Protein AF-0000000081022202 (afdb_homodimer)

InterPro domains:
  IPR009080 Aminoacyl-tRNA synthetase, class Ia, anticodon-binding [SSF47323] (482-627)
  IPR014729 Rossmann-like alpha/beta/alpha sandwich fold [G3DSA:3.40.50.620] (8-440)
  IPR015803 Cysteine-tRNA ligase [MF_00041] (24-698)
  IPR015803 Cysteine-tRNA ligase [TIGR00435] (24-628)
  IPR024909 Cysteinyl-tRNA synthetase/mycothiol ligase [PR00983] (47-58)
  IPR024909 Cysteinyl-tRNA synthetase/mycothiol ligase [PR00983] (84-93)
  IPR024909 Cysteinyl-tRNA synthetase/mycothiol ligase [PR00983] (325-343)
  IPR024909 Cysteinyl-tRNA synthetase/mycothiol ligase [PR00983] (356-377)
  IPR024909 Cysteinyl-tRNA synthetase/mycothiol ligase [PTHR10890] (10-645)
  IPR032678 tRNA synthetases class I, catalytic domain [PF01406] (37-448)
  IPR032678 tRNA synthetases class I, catalytic domain [cd00672] (25-440)

Sequence (1478 aa):
MDAGKGKRMQPAWSAPQGSNRPKLHLYNSLTRNKEEFVPQNGNNVLWYSCGPTVYDASHMGHARSYISFDILRRIISDYFKYDVFYCMNITDIDDKIIKRARHNYLLEKYSADMQGPQSLLNDVATALVGFRTKLSETTDSDKKQMLDRILAGVEGGLGRLEAALAKSAPEEELQSLAQALLTEARDPLAEWLDAQHGSEVTENSIFSELPRYWEAEFHRDMEALKVLPPDVLTRVSEYIPEIISFVQKVVDNGFGYESGGSVYFDTAKFDSSERHSYAKLVPEAVGDHKALHEGEGDLSISAERLNDKRSPNDFALWKASKPGEPSWDSPWGKGRPGWHIECSAMAGSILGESMDIHGGGFDLRFPHHDNELAQSEAYFDNDHWVRYFLHTGHLTISGCKMSKSLKNFITIKEALMNNTARQLRLAFLMHSWKDTLDYSSNTMESATQYERFLNEFFLNVKDILRAPTDITGQYEKWEEAEMDLNKLFCEKKASVHAALCDNIDTRVALEEMRALIGHCNTYIASVKGRKASPNKCLLKNVALYLTQMFKIFGAIEGDDAIGFPIAACQGTNLETAVMPFLSTLAEFRESVRQIAREKKVMDLLTLSDILRDDILPELGVRLEDHEGLPPVVKLVDKQSLLKEREEKKKIEEEKQLKKEEAAKKKQEQEAAKLEKMKIRPQEMFLSETDKYSKFDGNGFPTHDSEGKEIGKGLAKKLRKLYETQEKLHNQFERMNISQMDAGKGKRMQPAWSAPQGSNRPKLHLYNSLTRNKEEFVPQNGNNVLWYSCGPTVYDASHMGHARSYISFDILRRIISDYFKYDVFYCMNITDIDDKIIKRARHNYLLEKYSADMQGPQSLLNDVATALVGFRTKLSETTDSDKKQMLDRILAGVEGGLGRLEAALAKSAPEEELQSLAQALLTEARDPLAEWLDAQHGSEVTENSIFSELPRYWEAEFHRDMEALKVLPPDVLTRVSEYIPEIISFVQKVVDNGFGYESGGSVYFDTAKFDSSERHSYAKLVPEAVGDHKALHEGEGDLSISAERLNDKRSPNDFALWKASKPGEPSWDSPWGKGRPGWHIECSAMAGSILGESMDIHGGGFDLRFPHHDNELAQSEAYFDNDHWVRYFLHTGHLTISGCKMSKSLKNFITIKEALMNNTARQLRLAFLMHSWKDTLDYSSNTMESATQYERFLNEFFLNVKDILRAPTDITGQYEKWEEAEMDLNKLFCEKKASVHAALCDNIDTRVALEEMRALIGHCNTYIASVKGRKASPNKCLLKNVALYLTQMFKIFGAIEGDDAIGFPIAACQGTNLETAVMPFLSTLAEFRESVRQIAREKKVMDLLTLSDILRDDILPELGVRLEDHEGLPPVVKLVDKQSLLKEREEKKKIEEEKQLKKEEAAKKKQEQEAAKLEKMKIRPQEMFLSETDKYSKFDGNGFPTHDSEGKEIGKGLAKKLRKLYETQEKLHNQFERMNISQ

Foldseek 3Di:
DPPPPPDDDDDDDDDDPDDDAFAAWAQFLLVNDTDGADFPDPLEFEEEEEDDAQQDFAFVQNVLFQLLVLLVVLCSCPVVNRHYAYEYEYELAAQSLLLSLLLVVLLVVCVVVPPFLVSLLVLLVVLVVVLVVVLVPDPDPLLNVVSVVLSVQLVVLSVVLVVCVVVVHDPVVNVVSSVSNCVSSSVSNSVVSCVPCLLVAEDCVSSRVSSVVRVVNVVVLCVQLLRDDGPYYYYLVVCQVLLLVLLVLLVVLPQWDDFPLFIKGNQVVLCPDPFHHFLSSHPVCQVVLVLQQVQQHDVQPDPVNCVRDPDSSIHTQWAADGRNHYWDQHPSGTTGGGDQSSSLSVSCVPVNLAGEEYEEAPSCSPPRVSVSQSSSCSNSVHNHNYPGYYHFYGEAEPPHHDDVSSVPTGGSVNVCVPPHSLLVLQLSLLDQRRYYYYDYPVSSVVSLVLVVLLQVLLLVLVQLLPPDDDPVRLDDDDDPLLVVLVVLLVVLVSQLSNCCSRNHNSSSNSVSLSVNSVSVVVSCVVQVVVVHRDRNVSSVVSNVVVVVVCCSSSSDPDDPDPDDDDVPPPPPDPCNVCVVVVLVVQVVLVVQVVVCVVVVPVVSVVVSVCCQPPPQLCVQWHWADDVPDRIRIGRHDSVSSVVVVVVVVVVVVVVVVVVVVVVVVVVVVVVVLLVLLQDQLLCPCVVVLCFAPDADPSNQGQGTNVRHGDDPVVSVVSVVVSVVSNVSNVVSVVVVVVD/DPPPPPDDDDDDDDDDPDDDAFAAWAQFLLVNDTDGADFPDPLEFEEEEEDDAQQDFAFVQNVLFQLLVLLVVLCSCPVVNRHYAYEYEYELAAQSLLLSLLLVVLLVVCVVVPPFLVSLLVLLVVLVVVLVVVLVPDDPPLLNVVSVVLSVQLVVLSVVLVVCVVVVHDPVVNVVSSVSNSVSSSVSNSVVSCVPCLLVAEDCVSSRPSSVVRVVSVVVLCVQLLRDDGPYYYYLVVCQVLLLVLLVLLVVLPQWDDFPLFIKGNQVVQCPDPFHHFLSSCPVCQVVLVLQQVQQHDVQPDPVNCVRDPDSSIHTQWAADGRNHYWDQHPSGTTGGGDQSSSLSVSCVPVNLAGEEYEEAPSCSPPRVSVSQSSSCSNSVHNHNYPGYYHFYGEAEPPHHDDVSSVPTGGSVNVCVPPHSLLVLQLSLLDQRRYYYYDYPVSSVVSVVLVVLLVVLLVVLVVLLPPDDDPVRLDDDDDPLLVVLVVLLVVLVSQLSNCCSRNHNSSSNSVSLSVNSVSVVVSCVVQVVVVHRDRNVSSVVSNVVVVVVCCSSSSDPDDPDDDDDDPDPDPDDPCVVCVVVVLVVQVVLVVQCVVCVVVVPVVSVVVSVCCQLPVVLCVQWHWDDDVPDGIDIDRHDSVVSVVVSVVVVVVVVVVVVVVVVVVVVVVVVVVVLLVLLQDQLLCPCVVVLCFAPDADPSNQGQGTNVRHGDDPVVSVVSVVVSVVSNVSNVVSVVVVVVD

Organism: Petromyzon marinus (NCBI:txid7757)

Solvent-accessible surface area (backbone atoms only — not comparable to full-atom values): 78030 Å² total; per-residue (Å²): 133,84,75,71,79,73,82,54,66,56,62,91,82,77,75,54,86,40,47,91,57,80,59,50,23,37,58,20,48,55,73,74,40,74,37,73,69,51,36,60,51,44,55,41,34,42,32,43,33,68,49,55,68,23,66,51,83,56,28,48,60,52,47,51,38,50,50,44,50,40,34,50,50,29,38,44,32,67,60,71,48,33,49,68,48,40,36,31,39,37,42,55,73,49,57,67,38,44,54,49,27,49,31,52,50,51,42,52,52,45,66,73,64,56,86,44,61,66,56,49,50,53,50,48,55,55,21,43,54,58,44,51,51,52,46,69,68,45,76,51,65,59,48,33,54,50,49,48,52,47,48,52,48,29,51,52,32,51,50,53,43,51,52,36,59,74,65,63,53,55,67,70,58,47,50,52,40,41,53,50,31,50,64,51,32,41,64,43,40,23,54,44,48,37,76,74,47,35,56,71,45,60,63,52,69,58,46,46,54,52,23,52,53,27,42,36,52,43,52,52,51,36,53,65,55,59,39,75,78,62,64,42,52,44,47,45,81,80,38,51,69,55,35,53,54,45,52,51,46,21,33,72,67,64,37,34,48,77,42,92,46,18,30,32,37,37,51,67,63,43,41,69,36,94,68,41,66,64,33,42,57,44,29,76,52,69,82,44,52,69,55,50,50,62,56,62,31,80,83,52,73,40,75,70,55,58,66,53,46,94,44,89,78,36,47,54,45,30,35,46,48,52,76,38,41,58,64,41,86,51,99,58,43,54,15,40,75,20,72,42,42,48,58,35,33,53,47,36,73,74,61,42,75,45,34,38,35,37,36,40,50,53,73,40,43,63,50,46,49,24,48,24,49,44,52,41,19,51,53,67,69,48,81,52,41,59,68,32,37,42,48,28,30,56,51,22,49,73,82,34,77,61,34,76,79,56,71,62,59,53,35,45,70,61,49,52,72,78,39,53,46,46,41,54,48,44,38,52,38,63,34,62,58,60,43,71,42,58,55,38,72,64,47,49,48,52,20,47,50,51,50,49,54,52,48,50,51,40,42,52,48,51,41,59,60,63,54,87,64,56,80,60,62,54,57,60,78,75,50,70,67,53,51,51,51,51,52,49,49,53,51,36,52,51,50,28,50,46,24,44,16,53,49,54,27,43,31,57,24,51,52,37,51,51,50,49,50,51,53,50,52,51,51,43,52,54,34,44,72,71,75,44,78,64,62,46,52,58,50,48,52,52,43,44,52,53,31,50,51,33,35,42,56,56,59,33,86,74,86,82,71,64,50,76,83,64,80,82,69,60,71,71,53,58,62,74,65,33,44,67,55,51,50,50,41,52,53,51,48,48,52,50,42,52,50,23,60,76,68,65,38,62,67,54,46,51,50,54,46,43,42,44,71,56,51,31,32,74,72,12,32,46,62,43,85,41,91,96,45,77,65,41,69,33,84,48,54,37,66,57,48,48,46,49,50,46,48,49,47,44,48,49,45,46,48,48,45,47,50,47,48,49,49,47,50,50,49,49,50,52,50,50,51,51,56,56,22,65,43,49,46,45,53,65,47,63,77,43,57,80,56,30,62,39,59,47,100,62,26,43,71,47,15,28,52,84,64,45,69,54,51,74,67,58,45,52,56,52,48,52,52,39,51,52,36,41,56,41,23,52,52,43,52,52,55,55,66,76,93,129,84,75,73,78,72,82,53,65,55,61,92,82,76,75,52,86,40,47,90,59,80,60,50,23,38,57,20,50,55,75,73,40,73,37,72,68,50,38,61,50,43,58,42,34,43,31,42,33,70,50,55,69,24,66,50,83,58,29,49,61,53,48,52,37,50,49,44,50,38,32,51,49,30,38,44,30,67,61,70,49,34,48,68,48,38,35,32,40,36,42,55,72,49,57,68,37,43,53,49,27,49,29,52,51,52,44,51,51,45,65,73,64,55,87,45,59,66,55,48,52,54,50,47,56,55,21,43,55,58,46,52,51,52,46,69,66,45,76,52,67,60,48,34,55,51,47,48,53,47,49,52,48,28,51,51,34,50,50,54,43,51,51,38,58,74,65,65,53,55,67,69,57,48,49,51,40,40,52,51,31,52,64,49,32,40,64,43,42,23,53,43,48,38,75,71,48,35,57,72,46,61,63,53,70,58,46,46,53,53,24,51,53,27,42,35,51,42,52,51,50,35,52,65,56,59,38,75,77,60,65,41,53,46,47,45,82,81,38,51,70,54,35,53,53,44,52,52,45,22,33,71,66,64,37,34,47,78,42,90,46,16,30,31,37,37,51,66,60,42,42,69,35,93,71,42,66,64,33,42,57,45,30,73,52,70,81,44,52,68,57,52,48,62,57,64,29,80,85,52,72,39,75,70,54,60,66,53,47,93,44,90,77,37,45,56,46,31,36,46,47,54,75,38,39,58,66,41,87,50,100,56,42,53,15,39,75,20,71,41,43,47,59,34,35,53,47,36,73,73,61,43,76,44,34,38,34,37,37,40,49,54,74,42,44,62,51,45,49,23,46,24,48,45,52,42,21,51,53,65,69,47,80,49,42,59,67,32,37,41,47,26,30,54,50,23,48,75,80,36,78,62,34,75,79,56,70,63,59,52,36,46,70,58,49,53,72,76,38,53,46,45,41,54,47,42,38,52,40,63,35,62,59,58,44,71,42,59,55,37,73,66,47,49,48,52,18,46,50,50,51,51,54,53,48,52,53,38,51,52,48,52,54,60,61,63,55,87,63,57,79,60,63,53,57,59,78,76,50,70,68,52,50,51,50,51,52,50,49,54,51,34,53,50,50,28,50,44,24,43,17,51,50,55,27,43,31,57,24,51,52,36,51,50,49,50,50,50,52,49,52,51,49,45,51,54,33,44,72,70,75,44,78,64,62,49,52,57,50,49,51,54,44,44,50,53,31,50,52,32,36,40,56,56,58,33,84,74,86,82,71,64,50,76,81,63,90,59,68,81,83,60,50,66,61,71,68,33,43,61,54,51,49,48,41,49,51,50,50,50,52,49,43,52,50,22,62,74,67,65,37,62,69,53,46,50,50,54,44,43,44,42,71,56,52,33,26,74,69,14,31,47,60,45,84,42,92,98,47,78,65,45,79,40,84,45,61,34,67,60,45,48,50,52,48,51,50,46,48,48,48,49,47,48,48,49,50,49,50,50,50,51,52,51,52,52,51,53,51,53,50,52,51,51,56,59,22,67,47,50,46,45,54,65,48,65,76,44,57,80,56,28,62,41,59,48,98,62,24,46,70,45,14,29,52,84,64,45,69,54,52,74,69,58,47,53,55,53,49,51,52,40,53,53,35,40,54,42,24,51,50,42,53,50,54,55,65,76,92

Radius of gyration: 46.3 Å; Cα contacts (8 Å, |Δi|>4): 2103; chains: 2; bounding box: 120×165×87 Å

Secondary structure (DSSP, 8-state):
--------PPPP------------EEEETTTTEEEE---SBTTEEEEEE---B-SS--BHHHHHHHHHHHHHHHIIIIIS--EEEEEEEEB---HHHHHHHHHHHHHHHHHHH---HHHHHHHHHHHHHHHHHHHHH---HHHHHHHHHHHHHHHHHHHHHHHHHHTT--HHHHHHHHHHHHHHTHHHHHHHHHHHHGGG---TTHHHHHHHHHHHHHHHHHHHTTPPPPSEEEEGGGGHHHHHHHHHHHHHTTSEEEETTEEEE-HHHHHHSTT--S-SS-GGGTT-HHHHHHHH-GGG--HHHHHT-SSTT-EEEEEEPPTTS--B--TTSSEEE-HHHHHHHHHHHHH-S-EEEEEEEGGGIIIIIHHHHHHHHHHHT-S-SEEEEEEE--EEETTEE--GGGT---BHHHHHHHS-HHHHHHHHHTS-TTS-EEESHHHHHHHHHHHHHHHHHHHHHHHHHHS---TTTTS----HHHHHHHHHHHHHHHHHHHHHHBT--HHHHHHHHHHHHHHHHHHHHHHHHTT-PPPHHHHHHHHHHHHHHHHHTTSS------SS--GGG----HHHHHHHHHHHHHHHHHHHHHHHHHHT-HHHHHHHHHIIIIIHHHTTEEEEEETTEEEEEEE--HHHHHHHHHHHHHHHHHHHHHHHHHHHHHHHHHHHHHHHHHS-GGGTTTT-TTTEEEE-TTS-EEEETTSPBPPHHHHHHHHHHHHHHHHHHHHHHHHHH--/-------PPPPP------------EEEETTTTEEEE---SBTTEEEEEE---B-SS--BHHHHHHHHHHHHHHHIIIIIS--EEEEEEEEB---HHHHHHHHHHHHHHHHHHH---HHHHHHHHHHHHHHHHHHHHH---HHHHHHHHHHHHHHHHHHHHHHHHHHTT--HHHHHHHHHHHHHHTHHHHHHHHHHHHGGG---TTHHHHHHHHHHHHHHHHHHHTTPPPPSEEEEGGGGHHHHHHHHHHHHHTTSEEEETTEEEE-HHHHHHSTT--S-SS-GGGTT-HHHHHHHH-GGG--HHHHHT-SSTT-EEEEEEPPTTS--B--TTSSEEE-HHHHHHHHHHHHH-S-EEEEEEEGGGIIIIIHHHHHHHHHHHT-S-SEEEEEEE--EEETTEE--GGGT---BHHHHHHHS-HHHHHHHHHTS-TTS-EEESHHHHHHHHHHHHHHHHHHHHHHHHHHS---TTTTS----HHHHHHHHHHHHHHHHHHHHHHBTT-HHHHHHHHHHHHHHHHHHHHHHHHTT-PPPHHHHHHHHHHHHHHHHHTTSS------SS-----TT--HHHHHHHHHHHHHHHHHHHHHHHHHHT-HHHHHHHHHIIIIIGGGGTEEEEEETTEEEEEEE--HHHHHHHHHHHHHHHHHHHHHHHHHHHHHHHHHHHHHHHHHS-GGGTTTT-TTTEEEE-TTS-EEEETTSPBPPHHHHHHHHHHHHHHHHHHHHHHHHHHH-

Nearest PDB structures (foldseek):
  8qhp-assembly1_B  TM=9.266E-01  e=7.013E-35  Pyrococcus furiosus DSM 3638
  3c8z-assembly1_A  TM=8.322E-01  e=1.499E-25  unclassified
  8hfm-assembly1_A  TM=8.169E-01  e=6.050E-25  Mycolicibacterium smegmatis
  8hfo-assembly1_A  TM=7.871E-01  e=4.904E-24  Mycolicibacterium smegmatis MC2 155
  8wnj-assembly1_A  TM=4.573E-01  e=2.897E-06  Helicobacter pylori

Structure (mmCIF, N/CA/C/O backbone):
data_AF-0000000081022202-model_v1
#
loop_
_entity.id
_entity.type
_entity.pdbx_description
1 polymer 'Cysteine--tRNA ligase, cytoplasmic'
#
loop_
_atom_site.group_PDB
_atom_site.id
_atom_site.type_symbol
_atom_site.label_atom_id
_atom_site.label_alt_id
_atom_site.label_comp_id
_atom_site.label_asym_id
_atom_site.label_entity_id
_atom_site.label_seq_id
_atom_site.pdbx_PDB_ins_code
_atom_site.Cartn_x
_atom_site.Cartn_y
_atom_site.Cartn_z
_atom_site.occupancy
_atom_site.B_iso_or_equiv
_atom_site.auth_seq_id
_atom_site.auth_comp_id
_atom_site.auth_asym_id
_atom_site.auth_atom_id
_atom_site.pdbx_PDB_model_num
ATOM 1 N N . MET A 1 1 ? 43.312 42.5 25.953 1 24.91 1 MET A N 1
ATOM 2 C CA . MET A 1 1 ? 43.562 41.125 25.531 1 24.91 1 MET A CA 1
ATOM 3 C C . MET A 1 1 ? 42.25 40.438 25.156 1 24.91 1 MET A C 1
ATOM 5 O O . MET A 1 1 ? 41.375 40.25 25.984 1 24.91 1 MET A O 1
ATOM 9 N N . ASP A 1 2 ? 41.625 40.719 24.078 1 28.33 2 ASP A N 1
ATOM 10 C CA . ASP A 1 2 ? 40.281 40.594 23.516 1 28.33 2 ASP A CA 1
ATOM 11 C C . ASP A 1 2 ? 39.906 39.094 23.359 1 28.33 2 ASP A C 1
ATOM 13 O O . ASP A 1 2 ? 40.531 38.375 22.578 1 28.33 2 ASP A O 1
ATOM 17 N N . ALA A 1 3 ? 39.75 38.406 24.5 1 35.09 3 ALA A N 1
ATOM 18 C CA . ALA A 1 3 ? 39.531 37 24.766 1 35.09 3 ALA A CA 1
ATOM 19 C C . ALA A 1 3 ? 38.656 36.344 23.703 1 35.09 3 ALA A C 1
ATOM 21 O O . ALA A 1 3 ? 37.531 36.781 23.5 1 35.09 3 ALA A O 1
ATOM 22 N N . GLY A 1 4 ? 39.125 35.938 22.609 1 36.62 4 GLY A N 1
ATOM 23 C CA . GLY A 1 4 ? 38.625 35.312 21.406 1 36.62 4 GLY A CA 1
ATOM 24 C C . GLY A 1 4 ? 37.562 34.25 21.672 1 36.62 4 GLY A C 1
ATOM 25 O O . GLY A 1 4 ? 37.875 33.25 22.344 1 36.62 4 GLY A O 1
ATOM 26 N N . LYS A 1 5 ? 36.344 34.562 22 1 43.19 5 LYS A N 1
ATOM 27 C CA . LYS A 1 5 ? 35.188 33.719 22.266 1 43.19 5 LYS A CA 1
ATOM 28 C C . LYS A 1 5 ? 35.188 32.469 21.391 1 43.19 5 LYS A C 1
ATOM 30 O O . LYS A 1 5 ? 35.125 32.562 20.172 1 43.19 5 LYS A O 1
ATOM 35 N N . GLY A 1 6 ? 36 31.438 21.609 1 47.78 6 GLY A N 1
ATOM 36 C CA . GLY A 1 6 ? 36.125 30.156 20.938 1 47.78 6 GLY A CA 1
ATOM 37 C C . GLY A 1 6 ? 34.781 29.641 20.391 1 47.78 6 GLY A C 1
ATOM 38 O O . GLY A 1 6 ? 33.75 29.766 21.047 1 47.78 6 GLY A O 1
ATOM 39 N N . LYS A 1 7 ? 34.75 29.359 19.016 1 64.25 7 LYS A N 1
ATOM 40 C CA . LYS A 1 7 ? 33.562 29.031 18.219 1 64.25 7 LYS A CA 1
ATOM 41 C C . LYS A 1 7 ? 32.844 27.812 18.781 1 64.25 7 LYS A C 1
ATOM 43 O O . LYS A 1 7 ? 33.438 26.75 18.938 1 64.25 7 LYS A O 1
ATOM 48 N N . ARG A 1 8 ? 31.766 27.906 19.578 1 84.75 8 ARG A N 1
ATOM 49 C CA . ARG A 1 8 ? 30.938 26.828 20.062 1 84.75 8 ARG A CA 1
ATOM 50 C C . ARG A 1 8 ? 30.609 25.844 18.953 1 84.75 8 ARG A C 1
ATOM 52 O O . ARG A 1 8 ? 30.312 26.234 17.828 1 84.75 8 ARG A O 1
ATOM 59 N N . MET A 1 9 ? 31.047 24.578 19.141 1 86.75 9 MET A N 1
ATOM 60 C CA . MET A 1 9 ? 30.781 23.531 18.172 1 86.75 9 MET A CA 1
ATOM 61 C C . MET A 1 9 ? 29.641 22.625 18.625 1 86.75 9 MET A C 1
ATOM 63 O O . MET A 1 9 ? 29.312 22.594 19.812 1 86.75 9 MET A O 1
ATOM 67 N N . GLN A 1 10 ? 29.078 21.953 17.641 1 90.5 10 GLN A N 1
ATOM 68 C CA . GLN A 1 10 ? 28.047 20.984 17.969 1 90.5 10 GLN A CA 1
ATOM 69 C C . GLN A 1 10 ? 28.609 19.859 18.812 1 90.5 10 GLN A C 1
ATOM 71 O O . GLN A 1 10 ? 29.75 19.406 18.594 1 90.5 10 GLN A O 1
ATOM 76 N N . PRO A 1 11 ? 27.844 19.438 19.797 1 89.06 11 PRO A N 1
ATOM 77 C CA . PRO A 1 11 ? 28.312 18.312 20.625 1 89.06 11 PRO A CA 1
ATOM 78 C C . PRO A 1 11 ? 28.359 17 19.844 1 89.06 11 PRO A C 1
ATOM 80 O O . PRO A 1 11 ? 27.812 16.906 18.734 1 89.06 11 PRO A O 1
ATOM 83 N N . ALA A 1 12 ? 29.031 15.992 20.484 1 89.38 12 ALA A N 1
ATOM 84 C CA . ALA A 1 12 ? 29.141 14.68 19.859 1 89.38 12 ALA A CA 1
ATOM 85 C C . ALA A 1 12 ? 27.766 14.023 19.719 1 89.38 12 ALA A C 1
ATOM 87 O O . ALA A 1 12 ? 26.891 14.203 20.578 1 89.38 12 ALA A O 1
ATOM 88 N N . TRP A 1 13 ? 27.594 13.367 18.625 1 92 13 TRP A N 1
ATOM 89 C CA . TRP A 1 13 ? 26.359 12.672 18.312 1 92 13 TRP A CA 1
ATOM 90 C C . TRP A 1 13 ? 26.641 11.234 17.891 1 92 13 TRP A C 1
ATOM 92 O O . TRP A 1 13 ? 27.641 10.961 17.219 1 92 13 TRP A O 1
ATOM 102 N N . SER A 1 14 ? 25.828 10.258 18.375 1 91 14 SER A N 1
ATOM 103 C CA . SER A 1 14 ? 25.891 8.875 17.906 1 91 14 SER A CA 1
ATOM 104 C C . SER A 1 14 ? 24.516 8.359 17.531 1 91 14 SER A C 1
ATOM 106 O O . SER A 1 14 ? 23.516 8.688 18.172 1 91 14 SER A O 1
ATOM 108 N N . ALA A 1 15 ? 24.547 7.547 16.469 1 90.81 15 ALA A N 1
ATOM 109 C CA . ALA A 1 15 ? 23.297 6.938 16.047 1 90.81 15 ALA A CA 1
ATOM 110 C C . ALA A 1 15 ? 22.734 6.012 17.125 1 90.81 15 ALA A C 1
ATOM 112 O O . ALA A 1 15 ? 23.484 5.43 17.891 1 90.81 15 ALA A O 1
ATOM 113 N N . PRO A 1 16 ? 21.391 5.926 17.109 1 92.56 16 PRO A N 1
ATOM 114 C CA . PRO A 1 16 ? 20.812 4.961 18.047 1 92.56 16 PRO A CA 1
ATOM 115 C C . PRO A 1 16 ? 21.312 3.539 17.828 1 92.56 16 PRO A C 1
ATOM 117 O O . PRO A 1 16 ? 21.656 3.172 16.703 1 92.56 16 PRO A O 1
ATOM 120 N N . GLN A 1 17 ? 21.438 2.799 18.875 1 87.56 17 GLN A N 1
ATOM 121 C CA . GLN A 1 17 ? 21.859 1.408 18.766 1 87.56 17 GLN A CA 1
ATOM 122 C C . GLN A 1 17 ? 20.812 0.566 18.047 1 87.56 17 GLN A C 1
ATOM 124 O O . GLN A 1 17 ? 21.141 -0.394 17.344 1 87.56 17 GLN A O 1
ATOM 129 N N . GLY A 1 18 ? 19.672 1.022 18.141 1 85.56 18 GLY A N 1
ATOM 130 C CA . GLY A 1 18 ? 18.594 0.246 17.562 1 85.56 18 GLY A CA 1
ATOM 131 C C . GLY A 1 18 ? 18.297 -1.036 18.312 1 85.56 18 GLY A C 1
ATOM 132 O O . GLY A 1 18 ? 18.922 -1.31 19.344 1 85.56 18 GLY A O 1
ATOM 133 N N . SER A 1 19 ? 17.203 -1.707 17.953 1 84.88 19 SER A N 1
ATOM 134 C CA . SER A 1 19 ? 16.859 -3.008 18.516 1 84.88 19 SER A CA 1
ATOM 135 C C . SER A 1 19 ? 16.984 -4.113 17.469 1 84.88 19 SER A C 1
ATOM 137 O O . SER A 1 19 ? 17.141 -3.832 16.281 1 84.88 19 SER A O 1
ATOM 139 N N . ASN A 1 20 ? 17.062 -5.277 17.953 1 80.88 20 ASN A N 1
ATOM 140 C CA . ASN A 1 20 ? 17.156 -6.414 17.047 1 80.88 20 ASN A CA 1
ATOM 141 C C . ASN A 1 20 ? 15.891 -6.551 16.203 1 80.88 20 ASN A C 1
ATOM 143 O O . ASN A 1 20 ? 14.805 -6.793 16.734 1 80.88 20 ASN A O 1
ATOM 147 N N . ARG A 1 21 ? 16.047 -6.324 14.93 1 84.75 21 ARG A N 1
ATOM 148 C CA . ARG A 1 21 ? 14.93 -6.449 13.992 1 84.75 21 ARG A CA 1
ATOM 149 C C . ARG A 1 21 ? 14.906 -7.836 13.359 1 84.75 21 ARG A C 1
ATOM 151 O O . ARG A 1 21 ? 15.945 -8.367 12.961 1 84.75 21 ARG A O 1
ATOM 158 N N . PRO A 1 22 ? 13.648 -8.312 13.383 1 89.31 22 PRO A N 1
ATOM 159 C CA . PRO A 1 22 ? 13.562 -9.578 12.656 1 89.31 22 PRO A CA 1
ATOM 160 C C . PRO A 1 22 ? 13.961 -9.445 11.188 1 89.31 22 PRO A C 1
ATOM 162 O O . PRO A 1 22 ? 13.711 -8.414 10.562 1 89.31 22 PRO A O 1
ATOM 165 N N . LYS A 1 23 ? 14.672 -10.422 10.75 1 92.94 23 LYS A N 1
ATOM 166 C CA . LYS A 1 23 ? 15.055 -10.508 9.344 1 92.94 23 LYS A CA 1
ATOM 167 C C . LYS A 1 23 ? 14.227 -11.555 8.609 1 92.94 23 LYS A C 1
ATOM 169 O O . LYS A 1 23 ? 13.734 -12.508 9.219 1 92.94 23 LYS A O 1
ATOM 174 N N . LEU A 1 24 ? 14.078 -11.367 7.332 1 97 24 LEU A N 1
ATOM 175 C CA . LEU A 1 24 ? 13.289 -12.305 6.547 1 97 24 LEU A CA 1
ATOM 176 C C . LEU A 1 24 ? 13.992 -13.648 6.438 1 97 24 LEU A C 1
ATOM 178 O O . LEU A 1 24 ? 15.141 -13.727 5.996 1 97 24 LEU A O 1
ATOM 182 N N . HIS A 1 25 ? 13.359 -14.688 6.934 1 98.31 25 HIS A N 1
ATOM 183 C CA . HIS A 1 25 ? 13.773 -16.078 6.77 1 98.31 25 HIS A CA 1
ATOM 184 C C . HIS A 1 25 ? 12.797 -16.844 5.887 1 98.31 25 HIS A C 1
ATOM 186 O O . HIS A 1 25 ? 11.586 -16.641 5.973 1 98.31 25 HIS A O 1
ATOM 192 N N . LEU A 1 26 ? 13.297 -17.656 5.031 1 98.25 26 LEU A N 1
ATOM 193 C CA . LEU A 1 26 ? 12.484 -18.516 4.184 1 98.25 26 LEU A CA 1
ATOM 194 C C . LEU A 1 26 ? 12.898 -19.984 4.352 1 98.25 26 LEU A C 1
ATOM 196 O O . LEU A 1 26 ? 14.086 -20.281 4.441 1 98.25 26 LEU A O 1
ATOM 200 N N . TYR A 1 27 ? 11.953 -20.812 4.426 1 98.25 27 TYR A N 1
ATOM 201 C CA . TYR A 1 27 ? 12.266 -22.25 4.395 1 98.25 27 TYR A CA 1
ATOM 202 C C . TYR A 1 27 ? 12.867 -22.641 3.053 1 98.25 27 TYR A C 1
ATOM 204 O O . TYR A 1 27 ? 12.219 -22.516 2.01 1 98.25 27 TYR A O 1
ATOM 212 N N . ASN A 1 28 ? 14.086 -23.109 3.096 1 98 28 ASN A N 1
ATOM 213 C CA . ASN A 1 28 ? 14.859 -23.5 1.921 1 98 28 ASN A CA 1
ATOM 214 C C . ASN A 1 28 ? 14.914 -25.016 1.763 1 98 28 ASN A C 1
ATOM 216 O O . ASN A 1 28 ? 15.516 -25.703 2.59 1 98 28 ASN A O 1
ATOM 220 N N . SER A 1 29 ? 14.336 -25.484 0.671 1 97.69 29 SER A N 1
ATOM 221 C CA . SER A 1 29 ? 14.281 -26.922 0.457 1 97.69 29 SER A CA 1
ATOM 222 C C . SER A 1 29 ? 15.688 -27.516 0.309 1 97.69 29 SER A C 1
ATOM 224 O O . SER A 1 29 ? 15.891 -28.703 0.533 1 97.69 29 SER A O 1
ATOM 226 N N . LEU A 1 30 ? 16.672 -26.703 -0.005 1 97.5 30 LEU A N 1
ATOM 227 C CA . LEU A 1 30 ? 18.047 -27.172 -0.183 1 97.5 30 LEU A CA 1
ATOM 228 C C . LEU A 1 30 ? 18.672 -27.547 1.156 1 97.5 30 LEU A C 1
ATOM 230 O O . LEU A 1 30 ? 19.656 -28.281 1.2 1 97.5 30 LEU A O 1
ATOM 234 N N . THR A 1 31 ? 18.172 -26.938 2.283 1 97.06 31 THR A N 1
ATOM 235 C CA . THR A 1 31 ? 18.719 -27.203 3.609 1 97.06 31 THR A CA 1
ATOM 236 C C . THR A 1 31 ? 17.656 -27.797 4.527 1 97.06 31 THR A C 1
ATOM 238 O O . THR A 1 31 ? 17.969 -28.297 5.609 1 97.06 31 THR A O 1
ATOM 241 N N . ARG A 1 32 ? 16.422 -27.688 4.078 1 96.38 32 ARG A N 1
ATOM 242 C CA . ARG A 1 32 ? 15.266 -28.094 4.859 1 96.38 32 ARG A CA 1
ATOM 243 C C . ARG A 1 32 ? 15.195 -27.344 6.184 1 96.38 32 ARG A C 1
ATOM 245 O O . ARG A 1 32 ? 14.828 -27.922 7.211 1 96.38 32 ARG A O 1
ATOM 252 N N . ASN A 1 33 ? 15.719 -26.094 6.152 1 97 33 ASN A N 1
ATOM 253 C CA . ASN A 1 33 ? 15.68 -25.156 7.27 1 97 33 ASN A CA 1
ATOM 254 C C . ASN A 1 33 ? 15.273 -23.75 6.82 1 97 33 ASN A C 1
ATOM 256 O O . ASN A 1 33 ? 15.328 -23.438 5.629 1 97 33 ASN A O 1
ATOM 260 N N . LYS A 1 34 ? 14.797 -23 7.859 1 97.31 34 LYS A N 1
ATOM 261 C CA . LYS A 1 34 ? 14.594 -21.594 7.582 1 97.31 34 LYS A CA 1
ATOM 262 C C . LYS A 1 34 ? 15.922 -20.844 7.508 1 97.31 34 LYS A C 1
ATOM 264 O O . LYS A 1 34 ? 16.688 -20.828 8.477 1 97.31 34 LYS A O 1
ATOM 269 N N . GLU A 1 35 ? 16.234 -20.266 6.359 1 97.69 35 GLU A N 1
ATOM 270 C CA . GLU A 1 35 ? 17.484 -19.531 6.141 1 97.69 35 GLU A CA 1
ATOM 271 C C . GLU A 1 35 ? 17.219 -18.047 5.965 1 97.69 35 GLU A C 1
ATOM 273 O O . GLU A 1 35 ? 16.219 -17.641 5.383 1 97.69 35 GLU A O 1
ATOM 278 N N . GLU A 1 36 ? 18.156 -17.234 6.492 1 96.5 36 GLU A N 1
ATOM 279 C CA . GLU A 1 36 ? 18.062 -15.812 6.207 1 96.5 36 GLU A CA 1
ATOM 280 C C . GLU A 1 36 ? 18.078 -15.547 4.707 1 96.5 36 GLU A C 1
ATOM 282 O O . GLU A 1 36 ? 18.875 -16.125 3.973 1 96.5 36 GLU A O 1
ATOM 287 N N . PHE A 1 37 ? 17.188 -14.789 4.219 1 97.62 37 PHE A N 1
ATOM 288 C CA . PHE A 1 37 ? 17.094 -14.492 2.795 1 97.62 37 PHE A CA 1
ATOM 289 C C . PHE A 1 37 ? 18.047 -13.359 2.416 1 97.62 37 PHE A C 1
ATOM 291 O O . PHE A 1 37 ? 17.891 -12.234 2.893 1 97.62 37 PHE A O 1
ATOM 298 N N . VAL A 1 38 ? 18.984 -13.625 1.588 1 96.06 38 VAL A N 1
ATOM 299 C CA . VAL A 1 38 ? 19.969 -12.672 1.09 1 96.06 38 VAL A CA 1
ATOM 300 C C . VAL A 1 38 ? 20.031 -12.734 -0.434 1 96.06 38 VAL A C 1
ATOM 302 O O . VAL A 1 38 ? 20.562 -13.695 -0.996 1 96.06 38 VAL A O 1
ATOM 305 N N . PRO A 1 39 ? 19.5 -11.719 -1.105 1 95.75 39 PRO A N 1
ATOM 306 C CA . PRO A 1 39 ? 19.609 -11.711 -2.566 1 95.75 39 PRO A CA 1
ATOM 307 C C . PRO A 1 39 ? 21.062 -11.656 -3.043 1 95.75 39 PRO A C 1
ATOM 309 O O . PRO A 1 39 ? 21.922 -11.125 -2.344 1 95.75 39 PRO A O 1
ATOM 312 N N . GLN A 1 40 ? 21.281 -12.125 -4.238 1 95.62 40 GLN A N 1
ATOM 313 C CA . GLN A 1 40 ? 22.625 -12.164 -4.809 1 95.62 40 GLN A CA 1
ATOM 314 C C . GLN A 1 40 ? 23.109 -10.766 -5.16 1 95.62 40 GLN A C 1
ATOM 316 O O . GLN A 1 40 ? 24.297 -10.469 -5.02 1 95.62 40 GLN A O 1
ATOM 321 N N . ASN A 1 41 ? 22.172 -9.898 -5.602 1 93.69 41 ASN A N 1
ATOM 322 C CA . ASN A 1 41 ? 22.547 -8.586 -6.109 1 93.69 41 ASN A CA 1
ATOM 323 C C . ASN A 1 41 ? 21.609 -7.496 -5.578 1 93.69 41 ASN A C 1
ATOM 325 O O . ASN A 1 41 ? 20.609 -7.164 -6.211 1 93.69 41 ASN A O 1
ATOM 329 N N . GLY A 1 42 ? 22.109 -6.906 -4.508 1 91.19 42 GLY A N 1
ATOM 330 C CA . GLY A 1 42 ? 21.312 -5.812 -3.959 1 91.19 42 GLY A CA 1
ATOM 331 C C . GLY A 1 42 ? 19.906 -6.223 -3.604 1 91.19 42 GLY A C 1
ATOM 332 O O . GLY A 1 42 ? 19.688 -7.207 -2.893 1 91.19 42 GLY A O 1
ATOM 333 N N . ASN A 1 43 ? 18.938 -5.41 -4.156 1 92.19 43 ASN A N 1
ATOM 334 C CA . ASN A 1 43 ? 17.531 -5.676 -3.885 1 92.19 43 ASN A CA 1
ATOM 335 C C . ASN A 1 43 ? 16.875 -6.48 -5.008 1 92.19 43 ASN A C 1
ATOM 337 O O . ASN A 1 43 ? 15.688 -6.805 -4.941 1 92.19 43 ASN A O 1
ATOM 341 N N . ASN A 1 44 ? 17.656 -6.82 -6.004 1 94.81 44 ASN A N 1
ATOM 342 C CA . ASN A 1 44 ? 17.125 -7.562 -7.145 1 94.81 44 ASN A CA 1
ATOM 343 C C . ASN A 1 44 ? 16.938 -9.039 -6.805 1 94.81 44 ASN A C 1
ATOM 345 O O . ASN A 1 44 ? 17.844 -9.68 -6.273 1 94.81 44 ASN A O 1
ATOM 349 N N . VAL A 1 45 ? 15.789 -9.57 -7.078 1 97.62 45 VAL A N 1
ATOM 350 C CA . VAL A 1 45 ? 15.477 -10.977 -6.816 1 97.62 45 VAL A CA 1
ATOM 351 C C . VAL A 1 45 ? 15.023 -11.656 -8.102 1 97.62 45 VAL A C 1
ATOM 353 O O . VAL A 1 45 ? 13.914 -11.406 -8.586 1 97.62 45 VAL A O 1
ATOM 356 N N . LEU A 1 46 ? 15.867 -12.508 -8.68 1 98.5 46 LEU A N 1
ATOM 357 C CA . LEU A 1 46 ? 15.5 -13.336 -9.82 1 98.5 46 LEU A CA 1
ATOM 358 C C . LEU A 1 46 ? 14.711 -14.562 -9.375 1 98.5 46 LEU A C 1
ATOM 360 O O . LEU A 1 46 ? 15.195 -15.352 -8.562 1 98.5 46 LEU A O 1
ATOM 364 N N . TRP A 1 47 ? 13.484 -14.688 -9.836 1 98.81 47 TRP A N 1
ATOM 365 C CA . TRP A 1 47 ? 12.594 -15.75 -9.375 1 98.81 47 TRP A CA 1
ATOM 366 C C . TRP A 1 47 ? 12.016 -16.516 -10.555 1 98.81 47 TRP A C 1
ATOM 368 O O . TRP A 1 47 ? 11.359 -15.945 -11.43 1 98.81 47 TRP A O 1
ATOM 378 N N . TYR A 1 48 ? 12.312 -17.828 -10.656 1 98.75 48 TYR A N 1
ATOM 379 C CA . TYR A 1 48 ? 11.703 -18.734 -11.625 1 98.75 48 TYR A CA 1
ATOM 380 C C . TYR A 1 48 ? 10.68 -19.625 -10.953 1 98.75 48 TYR A C 1
ATOM 382 O O . TYR A 1 48 ? 10.906 -20.141 -9.852 1 98.75 48 TYR A O 1
ATOM 390 N N . SER A 1 49 ? 9.555 -19.766 -11.547 1 98.06 49 SER A N 1
ATOM 391 C CA . SER A 1 49 ? 8.523 -20.672 -11.055 1 98.06 49 SER A CA 1
ATOM 392 C C . SER A 1 49 ? 8.039 -21.609 -12.164 1 98.06 49 SER A C 1
ATOM 394 O O . SER A 1 49 ? 7.777 -21.172 -13.281 1 98.06 49 SER A O 1
ATOM 396 N N . CYS A 1 50 ? 7.988 -22.906 -11.859 1 97.56 50 CYS A N 1
ATOM 397 C CA . CYS A 1 50 ? 7.457 -23.859 -12.828 1 97.56 50 CYS A CA 1
ATOM 398 C C . CYS A 1 50 ? 5.973 -23.609 -13.086 1 97.56 50 CYS A C 1
ATOM 400 O O . CYS A 1 50 ? 5.188 -23.516 -12.141 1 97.56 50 CYS A O 1
ATOM 402 N N . GLY A 1 51 ? 5.637 -23.453 -14.32 1 97 51 GLY A N 1
ATOM 403 C CA . GLY A 1 51 ? 4.25 -23.297 -14.719 1 97 51 GLY A CA 1
ATOM 404 C C . GLY A 1 51 ? 3.553 -24.625 -15 1 97 51 GLY A C 1
ATOM 405 O O . GLY A 1 51 ? 4.066 -25.688 -14.656 1 97 51 GLY A O 1
ATOM 406 N N . PRO A 1 52 ? 2.412 -24.547 -15.617 1 96.69 52 PRO A N 1
ATOM 407 C CA . PRO A 1 52 ? 1.59 -25.734 -15.812 1 96.69 52 PRO A CA 1
ATOM 408 C C . PRO A 1 52 ? 1.93 -26.469 -17.109 1 96.69 52 PRO A C 1
ATOM 410 O O . PRO A 1 52 ? 2.455 -25.875 -18.047 1 96.69 52 PRO A O 1
ATOM 413 N N . THR A 1 53 ? 1.729 -27.797 -17.062 1 95.56 53 THR A N 1
ATOM 414 C CA . THR A 1 53 ? 1.554 -28.547 -18.312 1 95.56 53 THR A CA 1
ATOM 415 C C . THR A 1 53 ? 0.126 -28.391 -18.828 1 95.56 53 THR A C 1
ATOM 417 O O . THR A 1 53 ? -0.826 -28.812 -18.172 1 95.56 53 THR A O 1
ATOM 420 N N . VAL A 1 54 ? -0.072 -27.828 -19.953 1 96.56 54 VAL A N 1
ATOM 421 C CA . VAL A 1 54 ? -1.382 -27.344 -20.375 1 96.56 54 VAL A CA 1
ATOM 422 C C . VAL A 1 54 ? -2.059 -28.375 -21.266 1 96.56 54 VAL A C 1
ATOM 424 O O . VAL A 1 54 ? -2.277 -28.125 -22.453 1 96.56 54 VAL A O 1
ATOM 427 N N . TYR A 1 55 ? -2.535 -29.484 -20.688 1 93.25 55 TYR A N 1
ATOM 428 C CA . TYR A 1 55 ? -3.213 -30.547 -21.422 1 93.25 55 TYR A CA 1
ATOM 429 C C . TYR A 1 55 ? -4.66 -30.688 -20.953 1 93.25 55 TYR A C 1
ATOM 431 O O . TYR A 1 55 ? -5.449 -31.406 -21.578 1 93.25 55 TYR A O 1
ATOM 439 N N . ASP A 1 56 ? -5 -30.016 -19.859 1 91.62 56 ASP A N 1
ATOM 440 C CA . ASP A 1 56 ? -6.34 -30.109 -19.281 1 91.62 56 ASP A CA 1
ATOM 441 C C . ASP A 1 56 ? -6.648 -28.906 -18.406 1 91.62 56 ASP A C 1
ATOM 443 O O . ASP A 1 56 ? -5.801 -28.031 -18.219 1 91.62 56 ASP A O 1
ATOM 447 N N . ALA A 1 57 ? -7.848 -28.922 -17.859 1 92.56 57 ALA A N 1
ATOM 448 C CA . ALA A 1 57 ? -8.305 -27.828 -17.016 1 92.56 57 ALA A CA 1
ATOM 449 C C . ALA A 1 57 ? -7.484 -27.734 -15.734 1 92.56 57 ALA A C 1
ATOM 451 O O . ALA A 1 57 ? -7.094 -28.766 -15.172 1 92.56 57 ALA A O 1
ATOM 452 N N . SER A 1 58 ? -7.289 -26.469 -15.32 1 94.56 58 SER A N 1
ATOM 453 C CA . SER A 1 58 ? -6.621 -26.266 -14.039 1 94.56 58 SER A CA 1
ATOM 454 C C . SER A 1 58 ? -7.527 -26.656 -12.875 1 94.56 58 SER A C 1
ATOM 456 O O . SER A 1 58 ? -8.742 -26.438 -12.93 1 94.56 58 SER A O 1
ATOM 458 N N . HIS A 1 59 ? -6.973 -27.25 -11.898 1 92.19 59 HIS A N 1
ATOM 459 C CA . HIS A 1 59 ? -7.715 -27.688 -10.727 1 92.19 59 HIS A CA 1
ATOM 460 C C . HIS A 1 59 ? -7.199 -27.031 -9.453 1 92.19 59 HIS A C 1
ATOM 462 O O . HIS A 1 59 ? -6.27 -26.219 -9.508 1 92.19 59 HIS A O 1
ATOM 468 N N . MET A 1 60 ? -7.699 -27.438 -8.312 1 92.5 60 MET A N 1
ATOM 469 C CA . MET A 1 60 ? -7.43 -26.766 -7.043 1 92.5 60 MET A CA 1
ATOM 470 C C . MET A 1 60 ? -5.984 -27 -6.602 1 92.5 60 MET A C 1
ATOM 472 O O . MET A 1 60 ? -5.434 -26.203 -5.836 1 92.5 60 MET A O 1
ATOM 476 N N . GLY A 1 61 ? -5.402 -28.109 -7.031 1 91.38 61 GLY A N 1
ATOM 477 C CA . GLY A 1 61 ? -3.98 -28.266 -6.793 1 91.38 61 GLY A CA 1
ATOM 478 C C . GLY A 1 61 ? -3.135 -27.172 -7.414 1 91.38 61 GLY A C 1
ATOM 479 O O . GLY A 1 61 ? -2.166 -26.719 -6.809 1 91.38 61 GLY A O 1
ATOM 480 N N . HIS A 1 62 ? -3.479 -26.766 -8.625 1 94.12 62 HIS A N 1
ATOM 481 C CA . HIS A 1 62 ? -2.83 -25.625 -9.273 1 94.12 62 HIS A CA 1
ATOM 482 C C . HIS A 1 62 ? -3.076 -24.328 -8.492 1 94.12 62 HIS A C 1
ATOM 484 O O . HIS A 1 62 ? -2.152 -23.547 -8.289 1 94.12 62 HIS A O 1
ATOM 490 N N . ALA A 1 63 ? -4.32 -24.188 -8.094 1 95.5 63 ALA A N 1
ATOM 491 C CA . ALA A 1 63 ? -4.664 -23 -7.328 1 95.5 63 ALA A CA 1
ATOM 492 C C . ALA A 1 63 ? -3.809 -22.875 -6.066 1 95.5 63 ALA A C 1
ATOM 494 O O . ALA A 1 63 ? -3.326 -21.797 -5.73 1 95.5 63 ALA A O 1
ATOM 495 N N . ARG A 1 64 ? -3.652 -24.016 -5.402 1 94.94 64 ARG A N 1
ATOM 496 C CA . ARG A 1 64 ? -2.846 -24.047 -4.188 1 94.94 64 ARG A CA 1
ATOM 497 C C . ARG A 1 64 ? -1.437 -23.531 -4.457 1 94.94 64 ARG A C 1
ATOM 499 O O . ARG A 1 64 ? -0.916 -22.703 -3.699 1 94.94 64 ARG A O 1
ATOM 506 N N . SER A 1 65 ? -0.869 -23.922 -5.516 1 96.31 65 SER A N 1
ATOM 507 C CA . SER A 1 65 ? 0.503 -23.547 -5.844 1 96.31 65 SER A CA 1
ATOM 508 C C . SER A 1 65 ? 0.585 -22.094 -6.285 1 96.31 65 SER A C 1
ATOM 510 O O . SER A 1 65 ? 1.375 -21.312 -5.742 1 96.31 65 SER A O 1
ATOM 512 N N . TYR A 1 66 ? -0.243 -21.688 -7.172 1 97.94 66 TYR A N 1
ATOM 513 C CA . TYR A 1 66 ? -0.077 -20.391 -7.82 1 97.94 66 TYR A CA 1
ATOM 514 C C . TYR A 1 66 ? -0.576 -19.266 -6.922 1 97.94 66 TYR A C 1
ATOM 516 O O . TYR A 1 66 ? -0.015 -18.156 -6.922 1 97.94 66 TYR A O 1
ATOM 524 N N . ILE A 1 67 ? -1.633 -19.469 -6.133 1 98.06 67 ILE A N 1
ATOM 525 C CA . ILE A 1 67 ? -2.047 -18.469 -5.16 1 98.06 67 ILE A CA 1
ATOM 526 C C . ILE A 1 67 ? -0.965 -18.297 -4.098 1 98.06 67 ILE A C 1
ATOM 528 O O . ILE A 1 67 ? -0.641 -17.172 -3.701 1 98.06 67 ILE A O 1
ATOM 532 N N . SER A 1 68 ? -0.433 -19.406 -3.633 1 98.25 68 SER A N 1
ATOM 533 C CA . SER A 1 68 ? 0.617 -19.344 -2.621 1 98.25 68 SER A CA 1
ATOM 534 C C . SER A 1 68 ? 1.815 -18.547 -3.119 1 98.25 68 SER A C 1
ATOM 536 O O . SER A 1 68 ? 2.322 -17.672 -2.412 1 98.25 68 SER A O 1
ATOM 538 N N . PHE A 1 69 ? 2.27 -18.797 -4.293 1 98.44 69 PHE A N 1
ATOM 539 C CA . PHE A 1 69 ? 3.412 -18.062 -4.84 1 98.44 69 PHE A CA 1
ATOM 540 C C . PHE A 1 69 ? 3.059 -16.609 -5.086 1 98.44 69 PHE A C 1
ATOM 542 O O . PHE A 1 69 ? 3.91 -15.719 -4.941 1 98.44 69 PHE A O 1
ATOM 549 N N . ASP A 1 70 ? 1.834 -16.391 -5.473 1 98.38 70 ASP A N 1
ATOM 550 C CA . ASP A 1 70 ? 1.397 -15.016 -5.637 1 98.38 70 ASP A CA 1
ATOM 551 C C . ASP A 1 70 ? 1.472 -14.258 -4.312 1 98.38 70 ASP A C 1
ATOM 553 O O . ASP A 1 70 ? 1.931 -13.109 -4.266 1 98.38 70 ASP A O 1
ATOM 557 N N . ILE A 1 71 ? 1.012 -14.867 -3.234 1 98.56 71 ILE A N 1
ATOM 558 C CA . ILE A 1 71 ? 1.071 -14.273 -1.901 1 98.56 71 ILE A CA 1
ATOM 559 C C . ILE A 1 71 ? 2.525 -14 -1.524 1 98.56 71 ILE A C 1
ATOM 561 O O . ILE A 1 71 ? 2.861 -12.891 -1.099 1 98.56 71 ILE A O 1
ATOM 565 N N . LEU A 1 72 ? 3.371 -14.969 -1.731 1 98.75 72 LEU A N 1
ATOM 566 C CA . LEU A 1 72 ? 4.789 -14.805 -1.42 1 98.75 72 LEU A CA 1
ATOM 567 C C . LEU A 1 72 ? 5.402 -13.68 -2.246 1 98.75 72 LEU A C 1
ATOM 569 O O . LEU A 1 72 ? 6.117 -12.828 -1.711 1 98.75 72 LEU A O 1
ATOM 573 N N . ARG A 1 73 ? 5.129 -13.719 -3.52 1 98.56 73 ARG A N 1
ATOM 574 C CA . ARG A 1 73 ? 5.68 -12.727 -4.441 1 98.56 73 ARG A CA 1
ATOM 575 C C . ARG A 1 73 ? 5.258 -11.312 -4.043 1 98.56 73 ARG A C 1
ATOM 577 O O . ARG A 1 73 ? 6.09 -10.406 -3.984 1 98.56 73 ARG A O 1
ATOM 584 N N . ARG A 1 74 ? 4.016 -11.148 -3.742 1 98.12 74 ARG A N 1
ATOM 585 C CA . ARG A 1 74 ? 3.488 -9.844 -3.34 1 98.12 74 ARG A CA 1
ATOM 586 C C . ARG A 1 74 ? 4.141 -9.367 -2.049 1 98.12 74 ARG A C 1
ATOM 588 O O . ARG A 1 74 ? 4.52 -8.195 -1.938 1 98.12 74 ARG A O 1
ATOM 595 N N . ILE A 1 75 ? 4.227 -10.211 -1.094 1 98.56 75 ILE A N 1
ATOM 596 C CA . ILE A 1 75 ? 4.789 -9.82 0.196 1 98.56 75 ILE A CA 1
ATOM 597 C C . ILE A 1 75 ? 6.266 -9.477 0.031 1 98.56 75 ILE A C 1
ATOM 599 O O . ILE A 1 75 ? 6.738 -8.477 0.572 1 98.56 75 ILE A O 1
ATOM 603 N N . ILE A 1 76 ? 6.988 -10.227 -0.736 1 98.44 76 ILE A N 1
ATOM 604 C CA . ILE A 1 76 ? 8.414 -9.992 -0.953 1 98.44 76 ILE A CA 1
ATOM 605 C C . ILE A 1 76 ? 8.609 -8.688 -1.731 1 98.44 76 ILE A C 1
ATOM 607 O O . ILE A 1 76 ? 9.516 -7.91 -1.432 1 98.44 76 ILE A O 1
ATOM 611 N N . SER A 1 77 ? 7.723 -8.398 -2.623 1 97.19 77 SER A N 1
ATOM 612 C CA . SER A 1 77 ? 7.863 -7.227 -3.482 1 97.19 77 SER A CA 1
ATOM 613 C C . SER A 1 77 ? 7.27 -5.984 -2.826 1 97.19 77 SER A C 1
ATOM 615 O O . SER A 1 77 ? 7.891 -4.918 -2.828 1 97.19 77 SER A O 1
ATOM 617 N N . ASP A 1 78 ? 6.086 -6.152 -2.295 1 96 78 ASP A N 1
ATOM 618 C CA . ASP A 1 78 ? 5.316 -4.969 -1.917 1 96 78 ASP A CA 1
ATOM 619 C C . ASP A 1 78 ? 5.473 -4.664 -0.429 1 96 78 ASP A C 1
ATOM 621 O O . ASP A 1 78 ? 5.266 -3.527 0.002 1 96 78 ASP A O 1
ATOM 625 N N . TYR A 1 79 ? 5.723 -5.617 0.399 1 97.19 79 TYR A N 1
ATOM 626 C CA . TYR A 1 79 ? 5.934 -5.375 1.821 1 97.19 79 TYR A CA 1
ATOM 627 C C . TYR A 1 79 ? 7.414 -5.188 2.131 1 97.19 79 TYR A C 1
ATOM 629 O O . TYR A 1 79 ? 7.805 -4.195 2.746 1 97.19 79 TYR A O 1
ATOM 637 N N . PHE A 1 80 ? 8.258 -6.094 1.64 1 96.56 80 PHE A N 1
ATOM 638 C CA . PHE A 1 80 ? 9.688 -6.023 1.936 1 96.56 80 PHE A CA 1
ATOM 639 C C . PHE A 1 80 ? 10.406 -5.168 0.901 1 96.56 80 PHE A C 1
ATOM 641 O O . PHE A 1 80 ? 11.555 -4.773 1.112 1 96.56 80 PHE A O 1
ATOM 648 N N . LYS A 1 81 ? 9.75 -4.934 -0.283 1 94.19 81 LYS A N 1
ATOM 649 C CA . LYS A 1 81 ? 10.18 -3.996 -1.318 1 94.19 81 LYS A CA 1
ATOM 650 C C . LYS A 1 81 ? 11.43 -4.504 -2.035 1 94.19 81 LYS A C 1
ATOM 652 O O . LYS A 1 81 ? 12.305 -3.715 -2.398 1 94.19 81 LYS A O 1
ATOM 657 N N . TYR A 1 82 ? 11.57 -5.805 -2.133 1 95.81 82 TYR A N 1
ATOM 658 C CA . TYR A 1 82 ? 12.539 -6.359 -3.074 1 95.81 82 TYR A CA 1
ATOM 659 C C . TYR A 1 82 ? 12.07 -6.172 -4.512 1 95.81 82 TYR A C 1
ATOM 661 O O . TYR A 1 82 ? 10.867 -6.137 -4.777 1 95.81 82 TYR A O 1
ATOM 669 N N . ASP A 1 83 ? 13.008 -6.012 -5.391 1 96.06 83 ASP A N 1
ATOM 670 C CA . ASP A 1 83 ? 12.695 -5.898 -6.809 1 96.06 83 ASP A CA 1
ATOM 671 C C . ASP A 1 83 ? 12.656 -7.27 -7.477 1 96.06 83 ASP A C 1
ATOM 673 O O . ASP A 1 83 ? 13.664 -7.73 -8.023 1 96.06 83 ASP A O 1
ATOM 677 N N . VAL A 1 84 ? 11.523 -7.832 -7.586 1 97.94 84 VAL A N 1
ATOM 678 C CA . VAL A 1 84 ? 11.367 -9.203 -8.047 1 97.94 84 VAL A CA 1
ATOM 679 C C . VAL A 1 84 ? 11.188 -9.227 -9.562 1 97.94 84 VAL A C 1
ATOM 681 O O . VAL A 1 84 ? 10.359 -8.484 -10.109 1 97.94 84 VAL A O 1
ATOM 684 N N . PHE A 1 85 ? 11.977 -9.945 -10.242 1 98.38 85 PHE A N 1
ATOM 685 C CA . PHE A 1 85 ? 11.766 -10.336 -11.633 1 98.38 85 PHE A CA 1
ATOM 686 C C . PHE A 1 85 ? 11.281 -11.773 -11.727 1 98.38 85 PHE A C 1
ATOM 688 O O . PHE A 1 85 ? 12.055 -12.711 -11.484 1 98.38 85 PHE A O 1
ATOM 695 N N . TYR A 1 86 ? 10.023 -11.938 -12.07 1 98.44 86 TYR A N 1
ATOM 696 C CA . TYR A 1 86 ? 9.336 -13.219 -11.969 1 98.44 86 TYR A CA 1
ATOM 697 C C . TYR A 1 86 ? 9.133 -13.844 -13.344 1 98.44 86 TYR A C 1
ATOM 699 O O . TYR A 1 86 ? 8.438 -13.281 -14.195 1 98.44 86 TYR A O 1
ATOM 707 N N . CYS A 1 87 ? 9.742 -15.008 -13.562 1 98.5 87 CYS A N 1
ATOM 708 C CA . CYS A 1 87 ? 9.641 -15.766 -14.805 1 98.5 87 CYS A CA 1
ATOM 709 C C . CYS A 1 87 ? 8.883 -17.078 -14.578 1 98.5 87 CYS A C 1
ATOM 711 O O . CYS A 1 87 ? 9.109 -17.766 -13.578 1 98.5 87 CYS A O 1
ATOM 713 N N . MET A 1 88 ? 7.969 -17.391 -15.453 1 98.38 88 MET A N 1
ATOM 714 C CA . MET A 1 88 ? 7.227 -18.641 -15.406 1 98.38 88 MET A CA 1
ATOM 715 C C . MET A 1 88 ? 7.191 -19.312 -16.781 1 98.38 88 MET A C 1
ATOM 717 O O . MET A 1 88 ? 7.273 -18.641 -17.797 1 98.38 88 MET A O 1
ATOM 721 N N . ASN A 1 89 ? 7.094 -20.625 -16.828 1 97.94 89 ASN A N 1
ATOM 722 C CA . ASN A 1 89 ? 7.031 -21.312 -18.125 1 97.94 89 ASN A CA 1
ATOM 723 C C . ASN A 1 89 ? 5.656 -21.906 -18.359 1 97.94 89 ASN A C 1
ATOM 725 O O . ASN A 1 89 ? 4.832 -21.984 -17.453 1 97.94 89 ASN A O 1
ATOM 729 N N . ILE A 1 90 ? 5.422 -22.219 -19.562 1 97.94 90 ILE A N 1
ATOM 730 C CA . ILE A 1 90 ? 4.332 -23.078 -20 1 97.94 90 ILE A CA 1
ATOM 731 C C . ILE A 1 90 ? 4.898 -24.328 -20.672 1 97.94 90 ILE A C 1
ATOM 733 O O . ILE A 1 90 ? 5.707 -24.234 -21.594 1 97.94 90 ILE A O 1
ATOM 737 N N . THR A 1 91 ? 4.562 -25.5 -20.125 1 97.5 91 THR A N 1
ATOM 738 C CA . THR A 1 91 ? 4.902 -26.75 -20.797 1 97.5 91 THR A CA 1
ATOM 739 C C . THR A 1 91 ? 3.844 -27.109 -21.828 1 97.5 91 THR A C 1
ATOM 741 O O . THR A 1 91 ? 2.791 -27.656 -21.484 1 97.5 91 THR A O 1
ATOM 744 N N . ASP A 1 92 ? 4.145 -26.844 -23.062 1 96.62 92 ASP A N 1
ATOM 745 C CA . ASP A 1 92 ? 3.184 -27.094 -24.125 1 96.62 92 ASP A CA 1
ATOM 746 C C . ASP A 1 92 ? 3.648 -28.234 -25.031 1 96.62 92 ASP A C 1
ATOM 748 O O . ASP A 1 92 ? 3.105 -28.438 -26.109 1 96.62 92 ASP A O 1
ATOM 752 N N . ILE A 1 93 ? 4.715 -28.953 -24.625 1 94.44 93 ILE A N 1
ATOM 753 C CA . ILE A 1 93 ? 5.16 -30.203 -25.219 1 94.44 93 ILE A CA 1
ATOM 754 C C . ILE A 1 93 ? 5.34 -31.25 -24.125 1 94.44 93 ILE A C 1
ATOM 756 O O . ILE A 1 93 ? 6.195 -31.109 -23.25 1 94.44 93 ILE A O 1
ATOM 760 N N . ASP A 1 94 ? 4.578 -32.25 -24.172 1 93 94 ASP A N 1
ATOM 761 C CA . ASP A 1 94 ? 4.586 -33.344 -23.188 1 93 94 ASP A CA 1
ATOM 762 C C . ASP A 1 94 ? 3.828 -34.562 -23.703 1 93 94 ASP A C 1
ATOM 764 O O . ASP A 1 94 ? 2.973 -34.438 -24.578 1 93 94 ASP A O 1
ATOM 768 N N . ASP A 1 95 ? 4.102 -35.656 -23.156 1 91.62 95 ASP A N 1
ATOM 769 C CA . ASP A 1 95 ? 3.471 -36.906 -23.594 1 91.62 95 ASP A CA 1
ATOM 770 C C . ASP A 1 95 ? 1.952 -36.844 -23.453 1 91.62 95 ASP A C 1
ATOM 772 O O . ASP A 1 95 ? 1.214 -37.312 -24.312 1 91.62 95 ASP A O 1
ATOM 776 N N . LYS A 1 96 ? 1.556 -36.281 -22.391 1 89.69 96 LYS A N 1
ATOM 777 C CA . LYS A 1 96 ? 0.12 -36.156 -22.141 1 89.69 96 LYS A CA 1
ATOM 778 C C . LYS A 1 96 ? -0.553 -35.281 -23.188 1 89.69 96 LYS A C 1
ATOM 780 O O . LYS A 1 96 ? -1.679 -35.562 -23.609 1 89.69 96 LYS A O 1
ATOM 785 N N . ILE A 1 97 ? 0.077 -34.281 -23.547 1 93.75 97 ILE A N 1
ATOM 786 C CA . ILE A 1 97 ? -0.432 -33.375 -24.562 1 93.75 97 ILE A CA 1
ATOM 787 C C . ILE A 1 97 ? -0.487 -34.094 -25.922 1 93.75 97 ILE A C 1
ATOM 789 O O . ILE A 1 97 ? -1.497 -34 -26.625 1 93.75 97 ILE A O 1
ATOM 793 N N . ILE A 1 98 ? 0.549 -34.75 -26.281 1 93.19 98 ILE A N 1
ATOM 794 C CA . ILE A 1 98 ? 0.662 -35.438 -27.562 1 93.19 98 ILE A CA 1
ATOM 795 C C . ILE A 1 98 ? -0.435 -36.469 -27.688 1 93.19 98 ILE A C 1
ATOM 797 O O . ILE A 1 98 ? -1.146 -36.531 -28.703 1 93.19 98 ILE A O 1
ATOM 801 N N . LYS A 1 99 ? -0.54 -37.312 -26.656 1 91.31 99 LYS A N 1
ATOM 802 C CA . LYS A 1 99 ? -1.551 -38.344 -26.656 1 91.31 99 LYS A CA 1
ATOM 803 C C . LYS A 1 99 ? -2.955 -37.781 -26.781 1 91.31 99 LYS A C 1
ATOM 805 O O . LYS A 1 99 ? -3.752 -38.219 -27.609 1 91.31 99 LYS A O 1
ATOM 810 N N . ARG A 1 100 ? -3.232 -36.781 -26.078 1 92.38 100 ARG A N 1
ATOM 811 C CA . ARG A 1 100 ? -4.562 -36.188 -26.078 1 92.38 100 ARG A CA 1
ATOM 812 C C . ARG A 1 100 ? -4.832 -35.469 -27.391 1 92.38 100 ARG A C 1
ATOM 814 O O . ARG A 1 100 ? -5.949 -35.5 -27.906 1 92.38 100 ARG A O 1
ATOM 821 N N . ALA A 1 101 ? -3.883 -34.75 -27.859 1 93.38 101 ALA A N 1
ATOM 822 C CA . ALA A 1 101 ? -4.031 -34.094 -29.141 1 93.38 101 ALA A CA 1
ATOM 823 C C . ALA A 1 101 ? -4.305 -35.062 -30.266 1 93.38 101 ALA A C 1
ATOM 825 O O . ALA A 1 101 ? -5.16 -34.844 -31.125 1 93.38 101 ALA A O 1
ATOM 826 N N . ARG A 1 102 ? -3.598 -36.156 -30.25 1 93.12 102 ARG A N 1
ATOM 827 C CA . ARG A 1 102 ? -3.801 -37.188 -31.234 1 93.12 102 ARG A CA 1
ATOM 828 C C . ARG A 1 102 ? -5.195 -37.812 -31.125 1 93.12 102 ARG A C 1
ATOM 830 O O . ARG A 1 102 ? -5.887 -38 -32.125 1 93.12 102 ARG A O 1
ATOM 837 N N . HIS A 1 103 ? -5.547 -38.094 -29.875 1 93 103 HIS A N 1
ATOM 838 C CA . HIS A 1 103 ? -6.875 -38.625 -29.625 1 93 103 HIS A CA 1
ATOM 839 C C . HIS A 1 103 ? -7.961 -37.719 -30.156 1 93 103 HIS A C 1
ATOM 841 O O . HIS A 1 103 ? -8.891 -38.156 -30.828 1 93 103 HIS A O 1
ATOM 847 N N . ASN A 1 104 ? -7.836 -36.469 -29.906 1 92.62 104 ASN A N 1
ATOM 848 C CA . ASN A 1 104 ? -8.812 -35.5 -30.359 1 92.62 104 ASN A CA 1
ATOM 849 C C . ASN A 1 104 ? -8.867 -35.406 -31.891 1 92.62 104 ASN A C 1
ATOM 851 O O . ASN A 1 104 ? -9.953 -35.375 -32.469 1 92.62 104 ASN A O 1
ATOM 855 N N . TYR A 1 105 ? -7.734 -35.375 -32.438 1 93.44 105 TYR A N 1
ATOM 856 C CA . TYR A 1 105 ? -7.656 -35.312 -33.906 1 93.44 105 TYR A CA 1
ATOM 857 C C . TYR A 1 105 ? -8.305 -36.531 -34.531 1 93.44 105 TYR A C 1
ATOM 859 O O . TYR A 1 105 ? -9.094 -36.406 -35.469 1 93.44 105 TYR A O 1
ATOM 867 N N . LEU A 1 106 ? -7.992 -37.719 -34.062 1 94.56 106 LEU A N 1
ATOM 868 C CA . LEU A 1 106 ? -8.492 -38.969 -34.625 1 94.56 106 LEU A CA 1
ATOM 869 C C . LEU A 1 106 ? -9.992 -39.094 -34.406 1 94.56 106 LEU A C 1
ATOM 871 O O . LEU A 1 106 ? -10.703 -39.594 -35.281 1 94.56 106 LEU A O 1
ATOM 875 N N . LEU A 1 107 ? -10.461 -38.656 -33.312 1 93.75 107 LEU A N 1
ATOM 876 C CA . LEU A 1 107 ? -11.898 -38.719 -33.031 1 93.75 107 LEU A CA 1
ATOM 877 C C . LEU A 1 107 ? -12.656 -37.75 -33.938 1 93.75 107 LEU A C 1
ATOM 879 O O . LEU A 1 107 ? -13.75 -38.094 -34.406 1 93.75 107 LEU A O 1
ATOM 883 N N . GLU A 1 108 ? -12.117 -36.625 -34.125 1 92.06 108 GLU A N 1
ATOM 884 C CA . GLU A 1 108 ? -12.734 -35.688 -35.031 1 92.06 108 GLU A CA 1
ATOM 885 C C . GLU A 1 108 ? -12.789 -36.219 -36.469 1 92.06 108 GLU A C 1
ATOM 887 O O . GLU A 1 108 ? -13.797 -36.062 -37.156 1 92.06 108 GLU A O 1
ATOM 892 N N . LYS A 1 109 ? -11.68 -36.719 -36.844 1 92.12 109 LYS A N 1
ATOM 893 C CA . LYS A 1 109 ? -11.625 -37.344 -38.156 1 92.12 109 LYS A CA 1
ATOM 894 C C . LYS A 1 109 ? -12.617 -38.5 -38.281 1 92.12 109 LYS A C 1
ATOM 896 O O . LYS A 1 109 ? -13.297 -38.625 -39.312 1 92.12 109 LYS A O 1
ATOM 901 N N . TYR A 1 110 ? -12.719 -39.312 -37.281 1 93.94 110 TYR A N 1
ATOM 902 C CA . TYR A 1 110 ? -13.656 -40.438 -37.25 1 93.94 110 TYR A CA 1
ATOM 903 C C . TYR A 1 110 ? -15.094 -39.938 -37.344 1 93.94 110 TYR A C 1
ATOM 905 O O . TYR A 1 110 ? -15.898 -40.5 -38.094 1 93.94 110 TYR A O 1
ATOM 913 N N . SER A 1 111 ? -15.391 -39 -36.531 1 91.56 111 SER A N 1
ATOM 914 C CA . SER A 1 111 ? -16.734 -38.438 -36.531 1 91.56 111 SER A CA 1
ATOM 915 C C . SER A 1 111 ? -17.125 -37.875 -37.906 1 91.56 111 SER A C 1
ATOM 917 O O . SER A 1 111 ? -18.281 -37.969 -38.312 1 91.56 111 SER A O 1
ATOM 919 N N . ALA A 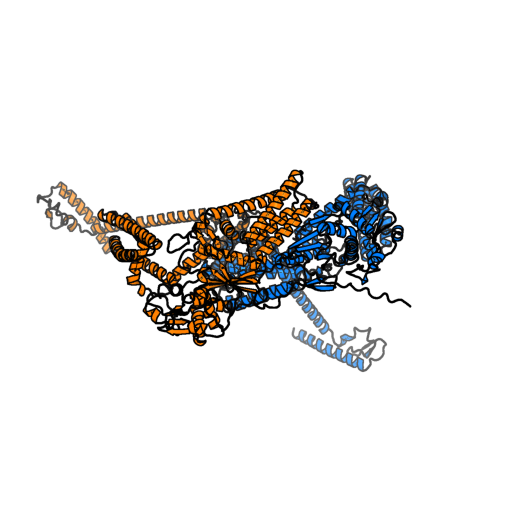1 112 ? -16.172 -37.312 -38.625 1 90.19 112 ALA A N 1
ATOM 920 C CA . ALA A 1 112 ? -16.422 -36.75 -39.938 1 90.19 112 ALA A CA 1
ATOM 921 C C . ALA A 1 112 ? -16.609 -37.844 -41 1 90.19 112 ALA A C 1
ATOM 923 O O . ALA A 1 112 ? -17.375 -37.656 -41.938 1 90.19 112 ALA A O 1
ATOM 924 N N . ASP A 1 113 ? -15.938 -38.969 -40.75 1 89.38 113 ASP A N 1
ATOM 925 C CA . ASP A 1 113 ? -15.938 -40.031 -41.75 1 89.38 113 ASP A CA 1
ATOM 926 C C . ASP A 1 113 ? -16.953 -41.125 -41.406 1 89.38 113 ASP A C 1
ATOM 928 O O . ASP A 1 113 ? -17.094 -42.125 -42.125 1 89.38 113 ASP A O 1
ATOM 932 N N . MET A 1 114 ? -17.656 -40.875 -40.344 1 84.75 114 MET A N 1
ATOM 933 C CA . MET A 1 114 ? -18.562 -41.875 -39.812 1 84.75 114 MET A CA 1
ATOM 934 C C . MET A 1 114 ? -19.641 -42.219 -40.844 1 84.75 114 MET A C 1
ATOM 936 O O . MET A 1 114 ? -20.266 -41.312 -41.406 1 84.75 114 MET A O 1
ATOM 940 N N . GLN A 1 115 ? -19.844 -43.469 -41.156 1 82 115 GLN A N 1
ATOM 941 C CA . GLN A 1 115 ? -20.734 -43.938 -42.219 1 82 115 GLN A CA 1
ATOM 942 C C . GLN A 1 115 ? -22.172 -44.062 -41.719 1 82 115 GLN A C 1
ATOM 944 O O . GLN A 1 115 ? -23.109 -44.125 -42.531 1 82 115 GLN A O 1
ATOM 949 N N . GLY A 1 116 ? -22.453 -44.094 -40.375 1 86.25 116 GLY A N 1
ATOM 950 C CA . GLY A 1 116 ? -23.797 -44.219 -39.844 1 86.25 116 GLY A CA 1
ATOM 951 C C . GLY A 1 116 ? -23.812 -44.812 -38.438 1 86.25 116 GLY A C 1
ATOM 952 O O . GLY A 1 116 ? -22.781 -45.188 -37.906 1 86.25 116 GLY A O 1
ATOM 953 N N . PRO A 1 117 ? -25.016 -44.906 -37.875 1 91.31 117 PRO A N 1
ATOM 954 C CA . PRO A 1 117 ? -25.172 -45.375 -36.5 1 91.31 117 PRO A CA 1
ATOM 955 C C . PRO A 1 117 ? -24.75 -46.844 -36.344 1 91.31 117 PRO A C 1
ATOM 957 O O . PRO A 1 117 ? -24.203 -47.219 -35.312 1 91.31 117 PRO A O 1
ATOM 960 N N . GLN A 1 118 ? -25.031 -47.562 -37.438 1 90.5 118 GLN A N 1
ATOM 961 C CA . GLN A 1 118 ? -24.672 -49 -37.344 1 90.5 118 GLN A CA 1
ATOM 962 C C . GLN A 1 118 ? -23.156 -49.188 -37.312 1 90.5 118 GLN A C 1
ATOM 964 O O . GLN A 1 118 ? -22.641 -50 -36.562 1 90.5 118 GLN A O 1
ATOM 969 N N . SER A 1 119 ? -22.531 -48.469 -38.156 1 93.06 119 SER A N 1
ATOM 970 C CA . SER A 1 119 ? -21.078 -48.562 -38.188 1 93.06 119 SER A CA 1
ATOM 971 C C . SER A 1 119 ? -20.469 -48.125 -36.844 1 93.06 119 SER A C 1
ATOM 973 O O . SER A 1 119 ? -19.5 -48.719 -36.406 1 93.06 119 SER A O 1
ATOM 975 N N . LEU A 1 120 ? -20.969 -47.094 -36.281 1 94.94 120 LEU A N 1
ATOM 976 C CA . LEU A 1 120 ? -20.516 -46.625 -34.969 1 94.94 120 LEU A CA 1
ATOM 977 C C . LEU A 1 120 ? -20.688 -47.719 -33.906 1 94.94 120 LEU A C 1
ATOM 979 O O . LEU A 1 120 ? -19.797 -47.906 -33.094 1 94.94 120 LEU A O 1
ATOM 983 N N . LEU A 1 121 ? -21.797 -48.344 -33.969 1 93.94 121 LEU A N 1
ATOM 984 C CA . LEU A 1 121 ? -22.094 -49.406 -33.031 1 93.94 121 LEU A CA 1
ATOM 985 C C . LEU A 1 121 ? -21.031 -50.5 -33.094 1 93.94 121 LEU A C 1
ATOM 987 O O . LEU A 1 121 ? -20.547 -50.969 -32.062 1 93.94 121 LEU A O 1
ATOM 991 N N . ASN A 1 122 ? -20.766 -50.875 -34.312 1 93.75 122 ASN A N 1
ATOM 992 C CA . ASN A 1 122 ? -19.781 -51.938 -34.531 1 93.75 122 ASN A CA 1
ATOM 993 C C . ASN A 1 122 ? -18.391 -51.531 -34.062 1 93.75 122 ASN A C 1
ATOM 995 O O . ASN A 1 122 ? -17.688 -52.312 -33.406 1 93.75 122 ASN A O 1
ATOM 999 N N . ASP A 1 123 ? -18.031 -50.344 -34.375 1 95.06 123 ASP A N 1
ATOM 1000 C CA . ASP A 1 123 ? -16.703 -49.875 -34.031 1 95.06 123 ASP A CA 1
ATOM 1001 C C . ASP A 1 123 ? -16.562 -49.719 -32.5 1 95.06 123 ASP A C 1
ATOM 1003 O O . ASP A 1 123 ? -15.516 -50.062 -31.938 1 95.06 123 ASP A O 1
ATOM 1007 N N . VAL A 1 124 ? -17.547 -49.188 -31.875 1 95.88 124 VAL A N 1
ATOM 1008 C CA . VAL A 1 124 ? -17.516 -49 -30.422 1 95.88 124 VAL A CA 1
ATOM 1009 C C . VAL A 1 124 ? -17.453 -50.375 -29.75 1 95.88 124 VAL A C 1
ATOM 1011 O O . VAL A 1 124 ? -16.75 -50.562 -28.75 1 95.88 124 VAL A O 1
ATOM 1014 N N . ALA A 1 125 ? -18.203 -51.281 -30.281 1 93.81 125 ALA A N 1
ATOM 1015 C CA . ALA A 1 125 ? -18.172 -52.625 -29.719 1 93.81 125 ALA A CA 1
ATOM 1016 C C . ALA A 1 125 ? -16.781 -53.25 -29.828 1 93.81 125 ALA A C 1
ATOM 1018 O O . ALA A 1 125 ? -16.328 -53.906 -28.906 1 93.81 125 ALA A O 1
ATOM 1019 N N . THR A 1 126 ? -16.188 -53 -30.906 1 95.06 126 THR A N 1
ATOM 1020 C CA . THR A 1 126 ? -14.828 -53.5 -31.109 1 95.06 126 THR A CA 1
ATOM 1021 C C . THR A 1 126 ? -13.859 -52.812 -30.141 1 95.06 126 THR A C 1
ATOM 1023 O O . THR A 1 126 ? -12.992 -53.469 -29.562 1 95.06 126 THR A O 1
ATOM 1026 N N . ALA A 1 127 ? -13.961 -51.531 -30.016 1 95.56 127 ALA A N 1
ATOM 1027 C CA . ALA A 1 127 ? -13.102 -50.75 -29.141 1 95.56 127 ALA A CA 1
ATOM 1028 C C . ALA A 1 127 ? -13.227 -51.219 -27.688 1 95.56 127 ALA A C 1
ATOM 1030 O O . ALA A 1 127 ? -12.258 -51.156 -26.922 1 95.56 127 ALA A O 1
ATOM 1031 N N . LEU A 1 128 ? -14.375 -51.688 -27.312 1 94.44 128 LEU A N 1
ATOM 1032 C CA . LEU A 1 128 ? -14.656 -52.094 -25.938 1 94.44 128 LEU A CA 1
ATOM 1033 C C . LEU A 1 128 ? -13.914 -53.375 -25.578 1 94.44 128 LEU A C 1
ATOM 1035 O O . LEU A 1 128 ? -13.656 -53.656 -24.391 1 94.44 128 LEU A O 1
ATOM 1039 N N . VAL A 1 129 ? -13.602 -54.156 -26.578 1 92.69 129 VAL A N 1
ATOM 1040 C CA . VAL A 1 129 ? -12.867 -55.406 -26.312 1 92.69 129 VAL A CA 1
ATOM 1041 C C . VAL A 1 129 ? -11.523 -55.094 -25.688 1 92.69 129 VAL A C 1
ATOM 1043 O O . VAL A 1 129 ? -11.156 -55.656 -24.656 1 92.69 129 VAL A O 1
ATOM 1046 N N . GLY A 1 130 ? -10.891 -54.188 -26.328 1 90.62 130 GLY A N 1
ATOM 1047 C CA . GLY A 1 130 ? -9.625 -53.75 -25.766 1 90.62 130 GLY A CA 1
ATOM 1048 C C . GLY A 1 130 ? -9.781 -53.062 -24.422 1 90.62 130 GLY A C 1
ATOM 1049 O O . GLY A 1 130 ? -8.953 -53.219 -23.531 1 90.62 130 GLY A O 1
ATOM 1050 N N . PHE A 1 131 ? -10.75 -52.25 -24.312 1 91.75 131 PHE A N 1
ATOM 1051 C CA . PHE A 1 131 ? -11.008 -51.5 -23.078 1 91.75 131 PHE A CA 1
ATOM 1052 C C . PHE A 1 131 ? -11.281 -52.438 -21.922 1 91.75 131 PHE A C 1
ATOM 1054 O O . PHE A 1 131 ? -10.82 -52.188 -20.797 1 91.75 131 PHE A O 1
ATOM 1061 N N . ARG A 1 132 ? -11.969 -53.5 -22.141 1 91.69 132 ARG A N 1
ATOM 1062 C CA . ARG A 1 132 ? -12.273 -54.5 -21.109 1 91.69 132 ARG A CA 1
ATOM 1063 C C . ARG A 1 132 ? -11.008 -55.219 -20.656 1 91.69 132 ARG A C 1
ATOM 1065 O O . ARG A 1 132 ? -10.875 -55.562 -19.484 1 91.69 132 ARG A O 1
ATOM 1072 N N . THR A 1 133 ? -10.188 -55.406 -21.578 1 91.69 133 THR A N 1
ATOM 1073 C CA . THR A 1 133 ? -8.914 -56.031 -21.234 1 91.69 133 THR A CA 1
ATOM 1074 C C . THR A 1 133 ? -8.094 -55.125 -20.328 1 91.69 133 THR A C 1
ATOM 1076 O O . THR A 1 133 ? -7.512 -55.562 -19.344 1 91.69 133 THR A O 1
ATOM 1079 N N . LYS A 1 134 ? -8.031 -53.906 -20.719 1 87.81 134 LYS A N 1
ATOM 1080 C CA . LYS A 1 134 ? -7.336 -52.906 -19.891 1 87.81 134 LYS A CA 1
ATOM 1081 C C . LYS A 1 134 ? -7.93 -52.844 -18.484 1 87.81 134 LYS A C 1
ATOM 1083 O O . LYS A 1 134 ? -7.195 -52.719 -17.5 1 87.81 134 LYS A O 1
ATOM 1088 N N . LEU A 1 135 ? -9.219 -52.812 -18.422 1 89.25 135 LEU A N 1
ATOM 1089 C CA . LEU A 1 135 ? -9.922 -52.781 -17.156 1 89.25 135 LEU A CA 1
ATOM 1090 C C . LEU A 1 135 ? -9.547 -54 -16.297 1 89.25 135 LEU A C 1
ATOM 1092 O O . LEU A 1 135 ? -9.328 -53.875 -15.094 1 89.25 135 LEU A O 1
ATOM 1096 N N . SER A 1 136 ? -9.414 -55.062 -16.891 1 89.12 136 SER A N 1
ATOM 1097 C CA . SER A 1 136 ? -9.109 -56.312 -16.172 1 89.12 136 SER A CA 1
ATOM 1098 C C . SER A 1 136 ? -7.668 -56.312 -15.656 1 89.12 136 SER A C 1
ATOM 1100 O O . SER A 1 136 ? -7.375 -56.906 -14.617 1 89.12 136 SER A O 1
ATOM 1102 N N . GLU A 1 137 ? -6.848 -55.625 -16.312 1 87.31 137 GLU A N 1
ATOM 1103 C CA . GLU A 1 137 ? -5.426 -55.594 -15.977 1 87.31 137 GLU A CA 1
ATOM 1104 C C . GLU A 1 137 ? -5.117 -54.469 -14.984 1 87.31 137 GLU A C 1
ATOM 1106 O O . GLU A 1 137 ? -4.039 -54.438 -14.383 1 87.31 137 GLU A O 1
ATOM 1111 N N . THR A 1 138 ? -6.035 -53.594 -14.906 1 82.69 138 THR A N 1
ATOM 1112 C CA . THR A 1 138 ? -5.82 -52.469 -14.008 1 82.69 138 THR A CA 1
ATOM 1113 C C . THR A 1 138 ? -5.961 -52.906 -12.547 1 82.69 138 THR A C 1
ATOM 1115 O O . THR A 1 138 ? -6.977 -53.5 -12.172 1 82.69 138 THR A O 1
ATOM 1118 N N . THR A 1 139 ? -4.863 -52.656 -11.734 1 80.25 139 THR A N 1
ATOM 1119 C CA . THR A 1 139 ? -4.832 -53.125 -10.352 1 80.25 139 THR A CA 1
ATOM 1120 C C . THR A 1 139 ? -5.172 -52 -9.391 1 80.25 139 THR A C 1
ATOM 1122 O O . THR A 1 139 ? -5.539 -52.25 -8.242 1 80.25 139 THR A O 1
ATOM 1125 N N . ASP A 1 140 ? -4.953 -50.844 -9.812 1 73.88 140 ASP A N 1
ATOM 1126 C CA . ASP A 1 140 ? -5.281 -49.688 -8.969 1 73.88 140 ASP A CA 1
ATOM 1127 C C . ASP A 1 140 ? -6.793 -49.562 -8.773 1 73.88 140 ASP A C 1
ATOM 1129 O O . ASP A 1 140 ? -7.543 -49.469 -9.742 1 73.88 140 ASP A O 1
ATOM 1133 N N . SER A 1 141 ? -7.207 -49.656 -7.496 1 77.25 141 SER A N 1
ATOM 1134 C CA . SER A 1 141 ? -8.633 -49.719 -7.191 1 77.25 141 SER A CA 1
ATOM 1135 C C . SER A 1 141 ? -9.359 -48.469 -7.699 1 77.25 141 SER A C 1
ATOM 1137 O O . SER A 1 141 ? -10.461 -48.562 -8.25 1 77.25 141 SER A O 1
ATOM 1139 N N . ASP A 1 142 ? -8.766 -47.312 -7.531 1 71 142 ASP A N 1
ATOM 1140 C CA . ASP A 1 142 ? -9.414 -46.094 -7.957 1 71 142 ASP A CA 1
ATOM 1141 C C . ASP A 1 142 ? -9.508 -46 -9.477 1 71 142 ASP A C 1
ATOM 1143 O O . ASP A 1 142 ? -10.523 -45.594 -10.023 1 71 142 ASP A O 1
ATOM 1147 N N . LYS A 1 143 ? -8.523 -46.375 -10.156 1 74.31 143 LYS A N 1
ATOM 1148 C CA . LYS A 1 143 ? -8.516 -46.406 -11.617 1 74.31 143 LYS A CA 1
ATOM 1149 C C . LYS A 1 143 ? -9.516 -47.406 -12.148 1 74.31 143 LYS A C 1
ATOM 1151 O O . LYS A 1 143 ? -10.18 -47.188 -13.156 1 74.31 143 LYS A O 1
ATOM 1156 N N . LYS A 1 144 ? -9.602 -48.5 -11.484 1 82.44 144 LYS A N 1
ATOM 1157 C CA . LYS A 1 144 ? -10.539 -49.562 -11.883 1 82.44 144 LYS A CA 1
ATOM 1158 C C . LYS A 1 144 ? -11.977 -49.062 -11.797 1 82.44 144 LYS A C 1
ATOM 1160 O O . LYS A 1 144 ? -12.789 -49.344 -12.68 1 82.44 144 LYS A O 1
ATOM 1165 N N . GLN A 1 145 ? -12.281 -48.375 -10.703 1 81.19 145 GLN A N 1
ATOM 1166 C CA . GLN A 1 145 ? -13.625 -47.844 -10.531 1 81.19 145 GLN A CA 1
ATOM 1167 C C . GLN A 1 145 ? -13.961 -46.844 -11.625 1 81.19 145 GLN A C 1
ATOM 1169 O O . GLN A 1 145 ? -15.086 -46.812 -12.125 1 81.19 145 GLN A O 1
ATOM 1174 N N . MET A 1 146 ? -12.977 -46.062 -12.016 1 78 146 MET A N 1
ATOM 1175 C CA . MET A 1 146 ? -13.18 -45.062 -13.078 1 78 146 MET A CA 1
ATOM 1176 C C . MET A 1 146 ? -13.445 -45.75 -14.414 1 78 146 MET A C 1
ATOM 1178 O O . MET A 1 146 ? -14.367 -45.375 -15.133 1 78 146 MET A O 1
ATOM 1182 N N . LEU A 1 147 ? -12.656 -46.75 -14.727 1 86.75 147 LEU A N 1
ATOM 1183 C CA . LEU A 1 147 ? -12.805 -47.469 -15.977 1 86.75 147 LEU A CA 1
ATOM 1184 C C . LEU A 1 147 ? -14.141 -48.188 -16.031 1 86.75 147 LEU A C 1
ATOM 1186 O O . LEU A 1 147 ? -14.781 -48.25 -17.078 1 86.75 147 LEU A O 1
ATOM 1190 N N . ASP A 1 148 ? -14.562 -48.656 -14.828 1 88.38 148 ASP A N 1
ATOM 1191 C CA . ASP A 1 148 ? -15.852 -49.312 -14.734 1 88.38 148 ASP A CA 1
ATOM 1192 C C . ASP A 1 148 ? -17 -48.375 -15.031 1 88.38 148 ASP A C 1
ATOM 1194 O O . ASP A 1 148 ? -17.984 -48.75 -15.68 1 88.38 148 ASP A O 1
ATOM 1198 N N . ARG A 1 149 ? -16.906 -47.219 -14.523 1 86.44 149 ARG A N 1
ATOM 1199 C CA . ARG A 1 149 ? -17.938 -46.219 -14.766 1 86.44 149 ARG A CA 1
ATOM 1200 C C . ARG A 1 149 ? -18.031 -45.844 -16.25 1 86.44 149 ARG A C 1
ATOM 1202 O O . ARG A 1 149 ? -19.125 -45.656 -16.781 1 86.44 149 ARG A O 1
ATOM 1209 N N . ILE A 1 150 ? -16.875 -45.656 -16.891 1 87.94 150 ILE A N 1
ATOM 1210 C CA . ILE A 1 150 ? -16.844 -45.344 -18.312 1 87.94 150 ILE A CA 1
ATOM 1211 C C . ILE A 1 150 ? -17.484 -46.5 -19.109 1 87.94 150 ILE A C 1
ATOM 1213 O O . ILE A 1 150 ? -18.297 -46.281 -20 1 87.94 150 ILE A O 1
ATOM 1217 N N . LEU A 1 151 ? -17.109 -47.75 -18.719 1 92.62 151 LEU A N 1
ATOM 1218 C CA . LEU A 1 151 ? -17.625 -48.938 -19.406 1 92.62 151 LEU A CA 1
ATOM 1219 C C . LEU A 1 151 ? -19.156 -49 -19.297 1 92.62 151 LEU A C 1
ATOM 1221 O O . LEU A 1 151 ? -19.844 -49.25 -20.281 1 92.62 151 LEU A O 1
ATOM 1225 N N . ALA A 1 152 ? -19.609 -48.75 -18.047 1 92.38 152 ALA A N 1
ATOM 1226 C CA . ALA A 1 152 ? -21.062 -48.812 -17.812 1 92.38 152 ALA A CA 1
ATOM 1227 C C . ALA A 1 152 ? -21.781 -47.75 -18.656 1 92.38 152 ALA A C 1
ATOM 1229 O O . ALA A 1 152 ? -22.859 -48.031 -19.188 1 92.38 152 ALA A O 1
ATOM 1230 N N . GLY A 1 153 ? -21.266 -46.625 -18.781 1 92.06 153 GLY A N 1
ATOM 1231 C CA . GLY A 1 153 ? -21.844 -45.562 -19.578 1 92.06 153 GLY A CA 1
ATOM 1232 C C . GLY A 1 153 ? -21.891 -45.906 -21.062 1 92.06 153 GLY A C 1
ATOM 1233 O O . GLY A 1 153 ? -22.891 -45.625 -21.734 1 92.06 153 GLY A O 1
ATOM 1234 N N . VAL A 1 154 ? -20.812 -46.406 -21.594 1 94.88 154 VAL A N 1
ATOM 1235 C CA . VAL A 1 154 ? -20.703 -46.781 -23 1 94.88 154 VAL A CA 1
ATOM 1236 C C . VAL A 1 154 ? -21.672 -47.906 -23.312 1 94.88 154 VAL A C 1
ATOM 1238 O O . VAL A 1 154 ? -22.344 -47.906 -24.344 1 94.88 154 VAL A O 1
ATOM 1241 N N . GLU A 1 155 ? -21.75 -48.875 -22.391 1 94.69 155 GLU A N 1
ATOM 1242 C CA . GLU A 1 155 ? -22.656 -50 -22.578 1 94.69 155 GLU A CA 1
ATOM 1243 C C . GLU A 1 155 ? -24.109 -49.531 -22.594 1 94.69 155 GLU A C 1
ATOM 1245 O O . GLU A 1 155 ? -24.922 -50.031 -23.359 1 94.69 155 GLU A O 1
ATOM 1250 N N . GLY A 1 156 ? -24.406 -48.656 -21.703 1 93.75 156 GLY A N 1
ATOM 1251 C CA . GLY A 1 156 ? -25.734 -48.062 -21.719 1 93.75 156 GLY A CA 1
ATOM 1252 C C . GLY A 1 156 ? -26.062 -47.375 -23.016 1 93.75 156 GLY A C 1
ATOM 1253 O O . GLY A 1 156 ? -27.172 -47.5 -23.547 1 93.75 156 GLY A O 1
ATOM 1254 N N . GLY A 1 157 ? -25.109 -46.594 -23.531 1 94.62 157 GLY A N 1
ATOM 1255 C CA . GLY A 1 157 ? -25.281 -45.938 -24.812 1 94.62 157 GLY A CA 1
ATOM 1256 C C . GLY A 1 157 ? -25.438 -46.875 -25.969 1 94.62 157 GLY A C 1
ATOM 1257 O O . GLY A 1 157 ? -26.266 -46.656 -26.875 1 94.62 157 GLY A O 1
ATOM 1258 N N . LEU A 1 158 ? -24.641 -47.938 -26 1 94.88 158 LEU A N 1
ATOM 1259 C CA . LEU A 1 158 ? -24.734 -48.969 -27.016 1 94.88 158 LEU A CA 1
ATOM 1260 C C . LEU A 1 158 ? -26.125 -49.594 -27.016 1 94.88 158 LEU A C 1
ATOM 1262 O O . LEU A 1 158 ? -26.719 -49.812 -28.078 1 94.88 158 LEU A O 1
ATOM 1266 N N . GLY A 1 159 ? -26.625 -49.875 -25.828 1 94.38 159 GLY A N 1
ATOM 1267 C CA . GLY A 1 159 ? -27.953 -50.469 -25.688 1 94.38 159 GLY A CA 1
ATOM 1268 C C . GLY A 1 159 ? -29.047 -49.562 -26.234 1 94.38 159 GLY A C 1
ATOM 1269 O O . GLY A 1 159 ? -29.969 -50.031 -26.906 1 94.38 159 GLY A O 1
ATOM 1270 N N . ARG A 1 160 ? -28.922 -48.312 -25.922 1 95.19 160 ARG A N 1
ATOM 1271 C CA . ARG A 1 160 ? -29.922 -47.344 -26.375 1 95.19 160 ARG A CA 1
ATOM 1272 C C . ARG A 1 160 ? -29.922 -47.219 -27.906 1 95.19 160 ARG A C 1
ATOM 1274 O O . ARG A 1 160 ? -30.984 -47.188 -28.531 1 95.19 160 ARG A O 1
ATOM 1281 N N . LEU A 1 161 ? -28.797 -47.156 -28.516 1 95.31 161 LEU A N 1
ATOM 1282 C CA . LEU A 1 161 ? -28.688 -47.031 -29.969 1 95.31 161 LEU A CA 1
ATOM 1283 C C . LEU A 1 161 ? -29.125 -48.344 -30.656 1 95.31 161 LEU A C 1
ATOM 1285 O O . LEU A 1 161 ? -29.797 -48.281 -31.688 1 95.31 161 LEU A O 1
ATOM 1289 N N . GLU A 1 162 ? -28.766 -49.5 -30.094 1 94.75 162 GLU A N 1
ATOM 1290 C CA . GLU A 1 162 ? -29.172 -50.812 -30.641 1 94.75 162 GLU A CA 1
ATOM 1291 C C . GLU A 1 162 ? -30.688 -50.969 -30.625 1 94.75 162 GLU A C 1
ATOM 1293 O O . GLU A 1 162 ? -31.266 -51.469 -31.578 1 94.75 162 GLU A O 1
ATOM 1298 N N . ALA A 1 163 ? -31.219 -50.531 -29.547 1 94.62 163 ALA A N 1
ATOM 1299 C CA . ALA A 1 163 ? -32.656 -50.625 -29.406 1 94.62 163 ALA A CA 1
ATOM 1300 C C . ALA A 1 163 ? -33.375 -49.719 -30.422 1 94.62 163 ALA A C 1
ATOM 1302 O O . ALA A 1 163 ? -34.406 -50.094 -30.984 1 94.62 163 ALA A O 1
ATOM 1303 N N . ALA A 1 164 ? -32.844 -48.625 -30.594 1 95.19 164 ALA A N 1
ATOM 1304 C CA . ALA A 1 164 ? -33.438 -47.656 -31.547 1 95.19 164 ALA A CA 1
ATOM 1305 C C . ALA A 1 164 ? -33.312 -48.188 -32.969 1 95.19 164 ALA A C 1
ATOM 1307 O O . ALA A 1 164 ? -34.219 -48 -33.781 1 95.19 164 ALA A O 1
ATOM 1308 N N . LEU A 1 165 ? -32.219 -48.781 -33.25 1 93.69 165 LEU A N 1
ATOM 1309 C CA . LEU A 1 165 ? -32 -49.344 -34.594 1 93.69 165 LEU A CA 1
ATOM 1310 C C . LEU A 1 165 ? -32.938 -50.531 -34.812 1 93.69 165 LEU A C 1
ATOM 1312 O O . LEU A 1 165 ? -33.469 -50.688 -35.938 1 93.69 165 LEU A O 1
ATOM 1316 N N . ALA A 1 166 ? -33.156 -51.344 -33.781 1 92.62 166 ALA A N 1
ATOM 1317 C CA . ALA A 1 166 ? -34.031 -52.5 -33.906 1 92.62 166 ALA A CA 1
ATOM 1318 C C . ALA A 1 166 ? -35.469 -52.062 -34.125 1 92.62 166 ALA A C 1
ATOM 1320 O O . ALA A 1 166 ? -36.219 -52.781 -34.812 1 92.62 166 ALA A O 1
ATOM 1321 N N . LYS A 1 167 ? -35.812 -50.906 -33.562 1 92.5 167 LYS A N 1
ATOM 1322 C CA . LYS A 1 167 ? -37.156 -50.438 -33.688 1 92.5 167 LYS A CA 1
ATOM 1323 C C . LYS A 1 167 ? -37.312 -49.531 -34.938 1 92.5 167 LYS A C 1
ATOM 1325 O O . LYS A 1 167 ? -38.375 -48.938 -35.125 1 92.5 167 LYS A O 1
ATOM 1330 N N . SER A 1 168 ? -36.344 -49.469 -35.719 1 90.31 168 SER A N 1
ATOM 1331 C CA . SER A 1 168 ? -36.344 -48.625 -36.875 1 90.31 168 SER A CA 1
ATOM 1332 C C . SER A 1 168 ? -36.781 -47.219 -36.562 1 90.31 168 SER A C 1
ATOM 1334 O O . SER A 1 168 ? -37.688 -46.688 -37.188 1 90.31 168 SER A O 1
ATOM 1336 N N . ALA A 1 169 ? -36.156 -46.719 -35.531 1 90.69 169 ALA A N 1
ATOM 1337 C CA . ALA A 1 169 ? -36.5 -45.344 -35.094 1 90.69 169 ALA A CA 1
ATOM 1338 C C . ALA A 1 169 ? -36.188 -44.312 -36.156 1 90.69 169 ALA A C 1
ATOM 1340 O O . ALA A 1 169 ? -35.438 -44.594 -37.094 1 90.69 169 ALA A O 1
ATOM 1341 N N . PRO A 1 170 ? -36.812 -43.125 -36.062 1 93 170 PRO A N 1
ATOM 1342 C CA . PRO A 1 170 ? -36.531 -42.062 -37.031 1 93 170 PRO A CA 1
ATOM 1343 C C . PRO A 1 170 ? -35.094 -41.625 -37.062 1 93 170 PRO A C 1
ATOM 1345 O O . PRO A 1 170 ? -34.375 -41.719 -36.062 1 93 170 PRO A O 1
ATOM 1348 N N . GLU A 1 171 ? -34.688 -41.156 -38.188 1 88.5 171 GLU A N 1
ATOM 1349 C CA . GLU A 1 171 ? -33.281 -40.812 -38.438 1 88.5 171 GLU A CA 1
ATOM 1350 C C . GLU A 1 171 ? -32.812 -39.75 -37.469 1 88.5 171 GLU A C 1
ATOM 1352 O O . GLU A 1 171 ? -31.641 -39.781 -37.031 1 88.5 171 GLU A O 1
ATOM 1357 N N . GLU A 1 172 ? -33.656 -38.875 -37.156 1 90.12 172 GLU A N 1
ATOM 1358 C CA . GLU A 1 172 ? -33.281 -37.781 -36.25 1 90.12 172 GLU A CA 1
ATOM 1359 C C . GLU A 1 172 ? -32.938 -38.344 -34.844 1 90.12 172 GLU A C 1
ATOM 1361 O O . GLU A 1 172 ? -32 -37.906 -34.188 1 90.12 172 GLU A O 1
ATOM 1366 N N . GLU A 1 173 ? -33.719 -39.25 -34.5 1 91.81 173 GLU A N 1
ATOM 1367 C CA . GLU A 1 173 ? -33.5 -39.906 -33.219 1 91.81 173 GLU A CA 1
ATOM 1368 C C . GLU A 1 173 ? -32.219 -40.75 -33.219 1 91.81 173 GLU A C 1
ATOM 1370 O O . GLU A 1 173 ? -31.469 -40.75 -32.25 1 91.81 173 GLU A O 1
ATOM 1375 N N . LEU A 1 174 ? -32.031 -41.406 -34.281 1 91.88 174 LEU A N 1
ATOM 1376 C CA . LEU A 1 174 ? -30.828 -42.219 -34.438 1 91.88 174 LEU A CA 1
ATOM 1377 C C . LEU A 1 174 ? -29.562 -41.375 -34.406 1 91.88 174 LEU A C 1
ATOM 1379 O O . LEU A 1 174 ? -28.578 -41.75 -33.781 1 91.88 174 LEU A O 1
ATOM 1383 N N . GLN A 1 175 ? -29.656 -40.25 -35 1 89.94 175 GLN A N 1
ATOM 1384 C CA . GLN A 1 175 ? -28.516 -39.344 -35.031 1 89.94 175 GLN A CA 1
ATOM 1385 C C . GLN A 1 175 ? -28.219 -38.781 -33.656 1 89.94 175 GLN A C 1
ATOM 1387 O O . GLN A 1 175 ? -27.062 -38.656 -33.25 1 89.94 175 GLN A O 1
ATOM 1392 N N . SER A 1 176 ? -29.219 -38.5 -32.969 1 93 176 SER A N 1
ATOM 1393 C CA . SER A 1 176 ? -29.047 -37.969 -31.625 1 93 176 SER A CA 1
ATOM 1394 C C . SER A 1 176 ? -28.422 -39.031 -30.688 1 93 176 SER A C 1
ATOM 1396 O O . SER A 1 176 ? -27.547 -38.688 -29.891 1 93 176 SER A O 1
ATOM 1398 N N . LEU A 1 177 ? -28.875 -40.125 -30.844 1 93.12 177 LEU A N 1
ATOM 1399 C CA . LEU A 1 177 ? -28.359 -41.219 -30.016 1 93.12 177 LEU A CA 1
ATOM 1400 C C . LEU A 1 177 ? -26.922 -41.562 -30.406 1 93.12 177 LEU A C 1
ATOM 1402 O O . LEU A 1 177 ? -26.125 -41.938 -29.547 1 93.12 177 LEU A O 1
ATOM 1406 N N . ALA A 1 178 ? -26.656 -41.469 -31.641 1 92.75 178 ALA A N 1
ATOM 1407 C CA . ALA A 1 178 ? -25.297 -41.719 -32.125 1 92.75 178 ALA A CA 1
ATOM 1408 C C . ALA A 1 178 ? -24.328 -40.688 -31.562 1 92.75 178 ALA A C 1
ATOM 1410 O O . ALA A 1 178 ? -23.219 -41.031 -31.156 1 92.75 178 ALA A O 1
ATOM 1411 N N . GLN A 1 179 ? -24.797 -39.5 -31.562 1 91.75 179 GLN A N 1
ATOM 1412 C CA . GLN A 1 179 ? -23.953 -38.438 -31.031 1 91.75 179 GLN A CA 1
ATOM 1413 C C . GLN A 1 179 ? -23.734 -38.625 -29.531 1 91.75 179 GLN A C 1
ATOM 1415 O O . GLN A 1 179 ? -22.641 -38.344 -29.031 1 91.75 179 GLN A O 1
ATOM 1420 N N . ALA A 1 180 ? -24.703 -39 -28.906 1 92.94 180 ALA A N 1
ATOM 1421 C CA . ALA A 1 180 ? -24.578 -39.281 -27.484 1 92.94 180 ALA A CA 1
ATOM 1422 C C . ALA A 1 180 ? -23.609 -40.438 -27.219 1 92.94 180 ALA A C 1
ATOM 1424 O O . ALA A 1 180 ? -22.812 -40.375 -26.281 1 92.94 180 ALA A O 1
ATOM 1425 N N . LEU A 1 181 ? -23.703 -41.406 -28.031 1 93.69 181 LEU A N 1
ATOM 1426 C CA . LEU A 1 181 ? -22.797 -42.531 -27.875 1 93.69 181 LEU A CA 1
ATOM 1427 C C . LEU A 1 181 ? -21.359 -42.125 -28.156 1 93.69 181 LEU A C 1
ATOM 1429 O O . LEU A 1 181 ? -20.422 -42.594 -27.484 1 93.69 181 LEU A O 1
ATOM 1433 N N . LEU A 1 182 ? -21.219 -41.312 -29.109 1 92.75 182 LEU A N 1
ATOM 1434 C CA . LEU A 1 182 ? -19.875 -40.812 -29.438 1 92.75 182 LEU A CA 1
ATOM 1435 C C . LEU A 1 182 ? -19.266 -40.062 -28.25 1 92.75 182 LEU A C 1
ATOM 1437 O O . LEU A 1 182 ? -18.078 -40.188 -27.984 1 92.75 182 LEU A O 1
ATOM 1441 N N . THR A 1 183 ? -20.062 -39.375 -27.562 1 91.12 183 THR A N 1
ATOM 1442 C CA . THR A 1 183 ? -19.609 -38.625 -26.406 1 91.12 183 THR A CA 1
ATOM 1443 C C . THR A 1 183 ? -19.266 -39.562 -25.25 1 91.12 183 THR A C 1
ATOM 1445 O O . THR A 1 183 ? -18.234 -39.406 -24.594 1 91.12 183 THR A O 1
ATOM 1448 N N . GLU A 1 184 ? -20.047 -40.531 -25.094 1 91 184 GLU A N 1
ATOM 1449 C CA . GLU A 1 184 ? -19.859 -41.469 -23.984 1 91 184 GLU A CA 1
ATOM 1450 C C . GLU A 1 184 ? -18.672 -42.406 -24.25 1 91 184 GLU A C 1
ATOM 1452 O O . GLU A 1 184 ? -17.984 -42.812 -23.312 1 91 184 GLU A O 1
ATOM 1457 N N . ALA A 1 185 ? -18.5 -42.75 -25.484 1 93.19 185 ALA A N 1
ATOM 1458 C CA . ALA A 1 185 ? -17.484 -43.75 -25.859 1 93.19 185 ALA A CA 1
ATOM 1459 C C . ALA A 1 185 ? -16.188 -43.031 -26.281 1 93.19 185 ALA A C 1
ATOM 1461 O O . ALA A 1 185 ? -15.328 -43.656 -26.906 1 93.19 185 ALA A O 1
ATOM 1462 N N . ARG A 1 186 ? -16.078 -41.844 -25.984 1 91.81 186 ARG A N 1
ATOM 1463 C CA . ARG A 1 186 ? -14.953 -41.031 -26.453 1 91.81 186 ARG A CA 1
ATOM 1464 C C . ARG A 1 186 ? -13.617 -41.688 -26.109 1 91.81 186 ARG A C 1
ATOM 1466 O O . ARG A 1 186 ? -12.766 -41.875 -26.969 1 91.81 186 ARG A O 1
ATOM 1473 N N . ASP A 1 187 ? -13.367 -42.156 -24.859 1 89.94 187 ASP A N 1
ATOM 1474 C CA . ASP A 1 187 ? -12.086 -42.688 -24.391 1 89.94 187 ASP A CA 1
ATOM 1475 C C . ASP A 1 187 ? -11.766 -44.031 -25.031 1 89.94 187 ASP A C 1
ATOM 1477 O O . ASP A 1 187 ? -10.711 -44.188 -25.641 1 89.94 187 ASP A O 1
ATOM 1481 N N . PRO A 1 188 ? -12.695 -45 -24.938 1 93.38 188 PRO A N 1
ATOM 1482 C CA . PRO A 1 188 ? -12.398 -46.281 -25.578 1 93.38 188 PRO A CA 1
ATOM 1483 C C . PRO A 1 188 ? -12.195 -46.125 -27.094 1 93.38 188 PRO A C 1
ATOM 1485 O O . PRO A 1 188 ? -11.328 -46.781 -27.656 1 93.38 188 PRO A O 1
ATOM 1488 N N . LEU A 1 189 ? -13.031 -45.312 -27.672 1 94.31 189 LEU A N 1
ATOM 1489 C CA . LEU A 1 189 ? -12.922 -45.125 -29.109 1 94.31 189 LEU A CA 1
ATOM 1490 C C . LEU A 1 189 ? -11.609 -44.438 -29.484 1 94.31 189 LEU A C 1
ATOM 1492 O O . LEU A 1 189 ? -10.969 -44.812 -30.453 1 94.31 189 LEU A O 1
ATOM 1496 N N . ALA A 1 190 ? -11.281 -43.469 -28.797 1 94.19 190 ALA A N 1
ATOM 1497 C CA . ALA A 1 190 ? -10.031 -42.75 -29.047 1 94.19 190 ALA A CA 1
ATOM 1498 C C . ALA A 1 190 ? -8.828 -43.656 -28.922 1 94.19 190 ALA A C 1
ATOM 1500 O O . ALA A 1 190 ? -7.906 -43.625 -29.734 1 94.19 190 ALA A O 1
ATOM 1501 N N . GLU A 1 191 ? -8.805 -44.438 -27.875 1 92.06 191 GLU A N 1
ATOM 1502 C CA . GLU A 1 191 ? -7.715 -45.375 -27.656 1 92.06 191 GLU A CA 1
ATOM 1503 C C . GLU A 1 191 ? -7.625 -46.375 -28.797 1 92.06 191 GLU A C 1
ATOM 1505 O O . GLU A 1 191 ? -6.527 -46.75 -29.219 1 92.06 191 GLU A O 1
ATOM 1510 N N . TRP A 1 192 ? -8.703 -46.844 -29.156 1 94.25 192 TRP A N 1
ATOM 1511 C CA . TRP A 1 192 ? -8.766 -47.812 -30.266 1 94.25 192 TRP A CA 1
ATOM 1512 C C . TRP A 1 192 ? -8.266 -47.156 -31.562 1 94.25 192 TRP A C 1
ATOM 1514 O O . TRP A 1 192 ? -7.484 -47.781 -32.281 1 94.25 192 TRP A O 1
ATOM 1524 N N . LEU A 1 193 ? -8.766 -46.031 -31.859 1 94.88 193 LEU A N 1
ATOM 1525 C CA . LEU A 1 193 ? -8.336 -45.312 -33.031 1 94.88 193 LEU A CA 1
ATOM 1526 C C . LEU A 1 193 ? -6.836 -45 -33 1 94.88 193 LEU A C 1
ATOM 1528 O O . LEU A 1 193 ? -6.148 -45.062 -34 1 94.88 193 LEU A O 1
ATOM 1532 N N . ASP A 1 194 ? -6.371 -44.688 -31.875 1 93.81 194 ASP A N 1
ATOM 1533 C CA . ASP A 1 194 ? -4.961 -44.344 -31.688 1 93.81 194 ASP A CA 1
ATOM 1534 C C . ASP A 1 194 ? -4.078 -45.562 -31.969 1 93.81 194 ASP A C 1
ATOM 1536 O O . ASP A 1 194 ? -3.006 -45.438 -32.562 1 93.81 194 ASP A O 1
ATOM 1540 N N . ALA A 1 195 ? -4.492 -46.688 -31.484 1 90.75 195 ALA A N 1
ATOM 1541 C CA . ALA A 1 195 ? -3.748 -47.906 -31.719 1 90.75 195 ALA A CA 1
ATOM 1542 C C . ALA A 1 195 ? -3.65 -48.219 -33.219 1 90.75 195 ALA A C 1
ATOM 1544 O O . ALA A 1 195 ? -2.645 -48.781 -33.688 1 90.75 195 ALA A O 1
ATOM 1545 N N . GLN A 1 196 ? -4.586 -47.75 -33.906 1 92.62 196 GLN A N 1
ATOM 1546 C CA . GLN A 1 196 ? -4.656 -48.094 -35.344 1 92.62 196 GLN A CA 1
ATOM 1547 C C . GLN A 1 196 ? -3.998 -47 -36.188 1 92.62 196 GLN A C 1
ATOM 1549 O O . GLN A 1 196 ? -3.316 -47.312 -37.188 1 92.62 196 GLN A O 1
ATOM 1554 N N . HIS A 1 197 ? -4.242 -45.781 -35.812 1 93.19 197 HIS A N 1
ATOM 1555 C CA . HIS A 1 197 ? -3.902 -44.719 -36.75 1 93.19 197 HIS A CA 1
ATOM 1556 C C . HIS A 1 197 ? -2.996 -43.688 -36.094 1 93.19 197 HIS A C 1
ATOM 1558 O O . HIS A 1 197 ? -2.68 -42.656 -36.688 1 93.19 197 HIS A O 1
ATOM 1564 N N . GLY A 1 198 ? -2.576 -43.844 -34.906 1 92.5 198 GLY A N 1
ATOM 1565 C CA . GLY A 1 198 ? -1.775 -42.875 -34.156 1 92.5 198 GLY A CA 1
ATOM 1566 C C . GLY A 1 198 ? -0.483 -42.5 -34.875 1 92.5 198 GLY A C 1
ATOM 1567 O O . GLY A 1 198 ? -0.067 -41.344 -34.844 1 92.5 198 GLY A O 1
ATOM 1568 N N . SER A 1 199 ? 0.095 -43.438 -35.5 1 91.06 199 SER A N 1
ATOM 1569 C CA . SER A 1 199 ? 1.377 -43.25 -36.156 1 91.06 199 SER A CA 1
ATOM 1570 C C . SER A 1 199 ? 1.226 -42.375 -37.406 1 91.06 199 SER A C 1
ATOM 1572 O O . SER A 1 199 ? 2.207 -41.812 -37.906 1 91.06 199 SER A O 1
ATOM 1574 N N . GLU A 1 200 ? 0.042 -42.188 -37.844 1 91.31 200 GLU A N 1
ATOM 1575 C CA . GLU A 1 200 ? -0.216 -41.438 -39.062 1 91.31 200 GLU A CA 1
ATOM 1576 C C . GLU A 1 200 ? -0.309 -39.938 -38.781 1 91.31 200 GLU A C 1
ATOM 1578 O O . GLU A 1 200 ? -0.279 -39.125 -39.719 1 91.31 200 GLU A O 1
ATOM 1583 N N . VAL A 1 201 ? -0.423 -39.656 -37.594 1 91.12 201 VAL A N 1
ATOM 1584 C CA . VAL A 1 201 ? -0.545 -38.25 -37.219 1 91.12 201 VAL A CA 1
ATOM 1585 C C . VAL A 1 201 ? 0.84 -37.625 -37.125 1 91.12 201 VAL A C 1
ATOM 1587 O O . VAL A 1 201 ? 1.573 -37.812 -36.156 1 91.12 201 VAL A O 1
ATOM 1590 N N . THR A 1 202 ? 1.233 -36.719 -38.125 1 83.31 202 THR A N 1
ATOM 1591 C CA . THR A 1 202 ? 2.625 -36.281 -38.219 1 83.31 202 THR A CA 1
ATOM 1592 C C . THR A 1 202 ? 2.727 -34.75 -38.188 1 83.31 202 THR A C 1
ATOM 1594 O O . THR A 1 202 ? 3.814 -34.219 -38 1 83.31 202 THR A O 1
ATOM 1597 N N . GLU A 1 203 ? 1.696 -34.125 -38.375 1 86 203 GLU A N 1
ATOM 1598 C CA . GLU A 1 203 ? 1.756 -32.688 -38.469 1 86 203 GLU A CA 1
ATOM 1599 C C . GLU A 1 203 ? 1.855 -32.062 -37.062 1 86 203 GLU A C 1
ATOM 1601 O O . GLU A 1 203 ? 0.962 -32.219 -36.25 1 86 203 GLU A O 1
ATOM 1606 N N . ASN A 1 204 ? 2.908 -31.203 -36.844 1 84.88 204 ASN A N 1
ATOM 1607 C CA . ASN A 1 204 ? 3.15 -30.562 -35.562 1 84.88 204 ASN A CA 1
ATOM 1608 C C . ASN A 1 204 ? 1.996 -29.641 -35.156 1 84.88 204 ASN A C 1
ATOM 1610 O O . ASN A 1 204 ? 1.724 -29.469 -33.969 1 84.88 204 ASN A O 1
ATOM 1614 N N . SER A 1 205 ? 1.378 -29.078 -36.156 1 86.56 205 SER A N 1
ATOM 1615 C CA . SER A 1 205 ? 0.31 -28.125 -35.875 1 86.56 205 SER A CA 1
ATOM 1616 C C . SER A 1 205 ? -0.833 -28.766 -35.094 1 86.56 205 SER A C 1
ATOM 1618 O O . SER A 1 205 ? -1.533 -28.094 -34.344 1 86.56 205 SER A O 1
ATOM 1620 N N . ILE A 1 206 ? -0.989 -30.047 -35.25 1 87.75 206 ILE A N 1
ATOM 1621 C CA . ILE A 1 206 ? -2.045 -30.781 -34.594 1 87.75 206 ILE A CA 1
ATOM 1622 C C . ILE A 1 206 ? -1.787 -30.781 -33.062 1 87.75 206 ILE A C 1
ATOM 1624 O O . ILE A 1 206 ? -2.727 -30.734 -32.281 1 87.75 206 ILE A O 1
ATOM 1628 N N . PHE A 1 207 ? -0.528 -30.656 -32.781 1 91.56 207 PHE A N 1
ATOM 1629 C CA . PHE A 1 207 ? -0.135 -30.781 -31.391 1 91.56 207 PHE A CA 1
ATOM 1630 C C . PHE A 1 207 ? -0.073 -29.422 -30.719 1 91.56 207 PHE A C 1
ATOM 1632 O O . PHE A 1 207 ? 0.18 -29.328 -29.5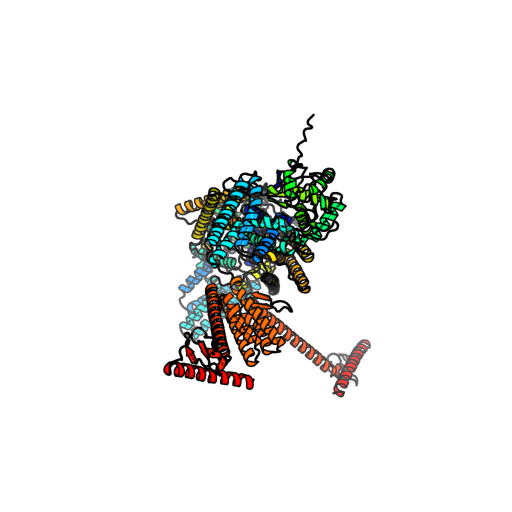16 1 91.56 207 PHE A O 1
ATOM 1639 N N . SER A 1 208 ? -0.312 -28.375 -31.453 1 92 208 SER A N 1
ATOM 1640 C CA . SER A 1 208 ? -0.176 -27.047 -30.875 1 92 208 SER A CA 1
ATOM 1641 C C . SER A 1 208 ? -1.533 -26.469 -30.484 1 92 208 SER A C 1
ATOM 1643 O O . SER A 1 208 ? -1.613 -25.562 -29.656 1 92 208 SER A O 1
ATOM 1645 N N . GLU A 1 209 ? -2.596 -26.938 -30.984 1 90.88 209 GLU A N 1
ATOM 1646 C CA . GLU A 1 209 ? -3.924 -26.391 -30.75 1 90.88 209 GLU A CA 1
ATOM 1647 C C . GLU A 1 209 ? -4.395 -26.672 -29.328 1 90.88 209 GLU A C 1
ATOM 1649 O O . GLU A 1 209 ? -4.922 -25.781 -28.656 1 90.88 209 GLU A O 1
ATOM 1654 N N . LEU A 1 210 ? -4.176 -27.891 -28.922 1 93.5 210 LEU A N 1
ATOM 1655 C CA . LEU A 1 210 ? -4.648 -28.312 -27.609 1 93.5 210 LEU A CA 1
ATOM 1656 C C . LEU A 1 210 ? -3.969 -27.516 -26.5 1 93.5 210 LEU A C 1
ATOM 1658 O O . LEU A 1 210 ? -4.645 -26.922 -25.656 1 93.5 210 LEU A O 1
ATOM 1662 N N . PRO A 1 211 ? -2.668 -27.422 -26.531 1 96.19 211 PRO A N 1
ATOM 1663 C CA . PRO A 1 211 ? -2.02 -26.672 -25.469 1 96.19 211 PRO A CA 1
ATOM 1664 C C . PRO A 1 211 ? -2.326 -25.172 -25.516 1 96.19 211 PRO A C 1
ATOM 1666 O O . PRO A 1 211 ? -2.387 -24.516 -24.484 1 96.19 211 PRO A O 1
ATOM 1669 N N . ARG A 1 212 ? -2.551 -24.656 -26.656 1 94.75 212 ARG A N 1
ATOM 1670 C CA . ARG A 1 212 ? -2.936 -23.25 -26.766 1 94.75 212 ARG A CA 1
ATOM 1671 C C . ARG A 1 212 ? -4.273 -22.984 -26.078 1 94.75 212 ARG A C 1
ATOM 1673 O O . ARG A 1 212 ? -4.434 -21.984 -25.375 1 94.75 212 ARG A O 1
ATOM 1680 N N . TYR A 1 213 ? -5.199 -23.875 -26.312 1 95 213 TYR A N 1
ATOM 1681 C CA . TYR A 1 213 ? -6.516 -23.75 -25.703 1 95 213 TYR A CA 1
ATOM 1682 C C . TYR A 1 213 ? -6.418 -23.812 -24.188 1 95 213 TYR A C 1
ATOM 1684 O O . TYR A 1 213 ? -6.969 -22.969 -23.484 1 95 213 TYR A O 1
ATOM 1692 N N . TRP A 1 214 ? -5.723 -24.766 -23.703 1 96.06 214 TRP A N 1
ATOM 1693 C CA . TRP A 1 214 ? -5.684 -24.984 -22.266 1 96.06 214 TRP A CA 1
ATOM 1694 C C . TRP A 1 214 ? -4.797 -23.938 -21.594 1 96.06 214 TRP A C 1
ATOM 1696 O O . TRP A 1 214 ? -5.012 -23.609 -20.422 1 96.06 214 TRP A O 1
ATOM 1706 N N . GLU A 1 215 ? -3.801 -23.453 -22.281 1 97.56 215 GLU A N 1
ATOM 1707 C CA . GLU A 1 215 ? -3.059 -22.312 -21.75 1 97.56 215 GLU A CA 1
ATOM 1708 C C . GLU A 1 215 ? -3.971 -21.109 -21.547 1 97.56 215 GLU A C 1
ATOM 1710 O O . GLU A 1 215 ? -3.889 -20.406 -20.531 1 97.56 215 GLU A O 1
ATOM 1715 N N . ALA A 1 216 ? -4.777 -20.844 -22.547 1 96.5 216 ALA A N 1
ATOM 1716 C CA . ALA A 1 216 ? -5.727 -19.734 -22.438 1 96.5 216 ALA A CA 1
ATOM 1717 C C . ALA A 1 216 ? -6.633 -19.906 -21.219 1 96.5 216 ALA A C 1
ATOM 1719 O O . ALA A 1 216 ? -6.867 -18.953 -20.469 1 96.5 216 ALA A O 1
ATOM 1720 N N . GLU A 1 217 ? -7.113 -21.172 -21.047 1 96.38 217 GLU A N 1
ATOM 1721 C CA . GLU A 1 217 ? -7.977 -21.453 -19.906 1 96.38 217 GLU A CA 1
ATOM 1722 C C . GLU A 1 217 ? -7.227 -21.266 -18.594 1 96.38 217 GLU A C 1
ATOM 1724 O O . GLU A 1 217 ? -7.801 -20.781 -17.609 1 96.38 217 GLU A O 1
ATOM 1729 N N . PHE A 1 218 ? -6.035 -21.609 -18.594 1 97.75 218 PHE A N 1
ATOM 1730 C CA . PHE A 1 218 ? -5.199 -21.422 -17.406 1 97.75 218 PHE A CA 1
ATOM 1731 C C . PHE A 1 218 ? -5.102 -19.953 -17.047 1 97.75 218 PHE A C 1
ATOM 1733 O O . PHE A 1 218 ? -5.289 -19.578 -15.891 1 97.75 218 PHE A O 1
ATOM 1740 N N . HIS A 1 219 ? -4.84 -19.125 -18.031 1 97.44 219 HIS A N 1
ATOM 1741 C CA . HIS A 1 219 ? -4.695 -17.703 -17.781 1 97.44 219 HIS A CA 1
ATOM 1742 C C . HIS A 1 219 ? -6.012 -17.094 -17.297 1 97.44 219 HIS A C 1
ATOM 1744 O O . HIS A 1 219 ? -6.012 -16.203 -16.453 1 97.44 219 HIS A O 1
ATOM 1750 N N . ARG A 1 220 ? -7.117 -17.516 -17.828 1 96.19 220 ARG A N 1
ATOM 1751 C CA . ARG A 1 220 ? -8.422 -17.062 -17.359 1 96.19 220 ARG A CA 1
ATOM 1752 C C . ARG A 1 220 ? -8.641 -17.422 -15.898 1 96.19 220 ARG A C 1
ATOM 1754 O O . ARG A 1 220 ? -9.164 -16.609 -15.125 1 96.19 220 ARG A O 1
ATOM 1761 N N . ASP A 1 221 ? -8.273 -18.641 -15.578 1 97.31 221 ASP A N 1
ATOM 1762 C CA . ASP A 1 221 ? -8.391 -19.094 -14.195 1 97.31 221 ASP A CA 1
ATOM 1763 C C . ASP A 1 221 ? -7.523 -18.234 -13.266 1 97.31 221 ASP A C 1
ATOM 1765 O O . ASP A 1 221 ? -7.961 -17.859 -12.18 1 97.31 221 ASP A O 1
ATOM 1769 N N . MET A 1 222 ? -6.293 -17.984 -13.672 1 97.94 222 MET A N 1
ATOM 1770 C CA . MET A 1 222 ? -5.387 -17.188 -12.859 1 97.94 222 MET A CA 1
ATOM 1771 C C . MET A 1 222 ? -5.93 -15.773 -12.68 1 97.94 222 MET A C 1
ATOM 1773 O O . MET A 1 222 ? -5.836 -15.195 -11.594 1 97.94 222 MET A O 1
ATOM 1777 N N . GLU A 1 223 ? -6.477 -15.227 -13.742 1 94.94 223 GLU A N 1
ATOM 1778 C CA . GLU A 1 223 ? -7.086 -13.906 -13.664 1 94.94 223 GLU A CA 1
ATOM 1779 C C . GLU A 1 223 ? -8.266 -13.898 -12.695 1 94.94 223 GLU A C 1
ATOM 1781 O O . GLU A 1 223 ? -8.422 -12.961 -11.906 1 94.94 223 GLU A O 1
ATOM 1786 N N . ALA A 1 224 ? -9.062 -14.914 -12.805 1 95.44 224 ALA A N 1
ATOM 1787 C CA . ALA A 1 224 ? -10.219 -15.031 -11.922 1 95.44 224 ALA A CA 1
ATOM 1788 C C . ALA A 1 224 ? -9.789 -15.117 -10.461 1 95.44 224 ALA A C 1
ATOM 1790 O O . ALA A 1 224 ? -10.469 -14.602 -9.57 1 95.44 224 ALA A O 1
ATOM 1791 N N . LEU A 1 225 ? -8.68 -15.766 -10.219 1 97.25 225 LEU A N 1
ATOM 1792 C CA . LEU A 1 225 ? -8.141 -15.938 -8.875 1 97.25 225 LEU A CA 1
ATOM 1793 C C . LEU A 1 225 ? -7.344 -14.711 -8.445 1 97.25 225 LEU A C 1
ATOM 1795 O O . LEU A 1 225 ? -6.848 -14.648 -7.316 1 97.25 225 LEU A O 1
ATOM 1799 N N . LYS A 1 226 ? -7.16 -13.797 -9.328 1 95.88 226 LYS A N 1
ATOM 1800 C CA . LYS A 1 226 ? -6.441 -12.547 -9.102 1 95.88 226 LYS A CA 1
ATOM 1801 C C . LYS A 1 226 ? -4.953 -12.805 -8.875 1 95.88 226 LYS A C 1
ATOM 1803 O O . LYS A 1 226 ? -4.316 -12.125 -8.07 1 95.88 226 LYS A O 1
ATOM 1808 N N . VAL A 1 227 ? -4.473 -13.789 -9.5 1 97.75 227 VAL A N 1
ATOM 1809 C CA . VAL A 1 227 ? -3.041 -14.062 -9.492 1 97.75 227 VAL A CA 1
ATOM 1810 C C . VAL A 1 227 ? -2.332 -13.133 -10.477 1 97.75 227 VAL A C 1
ATOM 1812 O O . VAL A 1 227 ? -2.76 -13 -11.625 1 97.75 227 VAL A O 1
ATOM 1815 N N . LEU A 1 228 ? -1.237 -12.523 -10.047 1 96.25 228 LEU A N 1
ATOM 1816 C CA . LEU A 1 228 ? -0.484 -11.633 -10.914 1 96.25 228 LEU A CA 1
ATOM 1817 C C . LEU A 1 228 ? 0.19 -12.406 -12.047 1 96.25 228 LEU A C 1
ATOM 1819 O O . LEU A 1 228 ? 0.724 -13.5 -11.82 1 96.25 228 LEU A O 1
ATOM 1823 N N . PRO A 1 229 ? 0.091 -11.859 -13.203 1 96 229 PRO A N 1
ATOM 1824 C CA . PRO A 1 229 ? 0.834 -12.5 -14.289 1 96 229 PRO A CA 1
ATOM 1825 C C . PRO A 1 229 ? 2.346 -12.43 -14.086 1 96 229 PRO A C 1
ATOM 1827 O O . PRO A 1 229 ? 2.84 -11.562 -13.367 1 96 229 PRO A O 1
ATOM 1830 N N . PRO A 1 230 ? 3.1 -13.344 -14.672 1 97.81 230 PRO A N 1
ATOM 1831 C CA . PRO A 1 230 ? 4.559 -13.242 -14.617 1 97.81 230 PRO A CA 1
ATOM 1832 C C . PRO A 1 230 ? 5.098 -12.047 -15.398 1 97.81 230 PRO A C 1
ATOM 1834 O O . PRO A 1 230 ? 4.406 -11.516 -16.266 1 97.81 230 PRO A O 1
ATOM 1837 N N . ASP A 1 231 ? 6.277 -11.664 -15.055 1 97.5 231 ASP A N 1
ATOM 1838 C CA . ASP A 1 231 ? 6.938 -10.602 -15.805 1 97.5 231 ASP A CA 1
ATOM 1839 C C . ASP A 1 231 ? 7.332 -11.078 -17.203 1 97.5 231 ASP A C 1
ATOM 1841 O O . ASP A 1 231 ? 7.293 -10.305 -18.156 1 97.5 231 ASP A O 1
ATOM 1845 N N . VAL A 1 232 ? 7.691 -12.281 -17.25 1 97.75 232 VAL A N 1
ATOM 1846 C CA . VAL A 1 232 ? 8.023 -12.922 -18.531 1 97.75 232 VAL A CA 1
ATOM 1847 C C . VAL A 1 232 ? 7.535 -14.367 -18.516 1 97.75 232 VAL A C 1
ATOM 1849 O O . VAL A 1 232 ? 7.664 -15.07 -17.516 1 97.75 232 VAL A O 1
ATOM 1852 N N . LEU A 1 233 ? 6.871 -14.727 -19.594 1 97.94 233 LEU A N 1
ATOM 1853 C CA . LEU A 1 233 ? 6.371 -16.078 -19.797 1 97.94 233 LEU A CA 1
ATOM 1854 C C . LEU A 1 233 ? 7.113 -16.781 -20.922 1 97.94 233 LEU A C 1
ATOM 1856 O O . LEU A 1 233 ? 7.285 -16.203 -22 1 97.94 233 LEU A O 1
ATOM 1860 N N . THR A 1 234 ? 7.578 -18.016 -20.672 1 98.25 234 THR A N 1
ATOM 1861 C CA . THR A 1 234 ? 8.289 -18.797 -21.688 1 98.25 234 THR A CA 1
ATOM 1862 C C . THR A 1 234 ? 7.516 -20.062 -22.031 1 98.25 234 THR A C 1
ATOM 1864 O O . THR A 1 234 ? 6.98 -20.734 -21.156 1 98.25 234 THR A O 1
ATOM 1867 N N . ARG A 1 235 ? 7.398 -20.328 -23.312 1 97.94 235 ARG A N 1
ATOM 1868 C CA . ARG A 1 235 ? 6.777 -21.562 -23.781 1 97.94 235 ARG A CA 1
ATOM 1869 C C . ARG A 1 235 ? 7.824 -22.516 -24.359 1 97.94 235 ARG A C 1
ATOM 1871 O O . ARG A 1 235 ? 8.727 -22.094 -25.078 1 97.94 235 ARG A O 1
ATOM 1878 N N . VAL A 1 236 ? 7.742 -23.766 -24.094 1 97.75 236 VAL A N 1
ATOM 1879 C CA . VAL A 1 236 ? 8.734 -24.734 -24.531 1 97.75 236 VAL A CA 1
ATOM 1880 C C . VAL A 1 236 ? 8.867 -24.703 -26.047 1 97.75 236 VAL A C 1
ATOM 1882 O O . VAL A 1 236 ? 9.984 -24.672 -26.578 1 97.75 236 VAL A O 1
ATOM 1885 N N . SER A 1 237 ? 7.777 -24.641 -26.75 1 96.06 237 SER A N 1
ATOM 1886 C CA . SER A 1 237 ? 7.754 -24.688 -28.219 1 96.06 237 SER A CA 1
ATOM 1887 C C . SER A 1 237 ? 8.523 -23.516 -28.812 1 96.06 237 SER A C 1
ATOM 1889 O O . SER A 1 237 ? 9.023 -23.609 -29.938 1 96.06 237 SER A O 1
ATOM 1891 N N . GLU A 1 238 ? 8.625 -22.453 -28.062 1 96.56 238 GLU A N 1
ATOM 1892 C CA . GLU A 1 238 ? 9.273 -21.25 -28.578 1 96.56 238 GLU A CA 1
ATOM 1893 C C . GLU A 1 238 ? 10.773 -21.266 -28.297 1 96.56 238 GLU A C 1
ATOM 1895 O O . GLU A 1 238 ? 11.516 -20.422 -28.812 1 96.56 238 GLU A O 1
ATOM 1900 N N . TYR A 1 239 ? 11.273 -22.266 -27.578 1 97.88 239 TYR A N 1
ATOM 1901 C CA . TYR A 1 239 ? 12.664 -22.266 -27.141 1 97.88 239 TYR A CA 1
ATOM 1902 C C . TYR A 1 239 ? 13.391 -23.531 -27.594 1 97.88 239 TYR A C 1
ATOM 1904 O O . TYR A 1 239 ? 14.375 -23.938 -26.969 1 97.88 239 TYR A O 1
ATOM 1912 N N . ILE A 1 240 ? 12.914 -24.172 -28.609 1 97.56 240 ILE A N 1
ATOM 1913 C CA . ILE A 1 240 ? 13.484 -25.422 -29.094 1 97.56 240 ILE A CA 1
ATOM 1914 C C . ILE A 1 240 ? 14.945 -25.219 -29.484 1 97.56 240 ILE A C 1
ATOM 1916 O O . ILE A 1 240 ? 15.82 -25.984 -29.062 1 97.56 240 ILE A O 1
ATOM 1920 N N . PRO A 1 241 ? 15.281 -24.109 -30.203 1 97.81 241 PRO A N 1
ATOM 1921 C CA . PRO A 1 241 ? 16.688 -23.906 -30.531 1 97.81 241 PRO A CA 1
ATOM 1922 C C . PRO A 1 241 ? 17.562 -23.75 -29.297 1 97.81 241 PRO A C 1
ATOM 1924 O O . PRO A 1 241 ? 18.688 -24.281 -29.25 1 97.81 241 PRO A O 1
ATOM 1927 N N . GLU A 1 242 ? 17.109 -23.016 -28.328 1 97.88 242 GLU A N 1
ATOM 1928 C CA . GLU A 1 242 ? 17.844 -22.812 -27.094 1 97.88 242 GLU A CA 1
ATOM 1929 C C . GLU A 1 242 ? 18.031 -24.141 -26.344 1 97.88 242 GLU A C 1
ATOM 1931 O O . GLU A 1 242 ? 19.078 -24.359 -25.734 1 97.88 242 GLU A O 1
ATOM 1936 N N . ILE A 1 243 ? 17.047 -24.969 -26.391 1 98.44 243 ILE A N 1
ATOM 1937 C CA . ILE A 1 243 ? 17.109 -26.266 -25.719 1 98.44 243 ILE A CA 1
ATOM 1938 C C . ILE A 1 243 ? 18.172 -27.141 -26.391 1 98.44 243 ILE A C 1
ATOM 1940 O O . ILE A 1 243 ? 18.984 -27.781 -25.719 1 98.44 243 ILE A O 1
ATOM 1944 N N . ILE A 1 244 ? 18.141 -27.156 -27.734 1 98.38 244 ILE A N 1
ATOM 1945 C CA . ILE A 1 244 ? 19.109 -27.938 -28.5 1 98.38 244 ILE A CA 1
ATOM 1946 C C . ILE A 1 244 ? 20.516 -27.453 -28.172 1 98.38 244 ILE A C 1
ATOM 1948 O O . ILE A 1 244 ? 21.406 -28.266 -27.906 1 98.38 244 ILE A O 1
ATOM 1952 N N . SER A 1 245 ? 20.672 -26.172 -28.141 1 98.38 245 SER A N 1
ATOM 1953 C CA . SER A 1 245 ? 21.969 -25.594 -27.797 1 98.38 245 SER A CA 1
ATOM 1954 C C . SER A 1 245 ? 22.375 -25.969 -26.375 1 98.38 245 SER A C 1
ATOM 1956 O O . SER A 1 245 ? 23.562 -26.188 -26.109 1 98.38 245 SER A O 1
ATOM 1958 N N . PHE A 1 246 ? 21.5 -25.969 -25.484 1 98.5 246 PHE A N 1
ATOM 1959 C CA . PHE A 1 246 ? 21.734 -26.312 -24.094 1 98.5 246 PHE A CA 1
ATOM 1960 C C . PHE A 1 246 ? 22.203 -27.766 -23.969 1 98.5 246 PHE A C 1
ATOM 1962 O O . PHE A 1 246 ? 23.188 -28.047 -23.281 1 98.5 246 PHE A O 1
ATOM 1969 N N . VAL A 1 247 ? 21.484 -28.641 -24.641 1 98.56 247 VAL A N 1
ATOM 1970 C CA . VAL A 1 247 ? 21.812 -30.062 -24.625 1 98.56 247 VAL A CA 1
ATOM 1971 C C . VAL A 1 247 ? 23.219 -30.281 -25.172 1 98.56 247 VAL A C 1
ATOM 1973 O O . VAL A 1 247 ? 24.016 -31.016 -24.594 1 98.56 247 VAL A O 1
ATOM 1976 N N . GLN A 1 248 ? 23.531 -29.625 -26.266 1 98.38 248 GLN A N 1
ATOM 1977 C CA . GLN A 1 248 ? 24.844 -29.75 -26.875 1 98.38 248 GLN A CA 1
ATOM 1978 C C . GLN A 1 248 ? 25.938 -29.328 -25.906 1 98.38 248 GLN A C 1
ATOM 1980 O O . GLN A 1 248 ? 26.984 -29.969 -25.812 1 98.38 248 GLN A O 1
ATOM 1985 N N . LYS A 1 249 ? 25.719 -28.25 -25.172 1 98.44 249 LYS A N 1
ATOM 1986 C CA . LYS A 1 249 ? 26.719 -27.75 -24.219 1 98.44 249 LYS A CA 1
ATOM 1987 C C . LYS A 1 249 ? 26.906 -28.734 -23.062 1 98.44 249 LYS A C 1
ATOM 1989 O O . LYS A 1 249 ? 28.031 -28.922 -22.578 1 98.44 249 LYS A O 1
ATOM 1994 N N . VAL A 1 250 ? 25.828 -29.312 -22.578 1 98.31 250 VAL A N 1
ATOM 1995 C CA . VAL A 1 250 ? 25.938 -30.328 -21.531 1 98.31 250 VAL A CA 1
ATOM 1996 C C . VAL A 1 250 ? 26.781 -31.5 -22.016 1 98.31 250 VAL A C 1
ATOM 1998 O O . VAL A 1 250 ? 27.609 -32.031 -21.281 1 98.31 250 VAL A O 1
ATOM 2001 N N . VAL A 1 251 ? 26.562 -31.891 -23.297 1 98.06 251 VAL A N 1
ATOM 2002 C CA . VAL A 1 251 ? 27.344 -32.969 -23.906 1 98.06 251 VAL A CA 1
ATOM 2003 C C . VAL A 1 251 ? 28.812 -32.562 -24.016 1 98.06 251 VAL A C 1
ATOM 2005 O O . VAL A 1 251 ? 29.703 -33.312 -23.672 1 98.06 251 VAL A O 1
ATOM 2008 N N . ASP A 1 252 ? 29.016 -31.359 -24.438 1 98 252 ASP A N 1
ATOM 2009 C CA . ASP A 1 252 ? 30.375 -30.844 -24.609 1 98 252 ASP A CA 1
ATOM 2010 C C . ASP A 1 252 ? 31.094 -30.766 -23.266 1 98 252 ASP A C 1
ATOM 2012 O O . ASP A 1 252 ? 32.312 -30.953 -23.203 1 98 252 ASP A O 1
ATOM 2016 N N . ASN A 1 253 ? 30.375 -30.5 -22.188 1 97.31 253 ASN A N 1
ATOM 2017 C CA . ASN A 1 253 ? 30.953 -30.406 -20.844 1 97.31 253 ASN A CA 1
ATOM 2018 C C . ASN A 1 253 ? 31.203 -31.781 -20.234 1 97.31 253 ASN A C 1
ATOM 2020 O O . ASN A 1 253 ? 31.734 -31.906 -19.141 1 97.31 253 ASN A O 1
ATOM 2024 N N . GLY A 1 254 ? 30.734 -32.812 -20.969 1 96.62 254 GLY A N 1
ATOM 2025 C CA . GLY A 1 254 ? 31.078 -34.156 -20.594 1 96.62 254 GLY A CA 1
ATOM 2026 C C . GLY A 1 254 ? 30 -34.844 -19.781 1 96.62 254 GLY A C 1
ATOM 2027 O O . GLY A 1 254 ? 30.203 -35.969 -19.281 1 96.62 254 GLY A O 1
ATOM 2028 N N . PHE A 1 255 ? 28.828 -34.281 -19.672 1 98.12 255 PHE A N 1
ATOM 2029 C CA . PHE A 1 255 ? 27.828 -34.812 -18.75 1 98.12 255 PHE A CA 1
ATOM 2030 C C . PHE A 1 255 ? 26.656 -35.406 -19.516 1 98.12 255 PHE A C 1
ATOM 2032 O O . PHE A 1 255 ? 25.641 -35.781 -18.922 1 98.12 255 PHE A O 1
ATOM 2039 N N . GLY A 1 256 ? 26.656 -35.469 -20.812 1 97.94 256 GLY A N 1
ATOM 2040 C CA . GLY A 1 256 ? 25.641 -36.062 -21.656 1 97.94 256 GLY A CA 1
ATOM 2041 C C . GLY A 1 256 ? 26.203 -37 -22.719 1 97.94 256 GLY A C 1
ATOM 2042 O O . GLY A 1 256 ? 27.359 -36.844 -23.125 1 97.94 256 GLY A O 1
ATOM 2043 N N . TYR A 1 257 ? 25.422 -37.938 -23.125 1 97.69 257 TYR A N 1
ATOM 2044 C CA . TYR A 1 257 ? 25.844 -38.844 -24.188 1 97.69 257 TYR A CA 1
ATOM 2045 C C . TYR A 1 257 ? 24.672 -39.188 -25.094 1 97.69 257 TYR A C 1
ATOM 2047 O O . TYR A 1 257 ? 23.531 -39.219 -24.656 1 97.69 257 TYR A O 1
ATOM 2055 N N . GLU A 1 258 ? 24.969 -39.406 -26.344 1 96.94 258 GLU A N 1
ATOM 2056 C CA . GLU A 1 258 ? 23.969 -39.812 -27.328 1 96.94 258 GLU A CA 1
ATOM 2057 C C . GLU A 1 258 ? 23.828 -41.312 -27.391 1 96.94 258 GLU A C 1
ATOM 2059 O O . GLU A 1 258 ? 24.812 -42.062 -27.312 1 96.94 258 GLU A O 1
ATOM 2064 N N . SER A 1 259 ? 22.609 -41.812 -27.469 1 94.56 259 SER A N 1
ATOM 2065 C CA . SER A 1 259 ? 22.281 -43.219 -27.656 1 94.56 259 SER A CA 1
ATOM 2066 C C . SER A 1 259 ? 20.969 -43.406 -28.391 1 94.56 259 SER A C 1
ATOM 2068 O O . SER A 1 259 ? 19.922 -42.938 -27.906 1 94.56 259 SER A O 1
ATOM 2070 N N . GLY A 1 260 ? 20.922 -44.062 -29.594 1 90.5 260 GLY A N 1
ATOM 2071 C CA . GLY A 1 260 ? 19.703 -44.344 -30.328 1 90.5 260 GLY A CA 1
ATOM 2072 C C . GLY A 1 260 ? 18.984 -43.094 -30.812 1 90.5 260 GLY A C 1
ATOM 2073 O O . GLY A 1 260 ? 17.75 -43.031 -30.828 1 90.5 260 GLY A O 1
ATOM 2074 N N . GLY A 1 261 ? 19.688 -42.031 -31.031 1 92.31 261 GLY A N 1
ATOM 2075 C CA . GLY A 1 261 ? 19.078 -40.812 -31.5 1 92.31 261 GLY A CA 1
ATOM 2076 C C . GLY A 1 261 ? 18.609 -39.906 -30.375 1 92.31 261 GLY A C 1
ATOM 2077 O O . GLY A 1 261 ? 18.172 -38.781 -30.625 1 92.31 261 GLY A O 1
ATOM 2078 N N . SER A 1 262 ? 18.656 -40.469 -29.219 1 95.06 262 SER A N 1
ATOM 2079 C CA . SER A 1 262 ? 18.328 -39.688 -28.031 1 95.06 262 SER A CA 1
ATOM 2080 C C . SER A 1 262 ? 19.594 -39.25 -27.297 1 95.06 262 SER A C 1
ATOM 2082 O O . SER A 1 262 ? 20.688 -39.719 -27.594 1 95.06 262 SER A O 1
ATOM 2084 N N . VAL A 1 263 ? 19.484 -38.25 -26.5 1 97.38 263 VAL A N 1
ATOM 2085 C CA . VAL A 1 263 ? 20.578 -37.812 -25.656 1 97.38 263 VAL A CA 1
ATOM 2086 C C . VAL A 1 263 ? 20.188 -37.938 -24.188 1 97.38 263 VAL A C 1
ATOM 2088 O O . VAL A 1 263 ? 19.094 -37.531 -23.781 1 97.38 263 VAL A O 1
ATOM 2091 N N . TYR A 1 264 ? 21.062 -38.594 -23.406 1 97 264 TYR A N 1
ATOM 2092 C CA . TYR A 1 264 ? 20.781 -38.844 -22 1 97 264 TYR A CA 1
ATOM 2093 C C . TYR A 1 264 ? 21.781 -38.094 -21.109 1 97 264 TYR A C 1
ATOM 2095 O O . TYR A 1 264 ? 22.922 -37.875 -21.5 1 97 264 TYR A O 1
ATOM 2103 N N . PHE A 1 265 ? 21.375 -37.688 -19.938 1 97.88 265 PHE A N 1
ATOM 2104 C CA . PHE A 1 265 ? 22.234 -37.094 -18.922 1 97.88 265 PHE A CA 1
ATOM 2105 C C . PHE A 1 265 ? 22.984 -38.188 -18.156 1 97.88 265 PHE A C 1
ATOM 2107 O O . PHE A 1 265 ? 22.375 -39.156 -17.703 1 97.88 265 PHE A O 1
ATOM 2114 N N . ASP A 1 266 ? 24.219 -38.031 -18.016 1 97.31 266 ASP A N 1
ATOM 2115 C CA . ASP A 1 266 ? 25.062 -39 -17.328 1 97.31 266 ASP A CA 1
ATOM 2116 C C . ASP A 1 266 ? 25.141 -38.688 -15.828 1 97.31 266 ASP A C 1
ATOM 2118 O O . ASP A 1 266 ? 26.078 -38.031 -15.367 1 97.31 266 ASP A O 1
ATOM 2122 N N . THR A 1 267 ? 24.25 -39.25 -15.031 1 96.5 267 THR A N 1
ATOM 2123 C CA . THR A 1 267 ? 24.109 -38.938 -13.609 1 96.5 267 THR A CA 1
ATOM 2124 C C . THR A 1 267 ? 25.344 -39.406 -12.828 1 96.5 267 THR A C 1
ATOM 2126 O O . THR A 1 267 ? 25.781 -38.75 -11.898 1 96.5 267 THR A O 1
ATOM 2129 N N . ALA A 1 268 ? 25.859 -40.562 -13.18 1 94.75 268 ALA A N 1
ATOM 2130 C CA . ALA A 1 268 ? 27.016 -41.094 -12.492 1 94.75 268 ALA A CA 1
ATOM 2131 C C . ALA A 1 268 ? 28.234 -40.219 -12.672 1 94.75 268 ALA A C 1
ATOM 2133 O O . ALA A 1 268 ? 28.969 -39.938 -11.711 1 94.75 268 ALA A O 1
ATOM 2134 N N . LYS A 1 269 ? 28.438 -39.875 -13.867 1 96.44 269 LYS A N 1
ATOM 2135 C CA . LYS A 1 269 ? 29.562 -38.969 -14.148 1 96.44 269 LYS A CA 1
ATOM 2136 C C . LYS A 1 269 ? 29.406 -37.656 -13.414 1 96.44 269 LYS A C 1
ATOM 2138 O O . LYS A 1 269 ? 30.391 -37.094 -12.891 1 96.44 269 LYS A O 1
ATOM 2143 N N . PHE A 1 270 ? 28.25 -37.062 -13.406 1 97 270 PHE A N 1
ATOM 2144 C CA . PHE A 1 270 ? 27.969 -35.812 -12.727 1 97 270 PHE A CA 1
ATOM 2145 C C . PHE A 1 270 ? 28.219 -35.906 -11.234 1 97 270 PHE A C 1
ATOM 2147 O O . PHE A 1 270 ? 28.891 -35.062 -10.641 1 97 270 PHE A O 1
ATOM 2154 N N . ASP A 1 271 ? 27.75 -36.938 -10.672 1 93.62 271 ASP A N 1
ATOM 2155 C CA . ASP A 1 271 ? 27.844 -37.125 -9.227 1 93.62 271 ASP A CA 1
ATOM 2156 C C . ASP A 1 271 ? 29.281 -37.406 -8.797 1 93.62 271 ASP A C 1
ATOM 2158 O O . ASP A 1 271 ? 29.641 -37.188 -7.645 1 93.62 271 ASP A O 1
ATOM 2162 N N . SER A 1 272 ? 30.094 -37.969 -9.656 1 93.38 272 SER A N 1
ATOM 2163 C CA . SER A 1 272 ? 31.484 -38.312 -9.352 1 93.38 272 SER A CA 1
ATOM 2164 C C . SER A 1 272 ? 32.375 -37.094 -9.453 1 93.38 272 SER A C 1
ATOM 2166 O O . SER A 1 272 ? 33.5 -37.094 -8.969 1 93.38 272 SER A O 1
ATOM 2168 N N . SER A 1 273 ? 31.828 -36.094 -10.047 1 93.38 273 SER A N 1
ATOM 2169 C CA . SER A 1 273 ? 32.594 -34.844 -10.148 1 93.38 273 SER A CA 1
ATOM 2170 C C . SER A 1 273 ? 32.75 -34.188 -8.781 1 93.38 273 SER A C 1
ATOM 2172 O O . SER A 1 273 ? 31.828 -34.219 -7.957 1 93.38 273 SER A O 1
ATOM 2174 N N . GLU A 1 274 ? 33.875 -33.531 -8.492 1 90.88 274 GLU A N 1
ATOM 2175 C CA . GLU A 1 274 ? 34.188 -32.906 -7.203 1 90.88 274 GLU A CA 1
ATOM 2176 C C . GLU A 1 274 ? 33.344 -31.656 -6.984 1 90.88 274 GLU A C 1
ATOM 2178 O O . GLU A 1 274 ? 33.094 -31.25 -5.844 1 90.88 274 GLU A O 1
ATOM 2183 N N . ARG A 1 275 ? 32.781 -31.141 -8.023 1 90.62 275 ARG A N 1
ATOM 2184 C CA . ARG A 1 275 ? 32.125 -29.844 -7.922 1 90.62 275 ARG A CA 1
ATOM 2185 C C . ARG A 1 275 ? 30.594 -30.016 -7.926 1 90.62 275 ARG A C 1
ATOM 2187 O O . ARG A 1 275 ? 29.859 -29.047 -7.73 1 90.62 275 ARG A O 1
ATOM 2194 N N . HIS A 1 276 ? 30.141 -31.188 -8.109 1 94.75 276 HIS A N 1
ATOM 2195 C CA . HIS A 1 276 ? 28.703 -31.375 -8.297 1 94.75 276 HIS A CA 1
ATOM 2196 C C . HIS A 1 276 ? 28.156 -32.469 -7.406 1 94.75 276 HIS A C 1
ATOM 2198 O O . HIS A 1 276 ? 28.922 -33.344 -6.949 1 94.75 276 HIS A O 1
ATOM 2204 N N . SER A 1 277 ? 26.953 -32.375 -7 1 94.38 277 SER A N 1
ATOM 2205 C CA . SER A 1 277 ? 26.203 -33.375 -6.262 1 94.38 277 SER A CA 1
ATOM 2206 C C . SER A 1 277 ? 24.844 -33.625 -6.898 1 94.38 277 SER A C 1
ATOM 2208 O O . SER A 1 277 ? 24.062 -32.688 -7.098 1 94.38 277 SER A O 1
ATOM 2210 N N . TYR A 1 278 ? 24.594 -34.844 -7.199 1 95.38 278 TYR A N 1
ATOM 2211 C CA . TYR A 1 278 ? 23.297 -35.156 -7.789 1 95.38 278 TYR A CA 1
ATOM 2212 C C . TYR A 1 278 ? 22.234 -35.344 -6.715 1 95.38 278 TYR A C 1
ATOM 2214 O O . TYR A 1 278 ? 22.484 -35.938 -5.672 1 95.38 278 TYR A O 1
ATOM 2222 N N . ALA A 1 279 ? 21.047 -34.844 -6.949 1 95.62 279 ALA A N 1
ATOM 2223 C CA . ALA A 1 279 ? 19.875 -34.938 -6.07 1 95.62 279 ALA A CA 1
ATOM 2224 C C . ALA A 1 279 ? 20.109 -34.125 -4.785 1 95.62 279 ALA A C 1
ATOM 2226 O O . ALA A 1 279 ? 20 -34.688 -3.686 1 95.62 279 ALA A O 1
ATOM 2227 N N . LYS A 1 280 ? 20.266 -32.875 -4.965 1 96.19 280 LYS A N 1
ATOM 2228 C CA . LYS A 1 280 ? 20.562 -31.984 -3.84 1 96.19 280 LYS A CA 1
ATOM 2229 C C . LYS A 1 280 ? 19.328 -31.797 -2.957 1 96.19 280 LYS A C 1
ATOM 2231 O O . LYS A 1 280 ? 19.453 -31.609 -1.744 1 96.19 280 LYS A O 1
ATOM 2236 N N . LEU A 1 281 ? 18.156 -31.812 -3.498 1 97.06 281 LEU A N 1
ATOM 2237 C CA . LEU A 1 281 ? 16.906 -31.547 -2.775 1 97.06 281 LEU A CA 1
ATOM 2238 C C . LEU A 1 281 ? 16.453 -32.781 -2.004 1 97.06 281 LEU A C 1
ATOM 2240 O O . LEU A 1 281 ? 16.078 -32.688 -0.833 1 97.06 281 LEU A O 1
ATOM 2244 N N . VAL A 1 282 ? 16.5 -33.938 -2.73 1 96.25 282 VAL A N 1
ATOM 2245 C CA . VAL A 1 282 ? 16.047 -35.188 -2.121 1 96.25 282 VAL A CA 1
ATOM 2246 C C . VAL A 1 282 ? 17.094 -36.281 -2.338 1 96.25 282 VAL A C 1
ATOM 2248 O O . VAL A 1 282 ? 16.859 -37.25 -3.059 1 96.25 282 VAL A O 1
ATOM 2251 N N . PRO A 1 283 ? 18.172 -36.25 -1.615 1 95.19 283 PRO A N 1
ATOM 2252 C CA . PRO A 1 283 ? 19.25 -37.219 -1.818 1 95.19 283 PRO A CA 1
ATOM 2253 C C . PRO A 1 283 ? 18.797 -38.656 -1.576 1 95.19 283 PRO A C 1
ATOM 2255 O O . PRO A 1 283 ? 19.312 -39.594 -2.203 1 95.19 283 PRO A O 1
ATOM 2258 N N . GLU A 1 284 ? 17.766 -38.812 -0.775 1 93.19 284 GLU A N 1
ATOM 2259 C CA . GLU A 1 284 ? 17.297 -40.156 -0.421 1 93.19 284 GLU A CA 1
ATOM 2260 C C . GLU A 1 284 ? 16.516 -40.781 -1.571 1 93.19 284 GLU A C 1
ATOM 2262 O O . GLU A 1 284 ? 16.25 -42 -1.559 1 93.19 284 GLU A O 1
ATOM 2267 N N . ALA A 1 285 ? 16.203 -40 -2.576 1 91.94 285 ALA A N 1
ATOM 2268 C CA . ALA A 1 285 ? 15.391 -40.5 -3.68 1 91.94 285 ALA A CA 1
ATOM 2269 C C . ALA A 1 285 ? 16.266 -41.062 -4.805 1 91.94 285 ALA A C 1
ATOM 2271 O O . ALA A 1 285 ? 15.766 -41.625 -5.773 1 91.94 285 ALA A O 1
ATOM 2272 N N . VAL A 1 286 ? 17.578 -40.938 -4.629 1 91.19 286 VAL A N 1
ATOM 2273 C CA . VAL A 1 286 ? 18.469 -41.5 -5.641 1 91.19 286 VAL A CA 1
ATOM 2274 C C . VAL A 1 286 ? 18.234 -43 -5.75 1 91.19 286 VAL A C 1
ATOM 2276 O O . VAL A 1 286 ? 18.281 -43.719 -4.742 1 91.19 286 VAL A O 1
ATOM 2279 N N . GLY A 1 287 ? 17.906 -43.5 -6.887 1 87.88 287 GLY A N 1
ATOM 2280 C CA . GLY A 1 287 ? 17.609 -44.906 -7.082 1 87.88 287 GLY A CA 1
ATOM 2281 C C . GLY A 1 287 ? 16.125 -45.219 -7.141 1 87.88 287 GLY A C 1
ATOM 2282 O O . GLY A 1 287 ? 15.727 -46.344 -7.363 1 87.88 287 GLY A O 1
ATOM 2283 N N . ASP A 1 288 ? 15.375 -44.188 -6.91 1 89.44 288 ASP A N 1
ATOM 2284 C CA . ASP A 1 288 ? 13.93 -44.344 -7.074 1 89.44 288 ASP A CA 1
ATOM 2285 C C . ASP A 1 288 ? 13.555 -44.469 -8.555 1 89.44 288 ASP A C 1
ATOM 2287 O O . ASP A 1 288 ? 13.117 -43.469 -9.156 1 89.44 288 ASP A O 1
ATOM 2291 N N . HIS A 1 289 ? 13.562 -45.562 -9 1 86 289 HIS A N 1
ATOM 2292 C CA . HIS A 1 289 ? 13.383 -45.781 -10.422 1 86 289 HIS A CA 1
ATOM 2293 C C . HIS A 1 289 ? 11.93 -45.531 -10.844 1 86 289 HIS A C 1
ATOM 2295 O O . HIS A 1 289 ? 11.672 -45.156 -11.984 1 86 289 HIS A O 1
ATOM 2301 N N . LYS A 1 290 ? 11.039 -45.781 -9.938 1 82.19 290 LYS A N 1
ATOM 2302 C CA . LYS A 1 290 ? 9.641 -45.5 -10.25 1 82.19 290 LYS A CA 1
ATOM 2303 C C . LYS A 1 290 ? 9.422 -44.031 -10.578 1 82.19 290 LYS A C 1
ATOM 2305 O O . LYS A 1 290 ? 8.805 -43.688 -11.586 1 82.19 290 LYS A O 1
ATOM 2310 N N . ALA A 1 291 ? 10 -43.25 -9.734 1 85.19 291 ALA A N 1
ATOM 2311 C CA . ALA A 1 291 ? 9.883 -41.781 -9.938 1 85.19 291 ALA A CA 1
ATOM 2312 C C . ALA A 1 291 ? 10.602 -41.375 -11.219 1 85.19 291 ALA A C 1
ATOM 2314 O O . ALA A 1 291 ? 10.094 -40.5 -11.961 1 85.19 291 ALA A O 1
ATOM 2315 N N . LEU A 1 292 ? 11.664 -41.938 -11.5 1 86.75 292 LEU A N 1
ATOM 2316 C CA . LEU A 1 292 ? 12.453 -41.594 -12.68 1 86.75 292 LEU A CA 1
ATOM 2317 C C . LEU A 1 292 ? 11.734 -42.031 -13.953 1 86.75 292 LEU A C 1
ATOM 2319 O O . LEU A 1 292 ? 11.742 -41.281 -14.953 1 86.75 292 LEU A O 1
ATOM 2323 N N . HIS A 1 293 ? 11.07 -43.125 -13.859 1 81.62 293 HIS A N 1
ATOM 2324 C CA . HIS A 1 293 ? 10.328 -43.625 -15.016 1 81.62 293 HIS A CA 1
ATOM 2325 C C . HIS A 1 293 ? 9.117 -42.75 -15.312 1 81.62 293 HIS A C 1
ATOM 2327 O O . HIS A 1 293 ? 8.797 -42.5 -16.469 1 81.62 293 HIS A O 1
ATOM 2333 N N . GLU A 1 294 ? 8.5 -42.406 -14.273 1 78.19 294 GLU A N 1
ATOM 2334 C CA . GLU A 1 294 ? 7.371 -41.469 -14.445 1 78.19 294 GLU A CA 1
ATOM 2335 C C . GLU A 1 294 ? 7.809 -40.188 -15.102 1 78.19 294 GLU A C 1
ATOM 2337 O O . GLU A 1 294 ? 7.082 -39.594 -15.914 1 78.19 294 GLU A O 1
ATOM 2342 N N . GLY A 1 295 ? 8.945 -39.781 -14.828 1 79.12 295 GLY A N 1
ATOM 2343 C CA . GLY A 1 295 ? 9.492 -38.562 -15.398 1 79.12 295 GLY A CA 1
ATOM 2344 C C . GLY A 1 295 ? 9.828 -38.688 -16.875 1 79.12 295 GLY A C 1
ATOM 2345 O O . GLY A 1 295 ? 9.789 -37.719 -17.609 1 79.12 295 GLY A O 1
ATOM 2346 N N . GLU A 1 296 ? 10.117 -39.812 -17.266 1 78.25 296 GLU A N 1
ATOM 2347 C CA . GLU A 1 296 ? 10.438 -40.062 -18.672 1 78.25 296 GLU A CA 1
ATOM 2348 C C . GLU A 1 296 ? 9.188 -39.969 -19.547 1 78.25 296 GLU A C 1
ATOM 2350 O O . GLU A 1 296 ? 9.266 -39.594 -20.719 1 78.25 296 GLU A O 1
ATOM 2355 N N . GLY A 1 297 ? 8.023 -40.281 -18.922 1 77 297 GLY A N 1
ATOM 2356 C CA . GLY A 1 297 ? 6.777 -40.156 -19.656 1 77 297 GLY A CA 1
ATOM 2357 C C . GLY A 1 297 ? 6.254 -41.5 -20.188 1 77 297 GLY A C 1
ATOM 2358 O O . GLY A 1 297 ? 7.031 -42.406 -20.438 1 77 297 GLY A O 1
ATOM 2359 N N . ASP A 1 298 ? 5.047 -41.5 -20.562 1 71.94 298 ASP A N 1
ATOM 2360 C CA . ASP A 1 298 ? 4.309 -42.688 -20.969 1 71.94 298 ASP A CA 1
ATOM 2361 C C . ASP A 1 298 ? 4.793 -43.219 -22.312 1 71.94 298 ASP A C 1
ATOM 2363 O O . ASP A 1 298 ? 4.754 -44.406 -22.578 1 71.94 298 ASP A O 1
ATOM 2367 N N . LEU A 1 299 ? 5.27 -42.312 -23.062 1 69.94 299 LEU A N 1
ATOM 2368 C CA . LEU A 1 299 ? 5.613 -42.719 -24.422 1 69.94 299 LEU A CA 1
ATOM 2369 C C . LEU A 1 299 ? 7.059 -43.188 -24.5 1 69.94 299 LEU A C 1
ATOM 2371 O O . LEU A 1 299 ? 7.504 -43.688 -25.547 1 69.94 299 LEU A O 1
ATOM 2375 N N . SER A 1 300 ? 7.762 -43.125 -23.391 1 70.62 300 SER A N 1
ATOM 2376 C CA . SER A 1 300 ? 9.195 -43.406 -23.438 1 70.62 300 SER A CA 1
ATOM 2377 C C . SER A 1 300 ? 9.539 -44.656 -22.641 1 70.62 300 SER A C 1
ATOM 2379 O O . SER A 1 300 ? 10.711 -45 -22.484 1 70.62 300 SER A O 1
ATOM 2381 N N . ILE A 1 301 ? 8.508 -45.25 -22.125 1 69.31 301 ILE A N 1
ATOM 2382 C CA . ILE A 1 301 ? 8.789 -46.406 -21.281 1 69.31 301 ILE A CA 1
ATOM 2383 C C . ILE A 1 301 ? 8.719 -47.688 -22.125 1 69.31 301 ILE A C 1
ATOM 2385 O O . ILE A 1 301 ? 7.633 -48.125 -22.484 1 69.31 301 ILE A O 1
ATOM 2389 N N . SER A 1 302 ? 9.695 -47.938 -22.969 1 67.31 302 SER A N 1
ATOM 2390 C CA . SER A 1 302 ? 9.836 -49.219 -23.688 1 67.31 302 SER A CA 1
ATOM 2391 C C . SER A 1 302 ? 11.133 -49.906 -23.312 1 67.31 302 SER A C 1
ATOM 2393 O O . SER A 1 302 ? 12.078 -49.281 -22.844 1 67.31 302 SER A O 1
ATOM 2395 N N . ALA A 1 303 ? 11.023 -51.156 -23.344 1 63.59 303 ALA A N 1
ATOM 2396 C CA . ALA A 1 303 ? 12.219 -51.938 -23.031 1 63.59 303 ALA A CA 1
ATOM 2397 C C . ALA A 1 303 ? 13.414 -51.469 -23.859 1 63.59 303 ALA A C 1
ATOM 2399 O O . ALA A 1 303 ? 14.539 -51.406 -23.359 1 63.59 303 ALA A O 1
ATOM 2400 N N . GLU A 1 304 ? 13.148 -51.125 -25 1 67.38 304 GLU A N 1
ATOM 2401 C CA . GLU A 1 304 ? 14.203 -50.719 -25.906 1 67.38 304 GLU A CA 1
ATOM 2402 C C . GLU A 1 304 ? 14.844 -49.406 -25.422 1 67.38 304 GLU A C 1
ATOM 2404 O O . GLU A 1 304 ? 16.062 -49.281 -25.422 1 67.38 304 GLU A O 1
ATOM 2409 N N . ARG A 1 305 ? 14.086 -48.562 -24.922 1 75.06 305 ARG A N 1
ATOM 2410 C CA . ARG A 1 305 ? 14.594 -47.281 -24.5 1 75.06 305 ARG A CA 1
ATOM 2411 C C . ARG A 1 305 ? 15.305 -47.375 -23.156 1 75.06 305 ARG A C 1
ATOM 2413 O O . ARG A 1 305 ? 16.281 -46.656 -22.906 1 75.06 305 ARG A O 1
ATOM 2420 N N . LEU A 1 306 ? 14.891 -48.281 -22.453 1 74.69 306 LEU A N 1
ATOM 2421 C CA . LEU A 1 306 ? 15.531 -48.5 -21.156 1 74.69 306 LEU A CA 1
ATOM 2422 C C . LEU A 1 306 ? 16.938 -49.031 -21.344 1 74.69 306 LEU A C 1
ATOM 2424 O O . LEU A 1 306 ? 17.844 -48.719 -20.562 1 74.69 306 LEU A O 1
ATOM 2428 N N . ASN A 1 307 ? 17.109 -49.75 -22.422 1 80.12 307 ASN A N 1
ATOM 2429 C CA . ASN A 1 307 ? 18.406 -50.375 -22.688 1 80.12 307 ASN A CA 1
ATOM 2430 C C . ASN A 1 307 ? 19.375 -49.375 -23.312 1 80.12 307 ASN A C 1
ATOM 2432 O O . ASN A 1 307 ? 20.578 -49.625 -23.344 1 80.12 307 ASN A O 1
ATOM 2436 N N . ASP A 1 308 ? 18.844 -48.312 -23.672 1 87.38 308 ASP A N 1
ATOM 2437 C CA . ASP A 1 308 ? 19.672 -47.281 -24.281 1 87.38 308 ASP A CA 1
ATOM 2438 C C . ASP A 1 308 ? 20.453 -46.5 -23.234 1 87.38 308 ASP A C 1
ATOM 2440 O O . ASP A 1 308 ? 21.469 -45.844 -23.547 1 87.38 308 ASP A O 1
ATOM 2444 N N . LYS A 1 309 ? 20.125 -46.594 -22 1 91 309 LYS A N 1
ATOM 2445 C CA . LYS A 1 309 ? 20.75 -45.812 -20.922 1 91 309 LYS A CA 1
ATOM 2446 C C . LYS A 1 309 ? 21.953 -46.562 -20.344 1 91 309 LYS A C 1
ATOM 2448 O O . LYS A 1 309 ? 21.953 -47.781 -20.25 1 91 309 LYS A O 1
ATOM 2453 N N . ARG A 1 310 ? 22.938 -45.844 -19.984 1 92.25 310 ARG A N 1
ATOM 2454 C CA . ARG A 1 310 ? 24.094 -46.438 -19.312 1 92.25 310 ARG A CA 1
ATOM 2455 C C . ARG A 1 310 ? 23.766 -46.781 -17.859 1 92.25 310 ARG A C 1
ATOM 2457 O O . ARG A 1 310 ? 24.312 -47.75 -17.312 1 92.25 310 ARG A O 1
ATOM 2464 N N . SER A 1 311 ? 23.031 -45.938 -17.25 1 91.56 311 SER A N 1
ATOM 2465 C CA . SER A 1 311 ? 22.547 -46.125 -15.883 1 91.56 311 SER A CA 1
ATOM 2466 C C . SER A 1 311 ? 21.047 -45.938 -15.789 1 91.56 311 SER A C 1
ATOM 2468 O O . SER A 1 311 ? 20.484 -45.094 -16.484 1 91.56 311 SER A O 1
ATOM 2470 N N . PRO A 1 312 ? 20.438 -46.719 -14.922 1 89.69 312 PRO A N 1
ATOM 2471 C CA . PRO A 1 312 ? 19 -46.562 -14.766 1 89.69 312 PRO A CA 1
ATOM 2472 C C . PRO A 1 312 ? 18.625 -45.188 -14.195 1 89.69 312 PRO A C 1
ATOM 2474 O O . PRO A 1 312 ? 17.469 -44.75 -14.297 1 89.69 312 PRO A O 1
ATOM 2477 N N . ASN A 1 313 ? 19.625 -44.562 -13.641 1 91.81 313 ASN A N 1
ATOM 2478 C CA . ASN A 1 313 ? 19.375 -43.25 -13.055 1 91.81 313 ASN A CA 1
ATOM 2479 C C . ASN A 1 313 ? 19.438 -42.125 -14.109 1 91.81 313 ASN A C 1
ATOM 2481 O O . ASN A 1 313 ? 19.016 -41 -13.852 1 91.81 313 ASN A O 1
ATOM 2485 N N . ASP A 1 314 ? 19.922 -42.5 -15.273 1 94.75 314 ASP A N 1
ATOM 2486 C CA . ASP A 1 314 ? 20.062 -41.5 -16.328 1 94.75 314 ASP A CA 1
ATOM 2487 C C . ASP A 1 314 ? 18.703 -41.094 -16.891 1 94.75 314 ASP A C 1
ATOM 2489 O O . ASP A 1 314 ? 17.734 -41.875 -16.812 1 94.75 314 ASP A O 1
ATOM 2493 N N . PHE A 1 315 ? 18.562 -39.906 -17.281 1 94.5 315 PHE A N 1
ATOM 2494 C CA . PHE A 1 315 ? 17.297 -39.406 -17.828 1 94.5 315 PHE A CA 1
ATOM 2495 C C . PHE A 1 315 ? 17.516 -38.688 -19.141 1 94.5 315 PHE A C 1
ATOM 2497 O O . PHE A 1 315 ? 18.625 -38.219 -19.422 1 94.5 315 PHE A O 1
ATOM 2504 N N . ALA A 1 316 ? 16.469 -38.594 -19.953 1 95.25 316 ALA A N 1
ATOM 2505 C CA . ALA A 1 316 ? 16.578 -38.062 -21.312 1 95.25 316 ALA A CA 1
ATOM 2506 C C . ALA A 1 316 ? 16.641 -36.531 -21.312 1 95.25 316 ALA A C 1
ATOM 2508 O O . ALA A 1 316 ? 15.844 -35.875 -20.656 1 95.25 316 ALA A O 1
ATOM 2509 N N . LEU A 1 317 ? 17.625 -35.969 -21.984 1 97.69 317 LEU A N 1
ATOM 2510 C CA . LEU A 1 317 ? 17.688 -34.562 -22.312 1 97.69 317 LEU A CA 1
ATOM 2511 C C . LEU A 1 317 ? 16.938 -34.281 -23.594 1 97.69 317 LEU A C 1
ATOM 2513 O O . LEU A 1 317 ? 16.219 -33.281 -23.703 1 97.69 317 LEU A O 1
ATOM 2517 N N . TRP A 1 318 ? 17.125 -35.094 -24.531 1 96.81 318 TRP A N 1
ATOM 2518 C CA . TRP A 1 318 ? 16.5 -35.062 -25.844 1 96.81 318 TRP A CA 1
ATOM 2519 C C . TRP A 1 318 ? 15.977 -36.469 -26.234 1 96.81 318 TRP A C 1
ATOM 2521 O O . TRP A 1 318 ? 16.688 -37.438 -26.078 1 96.81 318 TRP A O 1
ATOM 2531 N N . LYS A 1 319 ? 14.758 -36.531 -26.719 1 94.56 319 LYS A N 1
ATOM 2532 C CA . LYS A 1 319 ? 14.117 -37.812 -27.062 1 94.56 319 LYS A CA 1
ATOM 2533 C C . LYS A 1 319 ? 13.93 -37.938 -28.562 1 94.56 319 LYS A C 1
ATOM 2535 O O . LYS A 1 319 ? 13.289 -37.094 -29.188 1 94.56 319 LYS A O 1
ATOM 2540 N N . ALA A 1 320 ? 14.438 -39.062 -29.047 1 93.56 320 ALA A N 1
ATOM 2541 C CA . ALA A 1 320 ? 14.141 -39.344 -30.438 1 93.56 320 ALA A CA 1
ATOM 2542 C C . ALA A 1 320 ? 12.641 -39.562 -30.656 1 93.56 320 ALA A C 1
ATOM 2544 O O . ALA A 1 320 ? 12 -40.312 -29.922 1 93.56 320 ALA A O 1
ATOM 2545 N N . SER A 1 321 ? 12.062 -38.875 -31.609 1 89.94 321 SER A N 1
ATOM 2546 C CA . SER A 1 321 ? 10.609 -38.906 -31.797 1 89.94 321 SER A CA 1
ATOM 2547 C C . SER A 1 321 ? 10.188 -40.156 -32.562 1 89.94 321 SER A C 1
ATOM 2549 O O . SER A 1 321 ? 10.875 -40.594 -33.5 1 89.94 321 SER A O 1
ATOM 2551 N N . LYS A 1 322 ? 9.039 -40.688 -32.188 1 87.12 322 LYS A N 1
ATOM 2552 C CA . LYS A 1 322 ? 8.375 -41.781 -32.906 1 87.12 322 LYS A CA 1
ATOM 2553 C C . LYS A 1 322 ? 7.27 -41.25 -33.812 1 87.12 322 LYS A C 1
AT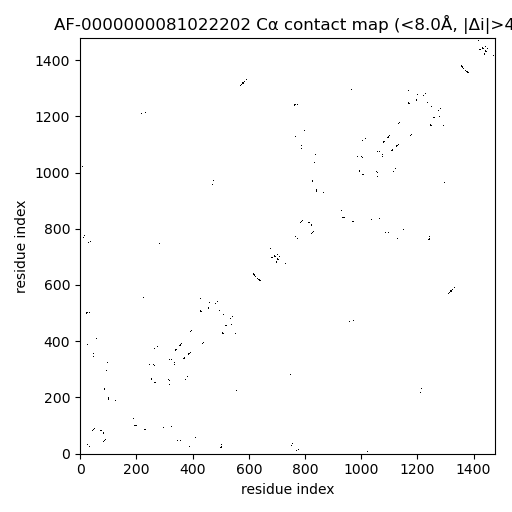OM 2555 O O . LYS A 1 322 ? 6.84 -40.094 -33.656 1 87.12 322 LYS A O 1
ATOM 2560 N N . PRO A 1 323 ? 6.922 -42.156 -34.75 1 88.44 323 PRO A N 1
ATOM 2561 C CA . PRO A 1 323 ? 5.773 -41.719 -35.562 1 88.44 323 PRO A CA 1
ATOM 2562 C C . PRO A 1 323 ? 4.559 -41.375 -34.688 1 88.44 323 PRO A C 1
ATOM 2564 O O . PRO A 1 323 ? 4.254 -42.094 -33.75 1 88.44 323 PRO A O 1
ATOM 2567 N N . GLY A 1 324 ? 3.967 -40.281 -35 1 89.88 324 GLY A N 1
ATOM 2568 C CA . GLY A 1 324 ? 2.807 -39.844 -34.25 1 89.88 324 GLY A CA 1
ATOM 2569 C C . GLY A 1 324 ? 3.145 -38.844 -33.156 1 89.88 324 GLY A C 1
ATOM 2570 O O . GLY A 1 324 ? 2.285 -38.469 -32.344 1 89.88 324 GLY A O 1
ATOM 2571 N N . GLU A 1 325 ? 4.387 -38.531 -33.094 1 91.31 325 GLU A N 1
ATOM 2572 C CA . GLU A 1 325 ? 4.855 -37.531 -32.156 1 91.31 325 GLU A CA 1
ATOM 2573 C C . GLU A 1 325 ? 5.406 -36.312 -32.875 1 91.31 325 GLU A C 1
ATOM 2575 O O . GLU A 1 325 ? 5.883 -36.406 -34.031 1 91.31 325 GLU A O 1
ATOM 2580 N N . PRO A 1 326 ? 5.223 -35.094 -32.281 1 92.94 326 PRO A N 1
ATOM 2581 C CA . PRO A 1 326 ? 5.91 -33.969 -32.906 1 92.94 326 PRO A CA 1
ATOM 2582 C C . PRO A 1 326 ? 7.43 -34.094 -32.875 1 92.94 326 PRO A C 1
ATOM 2584 O O . PRO A 1 326 ? 7.973 -34.812 -32 1 92.94 326 PRO A O 1
ATOM 2587 N N . SER A 1 327 ? 8.086 -33.469 -33.844 1 93.44 327 SER A N 1
ATOM 2588 C CA . SER A 1 327 ? 9.539 -33.625 -33.906 1 93.44 327 SER A CA 1
ATOM 2589 C C . SER A 1 327 ? 10.188 -32.375 -34.469 1 93.44 327 SER A C 1
ATOM 2591 O O . SER A 1 327 ? 9.586 -31.672 -35.312 1 93.44 327 SER A O 1
ATOM 2593 N N . TRP A 1 328 ? 11.398 -32.094 -34.031 1 95.38 328 TRP A N 1
ATOM 2594 C CA . TRP A 1 328 ? 12.234 -31.016 -34.531 1 95.38 328 TRP A CA 1
ATOM 2595 C C . TRP A 1 328 ? 13.602 -31.531 -34.969 1 95.38 328 TRP A C 1
ATOM 2597 O O . TRP A 1 328 ? 14.078 -32.562 -34.469 1 95.38 328 TRP A O 1
ATOM 2607 N N . ASP A 1 329 ? 14.188 -30.781 -35.906 1 95.81 329 ASP A N 1
ATOM 2608 C CA . ASP A 1 329 ? 15.531 -31.141 -36.344 1 95.81 329 ASP A CA 1
ATOM 2609 C C . ASP A 1 329 ? 16.562 -30.828 -35.25 1 95.81 329 ASP A C 1
ATOM 2611 O O . ASP A 1 329 ? 16.453 -29.797 -34.594 1 95.81 329 ASP A O 1
ATOM 2615 N N . SER A 1 330 ? 17.531 -31.766 -35.031 1 96.75 330 SER A N 1
ATOM 2616 C CA . SER A 1 330 ? 18.609 -31.578 -34.094 1 96.75 330 SER A CA 1
ATOM 2617 C C . SER A 1 330 ? 19.891 -32.25 -34.562 1 96.75 330 SER A C 1
ATOM 2619 O O . SER A 1 330 ? 19.859 -33.031 -35.531 1 96.75 330 SER A O 1
ATOM 2621 N N . PRO A 1 331 ? 21.031 -32 -33.938 1 96.75 331 PRO A N 1
ATOM 2622 C CA . PRO A 1 331 ? 22.281 -32.656 -34.312 1 96.75 331 PRO A CA 1
ATOM 2623 C C . PRO A 1 331 ? 22.219 -34.188 -34.125 1 96.75 331 PRO A C 1
ATOM 2625 O O . PRO A 1 331 ? 23.016 -34.906 -34.719 1 96.75 331 PRO A O 1
ATOM 2628 N N . TRP A 1 332 ? 21.312 -34.688 -33.406 1 96.75 332 TRP A N 1
ATOM 2629 C CA . TRP A 1 332 ? 21.219 -36.094 -33.094 1 96.75 332 TRP A CA 1
ATOM 2630 C C . TRP A 1 332 ? 20.078 -36.781 -33.844 1 96.75 332 TRP A C 1
ATOM 2632 O O . TRP A 1 332 ? 19.766 -37.938 -33.594 1 96.75 332 TRP A O 1
ATOM 2642 N N . GLY A 1 333 ? 19.453 -36 -34.75 1 94.81 333 GLY A N 1
ATOM 2643 C CA . GLY A 1 333 ? 18.281 -36.469 -35.469 1 94.81 333 GLY A CA 1
ATOM 2644 C C . GLY A 1 333 ? 17 -35.812 -35.031 1 94.81 333 GLY A C 1
ATOM 2645 O O . GLY A 1 333 ? 17.016 -34.906 -34.188 1 94.81 333 GLY A O 1
ATOM 2646 N N . LYS A 1 334 ? 15.867 -36.281 -35.625 1 94.81 334 LYS A N 1
ATOM 2647 C CA . LYS A 1 334 ? 14.562 -35.719 -35.281 1 94.81 334 LYS A CA 1
ATOM 2648 C C . LYS A 1 334 ? 14.109 -36.156 -33.875 1 94.81 334 LYS A C 1
ATOM 2650 O O . LYS A 1 334 ? 14.219 -37.344 -33.531 1 94.81 334 LYS A O 1
ATOM 2655 N N . GLY A 1 335 ? 13.742 -35.188 -33.125 1 95.56 335 GLY A N 1
ATOM 2656 C CA . GLY A 1 335 ? 13.305 -35.5 -31.766 1 95.56 335 GLY A CA 1
ATOM 2657 C C . GLY A 1 335 ? 12.617 -34.344 -31.062 1 95.56 335 GLY A C 1
ATOM 2658 O O . GLY A 1 335 ? 12.125 -33.438 -31.703 1 95.56 335 GLY A O 1
ATOM 2659 N N . ARG A 1 336 ? 12.453 -34.438 -29.797 1 95.44 336 ARG A N 1
ATOM 2660 C CA . ARG A 1 336 ? 11.812 -33.438 -28.938 1 95.44 336 ARG A CA 1
ATOM 2661 C C . ARG A 1 336 ? 12.469 -33.406 -27.562 1 95.44 336 ARG A C 1
ATOM 2663 O O . ARG A 1 336 ? 13.172 -34.344 -27.172 1 95.44 336 ARG A O 1
ATOM 2670 N N . PRO A 1 337 ? 12.273 -32.375 -26.844 1 96.44 337 PRO A N 1
ATOM 2671 C CA . PRO A 1 337 ? 12.953 -32.25 -25.547 1 96.44 337 PRO A CA 1
ATOM 2672 C C . PRO A 1 337 ? 12.438 -33.25 -24.5 1 96.44 337 PRO A C 1
ATOM 2674 O O . PRO A 1 337 ? 11.266 -33.625 -24.531 1 96.44 337 PRO A O 1
ATOM 2677 N N . GLY A 1 338 ? 13.391 -33.625 -23.594 1 94.88 338 GLY A N 1
ATOM 2678 C CA . GLY A 1 338 ? 12.945 -34.281 -22.359 1 94.88 338 GLY A CA 1
ATOM 2679 C C . GLY A 1 338 ? 12.234 -33.344 -21.406 1 94.88 338 GLY A C 1
ATOM 2680 O O . GLY A 1 338 ? 12.336 -32.125 -21.547 1 94.88 338 GLY A O 1
ATOM 2681 N N . TRP A 1 339 ? 11.625 -33.844 -20.453 1 92.25 339 TRP A N 1
ATOM 2682 C CA . TRP A 1 339 ? 10.758 -33.094 -19.562 1 92.25 339 TRP A CA 1
ATOM 2683 C C . TRP A 1 339 ? 11.555 -32.062 -18.781 1 92.25 339 TRP A C 1
ATOM 2685 O O . TRP A 1 339 ? 11.188 -30.875 -18.734 1 92.25 339 TRP A O 1
ATOM 2695 N N . HIS A 1 340 ? 12.703 -32.344 -18.172 1 96.25 340 HIS A N 1
ATOM 2696 C CA . HIS A 1 340 ? 13.422 -31.5 -17.219 1 96.25 340 HIS A CA 1
ATOM 2697 C C . HIS A 1 340 ? 14.211 -30.406 -17.922 1 96.25 340 HIS A C 1
ATOM 2699 O O . HIS A 1 340 ? 14.406 -29.328 -17.359 1 96.25 340 HIS A O 1
ATOM 2705 N N . ILE A 1 341 ? 14.688 -30.625 -19.141 1 97.88 341 ILE A N 1
ATOM 2706 C CA . ILE A 1 341 ? 15.633 -29.75 -19.828 1 97.88 341 ILE A CA 1
ATOM 2707 C C . ILE A 1 341 ? 14.93 -28.438 -20.203 1 97.88 341 ILE A C 1
ATOM 2709 O O . ILE A 1 341 ? 15.578 -27.406 -20.375 1 97.88 341 ILE A O 1
ATOM 2713 N N . GLU A 1 342 ? 13.625 -28.516 -20.391 1 97.62 342 GLU A N 1
ATOM 2714 C CA . GLU A 1 342 ? 12.828 -27.359 -20.812 1 97.62 342 GLU A CA 1
ATOM 2715 C C . GLU A 1 342 ? 13.008 -26.188 -19.859 1 97.62 342 GLU A C 1
ATOM 2717 O O . GLU A 1 342 ? 13.438 -25.109 -20.266 1 97.62 342 GLU A O 1
ATOM 2722 N N . CYS A 1 343 ? 12.727 -26.406 -18.562 1 97.94 343 CYS A N 1
ATOM 2723 C CA . CYS A 1 343 ? 12.828 -25.359 -17.547 1 97.94 343 CYS A CA 1
ATOM 2724 C C . CYS A 1 343 ? 14.258 -24.875 -17.422 1 97.94 343 CYS A C 1
ATOM 2726 O O . CYS A 1 343 ? 14.5 -23.672 -17.25 1 97.94 343 CYS A O 1
ATOM 2728 N N . SER A 1 344 ? 15.227 -25.781 -17.484 1 98.44 344 SER A N 1
ATOM 2729 C CA . SER A 1 344 ? 16.625 -25.406 -17.375 1 98.44 344 SER A CA 1
ATOM 2730 C C . SER A 1 344 ? 17.031 -24.406 -18.469 1 98.44 344 SER A C 1
ATOM 2732 O O . SER A 1 344 ? 17.625 -23.375 -18.188 1 98.44 344 SER A O 1
ATOM 2734 N N . ALA A 1 345 ? 16.688 -24.766 -19.719 1 98.44 345 ALA A N 1
ATOM 2735 C CA . ALA A 1 345 ? 17.062 -23.938 -20.859 1 98.44 345 ALA A CA 1
ATOM 2736 C C . ALA A 1 345 ? 16.344 -22.609 -20.844 1 98.44 345 ALA A C 1
ATOM 2738 O O . ALA A 1 345 ? 16.938 -21.562 -21.094 1 98.44 345 ALA A O 1
ATOM 2739 N N . MET A 1 346 ? 15.047 -22.625 -20.562 1 98.25 346 MET A N 1
ATOM 2740 C CA . MET A 1 346 ? 14.25 -21.406 -20.562 1 98.25 346 MET A CA 1
ATOM 2741 C C . MET A 1 346 ? 14.664 -20.484 -19.422 1 98.25 346 MET A C 1
ATOM 2743 O O . MET A 1 346 ? 14.906 -19.297 -19.625 1 98.25 346 MET A O 1
ATOM 2747 N N . ALA A 1 347 ? 14.766 -21.016 -18.188 1 98.31 347 ALA A N 1
ATOM 2748 C CA . ALA A 1 347 ? 15.203 -20.219 -17.047 1 98.31 347 ALA A CA 1
ATOM 2749 C C . ALA A 1 347 ? 16.609 -19.656 -17.281 1 98.31 347 ALA A C 1
ATOM 2751 O O . ALA A 1 347 ? 16.859 -18.484 -16.984 1 98.31 347 ALA A O 1
ATOM 2752 N N . GLY A 1 348 ? 17.5 -20.469 -17.797 1 98 348 GLY A N 1
ATOM 2753 C CA . GLY A 1 348 ? 18.859 -20.031 -18.078 1 98 348 GLY A CA 1
ATOM 2754 C C . GLY A 1 348 ? 18.906 -18.922 -19.109 1 98 348 GLY A C 1
ATOM 2755 O O . GLY A 1 348 ? 19.75 -18.016 -19.016 1 98 348 GLY A O 1
ATOM 2756 N N . SER A 1 349 ? 18.047 -19.016 -20.078 1 97.5 349 SER A N 1
ATOM 2757 C CA . SER A 1 349 ? 18.016 -18.016 -21.141 1 97.5 349 SER A CA 1
ATOM 2758 C C . SER A 1 349 ? 17.547 -16.656 -20.609 1 97.5 349 SER A C 1
ATOM 2760 O O . SER A 1 349 ? 17.969 -15.617 -21.125 1 97.5 349 SER A O 1
ATOM 2762 N N . ILE A 1 350 ? 16.688 -16.672 -19.594 1 97.94 350 ILE A N 1
ATOM 2763 C CA . ILE A 1 350 ? 16.047 -15.445 -19.125 1 97.94 350 ILE A CA 1
ATOM 2764 C C . ILE A 1 350 ? 16.781 -14.906 -17.906 1 97.94 350 ILE A C 1
ATOM 2766 O O . ILE A 1 350 ? 17.031 -13.703 -17.812 1 97.94 350 ILE A O 1
ATOM 2770 N N . LEU A 1 351 ? 17.203 -15.805 -16.969 1 97.88 351 LEU A N 1
ATOM 2771 C CA . LEU A 1 351 ? 17.688 -15.367 -15.664 1 97.88 351 LEU A CA 1
ATOM 2772 C C . LEU A 1 351 ? 19.203 -15.539 -15.562 1 97.88 351 LEU A C 1
ATOM 2774 O O . LEU A 1 351 ? 19.828 -14.992 -14.656 1 97.88 351 LEU A O 1
ATOM 2778 N N . GLY A 1 352 ? 19.781 -16.375 -16.422 1 96.75 352 GLY A N 1
ATOM 2779 C CA . GLY A 1 352 ? 21.234 -16.5 -16.438 1 96.75 352 GLY A CA 1
ATOM 2780 C C . GLY A 1 352 ? 21.719 -17.688 -15.633 1 96.75 352 GLY A C 1
ATOM 2781 O O . GLY A 1 352 ? 21.031 -18.703 -15.516 1 96.75 352 GLY A O 1
ATOM 2782 N N . GLU A 1 353 ? 22.938 -17.641 -15.156 1 97.81 353 GLU A N 1
ATOM 2783 C CA . GLU A 1 353 ? 23.672 -18.781 -14.617 1 97.81 353 GLU A CA 1
ATOM 2784 C C . GLU A 1 353 ? 23.219 -19.094 -13.195 1 97.81 353 GLU A C 1
ATOM 2786 O O . GLU A 1 353 ? 23.516 -20.172 -12.672 1 97.81 353 GLU A O 1
ATOM 2791 N N . SER A 1 354 ? 22.594 -18.078 -12.562 1 97.75 354 SER A N 1
ATOM 2792 C CA . SER A 1 354 ? 22.125 -18.312 -11.203 1 97.75 354 SER A CA 1
ATOM 2793 C C . SER A 1 354 ? 20.906 -17.453 -10.898 1 97.75 354 SER A C 1
ATOM 2795 O O . SER A 1 354 ? 20.766 -16.344 -11.422 1 97.75 354 SER A O 1
ATOM 2797 N N . MET A 1 355 ? 20.016 -17.953 -10.102 1 98.38 355 MET A N 1
ATOM 2798 C CA . MET A 1 355 ? 18.828 -17.203 -9.672 1 98.38 355 MET A CA 1
ATOM 2799 C C . MET A 1 355 ? 18.656 -17.266 -8.156 1 98.38 355 MET A C 1
ATOM 2801 O O . MET A 1 355 ? 19.219 -18.156 -7.504 1 98.38 355 MET A O 1
ATOM 2805 N N . ASP A 1 356 ? 17.906 -16.375 -7.594 1 98.44 356 ASP A N 1
ATOM 2806 C CA . ASP A 1 356 ? 17.734 -16.281 -6.148 1 98.44 356 ASP A CA 1
ATOM 2807 C C . ASP A 1 356 ? 16.703 -17.297 -5.656 1 98.44 356 ASP A C 1
ATOM 2809 O O . ASP A 1 356 ? 16.922 -18 -4.668 1 98.44 356 ASP A O 1
ATOM 2813 N N . ILE A 1 357 ? 15.578 -17.375 -6.336 1 98.75 357 ILE A N 1
ATOM 2814 C CA . ILE A 1 357 ? 14.492 -18.219 -5.879 1 98.75 357 ILE A CA 1
ATOM 2815 C C . ILE A 1 357 ? 13.984 -19.078 -7.035 1 98.75 357 ILE A C 1
ATOM 2817 O O . ILE A 1 357 ? 13.812 -18.594 -8.156 1 98.75 357 ILE A O 1
ATOM 2821 N N . HIS A 1 358 ? 13.852 -20.312 -6.891 1 98.69 358 HIS A N 1
ATOM 2822 C CA . HIS A 1 358 ? 13.094 -21.234 -7.73 1 98.69 358 HIS A CA 1
ATOM 2823 C C . HIS A 1 358 ? 11.891 -21.797 -6.988 1 98.69 358 HIS A C 1
ATOM 2825 O O . HIS A 1 358 ? 12.008 -22.234 -5.836 1 98.69 358 HIS A O 1
ATOM 2831 N N . GLY A 1 359 ? 10.711 -21.703 -7.629 1 97.62 359 GLY A N 1
ATOM 2832 C CA . GLY A 1 359 ? 9.492 -22.125 -6.957 1 97.62 359 GLY A CA 1
ATOM 2833 C C . GLY A 1 359 ? 8.742 -23.203 -7.715 1 97.62 359 GLY A C 1
ATOM 2834 O O . GLY A 1 359 ? 8.766 -23.234 -8.945 1 97.62 359 GLY A O 1
ATOM 2835 N N . GLY A 1 360 ? 8.023 -24.141 -7.016 1 97.5 360 GLY A N 1
ATOM 2836 C CA . GLY A 1 360 ? 7.168 -25.188 -7.559 1 97.5 360 GLY A CA 1
ATOM 2837 C C . GLY A 1 360 ? 6.441 -25.969 -6.488 1 97.5 360 GLY A C 1
ATOM 2838 O O . GLY A 1 360 ? 6.609 -25.719 -5.293 1 97.5 360 GLY A O 1
ATOM 2839 N N . GLY A 1 361 ? 5.586 -26.891 -6.938 1 95.38 361 GLY A N 1
ATOM 2840 C CA . GLY A 1 361 ? 4.91 -27.766 -6 1 95.38 361 GLY A CA 1
ATOM 2841 C C . GLY A 1 361 ? 5.844 -28.766 -5.336 1 95.38 361 GLY A C 1
ATOM 2842 O O . GLY A 1 361 ? 6.887 -29.109 -5.895 1 95.38 361 GLY A O 1
ATOM 2843 N N . PHE A 1 362 ? 5.438 -29.25 -4.254 1 93.5 362 PHE A N 1
ATOM 2844 C CA . PHE A 1 362 ? 6.238 -30.156 -3.438 1 93.5 362 PHE A CA 1
ATOM 2845 C C . PHE A 1 362 ? 6.574 -31.422 -4.207 1 93.5 362 PHE A C 1
ATOM 2847 O O . PHE A 1 362 ? 7.66 -31.984 -4.039 1 93.5 362 PHE A O 1
ATOM 2854 N N . ASP A 1 363 ? 5.766 -31.828 -5.035 1 89 363 ASP A N 1
ATOM 2855 C CA . ASP A 1 363 ? 5.93 -33.062 -5.789 1 89 363 ASP A CA 1
ATOM 2856 C C . ASP A 1 363 ? 7.023 -32.938 -6.848 1 89 363 ASP A C 1
ATOM 2858 O O . ASP A 1 363 ? 7.52 -33.938 -7.367 1 89 363 ASP A O 1
ATOM 2862 N N . LEU A 1 364 ? 7.414 -31.734 -7.129 1 95 364 LEU A N 1
ATOM 2863 C CA . LEU A 1 364 ? 8.375 -31.516 -8.195 1 95 364 LEU A CA 1
ATOM 2864 C C . LEU A 1 364 ? 9.805 -31.609 -7.676 1 95 364 LEU A C 1
ATOM 2866 O O . LEU A 1 364 ? 10.758 -31.609 -8.453 1 95 364 LEU A O 1
ATOM 2870 N N . ARG A 1 365 ? 10.023 -31.766 -6.383 1 96 365 ARG A N 1
ATOM 2871 C CA . ARG A 1 365 ? 11.359 -31.797 -5.805 1 96 365 ARG A CA 1
ATOM 2872 C C . ARG A 1 365 ? 12.219 -32.875 -6.465 1 96 365 ARG A C 1
ATOM 2874 O O . ARG A 1 365 ? 13.344 -32.594 -6.891 1 96 365 ARG A O 1
ATOM 2881 N N . PHE A 1 366 ? 11.609 -34.062 -6.57 1 95 366 PHE A N 1
ATOM 2882 C CA . PHE A 1 366 ? 12.281 -35.156 -7.25 1 95 366 PHE A CA 1
ATOM 2883 C C . PHE A 1 366 ? 11.328 -35.875 -8.195 1 95 366 PHE A C 1
ATOM 2885 O O . PHE A 1 366 ? 10.195 -36.188 -7.824 1 95 366 PHE A O 1
ATOM 2892 N N . PRO A 1 367 ? 11.719 -36.062 -9.312 1 95.62 367 PRO A N 1
ATOM 2893 C CA . PRO A 1 367 ? 13.078 -35.875 -9.844 1 95.62 367 PRO A CA 1
ATOM 2894 C C . PRO A 1 367 ? 13.242 -34.562 -10.586 1 95.62 367 PRO A C 1
ATOM 2896 O O . PRO A 1 367 ? 14.367 -34.188 -10.93 1 95.62 367 PRO A O 1
ATOM 2899 N N . HIS A 1 368 ? 12.117 -33.875 -10.789 1 96.5 368 HIS A N 1
ATOM 2900 C CA . HIS A 1 368 ? 12.125 -32.781 -11.75 1 96.5 368 HIS A CA 1
ATOM 2901 C C . HIS A 1 368 ? 13.109 -31.688 -11.336 1 96.5 368 HIS A C 1
ATOM 2903 O O . HIS A 1 368 ? 14.047 -31.375 -12.078 1 96.5 368 HIS A O 1
ATOM 2909 N N . HIS A 1 369 ? 13.016 -31.125 -10.148 1 97.88 369 HIS A N 1
ATOM 2910 C CA . HIS A 1 369 ? 13.852 -30 -9.727 1 97.88 369 HIS A CA 1
ATOM 2911 C C . HIS A 1 369 ? 15.289 -30.453 -9.477 1 97.88 369 HIS A C 1
ATOM 2913 O O . HIS A 1 369 ? 16.234 -29.703 -9.727 1 97.88 369 HIS A O 1
ATOM 2919 N N . ASP A 1 370 ? 15.461 -31.641 -8.969 1 97.5 370 ASP A N 1
ATOM 2920 C CA . ASP A 1 370 ? 16.812 -32.156 -8.82 1 97.5 370 ASP A CA 1
ATOM 2921 C C . ASP A 1 370 ? 17.5 -32.312 -10.18 1 97.5 370 ASP A C 1
ATOM 2923 O O . ASP A 1 370 ? 18.672 -32 -10.32 1 97.5 370 ASP A O 1
ATOM 2927 N N . ASN A 1 371 ? 16.734 -32.812 -11.156 1 97.62 371 ASN A N 1
ATOM 2928 C CA . ASN A 1 371 ? 17.297 -33 -12.492 1 97.62 371 ASN A CA 1
ATOM 2929 C C . ASN A 1 371 ? 17.547 -31.641 -13.172 1 97.62 371 ASN A C 1
ATOM 2931 O O . ASN A 1 371 ? 18.531 -31.484 -13.898 1 97.62 371 ASN A O 1
ATOM 2935 N N . GLU A 1 372 ? 16.672 -30.656 -12.961 1 97.88 372 GLU A N 1
ATOM 2936 C CA . GLU A 1 372 ? 16.906 -29.312 -13.453 1 97.88 372 GLU A CA 1
ATOM 2937 C C . GLU A 1 372 ? 18.219 -28.75 -12.906 1 97.88 372 GLU A C 1
ATOM 2939 O O . GLU A 1 372 ? 18.984 -28.141 -13.648 1 97.88 372 GLU A O 1
ATOM 2944 N N . LEU A 1 373 ? 18.359 -28.969 -11.641 1 97.31 373 LEU A N 1
ATOM 2945 C CA . LEU A 1 373 ? 19.562 -28.484 -10.961 1 97.31 373 LEU A CA 1
ATOM 2946 C C . LEU A 1 373 ? 20.812 -29.125 -11.547 1 97.31 373 LEU A C 1
ATOM 2948 O O . LEU A 1 373 ? 21.797 -28.438 -11.844 1 97.31 373 LEU A O 1
ATOM 2952 N N . ALA A 1 374 ? 20.781 -30.391 -11.742 1 97.69 374 ALA A N 1
ATOM 2953 C CA . ALA A 1 374 ? 21.922 -31.125 -12.266 1 97.69 374 ALA A CA 1
ATOM 2954 C C . ALA A 1 374 ? 22.281 -30.672 -13.68 1 97.69 374 ALA A C 1
ATOM 2956 O O . ALA A 1 374 ? 23.438 -30.359 -13.961 1 97.69 374 ALA A O 1
ATOM 2957 N N . GLN A 1 375 ? 21.25 -30.547 -14.508 1 97.75 375 GLN A N 1
ATOM 2958 C CA . GLN A 1 375 ? 21.453 -30.141 -15.891 1 97.75 375 GLN A CA 1
ATOM 2959 C C . GLN A 1 375 ? 22.047 -28.734 -15.961 1 97.75 375 GLN A C 1
ATOM 2961 O O . GLN A 1 375 ? 22.984 -28.484 -16.734 1 97.75 375 GLN A O 1
ATOM 2966 N N . SER A 1 376 ? 21.484 -27.875 -15.203 1 98.56 376 SER A N 1
ATOM 2967 C CA . SER A 1 376 ? 21.875 -26.469 -15.266 1 98.56 376 SER A CA 1
ATOM 2968 C C . SER A 1 376 ? 23.281 -26.266 -14.695 1 98.56 376 SER A C 1
ATOM 2970 O O . SER A 1 376 ? 24.078 -25.516 -15.25 1 98.56 376 SER A O 1
ATOM 2972 N N . GLU A 1 377 ? 23.594 -26.938 -13.586 1 98.06 377 GLU A N 1
ATOM 2973 C CA . GLU A 1 377 ? 24.938 -26.828 -13.016 1 98.06 377 GLU A CA 1
ATOM 2974 C C . GLU A 1 377 ? 25.969 -27.484 -13.914 1 98.06 377 GLU A C 1
ATOM 2976 O O . GLU A 1 377 ? 27.125 -27.047 -13.961 1 98.06 377 GLU A O 1
ATOM 2981 N N . ALA A 1 378 ? 25.547 -28.531 -14.609 1 98.25 378 ALA A N 1
ATOM 2982 C CA . ALA A 1 378 ? 26.422 -29.141 -15.609 1 98.25 378 ALA A CA 1
ATOM 2983 C C . ALA A 1 378 ? 26.688 -28.188 -16.766 1 98.25 378 ALA A C 1
ATOM 2985 O O . ALA A 1 378 ? 27.797 -28.125 -17.297 1 98.25 378 ALA A O 1
ATOM 2986 N N . TYR A 1 379 ? 25.688 -27.5 -17.172 1 98.25 379 TYR A N 1
ATOM 2987 C CA . TYR A 1 379 ? 25.766 -26.547 -18.281 1 98.25 379 TYR A CA 1
ATOM 2988 C C . TYR A 1 379 ? 26.641 -25.359 -17.922 1 98.25 379 TYR A C 1
ATOM 2990 O O . TYR A 1 379 ? 27.562 -25.016 -18.656 1 98.25 379 TYR A O 1
ATOM 2998 N N . PHE A 1 380 ? 26.406 -24.703 -16.75 1 97.69 380 PHE A N 1
ATOM 2999 C CA . PHE A 1 380 ? 27.047 -23.453 -16.359 1 97.69 380 PHE A CA 1
ATOM 3000 C C . PHE A 1 380 ? 28.344 -23.719 -15.602 1 97.69 380 PHE A C 1
ATOM 3002 O O . PHE A 1 380 ? 29.125 -22.797 -15.359 1 97.69 380 PHE A O 1
ATOM 3009 N N . ASP A 1 381 ? 28.578 -24.922 -15.195 1 95.56 381 ASP A N 1
ATOM 3010 C CA . ASP A 1 381 ? 29.75 -25.344 -14.438 1 95.56 381 ASP A CA 1
ATOM 3011 C C . ASP A 1 381 ? 29.859 -24.594 -13.109 1 95.56 381 ASP A C 1
ATOM 3013 O O . ASP A 1 381 ? 30.875 -23.984 -12.82 1 95.56 381 ASP A O 1
ATOM 3017 N N . ASN A 1 382 ? 28.766 -24.578 -12.344 1 95.25 382 ASN A N 1
ATOM 3018 C CA . ASN A 1 382 ? 28.688 -24.031 -11 1 95.25 382 ASN A CA 1
ATOM 3019 C C . ASN A 1 382 ? 27.875 -24.938 -10.062 1 95.25 382 ASN A C 1
ATOM 3021 O O . ASN A 1 382 ? 27.453 -26.016 -10.461 1 95.25 382 ASN A O 1
ATOM 3025 N N . ASP A 1 383 ? 27.797 -24.578 -8.812 1 95 383 ASP A N 1
ATOM 3026 C CA . ASP A 1 383 ? 27.094 -25.422 -7.852 1 95 383 ASP A CA 1
ATOM 3027 C C . ASP A 1 383 ? 25.969 -24.656 -7.148 1 95 383 ASP A C 1
ATOM 3029 O O . ASP A 1 383 ? 25.547 -25.016 -6.051 1 95 383 ASP A O 1
ATOM 3033 N N . HIS A 1 384 ? 25.562 -23.484 -7.754 1 95.94 384 HIS A N 1
ATOM 3034 C CA . HIS A 1 384 ? 24.594 -22.625 -7.113 1 95.94 384 HIS A CA 1
ATOM 3035 C C . HIS A 1 384 ? 23.625 -22.031 -8.141 1 95.94 384 HIS A C 1
ATOM 3037 O O . HIS A 1 384 ? 23.344 -20.828 -8.109 1 95.94 384 HIS A O 1
ATOM 3043 N N . TRP A 1 385 ? 23.188 -22.859 -9.102 1 97.75 385 TRP A N 1
ATOM 3044 C CA . TRP A 1 385 ? 22.234 -22.375 -10.094 1 97.75 385 TRP A CA 1
ATOM 3045 C C . TRP A 1 385 ? 21 -21.766 -9.422 1 97.75 385 TRP A C 1
ATOM 3047 O O . TRP A 1 385 ? 20.484 -20.75 -9.867 1 97.75 385 TRP A O 1
ATOM 3057 N N . VAL A 1 386 ? 20.562 -22.375 -8.352 1 98.25 386 VAL A N 1
ATOM 3058 C CA . VAL A 1 386 ? 19.453 -21.875 -7.535 1 98.25 386 VAL A CA 1
ATOM 3059 C C . VAL A 1 386 ? 19.938 -21.641 -6.105 1 98.25 386 VAL A C 1
ATOM 3061 O O . VAL A 1 386 ? 20.547 -22.516 -5.492 1 98.25 386 VAL A O 1
ATOM 3064 N N . ARG A 1 387 ? 19.641 -20.469 -5.57 1 98.12 387 ARG A N 1
ATOM 3065 C CA . ARG A 1 387 ? 20.094 -20.141 -4.223 1 98.12 387 ARG A CA 1
ATOM 3066 C C . ARG A 1 387 ? 19.078 -20.594 -3.182 1 98.12 387 ARG A C 1
ATOM 3068 O O . ARG A 1 387 ? 19.453 -21.141 -2.145 1 98.12 387 ARG A O 1
ATOM 3075 N N . TYR A 1 388 ? 17.812 -20.328 -3.367 1 98.44 388 TYR A N 1
ATOM 3076 C CA . TYR A 1 388 ? 16.719 -20.75 -2.492 1 98.44 388 TYR A CA 1
ATOM 3077 C C . TYR A 1 388 ? 15.648 -21.5 -3.277 1 98.44 388 TYR A C 1
ATOM 3079 O O . TYR A 1 388 ? 15.148 -21 -4.293 1 98.44 388 TYR A O 1
ATOM 3087 N N . PHE A 1 389 ? 15.266 -22.719 -2.84 1 98.31 389 PHE A N 1
ATOM 3088 C CA . PHE A 1 389 ? 14.141 -23.438 -3.414 1 98.31 389 PHE A CA 1
ATOM 3089 C C . PHE A 1 389 ? 12.93 -23.375 -2.496 1 98.31 389 PHE A C 1
ATOM 3091 O O . PHE A 1 389 ? 13 -23.781 -1.333 1 98.31 389 PHE A O 1
ATOM 3098 N N . LEU A 1 390 ? 11.859 -22.828 -2.98 1 98.56 390 LEU A N 1
ATOM 3099 C CA . LEU A 1 390 ? 10.602 -22.766 -2.246 1 98.56 390 LEU A CA 1
ATOM 3100 C C . LEU A 1 390 ? 9.578 -23.734 -2.838 1 98.56 390 LEU A C 1
ATOM 3102 O O . LEU A 1 390 ? 9.297 -23.688 -4.035 1 98.56 390 LEU A O 1
ATOM 3106 N N . HIS A 1 391 ? 9.039 -24.625 -2.045 1 98.31 391 HIS A N 1
ATOM 3107 C CA . HIS A 1 391 ? 8.039 -25.594 -2.502 1 98.31 391 HIS A CA 1
ATOM 3108 C C . HIS A 1 391 ? 6.738 -25.453 -1.72 1 98.31 391 HIS A C 1
ATOM 3110 O O . HIS A 1 391 ? 6.734 -25.547 -0.49 1 98.31 391 HIS A O 1
ATOM 3116 N N . THR A 1 392 ? 5.66 -25.219 -2.395 1 97.5 392 THR A N 1
ATOM 3117 C CA . THR A 1 392 ? 4.348 -25.125 -1.764 1 97.5 392 THR A CA 1
ATOM 3118 C C . THR A 1 392 ? 3.832 -26.516 -1.401 1 97.5 392 THR A C 1
ATOM 3120 O O . THR A 1 392 ? 4.129 -27.5 -2.094 1 97.5 392 THR A O 1
ATOM 3123 N N . GLY A 1 393 ? 3.043 -26.641 -0.371 1 94.31 393 GLY A N 1
ATOM 3124 C CA . GLY A 1 393 ? 2.508 -27.922 0.087 1 94.31 393 GLY A CA 1
ATOM 3125 C C . GLY A 1 393 ? 1.403 -28.453 -0.801 1 94.31 393 GLY A C 1
ATOM 3126 O O . GLY A 1 393 ? 0.916 -27.75 -1.689 1 94.31 393 GLY A O 1
ATOM 3127 N N . HIS A 1 394 ? 0.931 -29.656 -0.484 1 89.81 394 HIS A N 1
ATOM 3128 C CA . HIS A 1 394 ? -0.113 -30.344 -1.24 1 89.81 394 HIS A CA 1
ATOM 3129 C C . HIS A 1 394 ? -1.497 -29.844 -0.845 1 89.81 394 HIS A C 1
ATOM 3131 O O . HIS A 1 394 ? -1.65 -29.172 0.182 1 89.81 394 HIS A O 1
ATOM 3137 N N . LEU A 1 395 ? -2.385 -30.078 -1.723 1 91.06 395 LEU A N 1
ATOM 3138 C CA . LEU A 1 395 ? -3.789 -29.828 -1.42 1 91.06 395 LEU A CA 1
ATOM 3139 C C . LEU A 1 395 ? -4.586 -31.125 -1.394 1 91.06 395 LEU A C 1
ATOM 3141 O O . LEU A 1 395 ? -4.516 -31.922 -2.334 1 91.06 395 LEU A O 1
ATOM 3145 N N . THR A 1 396 ? -5.223 -31.406 -0.314 1 87.5 396 THR A N 1
ATOM 3146 C CA . THR A 1 396 ? -6.145 -32.531 -0.214 1 87.5 396 THR A CA 1
ATOM 3147 C C . THR A 1 396 ? -7.594 -32.062 -0.257 1 87.5 396 THR A C 1
ATOM 3149 O O . THR A 1 396 ? -7.883 -30.906 0.08 1 87.5 396 THR A O 1
ATOM 3152 N N . ILE A 1 397 ? -8.414 -32.844 -0.792 1 84.44 397 ILE A N 1
ATOM 3153 C CA . ILE A 1 397 ? -9.836 -32.531 -0.808 1 84.44 397 ILE A CA 1
ATOM 3154 C C . ILE A 1 397 ? -10.57 -33.438 0.176 1 84.44 397 ILE A C 1
ATOM 3156 O O . ILE A 1 397 ? -10.664 -34.656 -0.042 1 84.44 397 ILE A O 1
ATOM 3160 N N . SER A 1 398 ? -11.117 -32.906 1.169 1 79.62 398 SER A N 1
ATOM 3161 C CA . SER A 1 398 ? -11.82 -33.625 2.219 1 79.62 398 SER A CA 1
ATOM 3162 C C . SER A 1 398 ? -11.008 -34.844 2.703 1 79.62 398 SER A C 1
ATOM 3164 O O . SER A 1 398 ? -11.523 -35.938 2.777 1 79.62 398 SER A O 1
ATOM 3166 N N . GLY A 1 399 ? -9.703 -34.562 2.865 1 74.75 399 GLY A N 1
ATOM 3167 C CA . GLY A 1 399 ? -8.82 -35.562 3.449 1 74.75 399 GLY A CA 1
ATOM 3168 C C . GLY A 1 399 ? -8.211 -36.5 2.42 1 74.75 399 GLY A C 1
ATOM 3169 O O . GLY A 1 399 ? -7.328 -37.312 2.742 1 74.75 399 GLY A O 1
ATOM 3170 N N . CYS A 1 400 ? -8.695 -36.438 1.157 1 74.44 400 CYS A N 1
ATOM 3171 C CA . CYS A 1 400 ? -8.203 -37.344 0.129 1 74.44 400 CYS A CA 1
ATOM 3172 C C . CYS A 1 400 ? -7.32 -36.625 -0.872 1 74.44 400 CYS A C 1
ATOM 3174 O O . CYS A 1 400 ? -7.57 -35.469 -1.189 1 74.44 400 CYS A O 1
ATOM 3176 N N . LYS A 1 401 ? -6.352 -37.375 -1.238 1 67.88 401 LYS A N 1
ATOM 3177 C CA . LYS A 1 401 ? -5.461 -36.781 -2.234 1 67.88 401 LYS A CA 1
ATOM 3178 C C . LYS A 1 401 ? -6.168 -36.625 -3.58 1 67.88 401 LYS A C 1
ATOM 3180 O O . LYS A 1 401 ? -6.922 -37.5 -3.994 1 67.88 401 LYS A O 1
ATOM 3185 N N . MET A 1 402 ? -5.949 -35.531 -4.223 1 65.62 402 MET A N 1
ATOM 3186 C CA . MET A 1 402 ? -6.551 -35.25 -5.52 1 65.62 402 MET A CA 1
ATOM 3187 C C . MET A 1 402 ? -5.77 -35.906 -6.648 1 65.62 402 MET A C 1
ATOM 3189 O O . MET A 1 402 ? -4.543 -36 -6.59 1 65.62 402 MET A O 1
ATOM 3193 N N . SER A 1 403 ? -6.379 -36.812 -7.402 1 60.03 403 SER A N 1
ATOM 3194 C CA . SER A 1 403 ? -5.703 -37.312 -8.594 1 60.03 403 SER A CA 1
ATOM 3195 C C . SER A 1 403 ? -6.586 -37.156 -9.828 1 60.03 403 SER A C 1
ATOM 3197 O O . SER A 1 403 ? -7.789 -37.438 -9.773 1 60.03 403 SER A O 1
ATOM 3199 N N . LYS A 1 404 ? -6.066 -36.406 -10.828 1 57.94 404 LYS A N 1
ATOM 3200 C CA . LYS A 1 404 ? -6.781 -36.344 -12.102 1 57.94 404 LYS A CA 1
ATOM 3201 C C . LYS A 1 404 ? -7.184 -37.75 -12.57 1 57.94 404 LYS A C 1
ATOM 3203 O O . LYS A 1 404 ? -8.266 -37.938 -13.133 1 57.94 404 LYS A O 1
ATOM 3208 N N . SER A 1 405 ? -6.242 -38.719 -12.188 1 53.59 405 SER A N 1
ATOM 3209 C CA . SER A 1 405 ? -6.469 -40.094 -12.617 1 53.59 405 SER A CA 1
ATOM 3210 C C . SER A 1 405 ? -7.699 -40.688 -11.945 1 53.59 405 SER A C 1
ATOM 3212 O O . SER A 1 405 ? -8.352 -41.562 -12.5 1 53.59 405 SER A O 1
ATOM 3214 N N . LEU A 1 406 ? -8.008 -40.094 -10.82 1 57.66 406 LEU A N 1
ATOM 3215 C CA . LEU A 1 406 ? -9.148 -40.625 -10.078 1 57.66 406 LEU A CA 1
ATOM 3216 C C . LEU A 1 406 ? -10.406 -39.812 -10.375 1 57.66 406 LEU A C 1
ATOM 3218 O O . LEU A 1 406 ? -11.492 -40.125 -9.883 1 57.66 406 LEU A O 1
ATOM 3222 N N . LYS A 1 407 ? -10.359 -38.906 -11.312 1 59.34 407 LYS A N 1
ATOM 3223 C CA . LYS A 1 407 ? -11.445 -38 -11.742 1 59.34 407 LYS A CA 1
ATOM 3224 C C . LYS A 1 407 ? -12.141 -37.375 -10.539 1 59.34 407 LYS A C 1
ATOM 3226 O O . LYS A 1 407 ? -13.367 -37.281 -10.516 1 59.34 407 LYS A O 1
ATOM 3231 N N . ASN A 1 408 ? -11.445 -37.312 -9.375 1 64.12 408 ASN A N 1
ATOM 3232 C CA . ASN A 1 408 ? -11.984 -36.656 -8.188 1 64.12 408 ASN A CA 1
ATOM 3233 C C . ASN A 1 408 ? -11.398 -35.25 -8.008 1 64.12 408 ASN A C 1
ATOM 3235 O O . ASN A 1 408 ? -11.156 -34.812 -6.875 1 64.12 408 ASN A O 1
ATOM 3239 N N . PHE A 1 409 ? -11.172 -34.562 -9.148 1 76.06 409 PHE A N 1
ATOM 3240 C CA . PHE A 1 409 ? -10.562 -33.25 -8.938 1 76.06 409 PHE A CA 1
ATOM 3241 C C . PHE A 1 409 ? -11.594 -32.125 -9.109 1 76.06 409 PHE A C 1
ATOM 3243 O O . PHE A 1 409 ? -12.617 -32.312 -9.766 1 76.06 409 PHE A O 1
ATOM 3250 N N . ILE A 1 410 ? -11.461 -31.141 -8.344 1 86.62 410 ILE A N 1
ATOM 3251 C CA . ILE A 1 410 ? -12.281 -29.938 -8.438 1 86.62 410 ILE A CA 1
ATOM 3252 C C . ILE A 1 410 ? -11.562 -28.875 -9.258 1 86.62 410 ILE A C 1
ATOM 3254 O O . ILE A 1 410 ? -10.438 -28.484 -8.922 1 86.62 410 ILE A O 1
ATOM 3258 N N . THR A 1 411 ? -12.125 -28.5 -10.344 1 92.38 411 THR A N 1
ATOM 3259 C CA . THR A 1 411 ? -11.531 -27.469 -11.164 1 92.38 411 THR A CA 1
ATOM 3260 C C . THR A 1 411 ? -11.617 -26.109 -10.469 1 92.38 411 THR A C 1
ATOM 3262 O O . THR A 1 411 ? -12.422 -25.922 -9.547 1 92.38 411 THR A O 1
ATOM 3265 N N . ILE A 1 412 ? -10.859 -25.219 -10.891 1 95.81 412 ILE A N 1
ATOM 3266 C CA . ILE A 1 412 ? -10.883 -23.859 -10.344 1 95.81 412 ILE A CA 1
ATOM 3267 C C . ILE A 1 412 ? -12.234 -23.203 -10.633 1 95.81 412 ILE A C 1
ATOM 3269 O O . ILE A 1 412 ? -12.805 -22.547 -9.766 1 95.81 412 ILE A O 1
ATOM 3273 N N . LYS A 1 413 ? -12.766 -23.422 -11.789 1 93.31 413 LYS A N 1
ATOM 3274 C CA . LYS A 1 413 ? -14.078 -22.891 -12.164 1 93.31 413 LYS A CA 1
ATOM 3275 C C . LYS A 1 413 ? -15.164 -23.391 -11.227 1 93.31 413 LYS A C 1
ATOM 3277 O O . LYS A 1 413 ? -16.031 -22.625 -10.789 1 93.31 413 LYS A O 1
ATOM 3282 N N . GLU A 1 414 ? -15.078 -24.656 -10.961 1 90.38 414 GLU A N 1
ATOM 3283 C CA . GLU A 1 414 ? -16.047 -25.25 -10.047 1 90.38 414 GLU A CA 1
ATOM 3284 C C . GLU A 1 414 ? -15.914 -24.672 -8.648 1 90.38 414 GLU A C 1
ATOM 3286 O O . GLU A 1 414 ? -16.922 -24.375 -7.988 1 90.38 414 GLU A O 1
ATOM 3291 N N . ALA A 1 415 ? -14.703 -24.531 -8.211 1 93.31 415 ALA A N 1
ATOM 3292 C CA . ALA A 1 415 ? -14.461 -23.953 -6.895 1 93.31 415 ALA A CA 1
ATOM 3293 C C . ALA A 1 415 ? -15.016 -22.547 -6.805 1 93.31 415 ALA A C 1
ATOM 3295 O O . ALA A 1 415 ? -15.594 -22.156 -5.789 1 93.31 415 ALA A O 1
ATOM 3296 N N . LEU A 1 416 ? -14.906 -21.781 -7.848 1 94.06 416 LEU A N 1
ATOM 3297 C CA . LEU A 1 416 ? -15.305 -20.375 -7.883 1 94.06 416 LEU A CA 1
ATOM 3298 C C . LEU A 1 416 ? -16.812 -20.234 -8.008 1 94.06 416 LEU A C 1
ATOM 3300 O O . LEU A 1 416 ? -17.359 -19.141 -7.852 1 94.06 416 LEU A O 1
ATOM 3304 N N . MET A 1 417 ? -17.484 -21.297 -8.281 1 89.94 417 MET A N 1
ATOM 3305 C CA . MET A 1 417 ? -18.938 -21.297 -8.242 1 89.94 417 MET A CA 1
ATOM 3306 C C . MET A 1 417 ? -19.453 -21.297 -6.805 1 89.94 417 MET A C 1
ATOM 3308 O O . MET A 1 417 ? -20.531 -20.781 -6.527 1 89.94 417 MET A O 1
ATOM 3312 N N . ASN A 1 418 ? -18.609 -21.812 -5.984 1 87.56 418 ASN A N 1
ATOM 3313 C CA . ASN A 1 418 ? -19.047 -21.984 -4.605 1 87.56 418 ASN A CA 1
ATOM 3314 C C . ASN A 1 418 ? -18.469 -20.922 -3.691 1 87.56 418 ASN A C 1
ATOM 3316 O O . ASN A 1 418 ? -19.031 -20.625 -2.631 1 87.56 418 ASN A O 1
ATOM 3320 N N . ASN A 1 419 ? -17.328 -20.484 -3.994 1 91.06 419 ASN A N 1
ATOM 3321 C CA . ASN A 1 419 ? -16.641 -19.484 -3.191 1 91.06 419 ASN A CA 1
ATOM 3322 C C . ASN A 1 419 ? -16.016 -18.406 -4.066 1 91.06 419 ASN A C 1
ATOM 3324 O O . ASN A 1 419 ? -15.68 -18.656 -5.223 1 91.06 419 ASN A O 1
ATOM 3328 N N . THR A 1 420 ? -15.906 -17.172 -3.457 1 91.12 420 THR A N 1
ATOM 3329 C CA . THR A 1 420 ? -15.242 -16.094 -4.184 1 91.12 420 THR A CA 1
ATOM 3330 C C . THR A 1 420 ? -13.727 -16.312 -4.191 1 91.12 420 THR A C 1
ATOM 3332 O O . THR A 1 420 ? -13.195 -17.062 -3.381 1 91.12 420 THR A O 1
ATOM 3335 N N . ALA A 1 421 ? -13.07 -15.633 -5.121 1 95.38 421 ALA A N 1
ATOM 3336 C CA . ALA A 1 421 ? -11.617 -15.68 -5.18 1 95.38 421 ALA A CA 1
ATOM 3337 C C . ALA A 1 421 ? -11 -15.195 -3.867 1 95.38 421 ALA A C 1
ATOM 3339 O O . ALA A 1 421 ? -10 -15.758 -3.402 1 95.38 421 ALA A O 1
ATOM 3340 N N . ARG A 1 422 ? -11.562 -14.18 -3.238 1 95.06 422 ARG A N 1
ATOM 3341 C CA . ARG A 1 422 ? -11.078 -13.648 -1.972 1 95.06 422 ARG A CA 1
ATOM 3342 C C . ARG A 1 422 ? -11.18 -14.688 -0.862 1 95.06 422 ARG A C 1
ATOM 3344 O O . ARG A 1 422 ? -10.25 -14.859 -0.073 1 95.06 422 ARG A O 1
ATOM 3351 N N . GLN A 1 423 ? -12.297 -15.367 -0.825 1 94.5 423 GLN A N 1
ATOM 3352 C CA . GLN A 1 423 ? -12.5 -16.391 0.198 1 94.5 423 GLN A CA 1
ATOM 3353 C C . GLN A 1 423 ? -11.484 -17.516 0.05 1 94.5 423 GLN A C 1
ATOM 3355 O O . GLN A 1 423 ? -10.922 -18 1.042 1 94.5 423 GLN A O 1
ATOM 3360 N N . LEU A 1 424 ? -11.281 -17.938 -1.229 1 96.56 424 LEU A N 1
ATOM 3361 C CA . LEU A 1 424 ? -10.258 -18.953 -1.473 1 96.56 424 LEU A CA 1
ATOM 3362 C C . LEU A 1 424 ? -8.891 -18.469 -1.007 1 96.56 424 LEU A C 1
ATOM 3364 O O . LEU A 1 424 ? -8.164 -19.203 -0.337 1 96.56 424 LEU A O 1
ATOM 3368 N N . ARG A 1 425 ? -8.578 -17.266 -1.346 1 97.75 425 ARG A N 1
ATOM 3369 C CA . ARG A 1 425 ? -7.293 -16.688 -0.977 1 97.75 425 ARG A CA 1
ATOM 3370 C C . ARG A 1 425 ? -7.148 -16.594 0.539 1 97.75 425 ARG A C 1
ATOM 3372 O O . ARG A 1 425 ? -6.074 -16.844 1.084 1 97.75 425 ARG A O 1
ATOM 3379 N N . LEU A 1 426 ? -8.219 -16.188 1.289 1 97.75 426 LEU A N 1
ATOM 3380 C CA . LEU A 1 426 ? -8.195 -16.125 2.746 1 97.75 426 LEU A CA 1
ATOM 3381 C C . LEU A 1 426 ? -7.949 -17.5 3.348 1 97.75 426 LEU A C 1
ATOM 3383 O O . LEU A 1 426 ? -7.227 -17.625 4.34 1 97.75 426 LEU A O 1
ATOM 3387 N N . ALA A 1 427 ? -8.562 -18.516 2.734 1 97.31 427 ALA A N 1
ATOM 3388 C CA . ALA A 1 427 ? -8.328 -19.875 3.203 1 97.31 427 ALA A CA 1
ATOM 3389 C C . ALA A 1 427 ? -6.844 -20.234 3.131 1 97.31 427 ALA A C 1
ATOM 3391 O O . ALA A 1 427 ? -6.301 -20.844 4.051 1 97.31 427 ALA A O 1
ATOM 3392 N N . PHE A 1 428 ? -6.211 -19.844 2.029 1 97.81 428 PHE A N 1
ATOM 3393 C CA . PHE A 1 428 ? -4.793 -20.125 1.849 1 97.81 428 PHE A CA 1
ATOM 3394 C C . PHE A 1 428 ? -3.949 -19.297 2.805 1 97.81 428 PHE A C 1
ATOM 3396 O O . PHE A 1 428 ? -2.957 -19.781 3.352 1 97.81 428 PHE A O 1
ATOM 3403 N N . LEU A 1 429 ? -4.332 -18.047 3.049 1 98.56 429 LEU A N 1
ATOM 3404 C CA . LEU A 1 429 ? -3.623 -17.141 3.957 1 98.56 429 LEU A CA 1
ATOM 3405 C C . LEU A 1 429 ? -3.68 -17.656 5.391 1 98.56 429 LEU A C 1
ATOM 3407 O O . LEU A 1 429 ? -2.771 -17.406 6.184 1 98.56 429 LEU A O 1
ATOM 3411 N N . MET A 1 430 ? -4.695 -18.375 5.727 1 97.94 430 MET A N 1
ATOM 3412 C CA . MET A 1 430 ? -4.914 -18.859 7.086 1 97.94 430 MET A CA 1
ATOM 3413 C C . MET A 1 430 ? -4.145 -20.156 7.332 1 97.94 430 MET A C 1
ATOM 3415 O O . MET A 1 430 ? -4.258 -20.766 8.398 1 97.94 430 MET A O 1
ATOM 3419 N N . HIS A 1 431 ? -3.328 -20.578 6.324 1 96.31 431 HIS A N 1
ATOM 3420 C CA . HIS A 1 431 ? -2.529 -21.781 6.414 1 96.31 431 HIS A CA 1
ATOM 3421 C C . HIS A 1 431 ? -1.091 -21.531 5.977 1 96.31 431 HIS A C 1
ATOM 3423 O O . HIS A 1 431 ? -0.827 -20.625 5.191 1 96.31 431 HIS A O 1
ATOM 3429 N N . SER A 1 432 ? -0.215 -22.344 6.477 1 96.75 432 SER A N 1
ATOM 3430 C CA . SER A 1 432 ? 1.175 -22.25 6.043 1 96.75 432 SER A CA 1
ATOM 3431 C C . SER A 1 432 ? 1.321 -22.625 4.57 1 96.75 432 SER A C 1
ATOM 3433 O O . SER A 1 432 ? 0.767 -23.625 4.121 1 96.75 432 SER A O 1
ATOM 3435 N N . TRP A 1 433 ? 2.068 -21.828 3.82 1 97.56 433 TRP A N 1
ATOM 3436 C CA . TRP A 1 433 ? 2.195 -22.047 2.385 1 97.56 433 TRP A CA 1
ATOM 3437 C C . TRP A 1 433 ? 2.961 -23.344 2.096 1 97.56 433 TRP A C 1
ATOM 3439 O O . TRP A 1 433 ? 2.779 -23.953 1.043 1 97.56 433 TRP A O 1
ATOM 3449 N N . LYS A 1 434 ? 3.824 -23.812 2.971 1 96.38 434 LYS A N 1
ATOM 3450 C CA . LYS A 1 434 ? 4.68 -24.969 2.699 1 96.38 434 LYS A CA 1
ATOM 3451 C C . LYS A 1 434 ? 4.008 -26.266 3.129 1 96.38 434 LYS A C 1
ATOM 3453 O O . LYS A 1 434 ? 4.465 -27.359 2.775 1 96.38 434 LYS A O 1
ATOM 3458 N N . ASP A 1 435 ? 2.9 -26.188 3.938 1 94.88 435 ASP A N 1
ATOM 3459 C CA . ASP A 1 435 ? 2.266 -27.375 4.492 1 94.88 435 ASP A CA 1
ATOM 3460 C C . ASP A 1 435 ? 1.045 -27.781 3.672 1 94.88 435 ASP A C 1
ATOM 3462 O O . ASP A 1 435 ? 0.564 -27 2.84 1 94.88 435 ASP A O 1
ATOM 3466 N N . THR A 1 436 ? 0.636 -29 3.895 1 93.56 436 THR A N 1
ATOM 3467 C CA . THR A 1 436 ? -0.536 -29.531 3.203 1 93.56 436 THR A CA 1
ATOM 3468 C C . THR A 1 436 ? -1.807 -28.844 3.695 1 93.56 436 THR A C 1
ATOM 3470 O O . THR A 1 436 ? -1.992 -28.656 4.898 1 93.56 436 THR A O 1
ATOM 3473 N N . LEU A 1 437 ? -2.582 -28.375 2.803 1 93.25 437 LEU A N 1
ATOM 3474 C CA . LEU A 1 437 ? -3.875 -27.766 3.092 1 93.25 437 LEU A CA 1
ATOM 3475 C C . LEU A 1 437 ? -5.016 -28.672 2.641 1 93.25 437 LEU A C 1
ATOM 3477 O O . LEU A 1 437 ? -4.953 -29.266 1.563 1 93.25 437 LEU A O 1
ATOM 3481 N N . ASP A 1 438 ? -6.012 -28.781 3.473 1 91.31 438 ASP A N 1
ATOM 3482 C CA . ASP A 1 438 ? -7.199 -29.547 3.104 1 91.31 438 ASP A CA 1
ATOM 3483 C C . ASP A 1 438 ? -8.328 -28.609 2.666 1 91.31 438 ASP A C 1
ATOM 3485 O O . ASP A 1 438 ? -8.781 -27.766 3.439 1 91.31 438 ASP A O 1
ATOM 3489 N N . TYR A 1 439 ? -8.727 -28.734 1.463 1 91.19 439 TYR A N 1
ATOM 3490 C CA . TYR A 1 439 ? -9.898 -28.016 0.966 1 91.19 439 TYR A CA 1
ATOM 3491 C C . TYR A 1 439 ? -11.18 -28.734 1.372 1 91.19 439 TYR A C 1
ATOM 3493 O O . TYR A 1 439 ? -11.477 -29.828 0.877 1 91.19 439 TYR A O 1
ATOM 3501 N N . SER A 1 440 ? -11.906 -28.188 2.262 1 89.88 440 SER A N 1
ATOM 3502 C CA . SER A 1 440 ? -13.125 -28.766 2.818 1 89.88 440 SER A CA 1
ATOM 3503 C C . SER A 1 440 ? -14.133 -27.672 3.17 1 89.88 440 SER A C 1
ATOM 3505 O O . SER A 1 440 ? -13.812 -26.484 3.131 1 89.88 440 SER A O 1
ATOM 3507 N N . SER A 1 441 ? -15.32 -28.125 3.484 1 88.31 441 SER A N 1
ATOM 3508 C CA . SER A 1 441 ? -16.359 -27.203 3.912 1 88.31 441 SER A CA 1
ATOM 3509 C C . SER A 1 441 ? -15.953 -26.469 5.184 1 88.31 441 SER A C 1
ATOM 3511 O O . SER A 1 441 ? -16.234 -25.266 5.336 1 88.31 441 SER A O 1
ATOM 3513 N N . ASN A 1 442 ? -15.242 -27.141 5.949 1 90.62 442 ASN A N 1
ATOM 3514 C CA . ASN A 1 442 ? -14.805 -26.547 7.207 1 90.62 442 ASN A CA 1
ATOM 3515 C C . ASN A 1 442 ? -13.773 -25.438 6.977 1 90.62 442 ASN A C 1
ATOM 3517 O O . ASN A 1 442 ? -13.859 -24.375 7.586 1 90.62 442 ASN A O 1
ATOM 3521 N N . THR A 1 443 ? -12.805 -25.719 6.184 1 93.69 443 THR A N 1
ATOM 3522 C CA . THR A 1 443 ? -11.766 -24.734 5.867 1 93.69 443 THR A CA 1
ATOM 3523 C C . THR A 1 443 ? -12.375 -23.484 5.242 1 93.69 443 THR A C 1
ATOM 3525 O O . THR A 1 443 ? -12.016 -22.375 5.602 1 93.69 443 THR A O 1
ATOM 3528 N N . MET A 1 444 ? -13.297 -23.703 4.391 1 93.69 444 MET A N 1
ATOM 3529 C CA . MET A 1 444 ? -13.898 -22.562 3.689 1 93.69 444 MET A CA 1
ATOM 3530 C C . MET A 1 444 ? -14.828 -21.797 4.609 1 93.69 444 MET A C 1
ATOM 3532 O O . MET A 1 444 ? -14.961 -20.578 4.48 1 93.69 444 MET A O 1
ATOM 3536 N N . GLU A 1 445 ? -15.484 -22.469 5.516 1 91.19 445 GLU A N 1
ATOM 3537 C CA . GLU A 1 445 ? -16.312 -21.781 6.504 1 91.19 445 GLU A CA 1
ATOM 3538 C C . GLU A 1 445 ? -15.477 -20.844 7.371 1 91.19 445 GLU A C 1
ATOM 3540 O O . GLU A 1 445 ? -15.891 -19.734 7.668 1 91.19 445 GLU A O 1
ATOM 3545 N N . SER A 1 446 ? -14.344 -21.297 7.719 1 94.75 446 SER A N 1
ATOM 3546 C CA . SER A 1 446 ? -13.438 -20.469 8.5 1 94.75 446 SER A CA 1
ATOM 3547 C C . SER A 1 446 ? -13.031 -19.219 7.73 1 94.75 446 SER A C 1
ATOM 3549 O O . SER A 1 446 ? -12.984 -18.125 8.289 1 94.75 446 SER A O 1
ATOM 3551 N N . ALA A 1 447 ? -12.742 -19.406 6.504 1 95.81 447 ALA A N 1
ATOM 3552 C CA . ALA A 1 447 ? -12.359 -18.281 5.652 1 95.81 447 ALA A CA 1
ATOM 3553 C C . ALA A 1 447 ? -13.5 -17.281 5.512 1 95.81 447 ALA A C 1
ATOM 3555 O O . ALA A 1 447 ? -13.289 -16.078 5.59 1 95.81 447 ALA A O 1
ATOM 3556 N N . THR A 1 448 ? -14.68 -17.781 5.328 1 91.12 448 THR A N 1
ATOM 3557 C CA . THR A 1 448 ? -15.859 -16.938 5.18 1 91.12 448 THR A CA 1
ATOM 3558 C C . THR A 1 448 ? -16.141 -16.172 6.473 1 91.12 448 THR A C 1
ATOM 3560 O O . THR A 1 448 ? -16.5 -14.992 6.438 1 91.12 448 THR A O 1
ATOM 3563 N N . GLN A 1 449 ? -16.016 -16.844 7.539 1 91.75 449 GLN A N 1
ATOM 3564 C CA . GLN A 1 449 ? -16.203 -16.203 8.836 1 91.75 449 GLN A CA 1
ATOM 3565 C C . GLN A 1 449 ? -15.188 -15.094 9.062 1 91.75 449 GLN A C 1
ATOM 3567 O O . GLN A 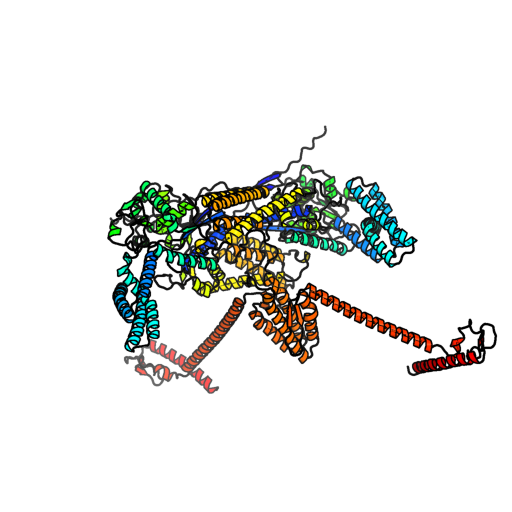1 449 ? -15.516 -14.031 9.602 1 91.75 449 GLN A O 1
ATOM 3572 N N . TYR A 1 450 ? -13.961 -15.367 8.719 1 95.06 450 TYR A N 1
ATOM 3573 C CA . TYR A 1 450 ? -12.922 -14.352 8.859 1 95.06 450 TYR A CA 1
ATOM 3574 C C . TYR A 1 450 ? -13.219 -13.133 8 1 95.06 450 TYR A C 1
ATOM 3576 O O . TYR A 1 450 ? -13.039 -11.992 8.438 1 95.06 450 TYR A O 1
ATOM 3584 N N . GLU A 1 451 ? -13.633 -13.367 6.785 1 92.06 451 GLU A N 1
ATOM 3585 C CA . GLU A 1 451 ? -14.008 -12.273 5.895 1 92.06 451 GLU A CA 1
ATOM 3586 C C . GLU A 1 451 ? -15.133 -11.43 6.496 1 92.06 451 GLU A C 1
ATOM 3588 O O . GLU A 1 451 ? -15.094 -10.203 6.441 1 92.06 451 GLU A O 1
ATOM 3593 N N . ARG A 1 452 ? -16.125 -12.102 7.023 1 86.44 452 ARG A N 1
ATOM 3594 C CA . ARG A 1 452 ? -17.25 -11.422 7.652 1 86.44 452 ARG A CA 1
ATOM 3595 C C . ARG A 1 452 ? -16.781 -10.578 8.836 1 86.44 452 ARG A C 1
ATOM 3597 O O . ARG A 1 452 ? -17.25 -9.453 9.023 1 86.44 452 ARG A O 1
ATOM 3604 N N . PHE A 1 453 ? -15.938 -11.148 9.562 1 92.38 453 PHE A N 1
ATOM 3605 C CA . PHE A 1 453 ? -15.367 -10.461 10.711 1 92.38 453 PHE A CA 1
ATOM 3606 C C . PHE A 1 453 ? -14.656 -9.188 10.289 1 92.38 453 PHE A C 1
ATOM 3608 O O . PHE A 1 453 ? -14.867 -8.125 10.875 1 92.38 453 PHE A O 1
ATOM 3615 N N . LEU A 1 454 ? -13.828 -9.281 9.266 1 93.94 454 LEU A N 1
ATOM 3616 C CA . LEU A 1 454 ? -13.117 -8.133 8.719 1 93.94 454 LEU A CA 1
ATOM 3617 C C . LEU A 1 454 ? -14.094 -7.082 8.195 1 93.94 454 LEU A C 1
ATOM 3619 O O . LEU A 1 454 ? -13.953 -5.895 8.484 1 93.94 454 LEU A O 1
ATOM 3623 N N . ASN A 1 455 ? -15.023 -7.574 7.492 1 87.19 455 ASN A N 1
ATOM 3624 C CA . ASN A 1 455 ? -15.992 -6.676 6.871 1 87.19 455 ASN A CA 1
ATOM 3625 C C . ASN A 1 455 ? -16.797 -5.898 7.914 1 87.19 455 ASN A C 1
ATOM 3627 O O . ASN A 1 455 ? -17.062 -4.711 7.738 1 87.19 455 ASN A O 1
ATOM 3631 N N . GLU A 1 456 ? -17.141 -6.559 8.922 1 85.56 456 GLU A N 1
ATOM 3632 C CA . GLU A 1 456 ? -17.875 -5.902 10 1 85.56 456 GLU A CA 1
ATOM 3633 C C . GLU A 1 456 ? -17.047 -4.77 10.617 1 85.56 456 GLU A C 1
ATOM 3635 O O . GLU A 1 456 ? -17.578 -3.697 10.906 1 85.56 456 GLU A O 1
ATOM 3640 N N . PHE A 1 457 ? -15.867 -4.977 10.844 1 93.38 457 PHE A N 1
ATOM 3641 C CA . PHE A 1 457 ? -14.984 -3.947 11.383 1 93.38 457 PHE A CA 1
ATOM 3642 C C . PHE A 1 457 ? -14.914 -2.748 10.445 1 93.38 457 PHE A C 1
ATOM 3644 O O . PHE A 1 457 ? -15.062 -1.604 10.883 1 93.38 457 PHE A O 1
ATOM 3651 N N . PHE A 1 458 ? -14.648 -3.023 9.109 1 89.44 458 PHE A N 1
ATOM 3652 C CA . PHE A 1 458 ? -14.531 -1.953 8.133 1 89.44 458 PHE A CA 1
ATOM 3653 C C . PHE A 1 458 ? -15.812 -1.136 8.055 1 89.44 458 PHE A C 1
ATOM 3655 O O . PHE A 1 458 ? -15.766 0.094 7.977 1 89.44 458 PHE A O 1
ATOM 3662 N N . LEU A 1 459 ? -16.922 -1.806 8.086 1 80.38 459 LEU A N 1
ATOM 3663 C CA . LEU A 1 459 ? -18.219 -1.127 8.031 1 80.38 459 LEU A CA 1
ATOM 3664 C C . LEU A 1 459 ? -18.422 -0.261 9.273 1 80.38 459 LEU A C 1
ATOM 3666 O O . LEU A 1 459 ? -18.953 0.851 9.172 1 80.38 459 LEU A O 1
ATOM 3670 N N . ASN A 1 460 ? -18 -0.76 10.383 1 83.94 460 ASN A N 1
ATOM 3671 C CA . ASN A 1 460 ? -18.109 0.005 11.625 1 83.94 460 ASN A CA 1
ATOM 3672 C C . ASN A 1 460 ? -17.25 1.266 11.57 1 83.94 460 ASN A C 1
ATOM 3674 O O . ASN A 1 460 ? -17.688 2.338 12 1 83.94 460 ASN A O 1
ATOM 3678 N N . VAL A 1 461 ? -16.047 1.127 11.117 1 90.19 461 VAL A N 1
ATOM 3679 C CA . VAL A 1 461 ? -15.156 2.275 11.016 1 90.19 461 VAL A CA 1
ATOM 3680 C C . VAL A 1 461 ? -15.742 3.293 10.031 1 90.19 461 VAL A C 1
ATOM 3682 O O . VAL A 1 461 ? -15.734 4.496 10.305 1 90.19 461 VAL A O 1
ATOM 3685 N N . LYS A 1 462 ? -16.25 2.795 8.891 1 82.12 462 LYS A N 1
ATOM 3686 C CA . LYS A 1 462 ? -16.875 3.684 7.906 1 82.12 462 LYS A CA 1
ATOM 3687 C C . LYS A 1 462 ? -18.047 4.449 8.508 1 82.12 462 LYS A C 1
ATOM 3689 O O . LYS A 1 462 ? -18.234 5.633 8.219 1 82.12 462 LYS A O 1
ATOM 3694 N N . ASP A 1 463 ? -18.828 3.811 9.312 1 80.12 463 ASP A N 1
ATOM 3695 C CA . ASP A 1 463 ? -19.938 4.445 9.992 1 80.12 463 ASP A CA 1
ATOM 3696 C C . ASP A 1 463 ? -19.469 5.57 10.906 1 80.12 463 ASP A C 1
ATOM 3698 O O . ASP A 1 463 ? -20.062 6.652 10.938 1 80.12 463 ASP A O 1
ATOM 3702 N N . ILE A 1 464 ? -18.422 5.312 11.633 1 83.75 464 ILE A N 1
ATOM 3703 C CA . ILE A 1 464 ? -17.859 6.297 12.555 1 83.75 464 ILE A CA 1
ATOM 3704 C C . ILE A 1 464 ? -17.344 7.496 11.766 1 83.75 464 ILE A C 1
ATOM 3706 O O . ILE A 1 464 ? -17.531 8.648 12.164 1 83.75 464 ILE A O 1
ATOM 3710 N N . LEU A 1 465 ? -16.766 7.227 10.656 1 85.75 465 LEU A N 1
ATOM 3711 C CA . LEU A 1 465 ? -16.172 8.281 9.836 1 85.75 465 LEU A CA 1
ATOM 3712 C C . LEU A 1 465 ? -17.25 9.133 9.172 1 85.75 465 LEU A C 1
ATOM 3714 O O . LEU A 1 465 ? -17 10.273 8.797 1 85.75 465 LEU A O 1
ATOM 3718 N N . ARG A 1 466 ? -18.422 8.672 8.992 1 76 466 ARG A N 1
ATOM 3719 C CA . ARG A 1 466 ? -19.516 9.391 8.32 1 76 466 ARG A CA 1
ATOM 3720 C C . ARG A 1 466 ? -20.156 10.406 9.258 1 76 466 ARG A C 1
ATOM 3722 O O . ARG A 1 466 ? -20.844 11.32 8.805 1 76 466 ARG A O 1
ATOM 3729 N N . ALA A 1 467 ? -19.969 10.203 10.508 1 73.19 467 ALA A N 1
ATOM 3730 C CA . ALA A 1 467 ? -20.531 11.172 11.445 1 73.19 467 ALA A CA 1
ATOM 3731 C C . ALA A 1 467 ? -20.047 12.586 11.133 1 73.19 467 ALA A C 1
ATOM 3733 O O . ALA A 1 467 ? -18.844 12.797 10.906 1 73.19 467 ALA A O 1
ATOM 3734 N N . PRO A 1 468 ? -20.938 13.492 10.977 1 75.06 468 PRO A N 1
ATOM 3735 C CA . PRO A 1 468 ? -20.547 14.859 10.594 1 75.06 468 PRO A CA 1
ATOM 3736 C C . PRO A 1 468 ? -19.641 15.516 11.617 1 75.06 468 PRO A C 1
ATOM 3738 O O . PRO A 1 468 ? -19.812 15.328 12.828 1 75.06 468 PRO A O 1
ATOM 3741 N N . THR A 1 469 ? -18.641 16.078 11.141 1 82.38 469 THR A N 1
ATOM 3742 C CA . THR A 1 469 ? -17.703 16.844 11.945 1 82.38 469 THR A CA 1
ATOM 3743 C C . THR A 1 469 ? -17.094 17.984 11.133 1 82.38 469 THR A C 1
ATOM 3745 O O . THR A 1 469 ? -16.969 17.875 9.914 1 82.38 469 THR A O 1
ATOM 3748 N N . ASP A 1 470 ? -16.953 19.094 11.852 1 86.38 470 ASP A N 1
ATOM 3749 C CA . ASP A 1 470 ? -16.25 20.172 11.172 1 86.38 470 ASP A CA 1
ATOM 3750 C C . ASP A 1 470 ? -14.805 19.781 10.875 1 86.38 470 ASP A C 1
ATOM 3752 O O . ASP A 1 470 ? -14.297 18.797 11.422 1 86.38 470 ASP A O 1
ATOM 3756 N N . ILE A 1 471 ? -14.141 20.516 10.086 1 88.5 471 ILE A N 1
ATOM 3757 C CA . ILE A 1 471 ? -12.805 20.188 9.586 1 88.5 471 ILE A CA 1
ATOM 3758 C C . ILE A 1 471 ? -11.82 20.141 10.758 1 88.5 471 ILE A C 1
ATOM 3760 O O . ILE A 1 471 ? -10.945 19.266 10.805 1 88.5 471 ILE A O 1
ATOM 3764 N N . THR A 1 472 ? -11.945 21.062 11.672 1 91.94 472 THR A N 1
ATOM 3765 C CA . THR A 1 472 ? -11.039 21.078 12.82 1 91.94 472 THR A CA 1
ATOM 3766 C C . THR A 1 472 ? -11.422 20.016 13.836 1 91.94 472 THR A C 1
ATOM 3768 O O . THR A 1 472 ? -10.562 19.484 14.547 1 91.94 472 THR A O 1
ATOM 3771 N N . GLY A 1 473 ? -12.75 19.688 13.805 1 90.38 473 GLY A N 1
ATOM 3772 C CA . GLY A 1 473 ? -13.281 18.75 14.789 1 90.38 473 GLY A CA 1
ATOM 3773 C C . GLY A 1 473 ? -12.898 17.312 14.508 1 90.38 473 GLY A C 1
ATOM 3774 O O . GLY A 1 473 ? -13.055 16.438 15.367 1 90.38 473 GLY A O 1
ATOM 3775 N N . GLN A 1 474 ? -12.359 17.109 13.383 1 89.38 474 GLN A N 1
ATOM 3776 C CA . GLN A 1 474 ? -11.93 15.758 13.039 1 89.38 474 GLN A CA 1
ATOM 3777 C C . GLN A 1 474 ? -10.711 15.344 13.859 1 89.38 474 GLN A C 1
ATOM 3779 O O . GLN A 1 474 ? -10.461 14.148 14.039 1 89.38 474 GLN A O 1
ATOM 3784 N N . TYR A 1 475 ? -9.984 16.297 14.336 1 93.5 475 TYR A N 1
ATOM 3785 C CA . TYR A 1 475 ? -8.805 16.047 15.148 1 93.5 475 TYR A CA 1
ATOM 3786 C C . TYR A 1 475 ? -9.117 16.234 16.625 1 93.5 475 TYR A C 1
ATOM 3788 O O . TYR A 1 475 ? -9.305 17.359 17.094 1 93.5 475 TYR A O 1
ATOM 3796 N N . GLU A 1 476 ? -9.219 15.109 17.266 1 93.06 476 GLU A N 1
ATOM 3797 C CA . GLU A 1 476 ? -9.562 15.133 18.688 1 93.06 476 GLU A CA 1
ATOM 3798 C C . GLU A 1 476 ? -8.336 14.844 19.562 1 93.06 476 GLU A C 1
ATOM 3800 O O . GLU A 1 476 ? -7.484 14.031 19.188 1 93.06 476 GLU A O 1
ATOM 3805 N N . LYS A 1 477 ? -8.289 15.531 20.688 1 95.81 477 LYS A N 1
ATOM 3806 C CA . LYS A 1 477 ? -7.207 15.297 21.641 1 95.81 477 LYS A CA 1
ATOM 3807 C C . LYS A 1 477 ? -7.203 13.852 22.109 1 95.81 477 LYS A C 1
ATOM 3809 O O . LYS A 1 477 ? -8.258 13.289 22.422 1 95.81 477 LYS A O 1
ATOM 3814 N N . TRP A 1 478 ? -6.062 13.281 22.156 1 96.38 478 TRP A N 1
ATOM 3815 C CA . TRP A 1 478 ? -5.93 11.914 22.641 1 96.38 478 TRP A CA 1
ATOM 3816 C C . TRP A 1 478 ? -5.934 11.883 24.172 1 96.38 478 TRP A C 1
ATOM 3818 O O . TRP A 1 478 ? -5.25 12.68 24.812 1 96.38 478 TRP A O 1
ATOM 3828 N N . GLU A 1 479 ? -6.738 11.047 24.688 1 94.75 479 GLU A N 1
ATOM 3829 C CA . GLU A 1 479 ? -6.711 10.719 26.109 1 94.75 479 GLU A CA 1
ATOM 3830 C C . GLU A 1 479 ? -6.066 9.352 26.359 1 94.75 479 GLU A C 1
ATOM 3832 O O . GLU A 1 479 ? -5.422 8.797 25.453 1 94.75 479 GLU A O 1
ATOM 3837 N N . GLU A 1 480 ? -6.164 8.867 27.484 1 94.75 480 GLU A N 1
ATOM 3838 C CA . GLU A 1 480 ? -5.504 7.621 27.859 1 94.75 480 GLU A CA 1
ATOM 3839 C C . GLU A 1 480 ? -5.957 6.465 26.984 1 94.75 480 GLU A C 1
ATOM 3841 O O . GLU A 1 480 ? -5.152 5.613 26.594 1 94.75 480 GLU A O 1
ATOM 3846 N N . ALA A 1 481 ? -7.203 6.41 26.672 1 96 481 ALA A N 1
ATOM 3847 C CA . ALA A 1 481 ? -7.758 5.316 25.875 1 96 481 ALA A CA 1
ATOM 3848 C C . ALA A 1 481 ? -7.145 5.293 24.469 1 96 481 ALA A C 1
ATOM 3850 O O . ALA A 1 481 ? -6.816 4.223 23.953 1 96 481 ALA A O 1
ATOM 3851 N N . GLU A 1 482 ? -7.059 6.465 23.844 1 97.38 482 GLU A N 1
ATOM 3852 C CA . GLU A 1 482 ? -6.461 6.559 22.516 1 97.38 482 GLU A CA 1
ATOM 3853 C C . GLU A 1 482 ? -4.977 6.211 22.547 1 97.38 482 GLU A C 1
ATOM 3855 O O . GLU A 1 482 ? -4.473 5.531 21.656 1 97.38 482 GLU A O 1
ATOM 3860 N N . MET A 1 483 ? -4.312 6.66 23.594 1 97.31 483 MET A N 1
ATOM 3861 C CA . MET A 1 483 ? -2.896 6.344 23.766 1 97.31 483 MET A CA 1
ATOM 3862 C C . MET A 1 483 ? -2.682 4.84 23.891 1 97.31 483 MET A C 1
ATOM 3864 O O . MET A 1 483 ? -1.763 4.289 23.281 1 97.31 483 MET A O 1
ATOM 3868 N N . ASP A 1 484 ? -3.51 4.207 24.656 1 97.5 484 ASP A N 1
ATOM 3869 C CA . ASP A 1 484 ? -3.416 2.766 24.844 1 97.5 484 ASP A CA 1
ATOM 3870 C C . ASP A 1 484 ? -3.666 2.016 23.547 1 97.5 484 ASP A C 1
ATOM 3872 O O . ASP A 1 484 ? -2.941 1.073 23.219 1 97.5 484 ASP A O 1
ATOM 3876 N N . LEU A 1 485 ? -4.684 2.416 22.844 1 98.19 485 LEU A N 1
ATOM 3877 C CA . LEU A 1 485 ? -5.004 1.756 21.578 1 98.19 485 LEU A CA 1
ATOM 3878 C C . LEU A 1 485 ? -3.869 1.924 20.578 1 98.19 485 LEU A C 1
ATOM 3880 O O . LEU A 1 485 ? -3.518 0.979 19.859 1 98.19 485 LEU A O 1
ATOM 3884 N N . ASN A 1 486 ? -3.311 3.117 20.516 1 97.94 486 ASN A N 1
ATOM 3885 C CA . ASN A 1 486 ? -2.195 3.354 19.609 1 97.94 486 ASN A CA 1
ATOM 3886 C C . ASN A 1 486 ? -0.987 2.492 19.969 1 97.94 486 ASN A C 1
ATOM 3888 O O . ASN A 1 486 ? -0.282 2.008 19.078 1 97.94 486 ASN A O 1
ATOM 3892 N N . LYS A 1 487 ? -0.719 2.379 21.219 1 97.31 487 LYS A N 1
ATOM 3893 C CA . LYS A 1 487 ? 0.364 1.505 21.656 1 97.31 487 LYS A CA 1
ATOM 3894 C C . LYS A 1 487 ? 0.136 0.069 21.203 1 97.31 487 LYS A C 1
ATOM 3896 O O . LYS A 1 487 ? 1.057 -0.582 20.703 1 97.31 487 LYS A O 1
ATOM 3901 N N . LEU A 1 488 ? -1.057 -0.389 21.391 1 98 488 LEU A N 1
ATOM 3902 C CA . LEU A 1 488 ? -1.415 -1.733 20.953 1 98 488 LEU A CA 1
ATOM 3903 C C . LEU A 1 488 ? -1.303 -1.859 19.438 1 98 488 LEU A C 1
ATOM 3905 O O . LEU A 1 488 ? -0.86 -2.891 18.938 1 98 488 LEU A O 1
ATOM 3909 N N . PHE A 1 489 ? -1.721 -0.859 18.75 1 98.25 489 PHE A N 1
ATOM 3910 C CA . PHE A 1 489 ? -1.611 -0.821 17.297 1 98.25 489 PHE A CA 1
ATOM 3911 C C . PHE A 1 489 ? -0.163 -0.997 16.859 1 98.25 489 PHE A C 1
ATOM 3913 O O . PHE A 1 489 ? 0.136 -1.836 16 1 98.25 489 PHE A O 1
ATOM 3920 N N . CYS A 1 490 ? 0.737 -0.27 17.469 1 96.69 490 CYS A N 1
ATOM 3921 C CA . CYS A 1 490 ? 2.158 -0.355 17.141 1 96.69 490 CYS A CA 1
ATOM 3922 C C . CYS A 1 490 ? 2.709 -1.737 17.484 1 96.69 490 CYS A C 1
ATOM 3924 O O . CYS A 1 490 ? 3.488 -2.301 16.703 1 96.69 490 CYS A O 1
ATOM 3926 N N . GLU A 1 491 ? 2.299 -2.273 18.562 1 96.94 491 GLU A N 1
ATOM 3927 C CA . GLU A 1 491 ? 2.742 -3.604 18.969 1 96.94 491 GLU A CA 1
ATOM 3928 C C . GLU A 1 491 ? 2.279 -4.668 17.984 1 96.94 491 GLU A C 1
ATOM 3930 O O . GLU A 1 491 ? 3.035 -5.582 17.641 1 96.94 491 GLU A O 1
ATOM 3935 N N . LYS A 1 492 ? 1.057 -4.523 17.578 1 97.88 492 LYS A N 1
ATOM 3936 C CA . LYS A 1 492 ? 0.51 -5.508 16.641 1 97.88 492 LYS A CA 1
ATOM 3937 C C . LYS A 1 492 ? 1.17 -5.395 15.273 1 97.88 492 LYS A C 1
ATOM 3939 O O . LYS A 1 492 ? 1.39 -6.402 14.594 1 97.88 492 LYS A O 1
ATOM 3944 N N . LYS A 1 493 ? 1.46 -4.18 14.805 1 97.38 493 LYS A N 1
ATOM 3945 C CA . LYS A 1 493 ? 2.225 -4.016 13.57 1 97.38 493 LYS A CA 1
ATOM 3946 C C . LYS A 1 493 ? 3.57 -4.73 13.656 1 97.38 493 LYS A C 1
ATOM 3948 O O . LYS A 1 493 ? 3.988 -5.395 12.711 1 97.38 493 LYS A O 1
ATOM 3953 N N . ALA A 1 494 ? 4.219 -4.605 14.812 1 96.25 494 ALA A N 1
ATOM 3954 C CA . ALA A 1 494 ? 5.504 -5.262 15.023 1 96.25 494 ALA A CA 1
ATOM 3955 C C . ALA A 1 494 ? 5.355 -6.781 14.992 1 96.25 494 ALA A C 1
ATOM 3957 O O . ALA A 1 494 ? 6.211 -7.484 14.453 1 96.25 494 ALA A O 1
ATOM 3958 N N . SER A 1 495 ? 4.266 -7.246 15.578 1 97.75 495 SER A N 1
ATOM 3959 C CA . SER A 1 495 ? 4.016 -8.688 15.594 1 97.75 495 SER A CA 1
ATOM 3960 C C . SER A 1 495 ? 3.746 -9.219 14.188 1 97.75 495 SER A C 1
ATOM 3962 O O . SER A 1 495 ? 4.184 -10.312 13.844 1 97.75 495 SER A O 1
ATOM 3964 N N . VAL A 1 496 ? 2.977 -8.484 13.438 1 98.31 496 VAL A N 1
ATOM 3965 C CA . VAL A 1 496 ? 2.711 -8.867 12.055 1 98.31 496 VAL A CA 1
ATOM 3966 C C . VAL A 1 496 ? 4.02 -8.914 11.273 1 98.31 496 VAL A C 1
ATOM 3968 O O . VAL A 1 496 ? 4.27 -9.867 10.523 1 98.31 496 VAL A O 1
ATOM 3971 N N . HIS A 1 497 ? 4.879 -7.93 11.469 1 97.5 497 HIS A N 1
ATOM 3972 C CA . HIS A 1 497 ? 6.176 -7.895 10.805 1 97.5 497 HIS A CA 1
ATOM 3973 C C . HIS A 1 497 ? 7.023 -9.109 11.172 1 97.5 497 HIS A C 1
ATOM 3975 O O . HIS A 1 497 ? 7.641 -9.727 10.305 1 97.5 497 HIS A O 1
ATOM 3981 N N . ALA A 1 498 ? 7.016 -9.406 12.414 1 97.44 498 ALA A N 1
ATOM 3982 C CA . ALA A 1 498 ? 7.785 -10.547 12.891 1 97.44 498 ALA A CA 1
ATOM 3983 C C . ALA A 1 498 ? 7.285 -11.844 12.258 1 97.44 498 ALA A C 1
ATOM 3985 O O . ALA A 1 498 ? 8.078 -12.719 11.898 1 97.44 498 ALA A O 1
ATOM 3986 N N . ALA A 1 499 ? 5.996 -11.938 12.156 1 98.5 499 ALA A N 1
ATOM 3987 C CA . ALA A 1 499 ? 5.398 -13.125 11.539 1 98.5 499 ALA A CA 1
ATOM 3988 C C . ALA A 1 499 ? 5.801 -13.242 10.07 1 98.5 499 ALA A C 1
ATOM 3990 O O . ALA A 1 499 ? 6.168 -14.32 9.609 1 98.5 499 ALA A O 1
ATOM 3991 N N . LEU A 1 500 ? 5.77 -12.164 9.352 1 98.5 500 LEU A N 1
ATOM 3992 C CA . LEU A 1 500 ? 6.117 -12.172 7.938 1 98.5 500 LEU A CA 1
ATOM 3993 C C . LEU A 1 500 ? 7.605 -12.445 7.746 1 98.5 500 LEU A C 1
ATOM 3995 O O . LEU A 1 500 ? 8.008 -13.07 6.762 1 98.5 500 LEU A O 1
ATOM 3999 N N . CYS A 1 501 ? 8.414 -12.016 8.695 1 98 501 CYS A N 1
ATOM 4000 C CA . CYS A 1 501 ? 9.844 -12.266 8.625 1 98 501 CYS A CA 1
ATOM 4001 C C . CYS A 1 501 ? 10.148 -13.742 8.844 1 98 501 CYS A C 1
ATOM 4003 O O . CYS A 1 501 ? 11.195 -14.234 8.414 1 98 501 CYS A O 1
ATOM 4005 N N . ASP A 1 502 ? 9.25 -14.398 9.531 1 98.25 502 ASP A N 1
ATOM 4006 C CA . ASP A 1 502 ? 9.438 -15.82 9.828 1 98.25 502 ASP A CA 1
ATOM 4007 C C . ASP A 1 502 ? 8.758 -16.688 8.773 1 98.25 502 ASP A C 1
ATOM 4009 O O . ASP A 1 502 ? 7.699 -17.266 9.023 1 98.25 502 ASP A O 1
ATOM 4013 N N . ASN A 1 503 ? 9.414 -16.875 7.734 1 98.5 503 ASN A N 1
ATOM 4014 C CA . ASN A 1 503 ? 8.969 -17.75 6.664 1 98.5 503 ASN A CA 1
ATOM 4015 C C . ASN A 1 503 ? 7.617 -17.312 6.098 1 98.5 503 ASN A C 1
ATOM 4017 O O . ASN A 1 503 ? 6.781 -18.156 5.754 1 98.5 503 ASN A O 1
ATOM 4021 N N . ILE A 1 504 ? 7.375 -15.984 6.152 1 98.56 504 ILE A N 1
ATOM 4022 C CA . ILE A 1 504 ? 6.141 -15.398 5.645 1 98.56 504 ILE A CA 1
ATOM 4023 C C . ILE A 1 504 ? 4.941 -16.125 6.234 1 98.56 504 ILE A C 1
ATOM 4025 O O . ILE A 1 504 ? 4.055 -16.578 5.5 1 98.56 504 ILE A O 1
ATOM 4029 N N . ASP A 1 505 ? 4.863 -16.203 7.492 1 98.56 505 ASP A N 1
ATOM 4030 C CA . ASP A 1 505 ? 3.791 -16.859 8.242 1 98.56 505 ASP A CA 1
ATOM 4031 C C . ASP A 1 505 ? 2.525 -16 8.242 1 98.56 505 ASP A C 1
ATOM 4033 O O . ASP A 1 505 ? 2.215 -15.344 9.234 1 98.56 505 ASP A O 1
ATOM 4037 N N . THR A 1 506 ? 1.79 -16.094 7.199 1 98.69 506 THR A N 1
ATOM 4038 C CA . THR A 1 506 ? 0.585 -15.297 7.051 1 98.69 506 THR A CA 1
ATOM 4039 C C . THR A 1 506 ? -0.484 -15.727 8.047 1 98.69 506 THR A C 1
ATOM 4041 O O . THR A 1 506 ? -1.337 -14.922 8.438 1 98.69 506 THR A O 1
ATOM 4044 N N . ARG A 1 507 ? -0.485 -16.984 8.469 1 97.88 507 ARG A N 1
ATOM 4045 C CA . ARG A 1 507 ? -1.448 -17.453 9.461 1 97.88 507 ARG A CA 1
ATOM 4046 C C . ARG A 1 507 ? -1.349 -16.641 10.742 1 97.88 507 ARG A C 1
ATOM 4048 O O . ARG A 1 507 ? -2.342 -16.078 11.211 1 97.88 507 ARG A O 1
ATOM 4055 N N . VAL A 1 508 ? -0.139 -16.547 11.25 1 98.62 508 VAL A N 1
ATOM 4056 C CA . VAL A 1 508 ? 0.082 -15.797 12.484 1 98.62 508 VAL A CA 1
ATOM 4057 C C . VAL A 1 508 ? -0.183 -14.312 12.25 1 98.62 508 VAL A C 1
ATOM 4059 O O . VAL A 1 508 ? -0.733 -13.625 13.109 1 98.62 508 VAL A O 1
ATOM 4062 N N . ALA A 1 509 ? 0.223 -13.82 11.102 1 98.75 509 ALA A N 1
ATOM 4063 C CA . ALA A 1 509 ? -0.056 -12.422 10.773 1 98.75 509 ALA A CA 1
ATOM 4064 C C . ALA A 1 509 ? -1.551 -12.125 10.852 1 98.75 509 ALA A C 1
ATOM 4066 O O . ALA A 1 509 ? -1.961 -11.117 11.422 1 98.75 509 ALA A O 1
ATOM 4067 N N . LEU A 1 510 ? -2.381 -13.031 10.297 1 98.62 510 LEU A N 1
ATOM 4068 C CA . LEU A 1 510 ? -3.826 -12.836 10.312 1 98.62 510 LEU A CA 1
ATOM 4069 C C . LEU A 1 510 ? -4.367 -12.898 11.734 1 98.62 510 LEU A C 1
ATOM 4071 O O . LEU A 1 510 ? -5.301 -12.172 12.086 1 98.62 510 LEU A O 1
ATOM 4075 N N . GLU A 1 511 ? -3.789 -13.75 12.539 1 98.38 511 GLU A N 1
ATOM 4076 C CA . GLU A 1 511 ? -4.199 -13.828 13.945 1 98.38 511 GLU A CA 1
ATOM 4077 C C . GLU A 1 511 ? -3.898 -12.523 14.68 1 98.38 511 GLU A C 1
ATOM 4079 O O . GLU A 1 511 ? -4.711 -12.055 15.477 1 98.38 511 GLU A O 1
ATOM 4084 N N . GLU A 1 512 ? -2.699 -11.961 14.398 1 98.69 512 GLU A N 1
ATOM 4085 C CA . GLU A 1 512 ? -2.328 -10.695 15.016 1 98.69 512 GLU A CA 1
ATOM 4086 C C . GLU A 1 512 ? -3.242 -9.562 14.547 1 98.69 512 GLU A C 1
ATOM 4088 O O . GLU A 1 512 ? -3.588 -8.672 15.328 1 98.69 512 GLU A O 1
ATOM 4093 N N . MET A 1 513 ? -3.639 -9.578 13.32 1 98.62 513 MET A N 1
ATOM 4094 C CA . MET A 1 513 ? -4.562 -8.578 12.789 1 98.62 513 MET A CA 1
ATOM 4095 C C . MET A 1 513 ? -5.945 -8.734 13.414 1 98.62 513 MET A C 1
ATOM 4097 O O . MET A 1 513 ? -6.613 -7.738 13.711 1 98.62 513 MET A O 1
ATOM 4101 N N . ARG A 1 514 ? -6.398 -9.977 13.578 1 97.88 514 ARG A N 1
ATOM 4102 C CA . ARG A 1 514 ? -7.66 -10.227 14.266 1 97.88 514 ARG A CA 1
ATOM 4103 C C . ARG A 1 514 ? -7.633 -9.68 15.688 1 97.88 514 ARG A C 1
ATOM 4105 O O . ARG A 1 514 ? -8.609 -9.078 16.141 1 97.88 514 ARG A O 1
ATOM 4112 N N . ALA A 1 515 ? -6.539 -9.891 16.359 1 98.5 515 ALA A N 1
ATOM 4113 C CA . ALA A 1 515 ? -6.379 -9.375 17.719 1 98.5 515 ALA A CA 1
ATOM 4114 C C . ALA A 1 515 ? -6.457 -7.848 17.734 1 98.5 515 ALA A C 1
ATOM 4116 O O . ALA A 1 515 ? -7.047 -7.258 18.641 1 98.5 515 ALA A O 1
ATOM 4117 N N . LEU A 1 516 ? -5.809 -7.211 16.766 1 98.69 516 LEU A N 1
ATOM 4118 C CA . LEU A 1 516 ? -5.855 -5.758 16.641 1 98.69 516 LEU A CA 1
ATOM 4119 C C . LEU A 1 516 ? -7.293 -5.27 16.516 1 98.69 516 LEU A C 1
ATOM 4121 O O . LEU A 1 516 ? -7.684 -4.305 17.188 1 98.69 516 LEU A O 1
ATOM 4125 N N . ILE A 1 517 ? -8.062 -5.953 15.695 1 97.69 517 ILE A N 1
ATOM 4126 C CA . ILE A 1 517 ? -9.461 -5.598 15.523 1 97.69 517 ILE A CA 1
ATOM 4127 C C . ILE A 1 517 ? -10.211 -5.773 16.844 1 97.69 517 ILE A C 1
ATOM 4129 O O . ILE A 1 517 ? -11.047 -4.949 17.203 1 97.69 517 ILE A O 1
ATOM 4133 N N . GLY A 1 518 ? -9.891 -6.84 17.531 1 97.88 518 GLY A N 1
ATOM 4134 C CA . GLY A 1 518 ? -10.469 -7.039 18.844 1 97.88 518 GLY A CA 1
ATOM 4135 C C . GLY A 1 518 ? -10.227 -5.879 19.797 1 97.88 518 GLY A C 1
ATOM 4136 O O . GLY A 1 518 ? -11.133 -5.434 20.484 1 97.88 518 GLY A O 1
ATOM 4137 N N . HIS A 1 519 ? -9.031 -5.324 19.812 1 98.19 519 HIS A N 1
ATOM 4138 C CA . HIS A 1 519 ? -8.688 -4.172 20.641 1 98.19 519 HIS A CA 1
ATOM 4139 C C . HIS A 1 519 ? -9.469 -2.936 20.203 1 98.19 519 HIS A C 1
ATOM 4141 O O . HIS A 1 519 ? -9.906 -2.15 21.047 1 98.19 519 HIS A O 1
ATOM 4147 N N . CYS A 1 520 ? -9.617 -2.742 18.891 1 98 520 CYS A N 1
ATOM 4148 C CA . CYS A 1 520 ? -10.391 -1.614 18.391 1 98 520 CYS A CA 1
ATOM 4149 C C . CYS A 1 520 ? -11.844 -1.708 18.812 1 98 520 CYS A C 1
ATOM 4151 O O . CYS A 1 520 ? -12.438 -0.716 19.25 1 98 520 CYS A O 1
ATOM 4153 N N . ASN A 1 521 ? -12.406 -2.936 18.672 1 95.12 521 ASN A N 1
ATOM 4154 C CA . ASN A 1 521 ? -13.797 -3.139 19.078 1 95.12 521 ASN A CA 1
ATOM 4155 C C . ASN A 1 521 ? -14.008 -2.861 20.562 1 95.12 521 ASN A C 1
ATOM 4157 O O . ASN A 1 521 ? -15.008 -2.248 20.953 1 95.12 521 ASN A O 1
ATOM 4161 N N . THR A 1 522 ? -13.125 -3.291 21.359 1 96.44 522 THR A N 1
ATOM 4162 C CA . THR A 1 522 ? -13.18 -3.027 22.797 1 96.44 522 THR A CA 1
ATOM 4163 C C . THR A 1 522 ? -13.094 -1.529 23.078 1 96.44 522 THR A C 1
ATOM 4165 O O . THR A 1 522 ? -13.844 -1.004 23.891 1 96.44 522 THR A O 1
ATOM 4168 N N . TYR A 1 523 ? -12.219 -0.825 22.422 1 97.56 523 TYR A N 1
ATOM 4169 C CA . TYR A 1 523 ? -12.078 0.623 22.531 1 97.56 523 TYR A CA 1
ATOM 4170 C C . TYR A 1 523 ? -13.383 1.321 22.141 1 97.56 523 TYR A C 1
ATOM 4172 O O . TYR A 1 523 ? -13.875 2.178 22.875 1 97.56 523 TYR A O 1
ATOM 4180 N N . ILE A 1 524 ? -13.953 0.934 21.016 1 93.75 524 ILE A N 1
ATOM 4181 C CA . ILE A 1 524 ? -15.18 1.544 20.516 1 93.75 524 ILE A CA 1
ATOM 4182 C C . ILE A 1 524 ? -16.312 1.337 21.531 1 93.75 524 ILE A C 1
ATOM 4184 O O . ILE A 1 524 ? -17.031 2.277 21.859 1 93.75 524 ILE A O 1
ATOM 4188 N N . ALA A 1 525 ? -16.422 0.098 22.016 1 90.69 525 ALA A N 1
ATOM 4189 C CA . ALA A 1 525 ? -17.453 -0.23 22.984 1 90.69 525 ALA A CA 1
ATOM 4190 C C . ALA A 1 525 ? -17.281 0.588 24.266 1 90.69 525 ALA A C 1
ATOM 4192 O O . ALA A 1 525 ? -18.25 1.104 24.812 1 90.69 525 ALA A O 1
ATOM 4193 N N . SER A 1 526 ? -16.094 0.736 24.734 1 93.38 526 SER A N 1
ATOM 4194 C CA . SER A 1 526 ? -15.797 1.47 25.953 1 93.38 526 SER A CA 1
ATOM 4195 C C . SER A 1 526 ? -16.109 2.955 25.797 1 93.38 526 SER A C 1
ATOM 4197 O O . SER A 1 526 ? -16.688 3.57 26.703 1 93.38 526 SER A O 1
ATOM 4199 N N . VAL A 1 527 ? -15.719 3.549 24.719 1 92.31 527 VAL A N 1
ATOM 4200 C CA . VAL A 1 527 ? -15.93 4.973 24.469 1 92.31 527 VAL A CA 1
ATOM 4201 C C . VAL A 1 527 ? -17.422 5.254 24.297 1 92.31 527 VAL A C 1
ATOM 4203 O O . VAL A 1 527 ? -17.938 6.227 24.844 1 92.31 527 VAL A O 1
ATOM 4206 N N . LYS A 1 528 ? -18.078 4.43 23.547 1 83.31 528 LYS A N 1
ATOM 4207 C CA . LYS A 1 528 ? -19.516 4.586 23.344 1 83.31 528 LYS A CA 1
ATOM 4208 C C . LYS A 1 528 ? -20.281 4.398 24.656 1 83.31 528 LYS A C 1
ATOM 4210 O O . LYS A 1 528 ? -21.312 5.039 24.875 1 83.31 528 LYS A O 1
ATOM 4215 N N . GLY A 1 529 ? -19.797 3.504 25.453 1 85.19 529 GLY A N 1
ATOM 4216 C CA . GLY A 1 529 ? -20.391 3.287 26.766 1 85.19 529 GLY A CA 1
ATOM 4217 C C . GLY A 1 529 ? -20.375 4.523 27.641 1 85.19 529 GLY A C 1
ATOM 4218 O O . GLY A 1 529 ? -21.266 4.715 28.469 1 85.19 529 GLY A O 1
ATOM 4219 N N . ARG A 1 530 ? -19.469 5.426 27.422 1 87.94 530 ARG A N 1
ATOM 4220 C CA . ARG A 1 530 ? -19.375 6.68 28.172 1 87.94 530 ARG A CA 1
ATOM 4221 C C . ARG A 1 530 ? -20.062 7.812 27.422 1 87.94 530 ARG A C 1
ATOM 4223 O O . ARG A 1 530 ? -19.859 8.984 27.734 1 87.94 530 ARG A O 1
ATOM 4230 N N . LYS A 1 531 ? -20.75 7.465 26.297 1 83.25 531 LYS A N 1
ATOM 4231 C CA . LYS A 1 531 ? -21.516 8.391 25.469 1 83.25 531 LYS A CA 1
ATOM 4232 C C . LYS A 1 531 ? -20.609 9.391 24.766 1 83.25 531 LYS A C 1
ATOM 4234 O O . LYS A 1 531 ? -20.938 10.57 24.656 1 83.25 531 LYS A O 1
ATOM 4239 N N . ALA A 1 532 ? -19.453 8.906 24.484 1 87.5 532 ALA A N 1
ATOM 4240 C CA . ALA A 1 532 ? -18.5 9.703 23.719 1 87.5 532 ALA A CA 1
ATOM 4241 C C . ALA A 1 532 ? -18.328 9.133 22.312 1 87.5 532 ALA A C 1
ATOM 4243 O O . ALA A 1 532 ? -18.812 8.047 22.016 1 87.5 532 ALA A O 1
ATOM 4244 N N . SER A 1 533 ? -17.719 9.867 21.516 1 87.56 533 SER A N 1
ATOM 4245 C CA . SER A 1 533 ? -17.469 9.414 20.141 1 87.56 533 SER A CA 1
ATOM 4246 C C . SER A 1 533 ? -16.047 8.891 19.984 1 87.56 533 SER A C 1
ATOM 4248 O O . SER A 1 533 ? -15.086 9.531 20.438 1 87.56 533 SER A O 1
ATOM 4250 N N . PRO A 1 534 ? -15.883 7.707 19.422 1 93 534 PRO A N 1
ATOM 4251 C CA . PRO A 1 534 ? -14.531 7.191 19.188 1 93 534 PRO A CA 1
ATOM 4252 C C . PRO A 1 534 ? -13.703 8.094 18.266 1 93 534 PRO A C 1
ATOM 4254 O O . PRO A 1 534 ? -14.266 8.836 17.453 1 93 534 PRO A O 1
ATOM 4257 N N . ASN A 1 535 ? -12.422 8.047 18.5 1 95.88 535 ASN A N 1
ATOM 4258 C CA . ASN A 1 535 ? -11.523 8.883 17.719 1 95.88 535 ASN A CA 1
ATOM 4259 C C . ASN A 1 535 ? -11.492 8.469 16.25 1 95.88 535 ASN A C 1
ATOM 4261 O O . ASN A 1 535 ? -11.047 7.371 15.922 1 95.88 535 ASN A O 1
ATOM 4265 N N . LYS A 1 536 ? -11.883 9.312 15.398 1 93 536 LYS A N 1
ATOM 4266 C CA . LYS A 1 536 ? -12.039 9.023 13.977 1 93 536 LYS A CA 1
ATOM 4267 C C . LYS A 1 536 ? -10.688 8.766 13.312 1 93 536 LYS A C 1
ATOM 4269 O O . LYS A 1 536 ? -10.516 7.758 12.625 1 93 536 LYS A O 1
ATOM 4274 N N . CYS A 1 537 ? -9.75 9.586 13.578 1 95.06 537 CYS A N 1
ATOM 4275 C CA . CYS A 1 537 ? -8.453 9.508 12.914 1 95.06 537 CYS A CA 1
ATOM 4276 C C . CYS A 1 537 ? -7.719 8.227 13.281 1 95.06 537 CYS A C 1
ATOM 4278 O O . CYS A 1 537 ? -7.141 7.566 12.414 1 95.06 537 CYS A O 1
ATOM 4280 N N . LEU A 1 538 ? -7.75 7.871 14.531 1 97.31 538 LEU A N 1
ATOM 4281 C CA . LEU A 1 538 ? -7.059 6.676 15.016 1 97.31 538 LEU A CA 1
ATOM 4282 C C . LEU A 1 538 ? -7.645 5.418 14.383 1 97.31 538 LEU A C 1
ATOM 4284 O O . LEU A 1 538 ? -6.906 4.574 13.867 1 97.31 538 LEU A O 1
ATOM 4288 N N . LEU A 1 539 ? -8.977 5.348 14.367 1 96.25 539 LEU A N 1
ATOM 4289 C CA . LEU A 1 539 ? -9.641 4.18 13.805 1 96.25 539 LEU A CA 1
ATOM 4290 C C . LEU A 1 539 ? -9.461 4.125 12.289 1 96.25 539 LEU A C 1
ATOM 4292 O O . LEU A 1 539 ? -9.312 3.043 11.719 1 96.25 539 LEU A O 1
ATOM 4296 N N . LYS A 1 540 ? -9.516 5.262 11.648 1 95.5 540 LYS A N 1
ATOM 4297 C CA . LYS A 1 540 ? -9.242 5.332 10.211 1 95.5 540 LYS A CA 1
ATOM 4298 C C . LYS A 1 540 ? -7.848 4.797 9.891 1 95.5 540 LYS A C 1
ATOM 4300 O O . LYS A 1 540 ? -7.676 4.035 8.938 1 95.5 540 LYS A O 1
ATOM 4305 N N . ASN A 1 541 ? -6.891 5.184 10.68 1 96.44 541 ASN A N 1
ATOM 4306 C CA . ASN A 1 541 ? -5.516 4.746 10.461 1 96.44 541 ASN A CA 1
ATOM 4307 C C . ASN A 1 541 ? -5.383 3.232 10.586 1 96.44 541 ASN A C 1
ATOM 4309 O O . ASN A 1 541 ? -4.676 2.6 9.805 1 96.44 541 ASN A O 1
ATOM 4313 N N . VAL A 1 542 ? -6.031 2.652 11.57 1 97.69 542 VAL A N 1
ATOM 4314 C CA . VAL A 1 542 ? -5.996 1.205 11.75 1 97.69 542 VAL A CA 1
ATOM 4315 C C . VAL A 1 542 ? -6.641 0.52 10.547 1 97.69 542 VAL A C 1
ATOM 4317 O O . VAL A 1 542 ? -6.094 -0.443 10 1 97.69 542 VAL A O 1
ATOM 4320 N N . ALA A 1 543 ? -7.793 1.047 10.148 1 96.38 543 ALA A N 1
ATOM 4321 C CA . ALA A 1 543 ? -8.523 0.466 9.023 1 96.38 543 ALA A CA 1
ATOM 4322 C C . ALA A 1 543 ? -7.707 0.563 7.734 1 96.38 543 ALA A C 1
ATOM 4324 O O . ALA A 1 543 ? -7.691 -0.373 6.93 1 96.38 543 ALA A O 1
ATOM 4325 N N . LEU A 1 544 ? -7.031 1.663 7.555 1 95.12 544 LEU A N 1
ATOM 4326 C CA . LEU A 1 544 ? -6.191 1.853 6.375 1 95.12 544 LEU A CA 1
ATOM 4327 C C . LEU A 1 544 ? -5.023 0.875 6.379 1 95.12 544 LEU A C 1
ATOM 4329 O O . LEU A 1 544 ? -4.68 0.307 5.34 1 95.12 544 LEU A O 1
ATOM 4333 N N . TYR A 1 545 ? -4.414 0.657 7.566 1 97 545 TYR A N 1
ATOM 4334 C CA . TYR A 1 545 ? -3.322 -0.303 7.688 1 97 545 TYR A CA 1
ATOM 4335 C C . TYR A 1 545 ? -3.779 -1.702 7.297 1 97 545 TYR A C 1
ATOM 4337 O O . TYR A 1 545 ? -3.117 -2.381 6.508 1 97 545 TYR A O 1
ATOM 4345 N N . LEU A 1 546 ? -4.902 -2.066 7.828 1 97.5 546 LEU A N 1
ATOM 4346 C CA . LEU A 1 546 ? -5.426 -3.396 7.539 1 97.5 546 LEU A CA 1
ATOM 4347 C C . LEU A 1 546 ? -5.773 -3.533 6.059 1 97.5 546 LEU A C 1
ATOM 4349 O O . LEU A 1 546 ? -5.488 -4.562 5.445 1 97.5 546 LEU A O 1
ATOM 4353 N N . THR A 1 547 ? -6.395 -2.527 5.516 1 95.56 547 THR A N 1
ATOM 4354 C CA . THR A 1 547 ? -6.738 -2.537 4.098 1 95.56 547 THR A CA 1
ATOM 4355 C C . THR A 1 547 ? -5.484 -2.693 3.24 1 95.56 547 THR A C 1
ATOM 4357 O O . THR A 1 547 ? -5.465 -3.496 2.303 1 95.56 547 THR A O 1
ATOM 4360 N N . GLN A 1 548 ? -4.457 -1.979 3.584 1 95 548 GLN A N 1
ATOM 4361 C CA . GLN A 1 548 ? -3.203 -2.047 2.836 1 95 548 GLN A CA 1
ATOM 4362 C C . GLN A 1 548 ? -2.576 -3.434 2.941 1 95 548 GLN A C 1
ATOM 4364 O O . GLN A 1 548 ? -2.025 -3.947 1.964 1 95 548 GLN A O 1
ATOM 4369 N N . MET A 1 549 ? -2.607 -4 4.121 1 97.06 549 MET A N 1
ATOM 4370 C CA . MET A 1 549 ? -2.061 -5.344 4.301 1 97.06 549 MET A CA 1
ATOM 4371 C C . MET A 1 549 ? -2.797 -6.352 3.426 1 97.06 549 MET A C 1
ATOM 4373 O O . MET A 1 549 ? -2.17 -7.211 2.797 1 97.06 549 MET A O 1
ATOM 4377 N N . PHE A 1 550 ? -4.062 -6.219 3.312 1 97.06 550 PHE A N 1
ATOM 4378 C CA . PHE A 1 550 ? -4.836 -7.18 2.535 1 97.06 550 PHE A CA 1
ATOM 4379 C C . PHE A 1 550 ? -4.676 -6.922 1.042 1 97.06 550 PHE A C 1
ATOM 4381 O O . PHE A 1 550 ? -4.879 -7.824 0.226 1 97.06 550 PHE A O 1
ATOM 4388 N N . LYS A 1 551 ? -4.359 -5.703 0.674 1 94.94 551 LYS A N 1
ATOM 4389 C CA . LYS A 1 551 ? -3.939 -5.465 -0.704 1 94.94 551 LYS A CA 1
ATOM 4390 C C . LYS A 1 551 ? -2.635 -6.191 -1.016 1 94.94 551 LYS A C 1
ATOM 4392 O O . LYS A 1 551 ? -2.512 -6.836 -2.059 1 94.94 551 LYS A O 1
ATOM 4397 N N . ILE A 1 552 ? -1.743 -6.121 -0.09 1 97.31 552 ILE A N 1
ATOM 4398 C CA . ILE A 1 552 ? -0.449 -6.777 -0.249 1 97.31 552 ILE A CA 1
ATOM 4399 C C . ILE A 1 552 ? -0.64 -8.289 -0.307 1 97.31 552 ILE A C 1
ATOM 4401 O O . ILE A 1 552 ? 0.011 -8.977 -1.101 1 97.31 552 ILE A O 1
ATOM 4405 N N . PHE A 1 553 ? -1.584 -8.797 0.497 1 98.12 553 PHE A N 1
ATOM 4406 C CA . PHE A 1 553 ? -1.846 -10.227 0.529 1 98.12 553 PHE A CA 1
ATOM 4407 C C . PHE A 1 553 ? -2.617 -10.664 -0.711 1 98.12 553 PHE A C 1
ATOM 4409 O O . PHE A 1 553 ? -2.764 -11.859 -0.968 1 98.12 553 PHE A O 1
ATOM 4416 N N . GLY A 1 554 ? -3.143 -9.742 -1.467 1 96.81 554 GLY A N 1
ATOM 4417 C CA . GLY A 1 554 ? -3.875 -10.031 -2.689 1 96.81 554 GLY A CA 1
ATOM 4418 C C . GLY A 1 554 ? -5.348 -10.305 -2.451 1 96.81 554 GLY A C 1
ATOM 4419 O O . GLY A 1 554 ? -6.047 -10.789 -3.344 1 96.81 554 GLY A O 1
ATOM 4420 N N . ALA A 1 555 ? -5.84 -10.008 -1.268 1 95.94 555 ALA A N 1
ATOM 4421 C CA . ALA A 1 555 ? -7.246 -10.25 -0.941 1 95.94 555 ALA A CA 1
ATOM 4422 C C . ALA A 1 555 ? -8.109 -9.062 -1.349 1 95.94 555 ALA A C 1
ATOM 4424 O O . ALA A 1 555 ? -9.336 -9.18 -1.429 1 95.94 555 ALA A O 1
ATOM 4425 N N . ILE A 1 556 ? -7.496 -7.934 -1.482 1 91.56 556 ILE A N 1
ATOM 4426 C CA . ILE A 1 556 ? -8.133 -6.742 -2.039 1 91.56 556 ILE A CA 1
ATOM 4427 C C . ILE A 1 556 ? -7.43 -6.34 -3.33 1 91.56 556 ILE A C 1
ATOM 4429 O O . ILE A 1 556 ? -6.199 -6.254 -3.373 1 91.56 556 ILE A O 1
ATOM 4433 N N . GLU A 1 557 ? -8.211 -6.152 -4.324 1 83.12 557 GLU A N 1
ATOM 4434 C CA . GLU A 1 557 ? -7.613 -5.816 -5.613 1 83.12 557 GLU A CA 1
ATOM 4435 C C . GLU A 1 557 ? -7.016 -4.41 -5.598 1 83.12 557 GLU A C 1
ATOM 4437 O O . GLU A 1 557 ? -7.609 -3.484 -5.039 1 83.12 557 GLU A O 1
ATOM 4442 N N . GLY A 1 558 ? -5.812 -4.309 -6.109 1 71 558 GLY A N 1
ATOM 4443 C CA . GLY A 1 558 ? -5.16 -3.012 -6.215 1 71 558 GLY A CA 1
ATOM 4444 C C . GLY A 1 558 ? -5.602 -2.219 -7.43 1 71 558 GLY A C 1
ATOM 4445 O O . GLY A 1 558 ? -6.41 -2.697 -8.234 1 71 558 GLY A O 1
ATOM 4446 N N . ASP A 1 559 ? -5.223 -0.891 -7.414 1 66.12 559 ASP A N 1
ATOM 4447 C CA . ASP A 1 559 ? -5.449 -0.031 -8.57 1 66.12 559 ASP A CA 1
ATOM 4448 C C . ASP A 1 559 ? -4.379 -0.25 -9.641 1 66.12 559 ASP A C 1
ATOM 4450 O O . ASP A 1 559 ? -3.189 -0.068 -9.375 1 66.12 559 ASP A O 1
ATOM 4454 N N . ASP A 1 560 ? -4.723 -0.851 -10.727 1 65.38 560 ASP A N 1
ATOM 4455 C CA . ASP A 1 560 ? -3.756 -1.116 -11.781 1 65.38 560 ASP A CA 1
ATOM 4456 C C . ASP A 1 560 ? -3.805 -0.03 -12.859 1 65.38 560 ASP A C 1
ATOM 4458 O O . ASP A 1 560 ? -3.396 -0.259 -14 1 65.38 560 ASP A O 1
ATOM 4462 N N . ALA A 1 561 ? -4.273 1.09 -12.422 1 72.38 561 ALA A N 1
ATOM 4463 C CA . ALA A 1 561 ? -4.312 2.176 -13.398 1 72.38 561 ALA A CA 1
ATOM 4464 C C . ALA A 1 561 ? -2.912 2.707 -13.688 1 72.38 561 ALA A C 1
ATOM 4466 O O . ALA A 1 561 ? -2.086 2.826 -12.781 1 72.38 561 ALA A O 1
ATOM 4467 N N . ILE A 1 562 ? -2.615 2.932 -14.961 1 70.19 562 ILE A N 1
ATOM 4468 C CA . ILE A 1 562 ? -1.307 3.389 -15.414 1 70.19 562 ILE A CA 1
ATOM 4469 C C . ILE A 1 562 ? -1.322 4.906 -15.594 1 70.19 562 ILE A C 1
ATOM 4471 O O . ILE A 1 562 ? -2.209 5.449 -16.25 1 70.19 562 ILE A O 1
ATOM 4475 N N . GLY A 1 563 ? -0.445 5.602 -15.008 1 77.5 563 GLY A N 1
ATOM 4476 C CA . GLY A 1 563 ? -0.221 7.023 -15.227 1 77.5 563 GLY A CA 1
ATOM 4477 C C . GLY A 1 563 ? -1.123 7.902 -14.383 1 77.5 563 GLY A C 1
ATOM 4478 O O . GLY A 1 563 ? -1.502 7.527 -13.266 1 77.5 563 GLY A O 1
ATOM 4479 N N . PHE A 1 564 ? -1.379 9.148 -14.852 1 65.69 564 PHE A N 1
ATOM 4480 C CA . PHE A 1 564 ? -2.141 10.141 -14.109 1 65.69 564 PHE A CA 1
ATOM 4481 C C . PHE A 1 564 ? -3.637 9.961 -14.344 1 65.69 564 PHE A C 1
ATOM 4483 O O . PHE A 1 564 ? -4.074 9.75 -15.477 1 65.69 564 PHE A O 1
ATOM 4490 N N . PRO A 1 565 ? -4.43 9.898 -13.266 1 63.75 565 PRO A N 1
ATOM 4491 C CA . PRO A 1 565 ? -5.875 9.75 -13.438 1 63.75 565 PRO A CA 1
ATOM 4492 C C . PRO A 1 565 ? -6.492 10.891 -14.25 1 63.75 565 PRO A C 1
ATOM 4494 O O . PRO A 1 565 ? -6.004 12.023 -14.195 1 63.75 565 PRO A O 1
ATOM 4497 N N . ILE A 1 566 ? -7.328 10.578 -15.172 1 51.5 566 ILE A N 1
ATOM 4498 C CA . ILE A 1 566 ? -8.062 11.586 -15.93 1 51.5 566 ILE A CA 1
ATOM 4499 C C . ILE A 1 566 ? -9.25 12.078 -15.117 1 51.5 566 ILE A C 1
ATOM 4501 O O . ILE A 1 566 ? -9.977 11.281 -14.523 1 51.5 566 ILE A O 1
ATOM 4505 N N . ALA A 1 567 ? -9.273 13.336 -14.648 1 45 567 ALA A N 1
ATOM 4506 C CA . ALA A 1 567 ? -10.281 14.016 -13.836 1 45 567 ALA A CA 1
ATOM 4507 C C . ALA A 1 567 ? -11.68 13.492 -14.148 1 45 567 ALA A C 1
ATOM 4509 O O . ALA A 1 567 ? -12.523 13.391 -13.25 1 45 567 ALA A O 1
ATOM 4510 N N . ALA A 1 568 ? -12.172 13.383 -15.281 1 39.06 568 ALA A N 1
ATOM 4511 C CA . ALA A 1 568 ? -13.562 13.188 -15.664 1 39.06 568 ALA A CA 1
ATOM 4512 C C . ALA A 1 568 ? -14.086 11.844 -15.164 1 39.06 568 ALA A C 1
ATOM 4514 O O . ALA A 1 568 ? -15.281 11.703 -14.883 1 39.06 568 ALA A O 1
ATOM 4515 N N . CYS A 1 569 ? -13.516 10.82 -15.383 1 36.38 569 CYS A N 1
ATOM 4516 C CA . CYS A 1 569 ? -14.117 9.508 -15.18 1 36.38 569 CYS A CA 1
ATOM 4517 C C . CYS A 1 569 ? -14.008 9.078 -13.727 1 36.38 569 CYS A C 1
ATOM 4519 O O . CYS A 1 569 ? -13.391 8.055 -13.422 1 36.38 569 CYS A O 1
ATOM 4521 N N . GLN A 1 570 ? -13.758 9.797 -12.922 1 39.69 570 GLN A N 1
ATOM 4522 C CA . GLN A 1 570 ? -13.836 9.227 -11.578 1 39.69 570 GLN A CA 1
ATOM 4523 C C . GLN A 1 570 ? -15.148 8.477 -11.375 1 39.69 570 GLN A C 1
ATOM 4525 O O . GLN A 1 570 ? -16.219 9.094 -11.312 1 39.69 570 GLN A O 1
ATOM 4530 N N . GLY A 1 571 ? -15.414 7.477 -11.977 1 40.22 571 GLY A N 1
ATOM 4531 C CA . GLY A 1 571 ? -16.516 6.602 -11.609 1 40.22 571 GLY A CA 1
ATOM 4532 C C . GLY A 1 571 ? -16.844 6.637 -10.125 1 40.22 571 GLY A C 1
ATOM 4533 O O . GLY A 1 571 ? -15.953 6.492 -9.289 1 40.22 571 GLY A O 1
ATOM 4534 N N . THR A 1 572 ? -17.719 7.492 -9.75 1 46 572 THR A N 1
ATOM 4535 C CA . THR A 1 572 ? -18.266 7.605 -8.406 1 46 572 THR A CA 1
ATOM 4536 C C . THR A 1 572 ? -18.406 6.23 -7.762 1 46 572 THR A C 1
ATOM 4538 O O . THR A 1 572 ? -18.938 5.297 -8.375 1 46 572 THR A O 1
ATOM 4541 N N . ASN A 1 573 ? -17.516 5.941 -6.801 1 57.88 573 ASN A N 1
ATOM 4542 C CA . ASN A 1 573 ? -17.719 4.844 -5.859 1 57.88 573 ASN A CA 1
ATOM 4543 C C . ASN A 1 573 ? -19.172 4.711 -5.441 1 57.88 573 ASN A C 1
ATOM 4545 O O . ASN A 1 573 ? -19.812 5.699 -5.098 1 57.88 573 ASN A O 1
ATOM 4549 N N . LEU A 1 574 ? -19.797 3.658 -5.828 1 63.06 574 LEU A N 1
ATOM 4550 C CA . LEU A 1 574 ? -21.188 3.375 -5.484 1 63.06 574 LEU A CA 1
ATOM 4551 C C . LEU A 1 574 ? -21.5 3.801 -4.051 1 63.06 574 LEU A C 1
ATOM 4553 O O . LEU A 1 574 ? -22.531 4.418 -3.787 1 63.06 574 LEU A O 1
ATOM 4557 N N . GLU A 1 575 ? -20.547 3.547 -3.229 1 65.69 575 GLU A N 1
ATOM 4558 C CA . GLU A 1 575 ? -20.766 3.848 -1.818 1 65.69 575 GLU A CA 1
ATOM 4559 C C . GLU A 1 575 ? -20.906 5.352 -1.591 1 65.69 575 GLU A C 1
ATOM 4561 O O . GLU A 1 575 ? -21.828 5.793 -0.911 1 65.69 575 GLU A O 1
ATOM 4566 N N . THR A 1 576 ? -20.062 6.02 -2.26 1 68.38 576 THR A N 1
ATOM 4567 C CA . THR A 1 576 ? -20.094 7.469 -2.09 1 68.38 576 THR A CA 1
ATOM 4568 C C . THR A 1 576 ? -21.359 8.055 -2.713 1 68.38 576 THR A C 1
ATOM 4570 O O . THR A 1 576 ? -21.906 9.031 -2.209 1 68.38 576 THR A O 1
ATOM 4573 N N . ALA A 1 577 ? -21.75 7.352 -3.713 1 67.75 577 ALA A N 1
ATOM 4574 C CA . ALA A 1 577 ? -22.922 7.832 -4.445 1 67.75 577 ALA A CA 1
ATOM 4575 C C . ALA A 1 577 ? -24.219 7.52 -3.684 1 67.75 577 ALA A C 1
ATOM 4577 O O . ALA A 1 577 ? -25.125 8.344 -3.633 1 67.75 577 ALA A O 1
ATOM 4578 N N . VAL A 1 578 ? -24.281 6.422 -2.951 1 76.62 578 VAL A N 1
ATOM 4579 C CA . VAL A 1 578 ? -25.562 5.934 -2.432 1 76.62 578 VAL A CA 1
ATOM 4580 C C . VAL A 1 578 ? -25.688 6.312 -0.959 1 76.62 578 VAL A C 1
ATOM 4582 O O . VAL A 1 578 ? -26.812 6.508 -0.464 1 76.62 578 VAL A O 1
ATOM 4585 N N . MET A 1 579 ? -24.688 6.602 -0.271 1 80.12 579 MET A N 1
ATOM 4586 C CA . MET A 1 579 ? -24.703 6.703 1.186 1 80.12 579 MET A CA 1
ATOM 4587 C C . MET A 1 579 ? -25.484 7.934 1.634 1 80.12 579 MET A C 1
ATOM 4589 O O . MET A 1 579 ? -26.219 7.883 2.625 1 80.12 579 MET A O 1
ATOM 4593 N N . PRO A 1 580 ? -25.359 9.008 0.883 1 79.06 580 PRO A N 1
ATOM 4594 C CA . PRO A 1 580 ? -26.172 10.148 1.327 1 79.06 580 PRO A CA 1
ATOM 4595 C C . PRO A 1 580 ? -27.672 9.836 1.358 1 79.06 580 PRO A C 1
ATOM 4597 O O . PRO A 1 580 ? -28.375 10.289 2.256 1 79.06 580 PRO A O 1
ATOM 4600 N N . PHE A 1 581 ? -28.109 8.984 0.549 1 81.38 581 PHE A N 1
ATOM 4601 C CA . PHE A 1 581 ? -29.516 8.625 0.474 1 81.38 581 PHE A CA 1
ATOM 4602 C C . PHE A 1 581 ? -29.875 7.621 1.564 1 81.38 581 PHE A C 1
ATOM 4604 O O . PHE A 1 581 ? -30.938 7.734 2.191 1 81.38 581 PHE A O 1
ATOM 4611 N N . LEU A 1 582 ? -28.969 6.809 1.754 1 85.94 582 LEU A N 1
ATOM 4612 C CA . LEU A 1 582 ? -29.203 5.801 2.783 1 85.94 582 LEU A CA 1
ATOM 4613 C C . LEU A 1 582 ? -29.188 6.43 4.172 1 85.94 582 LEU A C 1
ATOM 4615 O O . LEU A 1 582 ? -30 6.066 5.027 1 85.94 582 LEU A O 1
ATOM 4619 N N . SER A 1 583 ? -28.344 7.332 4.324 1 86.62 583 SER A N 1
ATOM 4620 C CA . SER A 1 583 ? -28.312 8.031 5.605 1 86.62 583 SER A CA 1
ATOM 4621 C C . SER A 1 583 ? -29.594 8.812 5.848 1 86.62 583 SER A C 1
ATOM 4623 O O . SER A 1 583 ? -30.125 8.82 6.965 1 86.62 583 SER A O 1
ATOM 4625 N N . THR A 1 584 ? -30.062 9.398 4.852 1 86.25 584 THR A N 1
ATOM 4626 C CA . THR A 1 584 ? -31.328 10.133 4.938 1 86.25 584 THR A CA 1
ATOM 4627 C C . THR A 1 584 ? -32.469 9.195 5.285 1 86.25 584 THR A C 1
ATOM 4629 O O . THR A 1 584 ? -33.312 9.523 6.129 1 86.25 584 THR A O 1
ATOM 4632 N N . LEU A 1 585 ? -32.438 8.102 4.656 1 89.56 585 LEU A N 1
ATOM 4633 C CA . LEU A 1 585 ? -33.469 7.09 4.93 1 89.56 585 LEU A CA 1
ATOM 4634 C C . LEU A 1 585 ? -33.406 6.625 6.379 1 89.56 585 LEU A C 1
ATOM 4636 O O . LEU A 1 585 ? -34.406 6.539 7.059 1 89.56 585 LEU A O 1
ATOM 4640 N N . ALA A 1 586 ? -32.219 6.418 6.816 1 87.5 586 ALA A N 1
ATOM 4641 C CA . ALA A 1 586 ? -32.031 5.926 8.172 1 87.5 586 ALA A CA 1
ATOM 4642 C C . ALA A 1 586 ? -32.469 6.961 9.203 1 87.5 586 ALA A C 1
ATOM 4644 O O . ALA A 1 586 ? -33.094 6.625 10.203 1 87.5 586 ALA A O 1
ATOM 4645 N N . GLU A 1 587 ? -32.125 8.156 8.945 1 88.06 587 GLU A N 1
ATOM 4646 C CA . GLU A 1 587 ? -32.531 9.227 9.852 1 88.06 587 GLU A CA 1
ATOM 4647 C C . GLU A 1 587 ? -34.031 9.422 9.867 1 88.06 587 GLU A C 1
ATOM 4649 O O . GLU A 1 587 ? -34.625 9.625 10.93 1 88.06 587 GLU A O 1
ATOM 4654 N N . PHE A 1 588 ? -34.594 9.344 8.766 1 90.75 588 PHE A N 1
ATOM 4655 C CA . PHE A 1 588 ? -36.062 9.453 8.656 1 90.75 588 PHE A CA 1
ATOM 4656 C C . PHE A 1 588 ? -36.75 8.32 9.422 1 90.75 588 PHE A C 1
ATOM 4658 O O . PHE A 1 588 ? -37.656 8.562 10.211 1 90.75 588 PHE A O 1
ATOM 4665 N N . ARG A 1 589 ? -36.219 7.203 9.156 1 92.25 589 ARG A N 1
ATOM 4666 C CA . ARG A 1 589 ? -36.781 6.039 9.844 1 92.25 589 ARG A CA 1
ATOM 4667 C C . ARG A 1 589 ? -36.656 6.184 11.352 1 92.25 589 ARG A C 1
ATOM 4669 O O . ARG A 1 589 ? -37.594 5.855 12.086 1 92.25 589 ARG A O 1
ATOM 4676 N N . GLU A 1 590 ? -35.594 6.66 11.734 1 89.81 590 GLU A N 1
ATOM 4677 C CA . GLU A 1 590 ? -35.375 6.832 13.164 1 89.81 590 GLU A CA 1
ATOM 4678 C C . GLU A 1 590 ? -36.344 7.855 13.75 1 89.81 590 GLU A C 1
ATOM 4680 O O . GLU A 1 590 ? -36.906 7.656 14.828 1 89.81 590 GLU A O 1
ATOM 4685 N N . SER A 1 591 ? -36.531 8.883 13.094 1 89.88 591 SER A N 1
ATOM 4686 C CA . SER A 1 591 ? -37.469 9.891 13.523 1 89.88 591 SER A CA 1
ATOM 4687 C C . SER A 1 591 ? -38.906 9.32 13.57 1 89.88 591 SER A C 1
ATOM 4689 O O . SER A 1 591 ? -39.656 9.609 14.5 1 89.88 591 SER A O 1
ATOM 4691 N N . VAL A 1 592 ? -39.219 8.539 12.625 1 91.06 592 VAL A N 1
ATOM 4692 C CA . VAL A 1 592 ? -40.531 7.887 12.57 1 91.06 592 VAL A CA 1
ATOM 4693 C C . VAL A 1 592 ? -40.688 6.965 13.773 1 91.06 592 VAL A C 1
ATOM 4695 O O . VAL A 1 592 ? -41.75 6.969 14.43 1 91.06 592 VAL A O 1
ATOM 4698 N N . ARG A 1 593 ? -39.656 6.305 14.062 1 90.88 593 ARG A N 1
ATOM 4699 C CA . ARG A 1 593 ? -39.688 5.379 15.188 1 90.88 593 ARG A CA 1
ATOM 4700 C C . ARG A 1 593 ? -39.906 6.125 16.5 1 90.88 593 ARG A C 1
ATOM 4702 O O . ARG A 1 593 ? -40.656 5.688 17.359 1 90.88 593 ARG A O 1
ATOM 4709 N N . GLN A 1 594 ? -39.25 7.148 16.609 1 89.69 594 GLN A N 1
ATOM 4710 C CA . GLN A 1 594 ? -39.344 7.941 17.828 1 89.69 594 GLN A CA 1
ATOM 4711 C C . GLN A 1 594 ? -40.75 8.469 18.031 1 89.69 594 GLN A C 1
ATOM 4713 O O . GLN A 1 594 ? -41.312 8.375 19.125 1 89.69 594 GLN A O 1
ATOM 4718 N N . ILE A 1 595 ? -41.312 8.977 17.031 1 89.75 595 ILE A N 1
ATOM 4719 C CA . ILE A 1 595 ? -42.656 9.516 17.109 1 89.75 595 ILE A CA 1
ATOM 4720 C C . ILE A 1 595 ? -43.656 8.383 17.344 1 89.75 595 ILE A C 1
ATOM 4722 O O . ILE A 1 595 ? -44.594 8.523 18.125 1 89.75 595 ILE A O 1
ATOM 4726 N N . ALA A 1 596 ? -43.406 7.301 16.672 1 90.69 596 ALA A N 1
ATOM 4727 C CA . ALA A 1 596 ? -44.281 6.141 16.812 1 90.69 596 ALA A CA 1
ATOM 4728 C C . ALA A 1 596 ? -44.281 5.621 18.25 1 90.69 596 ALA A C 1
ATOM 4730 O O . ALA A 1 596 ? -45.344 5.223 18.766 1 90.69 596 ALA A O 1
ATOM 4731 N N . ARG A 1 597 ? -43.156 5.637 18.797 1 89.25 597 ARG A N 1
ATOM 4732 C CA . ARG A 1 597 ? -43.062 5.207 20.188 1 89.25 597 ARG A CA 1
ATOM 4733 C C . ARG A 1 597 ? -43.781 6.176 21.125 1 89.25 597 ARG A C 1
ATOM 4735 O O . ARG A 1 597 ? -44.469 5.754 22.047 1 89.25 597 ARG A O 1
ATOM 4742 N N . GLU A 1 598 ? -43.562 7.398 20.859 1 87.56 598 GLU A N 1
ATOM 4743 C CA . GLU A 1 598 ? -44.156 8.438 21.688 1 87.56 598 GLU A CA 1
ATOM 4744 C C . GLU A 1 598 ? -45.688 8.406 21.562 1 87.56 598 GLU A C 1
ATOM 4746 O O . GLU A 1 598 ? -46.406 8.555 22.547 1 87.56 598 GLU A O 1
ATOM 4751 N N . LYS A 1 599 ? -46.156 8.094 20.391 1 89.88 599 LYS A N 1
ATOM 4752 C CA . LYS A 1 599 ? -47.594 8.141 20.125 1 89.88 599 LYS A CA 1
ATOM 4753 C C . LYS A 1 599 ? -48.188 6.738 20.109 1 89.88 599 LYS A C 1
ATOM 4755 O O . LYS A 1 599 ? -49.375 6.574 19.828 1 89.88 599 LYS A O 1
ATOM 4760 N N . LYS A 1 600 ? -47.312 5.742 20.344 1 86.38 600 LYS A N 1
ATOM 4761 C CA . LYS A 1 600 ? -47.719 4.344 20.469 1 86.38 600 LYS A CA 1
ATOM 4762 C C . LYS A 1 600 ? -48.438 3.852 19.219 1 86.38 600 LYS A C 1
ATOM 4764 O O . LYS A 1 600 ? -49.5 3.266 19.297 1 86.38 600 LYS A O 1
ATOM 4769 N N . VAL A 1 601 ? -47.906 4.191 18.172 1 89.75 601 VAL A N 1
ATOM 4770 C CA . VAL A 1 601 ? -48.406 3.703 16.891 1 89.75 601 VAL A CA 1
ATOM 4771 C C . VAL A 1 601 ? -47.625 2.455 16.469 1 89.75 601 VAL A C 1
ATOM 4773 O O . VAL A 1 601 ? -46.656 2.549 15.742 1 89.75 601 VAL A O 1
ATOM 4776 N N . MET A 1 602 ? -48.094 1.32 16.688 1 88.06 602 MET A N 1
ATOM 4777 C CA . MET A 1 602 ? -47.406 0.043 16.531 1 88.06 602 MET A CA 1
ATOM 4778 C C . MET A 1 602 ? -47.188 -0.287 15.062 1 88.06 602 MET A C 1
ATOM 4780 O O . MET A 1 602 ? -46.188 -0.903 14.695 1 88.06 602 MET A O 1
ATOM 4784 N N . ASP A 1 603 ? -48.031 0.097 14.281 1 88.5 603 ASP A N 1
ATOM 4785 C CA . ASP A 1 603 ? -47.938 -0.184 12.852 1 88.5 603 ASP A CA 1
ATOM 4786 C C . ASP A 1 603 ? -46.688 0.449 12.25 1 88.5 603 ASP A C 1
ATOM 4788 O O . ASP A 1 603 ? -46.062 -0.13 11.359 1 88.5 603 ASP A O 1
ATOM 4792 N N . LEU A 1 604 ? -46.375 1.535 12.742 1 91 604 LEU A N 1
ATOM 4793 C CA . LEU A 1 604 ? -45.188 2.236 12.242 1 91 604 LEU A CA 1
ATOM 4794 C C . LEU A 1 604 ? -43.906 1.547 12.711 1 91 604 LEU A C 1
ATOM 4796 O O . LEU A 1 604 ? -42.906 1.515 11.977 1 91 604 LEU A O 1
ATOM 4800 N N . LEU A 1 605 ? -44 1.072 13.812 1 91.62 605 LEU A N 1
ATOM 4801 C CA . LEU A 1 605 ? -42.844 0.331 14.312 1 91.62 605 LEU A CA 1
ATOM 4802 C C . LEU A 1 605 ? -42.656 -0.951 13.516 1 91.62 605 LEU A C 1
ATOM 4804 O O . LEU A 1 605 ? -41.5 -1.303 13.188 1 91.62 605 LEU A O 1
ATOM 4808 N N . THR A 1 606 ? -43.719 -1.53 13.211 1 90.38 606 THR A N 1
ATOM 4809 C CA . THR A 1 606 ? -43.656 -2.729 12.383 1 90.38 606 THR A CA 1
ATOM 4810 C C . THR A 1 606 ? -43.094 -2.4 11 1 90.38 606 THR A C 1
ATOM 4812 O O . THR A 1 606 ? -42.281 -3.137 10.453 1 90.38 606 THR A O 1
ATOM 4815 N N . LEU A 1 607 ? -43.562 -1.361 10.516 1 91.25 607 LEU A N 1
ATOM 4816 C CA . LEU A 1 607 ? -43.094 -0.911 9.203 1 91.25 607 LEU A CA 1
ATOM 4817 C C . LEU A 1 607 ? -41.594 -0.619 9.211 1 91.25 607 LEU A C 1
ATOM 4819 O O . LEU A 1 607 ? -40.906 -0.932 8.25 1 91.25 607 LEU A O 1
ATOM 4823 N N . SER A 1 608 ? -41.188 -0.012 10.211 1 92.44 608 SER A N 1
ATOM 4824 C CA . SER A 1 608 ? -39.781 0.314 10.367 1 92.44 608 SER A CA 1
ATOM 4825 C C . SER A 1 608 ? -38.938 -0.948 10.477 1 92.44 608 SER A C 1
ATOM 4827 O O . SER A 1 608 ? -37.812 -1.001 9.953 1 92.44 608 SER A O 1
ATOM 4829 N N . ASP A 1 609 ? -39.469 -1.904 11.086 1 90.75 609 ASP A N 1
ATOM 4830 C CA . ASP A 1 609 ? -38.781 -3.182 11.203 1 90.75 609 ASP A CA 1
ATOM 4831 C C . ASP A 1 609 ? -38.719 -3.904 9.859 1 90.75 609 ASP A C 1
ATOM 4833 O O . ASP A 1 609 ? -37.719 -4.52 9.516 1 90.75 609 ASP A O 1
ATOM 4837 N N . ILE A 1 610 ? -39.719 -3.859 9.172 1 88.44 610 ILE A N 1
ATOM 4838 C CA . ILE A 1 610 ? -39.781 -4.48 7.855 1 88.44 610 ILE A CA 1
ATOM 4839 C C . ILE A 1 610 ? -38.75 -3.832 6.93 1 88.44 610 ILE A C 1
ATOM 4841 O O . ILE A 1 610 ? -38.062 -4.523 6.18 1 88.44 610 ILE A O 1
ATOM 4845 N N . LEU A 1 611 ? -38.625 -2.566 6.988 1 92.19 611 LEU A N 1
ATOM 4846 C CA . LEU A 1 611 ? -37.625 -1.852 6.188 1 92.19 611 LEU A CA 1
ATOM 4847 C C . LEU A 1 611 ? -36.219 -2.338 6.512 1 92.19 611 LEU A C 1
ATOM 4849 O O . LEU A 1 611 ? -35.438 -2.627 5.605 1 92.19 611 LEU A O 1
ATOM 4853 N N . ARG A 1 612 ? -35.938 -2.438 7.73 1 89.19 612 ARG A N 1
ATOM 4854 C CA . ARG A 1 612 ? -34.594 -2.797 8.188 1 89.19 612 ARG A CA 1
ATOM 4855 C C . ARG A 1 612 ? -34.281 -4.254 7.871 1 89.19 612 ARG A C 1
ATOM 4857 O O . ARG A 1 612 ? -33.219 -4.562 7.344 1 89.19 612 ARG A O 1
ATOM 4864 N N . ASP A 1 613 ? -35.25 -5.133 8.078 1 86.25 613 ASP A N 1
ATOM 4865 C CA . ASP A 1 613 ? -34.969 -6.562 8.102 1 86.25 613 ASP A CA 1
ATOM 4866 C C . ASP A 1 613 ? -35.281 -7.211 6.758 1 86.25 613 ASP A C 1
ATOM 4868 O O . ASP A 1 613 ? -34.719 -8.242 6.402 1 86.25 613 ASP A O 1
ATOM 4872 N N . ASP A 1 614 ? -36.156 -6.586 5.98 1 84.75 614 ASP A N 1
ATOM 4873 C CA . ASP A 1 614 ? -36.625 -7.27 4.773 1 84.75 614 ASP A CA 1
ATOM 4874 C C . ASP A 1 614 ? -36.25 -6.488 3.52 1 84.75 614 ASP A C 1
ATOM 4876 O O . ASP A 1 614 ? -35.688 -7.051 2.572 1 84.75 614 ASP A O 1
ATOM 4880 N N . ILE A 1 615 ? -36.438 -5.266 3.531 1 87.75 615 ILE A N 1
ATOM 4881 C CA . ILE A 1 615 ? -36.312 -4.488 2.301 1 87.75 615 ILE A CA 1
ATOM 4882 C C . ILE A 1 615 ? -34.875 -4.105 2.055 1 87.75 615 ILE A C 1
ATOM 4884 O O . ILE A 1 615 ? -34.312 -4.355 0.975 1 87.75 615 ILE A O 1
ATOM 4888 N N . LEU A 1 616 ? -34.25 -3.549 3.021 1 88.75 616 LEU A N 1
ATOM 4889 C CA . LEU A 1 616 ? -32.906 -2.984 2.848 1 88.75 616 LEU A CA 1
ATOM 4890 C C . LEU A 1 616 ? -31.891 -4.082 2.564 1 88.75 616 LEU A C 1
ATOM 4892 O O . LEU A 1 616 ? -31 -3.908 1.728 1 88.75 616 LEU A O 1
ATOM 4896 N N . PRO A 1 617 ? -32.062 -5.18 3.092 1 84.88 617 PRO A N 1
ATOM 4897 C CA . PRO A 1 617 ? -31.094 -6.242 2.777 1 84.88 617 PRO A CA 1
ATOM 4898 C C . PRO A 1 617 ? -31.156 -6.684 1.316 1 84.88 617 PRO A C 1
ATOM 4900 O O . PRO A 1 617 ? -30.156 -7.098 0.747 1 84.88 617 PRO A O 1
ATOM 4903 N N . GLU A 1 618 ? -32.25 -6.527 0.715 1 82.81 618 GLU A N 1
ATOM 4904 C CA . GLU A 1 618 ? -32.406 -6.871 -0.696 1 82.81 618 GLU A CA 1
ATOM 4905 C C . GLU A 1 618 ? -31.672 -5.871 -1.586 1 82.81 618 GLU A C 1
ATOM 4907 O O . GLU A 1 618 ? -31.438 -6.145 -2.764 1 82.81 618 GLU A O 1
ATOM 4912 N N . LEU A 1 619 ? -31.359 -4.766 -0.979 1 82.06 619 LEU A N 1
ATOM 4913 C CA . LEU A 1 619 ? -30.625 -3.74 -1.711 1 82.06 619 LEU A CA 1
ATOM 4914 C C . LEU A 1 619 ? -29.156 -3.711 -1.282 1 82.06 619 LEU A C 1
ATOM 4916 O O . LEU A 1 619 ? -28.422 -2.799 -1.653 1 82.06 619 LEU A O 1
ATOM 4920 N N . GLY A 1 620 ? -28.859 -4.652 -0.416 1 80.12 620 GLY A N 1
ATOM 4921 C CA . GLY A 1 620 ? -27.484 -4.719 0.045 1 80.12 620 GLY A CA 1
ATOM 4922 C C . GLY A 1 620 ? -27.172 -3.738 1.161 1 80.12 620 GLY A C 1
ATOM 4923 O O . GLY A 1 620 ? -26.078 -3.195 1.235 1 80.12 620 GLY A O 1
ATOM 4924 N N . VAL A 1 621 ? -28.203 -3.328 1.963 1 86.88 621 VAL A N 1
ATOM 4925 C CA . VAL A 1 621 ? -28.016 -2.348 3.029 1 86.88 621 VAL A CA 1
ATOM 4926 C C . VAL A 1 621 ? -28.328 -2.992 4.379 1 86.88 621 VAL A C 1
ATOM 4928 O O . VAL A 1 621 ? -29.359 -3.639 4.547 1 86.88 621 VAL A O 1
ATOM 4931 N N . ARG A 1 622 ? -27.359 -2.906 5.227 1 85.06 622 ARG A N 1
ATOM 4932 C CA . ARG A 1 622 ? -27.562 -3.338 6.605 1 85.06 622 ARG A CA 1
ATOM 4933 C C . ARG A 1 622 ? -27.75 -2.141 7.531 1 85.06 622 ARG A C 1
ATOM 4935 O O . ARG A 1 622 ? -26.875 -1.263 7.598 1 85.06 622 ARG A O 1
ATOM 4942 N N . LEU A 1 623 ? -28.906 -2.143 8.242 1 87.19 623 LEU A N 1
ATOM 4943 C CA . LEU A 1 623 ? -29.219 -1.074 9.188 1 87.19 623 LEU A CA 1
ATOM 4944 C C . LEU A 1 623 ? -29.203 -1.6 10.617 1 87.19 623 LEU A C 1
ATOM 4946 O O . LEU A 1 623 ? -29.844 -2.619 10.914 1 87.19 623 LEU A O 1
ATOM 4950 N N . GLU A 1 624 ? -28.359 -0.969 11.453 1 84.75 624 GLU A N 1
ATOM 4951 C CA . GLU A 1 624 ? -28.266 -1.375 12.852 1 84.75 624 GLU A CA 1
ATOM 4952 C C . GLU A 1 624 ? -28.719 -0.256 13.789 1 84.75 624 GLU A C 1
ATOM 4954 O O . GLU A 1 624 ? -28.266 0.885 13.664 1 84.75 624 GLU A O 1
ATOM 4959 N N . ASP A 1 625 ? -29.641 -0.725 14.68 1 84.12 625 ASP A N 1
ATOM 4960 C CA . ASP A 1 625 ? -30.141 0.243 15.648 1 84.12 625 ASP A CA 1
ATOM 4961 C C . ASP A 1 625 ? -29.297 0.241 16.922 1 84.12 625 ASP A C 1
ATOM 4963 O O . ASP A 1 625 ? -28.859 -0.816 17.375 1 84.12 625 ASP A O 1
ATOM 4967 N N . HIS A 1 626 ? -28.891 1.45 17.297 1 70.69 626 HIS A N 1
ATOM 4968 C CA . HIS A 1 626 ? -28.188 1.609 18.578 1 70.69 626 HIS A CA 1
ATOM 4969 C C . HIS A 1 626 ? -28.969 2.514 19.516 1 70.69 626 HIS A C 1
ATOM 4971 O O . HIS A 1 626 ? -29.438 3.582 19.125 1 70.69 626 HIS A O 1
ATOM 4977 N N . GLU A 1 627 ? -29.25 2.004 20.734 1 68.69 627 GLU A N 1
ATOM 4978 C CA . GLU A 1 627 ? -30.016 2.789 21.688 1 68.69 627 GLU A CA 1
ATOM 4979 C C . GLU A 1 627 ? -29.312 4.102 22.016 1 68.69 627 GLU A C 1
ATOM 4981 O O . GLU A 1 627 ? -28.188 4.105 22.5 1 68.69 627 GLU A O 1
ATOM 4986 N N . GLY A 1 628 ? -29.938 5.09 21.828 1 68 628 GLY A N 1
ATOM 4987 C CA . GLY A 1 628 ? -29.438 6.402 22.188 1 68 628 GLY A CA 1
ATOM 4988 C C . GLY A 1 628 ? -28.438 6.961 21.188 1 68 628 GLY A C 1
ATOM 4989 O O . GLY A 1 628 ? -27.906 8.055 21.375 1 68 628 GLY A O 1
ATOM 4990 N N . LEU A 1 629 ? -28.141 6.145 20.109 1 69 629 LEU A N 1
ATOM 4991 C CA . LEU A 1 629 ? -27.203 6.574 19.078 1 69 629 LEU A CA 1
ATOM 4992 C C . LEU A 1 629 ? -27.844 6.496 17.703 1 69 629 LEU A C 1
ATOM 4994 O O . LEU A 1 629 ? -28.828 5.777 17.516 1 69 629 LEU A O 1
ATOM 4998 N N . PRO A 1 630 ? -27.312 7.277 16.812 1 77.06 630 PRO A N 1
ATOM 4999 C CA . PRO A 1 630 ? -27.844 7.18 15.461 1 77.06 630 PRO A CA 1
ATOM 5000 C C . PRO A 1 630 ? -27.641 5.797 14.836 1 77.06 630 PRO A C 1
ATOM 5002 O O . PRO A 1 630 ? -26.688 5.098 15.195 1 77.06 630 PRO A O 1
ATOM 5005 N N . PRO A 1 631 ? -28.578 5.406 14.062 1 80.06 631 PRO A N 1
ATOM 5006 C CA . PRO A 1 631 ? -28.453 4.105 13.398 1 80.06 631 PRO A CA 1
ATOM 5007 C C . PRO A 1 631 ? -27.219 4.023 12.5 1 80.06 631 PRO A C 1
ATOM 5009 O O . PRO A 1 631 ? -26.734 5.051 12.016 1 80.06 631 PRO A O 1
ATOM 5012 N N . VAL A 1 632 ? -26.75 2.863 12.414 1 80 632 VAL A N 1
ATOM 5013 C CA . VAL A 1 632 ? -25.578 2.621 11.586 1 80 632 VAL A CA 1
ATOM 5014 C C . VAL A 1 632 ? -26 1.97 10.266 1 80 632 VAL A C 1
ATOM 5016 O O . VAL A 1 632 ? -26.734 0.971 10.266 1 80 632 VAL A O 1
ATOM 5019 N N . VAL A 1 633 ? -25.625 2.629 9.125 1 82.75 633 VAL A N 1
ATOM 5020 C CA . VAL A 1 633 ? -25.953 2.111 7.801 1 82.75 633 VAL A CA 1
ATOM 5021 C C . VAL A 1 633 ? -24.688 1.539 7.141 1 82.75 633 VAL A C 1
ATOM 5023 O O . VAL A 1 633 ? -23.672 2.215 7.062 1 82.75 633 VAL A O 1
ATOM 5026 N N . LYS A 1 634 ? -24.797 0.29 6.746 1 79.75 634 LYS A N 1
ATOM 5027 C CA . LYS A 1 634 ? -23.672 -0.381 6.094 1 79.75 634 LYS A CA 1
ATOM 5028 C C . LYS A 1 634 ? -24.062 -0.904 4.719 1 79.75 634 LYS A C 1
ATOM 5030 O O . LYS A 1 634 ? -25.125 -1.519 4.559 1 79.75 634 LYS A O 1
ATOM 5035 N N . LEU A 1 635 ? -23.297 -0.57 3.695 1 77.19 635 LEU A N 1
ATOM 5036 C CA . LEU A 1 635 ? -23.484 -1.122 2.359 1 77.19 635 LEU A CA 1
ATOM 5037 C C . LEU A 1 635 ? -22.641 -2.387 2.172 1 77.19 635 LEU A C 1
ATOM 5039 O O . LEU A 1 635 ? -21.422 -2.357 2.316 1 77.19 635 LEU A O 1
ATOM 5043 N N . VAL A 1 636 ? -23.359 -3.48 1.933 1 72.81 636 VAL A N 1
ATOM 5044 C CA . VAL A 1 636 ? -22.719 -4.785 1.811 1 72.81 636 VAL A CA 1
ATOM 5045 C C . VAL A 1 636 ? -23.188 -5.469 0.525 1 72.81 636 VAL A C 1
ATOM 5047 O O . VAL A 1 636 ? -24.141 -5.023 -0.114 1 72.81 636 VAL A O 1
ATOM 5050 N N . ASP A 1 637 ? -22.422 -6.387 0.058 1 71.94 637 ASP A N 1
ATOM 5051 C CA . ASP A 1 637 ? -22.844 -7.164 -1.105 1 71.94 637 ASP A CA 1
ATOM 5052 C C . ASP A 1 637 ? -24.172 -7.863 -0.849 1 71.94 637 ASP A C 1
ATOM 5054 O O . ASP A 1 637 ? -24.344 -8.516 0.185 1 71.94 637 ASP A O 1
ATOM 5058 N N . LYS A 1 638 ? -25.062 -7.613 -1.761 1 70.94 638 LYS A N 1
ATOM 5059 C CA . LYS A 1 638 ? -26.406 -8.164 -1.633 1 70.94 638 LYS A CA 1
ATOM 5060 C C . LYS A 1 638 ? -26.375 -9.672 -1.425 1 70.94 638 LYS A C 1
ATOM 5062 O O . LYS A 1 638 ? -27.031 -10.195 -0.528 1 70.94 638 LYS A O 1
ATOM 5067 N N . GLN A 1 639 ? -25.547 -10.258 -2.242 1 68 639 GLN A N 1
ATOM 5068 C CA . GLN A 1 639 ? -25.516 -11.711 -2.193 1 68 639 GLN A CA 1
ATOM 5069 C C . GLN A 1 639 ? -24.984 -12.203 -0.849 1 68 639 GLN A C 1
ATOM 5071 O O . GLN A 1 639 ? -25.516 -13.164 -0.285 1 68 639 GLN A O 1
ATOM 5076 N N . SER A 1 640 ? -24.109 -11.469 -0.389 1 69.38 640 SER A N 1
ATOM 5077 C CA . SER A 1 640 ? -23.547 -11.836 0.908 1 69.38 640 SER A CA 1
ATOM 5078 C C . SER A 1 640 ? -24.578 -11.672 2.02 1 69.38 640 SER A C 1
ATOM 5080 O O . SER A 1 640 ? -24.672 -12.516 2.916 1 69.38 640 SER A O 1
ATOM 5082 N N . LEU A 1 641 ? -25.312 -10.672 1.967 1 71.81 641 LEU A N 1
ATOM 5083 C CA . LEU A 1 641 ? -26.328 -10.391 2.975 1 71.81 641 LEU A CA 1
ATOM 5084 C C . LEU A 1 641 ? -27.453 -11.414 2.902 1 71.81 641 LEU A C 1
ATOM 5086 O O . LEU A 1 641 ? -27.953 -11.867 3.936 1 71.81 641 LEU A O 1
ATOM 5090 N N . LEU A 1 642 ? -27.75 -11.773 1.684 1 73.06 642 LEU A N 1
ATOM 5091 C CA . LEU A 1 642 ? -28.828 -12.75 1.507 1 73.06 642 LEU A CA 1
ATOM 5092 C C . LEU A 1 642 ? -28.375 -14.133 1.967 1 73.06 642 LEU A C 1
ATOM 5094 O O . LEU A 1 642 ? -29.156 -14.859 2.584 1 73.06 642 LEU A O 1
ATOM 5098 N N . LYS A 1 643 ? -27.156 -14.375 1.662 1 69.81 643 LYS A N 1
ATOM 5099 C CA . LYS A 1 643 ? -26.609 -15.656 2.109 1 69.81 643 LYS A CA 1
ATOM 5100 C C . LYS A 1 643 ? -26.547 -15.719 3.633 1 69.81 643 LYS A C 1
ATOM 5102 O O . LYS A 1 643 ? -26.875 -16.75 4.227 1 69.81 643 LYS A O 1
ATOM 5107 N N . GLU A 1 644 ? -26.188 -14.672 4.199 1 67.31 644 GLU A N 1
ATOM 5108 C CA . GLU A 1 644 ? -26.156 -14.594 5.656 1 67.31 644 GLU A CA 1
ATOM 5109 C C . GLU A 1 644 ? -27.531 -14.789 6.254 1 67.31 644 GLU A C 1
ATOM 5111 O O . GLU A 1 644 ? -27.688 -15.461 7.281 1 67.31 644 GLU A O 1
ATOM 5116 N N . ARG A 1 645 ? -28.438 -14.258 5.605 1 70.88 645 ARG A N 1
ATOM 5117 C CA . ARG A 1 645 ? -29.828 -14.391 6.051 1 70.88 645 ARG A CA 1
ATOM 5118 C C . ARG A 1 645 ? -30.312 -15.828 5.914 1 70.88 645 ARG A C 1
ATOM 5120 O O . ARG A 1 645 ? -30.953 -16.359 6.816 1 70.88 645 ARG A O 1
ATOM 5127 N N . GLU A 1 646 ? -29.859 -16.281 4.773 1 68.94 646 GLU A N 1
ATOM 5128 C CA . GLU A 1 646 ? -30.234 -17.672 4.531 1 68.94 646 GLU A CA 1
ATOM 5129 C C . GLU A 1 646 ? -29.531 -18.625 5.492 1 68.94 646 GLU A C 1
ATOM 5131 O O . GLU A 1 646 ? -30.125 -19.562 6.004 1 68.94 646 GLU A O 1
ATOM 5136 N N . GLU A 1 647 ? -28.328 -18.312 5.656 1 66.5 647 GLU A N 1
ATOM 5137 C CA . GLU A 1 647 ? -27.562 -19.141 6.59 1 66.5 647 GLU A CA 1
ATOM 5138 C C . GLU A 1 647 ? -28.094 -19 8.008 1 66.5 647 GLU A C 1
ATOM 5140 O O . GLU A 1 647 ? -28.203 -20 8.727 1 66.5 647 GLU A O 1
ATOM 5145 N N . LYS A 1 648 ? -28.469 -17.828 8.344 1 65.19 648 LYS A N 1
ATOM 5146 C CA . LYS A 1 648 ? -29.062 -17.609 9.664 1 65.19 648 LYS A CA 1
ATOM 5147 C C . LYS A 1 648 ? -30.391 -18.328 9.789 1 65.19 648 LYS A C 1
ATOM 5149 O O . LYS A 1 648 ? -30.688 -18.922 10.82 1 65.19 648 LYS A O 1
ATOM 5154 N N . LYS A 1 649 ? -31.047 -18.25 8.734 1 66.75 649 LYS A N 1
ATOM 5155 C CA . LYS A 1 649 ? -32.312 -18.969 8.703 1 66.75 649 LYS A CA 1
ATOM 5156 C C . LYS A 1 649 ? -32.094 -20.469 8.789 1 66.75 649 LYS A C 1
ATOM 5158 O O . LYS A 1 649 ? -32.812 -21.172 9.492 1 66.75 649 LYS A O 1
ATOM 5163 N N . LYS A 1 650 ? -31.078 -20.828 8.078 1 66.94 650 LYS A N 1
ATOM 5164 C CA . LYS A 1 650 ? -30.766 -22.25 8.102 1 66.94 650 LYS A CA 1
ATOM 5165 C C . LYS A 1 650 ? -30.281 -22.688 9.484 1 66.94 650 LYS A C 1
ATOM 5167 O O . LYS A 1 650 ? -30.672 -23.75 9.984 1 66.94 650 LYS A O 1
ATOM 5172 N N . ILE A 1 651 ? -29.5 -21.859 9.984 1 64.38 651 ILE A N 1
ATOM 5173 C CA . ILE A 1 651 ? -29 -22.141 11.328 1 64.38 651 ILE A CA 1
ATOM 5174 C C . ILE A 1 651 ? -30.156 -22.141 12.32 1 64.38 651 ILE A C 1
ATOM 5176 O O . ILE A 1 651 ? -30.25 -23.016 13.188 1 64.38 651 ILE A O 1
ATOM 5180 N N . GLU A 1 652 ? -31.016 -21.188 12.133 1 64.88 652 GLU A N 1
ATOM 5181 C CA . GLU A 1 652 ? -32.188 -21.125 12.984 1 64.88 652 GLU A CA 1
ATOM 5182 C C . GLU A 1 652 ? -33.094 -22.312 12.75 1 64.88 652 GLU A C 1
ATOM 5184 O O . GLU A 1 652 ? -33.656 -22.891 13.703 1 64.88 652 GLU A O 1
ATOM 5189 N N . GLU A 1 653 ? -33.188 -22.656 11.547 1 68.31 653 GLU A N 1
ATOM 5190 C CA . GLU A 1 653 ? -33.938 -23.844 11.211 1 68.31 653 GLU A CA 1
ATOM 5191 C C . GLU A 1 653 ? -33.281 -25.109 11.742 1 68.31 653 GLU A C 1
ATOM 5193 O O . GLU A 1 653 ? -33.969 -26 12.266 1 68.31 653 GLU A O 1
ATOM 5198 N N . GLU A 1 654 ? -32.031 -25.109 11.539 1 67 654 GLU A N 1
ATOM 5199 C CA . GLU A 1 654 ? -31.312 -26.266 12.062 1 67 654 GLU A CA 1
ATOM 5200 C C . GLU A 1 654 ? -31.391 -26.312 13.586 1 67 654 GLU A C 1
ATOM 5202 O O . GLU A 1 654 ? -31.547 -27.391 14.164 1 67 654 GLU A O 1
ATOM 5207 N N . LYS A 1 655 ? -31.281 -25.156 14.117 1 69.19 655 LYS A N 1
ATOM 5208 C CA . LYS A 1 655 ? -31.469 -25.094 15.562 1 69.19 655 LYS A CA 1
ATOM 5209 C C . LYS A 1 655 ? -32.875 -25.531 15.961 1 69.19 655 LYS A C 1
ATOM 5211 O O . LYS A 1 655 ? -33.031 -26.25 16.938 1 69.19 655 LYS A O 1
ATOM 5216 N N . GLN A 1 656 ? -33.781 -25.047 15.234 1 72.56 656 GLN A N 1
ATOM 5217 C CA . GLN A 1 656 ? -35.156 -25.453 15.484 1 72.56 656 GLN A CA 1
ATOM 5218 C C . GLN A 1 656 ? -35.344 -26.953 15.258 1 72.56 656 GLN A C 1
ATOM 5220 O O . GLN A 1 656 ? -36 -27.641 16.031 1 72.56 656 GLN A O 1
ATOM 5225 N N . LEU A 1 657 ? -34.719 -27.391 14.234 1 69.12 657 LEU A N 1
ATOM 5226 C CA . LEU A 1 657 ? -34.781 -28.812 13.938 1 69.12 657 LEU A CA 1
ATOM 5227 C C . LEU A 1 657 ? -34.062 -29.625 15.008 1 69.12 657 LEU A C 1
ATOM 5229 O O . LEU A 1 657 ? -34.562 -30.672 15.438 1 69.12 657 LEU A O 1
ATOM 5233 N N . LYS A 1 658 ? -32.938 -29.141 15.383 1 72.81 658 LYS A N 1
ATOM 5234 C CA . LYS A 1 658 ? -32.25 -29.812 16.469 1 72.81 658 LYS A CA 1
ATOM 5235 C C . LYS A 1 658 ? -33.062 -29.812 17.75 1 72.81 658 LYS A C 1
ATOM 5237 O O . LYS A 1 658 ? -33.094 -30.812 18.469 1 72.81 658 LYS A O 1
ATOM 5242 N N . LYS A 1 659 ? -33.656 -28.656 17.969 1 73.06 659 LYS A N 1
ATOM 5243 C CA . LYS A 1 659 ? -34.562 -28.562 19.125 1 73.06 659 LYS A CA 1
ATOM 5244 C C . LYS A 1 659 ? -35.719 -29.547 19 1 73.06 659 LYS A C 1
ATOM 5246 O O . LYS A 1 659 ? -36.094 -30.203 19.969 1 73.06 659 LYS A O 1
ATOM 5251 N N . GLU A 1 660 ? -36.156 -29.578 17.828 1 74.5 660 GLU A N 1
ATOM 5252 C CA . GLU A 1 660 ? -37.25 -30.516 17.578 1 74.5 660 GLU A CA 1
ATOM 5253 C C . GLU A 1 660 ? -36.781 -31.969 17.672 1 74.5 660 GLU A C 1
ATOM 5255 O O . GLU A 1 660 ? -37.469 -32.812 18.25 1 74.5 660 GLU A O 1
ATOM 5260 N N . GLU A 1 661 ? -35.656 -32.188 17.125 1 75.5 661 GLU A N 1
ATOM 5261 C CA . GLU A 1 661 ? -35.062 -33.531 17.203 1 75.5 661 GLU A CA 1
ATOM 5262 C C . GLU A 1 661 ? -34.719 -33.906 18.656 1 75.5 661 GLU A C 1
ATOM 5264 O O . GLU A 1 661 ? -34.969 -35.031 19.094 1 75.5 661 GLU A O 1
ATOM 5269 N N . ALA A 1 662 ? -34.156 -32.938 19.328 1 76.94 662 ALA A N 1
ATOM 5270 C CA . ALA A 1 662 ? -33.875 -33.156 20.75 1 76.94 662 ALA A CA 1
ATOM 5271 C C . ALA A 1 662 ? -35.156 -33.375 21.547 1 76.94 662 ALA A C 1
ATOM 5273 O O . ALA A 1 662 ? -35.219 -34.25 22.422 1 76.94 662 ALA A O 1
ATOM 5274 N N . ALA A 1 663 ? -36.156 -32.625 21.219 1 77.25 663 ALA A N 1
ATOM 5275 C CA . ALA A 1 663 ? -37.438 -32.781 21.859 1 77.25 663 ALA A CA 1
ATOM 5276 C C . ALA A 1 663 ? -38.031 -34.156 21.516 1 77.25 663 ALA A C 1
ATOM 5278 O O . ALA A 1 663 ? -38.594 -34.844 22.391 1 77.25 663 ALA A O 1
ATOM 5279 N N . LYS A 1 664 ? -37.875 -34.531 20.297 1 77 664 LYS A N 1
ATOM 5280 C CA . LYS A 1 664 ? -38.344 -35.844 19.859 1 77 664 LYS A CA 1
ATOM 5281 C C . LYS A 1 664 ? -37.562 -36.969 20.547 1 77 664 LYS A C 1
ATOM 5283 O O . LYS A 1 664 ? -38.156 -37.938 21 1 77 664 LYS A O 1
ATOM 5288 N N . LYS A 1 665 ? -36.281 -36.844 20.594 1 76.88 665 LYS A N 1
ATOM 5289 C CA . LYS A 1 665 ? -35.438 -37.812 21.266 1 76.88 665 LYS A CA 1
ATOM 5290 C C . LYS A 1 665 ? -35.781 -37.875 22.75 1 76.88 665 LYS A C 1
ATOM 5292 O O . LYS A 1 665 ? -35.844 -38.969 23.328 1 76.88 665 LYS A O 1
ATOM 5297 N N . LYS A 1 666 ? -35.969 -36.75 23.359 1 77.38 666 LYS A N 1
ATOM 5298 C CA . LYS A 1 666 ? -36.406 -36.688 24.766 1 77.38 666 LYS A CA 1
ATOM 5299 C C . LYS A 1 666 ? -37.781 -37.375 24.938 1 77.38 666 LYS A C 1
ATOM 5301 O O . LYS A 1 666 ? -37.969 -38.125 25.875 1 77.38 666 LYS A O 1
ATOM 5306 N N . GLN A 1 667 ? -38.656 -37.094 24.016 1 77.88 667 GLN A N 1
ATOM 5307 C CA . GLN A 1 667 ? -39.969 -37.719 24.047 1 77.88 667 GLN A CA 1
ATOM 5308 C C . GLN A 1 667 ? -39.844 -39.25 23.859 1 77.88 667 GLN A C 1
ATOM 5310 O O . GLN A 1 667 ? -40.531 -40 24.531 1 77.88 667 GLN A O 1
ATOM 5315 N N . GLU A 1 668 ? -39 -39.688 22.953 1 79.44 668 GLU A N 1
ATOM 5316 C CA . GLU A 1 668 ? -38.75 -41.094 22.703 1 79.44 668 GLU A CA 1
ATOM 5317 C C . GLU A 1 668 ? -38.125 -41.781 23.922 1 79.44 668 GLU A C 1
ATOM 5319 O O . GLU A 1 668 ? -38.5 -42.875 24.297 1 79.44 668 GLU A O 1
ATOM 5324 N N . GLN A 1 669 ? -37.188 -41.125 24.531 1 79.19 669 GLN A N 1
ATOM 5325 C CA . GLN A 1 669 ? -36.562 -41.625 25.75 1 79.19 669 GLN A CA 1
ATOM 5326 C C . GLN A 1 669 ? -37.562 -41.719 26.891 1 79.19 669 GLN A C 1
ATOM 5328 O O . GLN A 1 669 ? -37.594 -42.719 27.641 1 79.19 669 GLN A O 1
ATOM 5333 N N . GLU A 1 670 ? -38.344 -40.656 27.047 1 79.25 670 GLU A N 1
ATOM 5334 C CA . GLU A 1 670 ? -39.406 -40.688 28.047 1 79.25 670 GLU A CA 1
ATOM 5335 C C . GLU A 1 670 ? -40.438 -41.781 27.766 1 79.25 670 GLU A C 1
ATOM 5337 O O . GLU A 1 670 ? -40.875 -42.469 28.672 1 79.25 670 GLU A O 1
ATOM 5342 N N . ALA A 1 671 ? -40.781 -41.938 26.516 1 81.06 671 ALA A N 1
ATOM 5343 C CA . ALA A 1 671 ? -41.688 -43 26.109 1 81.06 671 ALA A CA 1
ATOM 5344 C C . ALA A 1 671 ? -41.062 -44.375 26.359 1 81.06 671 ALA A C 1
ATOM 5346 O O . ALA A 1 671 ? -41.75 -45.312 26.828 1 81.06 671 ALA A O 1
ATOM 5347 N N . ALA A 1 672 ? -39.812 -44.562 26.094 1 81.19 672 ALA A N 1
ATOM 5348 C CA . ALA A 1 672 ? -39.094 -45.812 26.328 1 81.19 672 ALA A CA 1
ATOM 5349 C C . ALA A 1 672 ? -39 -46.125 27.828 1 81.19 672 ALA A C 1
ATOM 5351 O O . ALA A 1 672 ? -39.188 -47.281 28.25 1 81.19 672 ALA A O 1
ATOM 5352 N N . LYS A 1 673 ? -38.75 -45.094 28.594 1 80.38 673 LYS A N 1
ATOM 5353 C CA . LYS A 1 673 ? -38.719 -45.219 30.047 1 80.38 673 LYS A CA 1
ATOM 5354 C C . LYS A 1 673 ? -40.094 -45.594 30.578 1 80.38 673 LYS A C 1
ATOM 5356 O O . LYS A 1 673 ? -40.219 -46.469 31.453 1 80.38 673 LYS A O 1
ATOM 5361 N N . LEU A 1 674 ? -41.094 -44.969 30.031 1 81.81 674 LEU A N 1
ATOM 5362 C CA . LEU A 1 674 ? -42.469 -45.312 30.438 1 81.81 674 LEU A CA 1
ATOM 5363 C C . LEU A 1 674 ? -42.812 -46.75 30.062 1 81.81 674 LEU A C 1
ATOM 5365 O O . LEU A 1 674 ? -43.469 -47.469 30.828 1 81.81 674 LEU A O 1
ATOM 5369 N N . GLU A 1 675 ? -42.438 -47.188 28.891 1 83.88 675 GLU A N 1
ATOM 5370 C CA . GLU A 1 675 ? -42.656 -48.562 28.469 1 83.88 675 GLU A CA 1
ATOM 5371 C C . GLU A 1 675 ? -41.938 -49.531 29.375 1 83.88 675 GLU A C 1
ATOM 5373 O O . GLU A 1 675 ? -42.5 -50.594 29.688 1 83.88 675 GLU A O 1
ATOM 5378 N N . LYS A 1 676 ? -40.75 -49.188 29.797 1 82.94 676 LYS A N 1
ATOM 5379 C CA . LYS A 1 676 ? -40 -50.031 30.703 1 82.94 676 LYS A CA 1
ATOM 5380 C C . LYS A 1 676 ? -40.625 -50.062 32.094 1 82.94 676 LYS A C 1
ATOM 5382 O O . LYS A 1 676 ? -40.625 -51.094 32.75 1 82.94 676 LYS A O 1
ATOM 5387 N N . MET A 1 677 ? -41.188 -48.938 32.5 1 82.75 677 MET A N 1
ATOM 5388 C CA . MET A 1 677 ? -41.844 -48.844 33.781 1 82.75 677 MET A CA 1
ATOM 5389 C C . MET A 1 677 ? -43.125 -49.656 33.812 1 82.75 677 MET A C 1
ATOM 5391 O O . MET A 1 677 ? -43.562 -50.156 34.875 1 82.75 677 MET A O 1
ATOM 5395 N N . LYS A 1 678 ? -43.719 -49.906 32.656 1 83.88 678 LYS A N 1
ATOM 5396 C CA . LYS A 1 678 ? -44.969 -50.625 32.531 1 83.88 678 LYS A CA 1
ATOM 5397 C C . LYS A 1 678 ? -44.781 -52.125 32.719 1 83.88 678 LYS A C 1
ATOM 5399 O O . LYS A 1 678 ? -45.688 -52.844 33.125 1 83.88 678 LYS A O 1
ATOM 5404 N N . ILE A 1 679 ? -43.562 -52.5 32.531 1 85.56 679 ILE A N 1
ATOM 5405 C CA . ILE A 1 679 ? -43.281 -53.938 32.625 1 85.56 679 ILE A CA 1
ATOM 5406 C C . ILE A 1 679 ? -43.375 -54.375 34.062 1 85.56 679 ILE A C 1
ATOM 5408 O O . ILE A 1 679 ? -42.688 -53.812 34.938 1 85.56 679 ILE A O 1
ATOM 5412 N N . ARG A 1 680 ? -44.25 -55.375 34.406 1 85.94 680 ARG A N 1
ATOM 5413 C CA . ARG A 1 680 ? -44.375 -55.938 35.719 1 85.94 680 ARG A CA 1
ATOM 5414 C C . ARG A 1 680 ? -43.156 -56.719 36.125 1 85.94 680 ARG A C 1
ATOM 5416 O O . ARG A 1 680 ? -42.594 -57.469 35.312 1 85.94 680 ARG A O 1
ATOM 5423 N N . PRO A 1 681 ? -42.594 -56.469 37.375 1 87.56 681 PRO A N 1
ATOM 5424 C CA . PRO A 1 681 ? -41.406 -57.219 37.812 1 87.56 681 PRO A CA 1
ATOM 5425 C C . PRO A 1 681 ? -41.5 -58.719 37.594 1 87.56 681 PRO A C 1
ATOM 5427 O O . PRO A 1 681 ? -40.531 -59.375 37.25 1 87.56 681 PRO A O 1
ATOM 5430 N N . GLN A 1 682 ? -42.688 -59.312 37.75 1 85.88 682 GLN A N 1
ATOM 5431 C CA . GLN A 1 682 ? -42.938 -60.75 37.656 1 85.88 682 GLN A CA 1
ATOM 5432 C C . GLN A 1 682 ? -42.812 -61.25 36.219 1 85.88 682 GLN A C 1
ATOM 5434 O O . GLN A 1 682 ? -42.625 -62.438 35.969 1 85.88 682 GLN A O 1
ATOM 5439 N N . GLU A 1 683 ? -42.906 -60.25 35.25 1 87 683 GLU A N 1
ATOM 5440 C CA . GLU A 1 683 ? -42.938 -60.625 33.844 1 87 683 GLU A CA 1
ATOM 5441 C C . GLU A 1 683 ? -41.594 -60.281 33.156 1 87 683 GLU A C 1
ATOM 5443 O O . GLU A 1 683 ? -41.375 -60.656 32 1 87 683 GLU A O 1
ATOM 5448 N N . MET A 1 684 ? -40.688 -59.688 33.938 1 85 684 MET A N 1
ATOM 5449 C CA . MET A 1 684 ? -39.5 -59.094 33.375 1 85 684 MET A CA 1
ATOM 5450 C C . MET A 1 684 ? -38.594 -60.156 32.812 1 85 684 MET A C 1
ATOM 5452 O O . MET A 1 684 ? -38 -59.969 31.734 1 85 684 MET A O 1
ATOM 5456 N N . PHE A 1 685 ? -38.5 -61.344 33.469 1 87.94 685 PHE A N 1
ATOM 5457 C CA . PHE A 1 685 ? -37.562 -62.406 33.062 1 87.94 685 PHE A CA 1
ATOM 5458 C C . PHE A 1 685 ? -38.25 -63.469 32.25 1 87.94 685 PHE A C 1
ATOM 5460 O O . PHE A 1 685 ? -37.594 -64.312 31.641 1 87.94 685 PHE A O 1
ATOM 5467 N N . LEU A 1 686 ? -39.594 -63.531 32.25 1 87.12 686 LEU A N 1
ATOM 5468 C CA . LEU A 1 686 ? -40.344 -64.625 31.656 1 87.12 686 LEU A CA 1
ATOM 5469 C C . LEU A 1 686 ? -40.125 -64.688 30.141 1 87.12 686 LEU A C 1
ATOM 5471 O O . LEU A 1 686 ? -40.25 -65.75 29.531 1 87.12 686 LEU A O 1
ATOM 5475 N N . SER A 1 687 ? -39.75 -63.469 29.594 1 80.88 687 SER A N 1
ATOM 5476 C CA . SER A 1 687 ? -39.594 -63.406 28.141 1 80.88 687 SER A CA 1
ATOM 5477 C C . SER A 1 687 ? -38.188 -63.812 27.75 1 80.88 687 SER A C 1
ATOM 5479 O O . SER A 1 687 ? -37.906 -64.125 26.562 1 80.88 687 SER A O 1
ATOM 5481 N N . GLU A 1 688 ? -37.281 -63.906 28.719 1 83.5 688 GLU A N 1
ATOM 5482 C CA . GLU A 1 688 ? -35.875 -64.25 28.469 1 83.5 688 GLU A CA 1
ATOM 5483 C C . GLU A 1 688 ? -35.688 -65.75 28.547 1 83.5 688 GLU A C 1
ATOM 5485 O O . GLU A 1 688 ? -34.875 -66.25 29.344 1 83.5 688 GLU A O 1
ATOM 5490 N N . THR A 1 689 ? -36.312 -66.625 27.734 1 83.44 689 THR A N 1
ATOM 5491 C CA . THR A 1 689 ? -36.312 -68.062 27.75 1 83.44 689 THR A CA 1
ATOM 5492 C C . THR A 1 689 ? -35.031 -68.625 27.156 1 83.44 689 THR A C 1
ATOM 5494 O O . THR A 1 689 ? -34.75 -69.812 27.25 1 83.44 689 THR A O 1
ATOM 5497 N N . ASP A 1 690 ? -34.281 -67.812 26.531 1 83.56 690 ASP A N 1
ATOM 5498 C CA . ASP A 1 690 ? -32.969 -68.188 26 1 83.56 690 ASP A CA 1
ATOM 5499 C C . ASP A 1 690 ? -31.922 -68.25 27.109 1 83.56 690 ASP A C 1
ATOM 5501 O O . ASP A 1 690 ? -30.922 -68.938 26.984 1 83.56 690 ASP A O 1
ATOM 5505 N N . LYS A 1 691 ? -32.156 -67.5 28.203 1 88.19 691 LYS A N 1
ATOM 5506 C CA . LYS A 1 691 ? -31.188 -67.438 29.281 1 88.19 691 LYS A CA 1
ATOM 5507 C C . LYS A 1 691 ? -31.594 -68.312 30.469 1 88.19 691 LYS A C 1
ATOM 5509 O O . LYS A 1 691 ? -30.734 -68.812 31.172 1 88.19 691 LYS A O 1
ATOM 5514 N N . TYR A 1 692 ? -33 -68.375 30.688 1 87.94 692 TYR A N 1
ATOM 5515 C CA . TYR A 1 692 ? -33.5 -69.062 31.859 1 87.94 692 TYR A CA 1
ATOM 5516 C C . TYR A 1 692 ? -34.562 -70.125 31.469 1 87.94 692 TYR A C 1
ATOM 5518 O O . TYR A 1 692 ? -35.312 -69.875 30.547 1 87.94 692 TYR A O 1
ATOM 5526 N N . SER A 1 693 ? -34.531 -71.312 32.156 1 88.31 693 SER A N 1
ATOM 5527 C CA . SER A 1 693 ? -35.375 -72.375 31.766 1 88.31 693 SER A CA 1
ATOM 5528 C C . SER A 1 693 ? -36.562 -72.562 32.719 1 88.31 693 SER A C 1
ATOM 5530 O O . SER A 1 693 ? -37.594 -73.062 32.344 1 88.31 693 SER A O 1
ATOM 5532 N N . LYS A 1 694 ? -36.344 -72.188 34 1 88.12 694 LYS A N 1
ATOM 5533 C CA . LYS A 1 694 ? -37.375 -72.375 35 1 88.12 694 LYS A CA 1
ATOM 5534 C C . LYS A 1 694 ? -37.5 -71.062 35.844 1 88.12 694 LYS A C 1
ATOM 5536 O O . LYS A 1 694 ? -36.531 -70.375 36.094 1 88.12 694 LYS A O 1
ATOM 5541 N N . PHE A 1 695 ? -38.719 -70.75 36.219 1 88.94 695 PHE A N 1
ATOM 5542 C CA . PHE A 1 695 ? -39.031 -69.562 37 1 88.94 695 PHE A CA 1
ATOM 5543 C C . PHE A 1 695 ? -39.844 -69.875 38.25 1 88.94 695 PHE A C 1
ATOM 5545 O O . PHE A 1 695 ? -40.531 -70.875 38.25 1 88.94 695 PHE A O 1
ATOM 5552 N N . ASP A 1 696 ? -39.656 -69.062 39.281 1 88.56 696 ASP A N 1
ATOM 5553 C CA . ASP A 1 696 ? -40.469 -69.312 40.5 1 88.56 696 ASP A CA 1
ATOM 5554 C C . ASP A 1 696 ? -41.844 -68.625 40.375 1 88.56 696 ASP A C 1
ATOM 5556 O O . ASP A 1 696 ? -42.156 -68.062 39.344 1 88.56 696 ASP A O 1
ATOM 5560 N N . GLY A 1 697 ? -42.719 -68.688 41.281 1 84.94 697 GLY A N 1
ATOM 5561 C CA . GLY A 1 697 ? -44.094 -68.188 41.281 1 84.94 697 GLY A CA 1
ATOM 5562 C C . GLY A 1 697 ? -44.156 -66.688 41.062 1 84.94 697 GLY A C 1
ATOM 5563 O O . GLY A 1 697 ? -45.219 -66.188 40.625 1 84.94 697 GLY A O 1
ATOM 5564 N N . ASN A 1 698 ? -42.969 -65.938 41.281 1 84.62 698 ASN A N 1
ATOM 5565 C CA . ASN A 1 698 ? -42.938 -64.5 41.125 1 84.62 698 ASN A CA 1
ATOM 5566 C C . ASN A 1 698 ? -42.219 -64.125 39.844 1 84.62 698 ASN A C 1
ATOM 5568 O O . ASN A 1 698 ? -41.875 -62.938 39.656 1 84.62 698 ASN A O 1
ATOM 5572 N N . GLY A 1 699 ? -41.969 -65.188 38.938 1 86.56 699 GLY A N 1
ATOM 5573 C CA . GLY A 1 699 ? -41.344 -64.875 37.656 1 86.56 699 GLY A CA 1
ATOM 5574 C C . GLY A 1 699 ? -39.844 -64.75 37.719 1 86.56 699 GLY A C 1
ATOM 5575 O O . GLY A 1 699 ? -39.188 -64.375 36.75 1 86.56 699 GLY A O 1
ATOM 5576 N N . PHE A 1 700 ? -39.281 -65.125 38.875 1 88.69 700 PHE A N 1
ATOM 5577 C CA . PHE A 1 700 ? -37.875 -65.062 39.094 1 88.69 700 PHE A CA 1
ATOM 5578 C C . PHE A 1 700 ? -37.156 -66.312 38.594 1 88.69 700 PHE A C 1
ATOM 5580 O O . PHE A 1 700 ? -37.562 -67.375 38.875 1 88.69 700 PHE A O 1
ATOM 5587 N N . PRO A 1 701 ? -36.125 -66.062 37.781 1 90.62 701 PRO A N 1
ATOM 5588 C CA . PRO A 1 701 ? -35.438 -67.25 37.219 1 90.62 701 PRO A CA 1
ATOM 5589 C C . PRO A 1 701 ? -34.781 -68.125 38.281 1 90.62 701 PRO A C 1
ATOM 5591 O O . PRO A 1 701 ? -34.094 -67.562 39.188 1 90.62 701 PRO A O 1
ATOM 5594 N N . THR A 1 702 ? -34.969 -69.438 38.188 1 90.19 702 THR A N 1
ATOM 5595 C CA . THR A 1 702 ? -34.406 -70.375 39.156 1 90.19 702 THR A CA 1
ATOM 5596 C C . THR A 1 702 ? -33.344 -71.25 38.469 1 90.19 702 THR A C 1
ATOM 5598 O O . THR A 1 702 ? -32.438 -71.812 39.156 1 90.19 702 THR A O 1
ATOM 5601 N N . HIS A 1 703 ? -33.5 -71.5 37.219 1 89 703 HIS A N 1
ATOM 5602 C CA . HIS A 1 703 ? -32.594 -72.375 36.469 1 89 703 HIS A CA 1
ATOM 5603 C C . HIS A 1 703 ? -32.094 -71.688 35.219 1 89 703 HIS A C 1
ATOM 5605 O O . HIS A 1 703 ? -32.781 -70.875 34.625 1 89 703 HIS A O 1
ATOM 5611 N N . ASP A 1 704 ? -30.891 -71.812 34.844 1 85.94 704 ASP A N 1
ATOM 5612 C CA . ASP A 1 704 ? -30.312 -71.25 33.594 1 85.94 704 ASP A CA 1
ATOM 5613 C C . ASP A 1 704 ? -30.875 -72 32.375 1 85.94 704 ASP A C 1
ATOM 5615 O O . ASP A 1 704 ? -31.75 -72.812 32.5 1 85.94 704 ASP A O 1
ATOM 5619 N N . SER A 1 705 ? -30.438 -71.688 31.188 1 83.69 705 SER A N 1
ATOM 5620 C CA . SER A 1 705 ? -30.953 -72.188 29.922 1 83.69 705 SER A CA 1
ATOM 5621 C C . SER A 1 705 ? -30.734 -73.688 29.797 1 83.69 705 SER A C 1
ATOM 5623 O O . SER A 1 705 ? -31.484 -74.375 29.141 1 83.69 705 SER A O 1
ATOM 5625 N N . GLU A 1 706 ? -29.75 -74.25 30.547 1 84.69 706 GLU A N 1
ATOM 5626 C CA . GLU A 1 706 ? -29.406 -75.688 30.484 1 84.69 706 GLU A CA 1
ATOM 5627 C C . GLU A 1 706 ? -30.094 -76.438 31.609 1 84.69 706 GLU A C 1
ATOM 5629 O O . GLU A 1 706 ? -29.828 -77.625 31.781 1 84.69 706 GLU A O 1
ATOM 5634 N N . GLY A 1 707 ? -30.938 -75.812 32.344 1 84.12 707 GLY A N 1
ATOM 5635 C CA . GLY A 1 707 ? -31.719 -76.5 33.344 1 84.12 707 GLY A CA 1
ATOM 5636 C C . GLY A 1 707 ? -31 -76.562 34.688 1 84.12 707 GLY A C 1
ATOM 5637 O O . GLY A 1 707 ? -31.469 -77.25 35.594 1 84.12 707 GLY A O 1
ATOM 5638 N N . LYS A 1 708 ? -29.812 -76.062 34.75 1 86.25 708 LYS A N 1
ATOM 5639 C CA . LYS A 1 708 ? -29.031 -76.062 35.969 1 86.25 708 LYS A CA 1
ATOM 5640 C C . LYS A 1 708 ? -29.469 -74.938 36.906 1 86.25 708 LYS A C 1
ATOM 5642 O O . LYS A 1 708 ? -29.797 -73.812 36.438 1 86.25 708 LYS A O 1
ATOM 5647 N N . GLU A 1 709 ? -29.516 -75.125 38.156 1 83.44 709 GLU A N 1
ATOM 5648 C CA . GLU A 1 709 ? -29.891 -74.125 39.125 1 83.44 709 GLU A CA 1
ATOM 5649 C C . GLU A 1 709 ? -28.953 -72.938 39.062 1 83.44 709 GLU A C 1
ATOM 5651 O O . GLU A 1 709 ? -27.734 -73.062 38.938 1 83.44 709 GLU A O 1
ATOM 5656 N N . ILE A 1 710 ? -29.5 -71.75 39.094 1 85.31 710 ILE A N 1
ATOM 5657 C CA . ILE A 1 710 ? -28.703 -70.5 38.969 1 85.31 710 ILE A CA 1
ATOM 5658 C C . ILE A 1 710 ? -27.844 -70.312 40.219 1 85.31 710 ILE A C 1
ATOM 5660 O O . ILE A 1 710 ? -28.281 -70.625 41.312 1 85.31 710 ILE A O 1
ATOM 5664 N N . GLY A 1 711 ? -26.531 -70.125 40.094 1 84.25 711 GLY A N 1
ATOM 5665 C CA . GLY A 1 711 ? -25.609 -69.938 41.188 1 84.25 711 GLY A CA 1
ATOM 5666 C C . GLY A 1 711 ? -26 -68.75 42.125 1 84.25 711 GLY A C 1
ATOM 5667 O O . GLY A 1 711 ? -26.781 -67.875 41.719 1 84.25 711 GLY A O 1
ATOM 5668 N N . LYS A 1 712 ? -25.625 -68.812 43.375 1 82.06 712 LYS A N 1
ATOM 5669 C CA . LYS A 1 712 ? -25.953 -67.875 44.406 1 82.06 712 LYS A CA 1
ATOM 5670 C C . LYS A 1 712 ? -25.578 -66.438 43.938 1 82.06 712 LYS A C 1
ATOM 5672 O O . LYS A 1 712 ? -26.312 -65.5 44.219 1 82.06 712 LYS A O 1
ATOM 5677 N N . GLY A 1 713 ? -24.484 -66.312 43.25 1 84.44 713 GLY A N 1
ATOM 5678 C CA . GLY A 1 713 ? -24.031 -65 42.75 1 84.44 713 GLY A CA 1
ATOM 5679 C C . GLY A 1 713 ? -24.953 -64.438 41.688 1 84.44 713 GLY A C 1
ATOM 5680 O O . GLY A 1 713 ? -25.312 -63.219 41.75 1 84.44 713 GLY A O 1
ATOM 5681 N N . LEU A 1 714 ? -25.297 -65.188 40.688 1 83.25 714 LEU A N 1
ATOM 5682 C CA . LEU A 1 714 ? -26.203 -64.75 39.625 1 83.25 714 LEU A CA 1
ATOM 5683 C C . LEU A 1 714 ? -27.594 -64.438 40.188 1 83.25 714 LEU A C 1
ATOM 5685 O O . LEU A 1 714 ? -28.25 -63.5 39.781 1 83.25 714 LEU A O 1
ATOM 5689 N N . ALA A 1 715 ? -27.984 -65.25 41.125 1 84.19 715 ALA A N 1
ATOM 5690 C CA . ALA A 1 715 ? -29.281 -65.062 41.781 1 84.19 715 ALA A CA 1
ATOM 5691 C C . ALA A 1 715 ? -29.359 -63.719 42.469 1 84.19 715 ALA A C 1
ATOM 5693 O O . ALA A 1 715 ? -30.375 -63.031 42.406 1 84.19 715 ALA A O 1
ATOM 5694 N N . LYS A 1 716 ? -28.312 -63.375 43.094 1 85.25 716 LYS A N 1
ATOM 5695 C CA . LYS A 1 716 ? -28.234 -62.094 43.812 1 85.25 716 LYS A CA 1
ATOM 5696 C C . LYS A 1 716 ? -28.328 -60.938 42.812 1 85.25 716 LYS A C 1
ATOM 5698 O O . LYS A 1 716 ? -29.016 -59.938 43.062 1 85.25 716 LYS A O 1
ATOM 5703 N N . LYS A 1 717 ? -27.562 -61.031 41.688 1 85.12 717 LYS A N 1
ATOM 5704 C CA . LYS A 1 717 ? -27.594 -60 40.625 1 85.12 717 LYS A CA 1
ATOM 5705 C C . LYS A 1 717 ? -28.984 -59.875 40.031 1 85.12 717 LYS A C 1
ATOM 5707 O O . LYS A 1 717 ? -29.469 -58.75 39.812 1 85.12 717 LYS A O 1
ATOM 5712 N N . LEU A 1 718 ? -29.656 -60.969 39.781 1 87.56 718 LEU A N 1
ATOM 5713 C CA . LEU A 1 718 ? -31 -61 39.219 1 87.56 718 LEU A CA 1
ATOM 5714 C C . LEU A 1 718 ? -32.031 -60.438 40.188 1 87.56 718 LEU A C 1
ATOM 5716 O O . LEU A 1 718 ? -32.969 -59.781 39.781 1 87.56 718 LEU A O 1
ATOM 5720 N N . ARG A 1 719 ? -31.812 -60.688 41.5 1 87.56 719 ARG A N 1
ATOM 5721 C CA . ARG A 1 719 ? -32.688 -60.156 42.531 1 87.56 719 ARG A CA 1
ATOM 5722 C C . ARG A 1 719 ? -32.594 -58.656 42.594 1 87.56 719 ARG A C 1
ATOM 5724 O O . ARG A 1 719 ? -33.625 -57.969 42.781 1 87.56 719 ARG A O 1
ATOM 5731 N N . LYS A 1 720 ? -31.359 -58.125 42.406 1 87.06 720 LYS A N 1
ATOM 5732 C CA . LYS A 1 720 ? -31.188 -56.688 42.406 1 87.06 720 LYS A CA 1
ATOM 5733 C C . LYS A 1 720 ? -31.906 -56.031 41.219 1 87.06 720 LYS A C 1
ATOM 5735 O O . LYS A 1 720 ? -32.531 -55 41.344 1 87.06 720 LYS A O 1
ATOM 5740 N N . LEU A 1 721 ? -31.891 -56.656 40.062 1 86.88 721 LEU A N 1
ATOM 5741 C CA . LEU A 1 721 ? -32.594 -56.188 38.844 1 86.88 721 LEU A CA 1
ATOM 5742 C C . LEU A 1 721 ? -34.094 -56.25 39.062 1 86.88 721 LEU A C 1
ATOM 5744 O O . LEU A 1 721 ? -34.812 -55.344 38.656 1 86.88 721 LEU A O 1
ATOM 5748 N N . TYR A 1 722 ? -34.531 -57.281 39.688 1 87 722 TYR A N 1
ATOM 5749 C CA . TYR A 1 722 ? -35.938 -57.469 40 1 87 722 TYR A CA 1
ATOM 5750 C C . TYR A 1 722 ? -36.438 -56.375 40.969 1 87 722 TYR A C 1
ATOM 5752 O O . TYR A 1 722 ? -37.5 -55.812 40.719 1 87 722 TYR A O 1
ATOM 5760 N N . GLU A 1 723 ? -35.594 -56.094 41.938 1 87.94 723 GLU A N 1
ATOM 5761 C CA . GLU A 1 723 ? -35.938 -55.062 42.906 1 87.94 723 GLU A CA 1
ATOM 5762 C C . GLU A 1 723 ? -35.969 -53.688 42.281 1 87.94 723 GLU A C 1
ATOM 5764 O O . GLU A 1 723 ? -36.844 -52.875 42.594 1 87.94 723 GLU A O 1
ATOM 5769 N N . THR A 1 724 ? -35.031 -53.438 41.375 1 86.19 724 THR A N 1
ATOM 5770 C CA . THR A 1 724 ? -34.969 -52.156 40.656 1 86.19 724 THR A CA 1
ATOM 5771 C C . THR A 1 724 ? -36.219 -52 39.781 1 86.19 724 THR A C 1
ATOM 5773 O O . THR A 1 724 ? -36.812 -50.906 39.75 1 86.19 724 THR A O 1
ATOM 5776 N N . GLN A 1 725 ? -36.625 -53 39.125 1 87.81 725 GLN A N 1
ATOM 5777 C CA . GLN A 1 725 ? -37.812 -52.969 38.25 1 87.81 725 GLN A CA 1
ATOM 5778 C C . GLN A 1 725 ? -39.094 -52.844 39.094 1 87.81 725 GLN A C 1
ATOM 5780 O O . GLN A 1 725 ? -40.031 -52.188 38.688 1 87.81 725 GLN A O 1
ATOM 5785 N N . GLU A 1 726 ? -39.062 -53.438 40.25 1 87 726 GLU A N 1
ATOM 5786 C CA . GLU A 1 726 ? -40.188 -53.312 41.188 1 87 726 GLU A CA 1
ATOM 5787 C C . GLU A 1 726 ? -40.375 -51.844 41.594 1 87 726 GLU A C 1
ATOM 5789 O O . GLU A 1 726 ? -41.5 -51.344 41.625 1 87 726 GLU A O 1
ATOM 5794 N N . LYS A 1 727 ? -39.25 -51.219 41.844 1 87.69 727 LYS A N 1
ATOM 5795 C CA . LYS A 1 727 ? -39.312 -49.812 42.25 1 87.69 727 LYS A CA 1
ATOM 5796 C C . LYS A 1 727 ? -39.812 -48.938 41.094 1 87.69 727 LYS A C 1
ATOM 5798 O O . LYS A 1 727 ? -40.625 -48.031 41.312 1 87.69 727 LYS A O 1
ATOM 5803 N N . LEU A 1 728 ? -39.406 -49.25 39.844 1 86 728 LEU A N 1
ATOM 5804 C CA . LEU A 1 728 ? -39.781 -48.5 38.625 1 86 728 LEU A CA 1
ATOM 5805 C C . LEU A 1 728 ? -41.281 -48.719 38.344 1 86 728 LEU A C 1
ATOM 5807 O O . LEU A 1 728 ? -41.969 -47.75 38 1 86 728 LEU A O 1
ATOM 5811 N N . HIS A 1 729 ? -41.719 -49.875 38.5 1 87.12 729 HIS A N 1
ATOM 5812 C CA . HIS A 1 729 ? -43.094 -50.219 38.219 1 87.12 729 HIS A CA 1
ATOM 5813 C C . HIS A 1 729 ? -44.031 -49.625 39.25 1 87.12 729 HIS A C 1
ATOM 5815 O O . HIS A 1 729 ? -45.125 -49.188 38.938 1 87.12 729 HIS A O 1
ATOM 5821 N N . ASN A 1 730 ? -43.594 -49.656 40.5 1 86.44 730 ASN A N 1
ATOM 5822 C CA . ASN A 1 730 ? -44.375 -49.031 41.562 1 86.44 730 ASN A CA 1
ATOM 5823 C C . ASN A 1 730 ? -44.562 -47.531 41.344 1 86.44 730 ASN A C 1
ATOM 5825 O O . ASN A 1 730 ? -45.625 -47 41.594 1 86.44 730 ASN A O 1
ATOM 5829 N N . GLN A 1 731 ? -43.5 -46.969 40.781 1 83 731 GLN A N 1
ATOM 5830 C CA . GLN A 1 731 ? -43.562 -45.531 40.438 1 83 731 GLN A CA 1
ATOM 5831 C C . GLN A 1 731 ? -44.562 -45.312 39.312 1 83 731 GLN A C 1
ATOM 5833 O O . GLN A 1 731 ? -45.312 -44.344 39.312 1 83 731 GLN A O 1
ATOM 5838 N N . PHE A 1 732 ? -44.625 -46.219 38.344 1 83.31 732 PHE A N 1
ATOM 5839 C CA . PHE A 1 732 ? -45.562 -46.188 37.219 1 83.31 732 PHE A CA 1
ATOM 5840 C C . PHE A 1 732 ? -47 -46.312 37.688 1 83.31 732 PHE A C 1
ATOM 5842 O O . PHE A 1 732 ? -47.875 -45.594 37.25 1 83.31 732 PHE A O 1
ATOM 5849 N N . GLU A 1 733 ? -47.25 -47.219 38.625 1 82.62 733 GLU A N 1
ATOM 5850 C CA . GLU A 1 733 ? -48.562 -47.438 39.156 1 82.62 733 GLU A CA 1
ATOM 5851 C C . GLU A 1 733 ? -49.062 -46.25 39.969 1 82.62 733 GLU A C 1
ATOM 5853 O O . GLU A 1 733 ? -50.25 -45.875 39.906 1 82.62 733 GLU A O 1
ATOM 5858 N N . ARG A 1 734 ? -48.156 -45.625 40.594 1 81.94 734 ARG A N 1
ATOM 5859 C CA . ARG A 1 734 ? -48.5 -44.438 41.375 1 81.94 734 ARG A CA 1
ATOM 5860 C C . ARG A 1 734 ? -48.875 -43.25 40.438 1 81.94 734 ARG A C 1
ATOM 5862 O O . ARG A 1 734 ? -49.781 -42.469 40.75 1 81.94 734 ARG A O 1
ATOM 5869 N N . MET A 1 735 ? -48.156 -43.25 39.344 1 75.19 735 MET A N 1
ATOM 5870 C CA . MET A 1 735 ? -48.406 -42.188 38.375 1 75.19 735 MET A CA 1
ATOM 5871 C C . MET A 1 735 ? -49.781 -42.375 37.719 1 75.19 735 MET A C 1
ATOM 5873 O O . MET A 1 735 ? -50.469 -41.406 37.406 1 75.19 735 MET A O 1
ATOM 5877 N N . ASN A 1 736 ? -50.188 -43.625 37.469 1 69.69 736 ASN A N 1
ATOM 5878 C CA . ASN A 1 736 ? -51.469 -43.938 36.844 1 69.69 736 ASN A CA 1
ATOM 5879 C C . ASN A 1 736 ? -52.625 -43.812 37.844 1 69.69 736 ASN A C 1
ATOM 5881 O O . ASN A 1 736 ? -53.781 -43.594 37.438 1 69.69 736 ASN A O 1
ATOM 5885 N N . ILE A 1 737 ? -52.5 -44.062 39.094 1 69.44 737 ILE A N 1
ATOM 5886 C CA . ILE A 1 737 ? -53.531 -43.812 40.062 1 69.44 737 ILE A CA 1
ATOM 5887 C C . ILE A 1 737 ? -53.781 -42.312 40.25 1 69.44 737 ILE A C 1
ATOM 5889 O O . ILE A 1 737 ? -54.906 -41.875 40.406 1 69.44 737 ILE A O 1
ATOM 5893 N N . SER A 1 738 ? -52.781 -41.531 40.188 1 62.62 738 SER A N 1
ATOM 5894 C CA . SER A 1 738 ? -52.969 -40.094 40.344 1 62.62 738 SER A CA 1
ATOM 5895 C C . SER A 1 738 ? -53.562 -39.469 39.062 1 62.62 738 SER A C 1
ATOM 5897 O O . SER A 1 738 ? -54 -38.312 39.062 1 62.62 738 SER A O 1
ATOM 5899 N N . GLN A 1 739 ? -53.625 -40.25 37.969 1 51.09 739 GLN A N 1
ATOM 5900 C CA . GLN A 1 739 ? -54.344 -39.75 36.812 1 51.09 739 GLN A CA 1
ATOM 5901 C C . GLN A 1 739 ? -55.781 -40.281 36.781 1 51.09 739 GLN A C 1
ATOM 5903 O O . GLN A 1 739 ? -56 -41.438 37.125 1 51.09 739 GLN A O 1
ATOM 5908 N N . MET B 1 1 ? 27.734 -59.625 3.027 1 24.41 1 MET B N 1
ATOM 5909 C CA . MET B 1 1 ? 27.969 -58.406 3.805 1 24.41 1 MET B CA 1
ATOM 5910 C C . MET B 1 1 ? 27.172 -57.219 3.236 1 24.41 1 MET B C 1
ATOM 5912 O O . MET B 1 1 ? 27.344 -56.875 2.074 1 24.41 1 MET B O 1
ATOM 5916 N N . ASP B 1 2 ? 25.922 -57.188 3.43 1 28.38 2 ASP B N 1
ATOM 5917 C CA . ASP B 1 2 ? 24.812 -56.406 2.867 1 28.38 2 ASP B CA 1
ATOM 5918 C C . ASP B 1 2 ? 25.078 -54.906 3.012 1 28.38 2 ASP B C 1
ATOM 5920 O O . ASP B 1 2 ? 25.141 -54.375 4.129 1 28.38 2 ASP B O 1
ATOM 5924 N N . ALA B 1 3 ? 26.109 -54.406 2.328 1 36.12 3 ALA B N 1
ATOM 5925 C CA . ALA B 1 3 ? 26.766 -53.125 2.324 1 36.12 3 ALA B CA 1
ATOM 5926 C C . ALA B 1 3 ? 25.75 -52 2.498 1 36.12 3 ALA B C 1
ATOM 5928 O O . ALA B 1 3 ? 24.812 -51.844 1.698 1 36.12 3 ALA B O 1
ATOM 5929 N N . GLY B 1 4 ? 25.344 -51.594 3.621 1 37.31 4 GLY B N 1
ATOM 5930 C CA . GLY B 1 4 ? 24.453 -50.594 4.184 1 37.31 4 GLY B CA 1
ATOM 5931 C C . GLY B 1 4 ? 24.516 -49.281 3.449 1 37.31 4 GLY B C 1
ATOM 5932 O O . GLY B 1 4 ? 25.547 -48.625 3.412 1 37.31 4 GLY B O 1
ATOM 5933 N N . LYS B 1 5 ? 23.922 -49.125 2.27 1 43.97 5 LYS B N 1
ATOM 5934 C CA . LYS B 1 5 ? 23.812 -47.969 1.4 1 43.97 5 LYS B CA 1
ATOM 5935 C C . LYS B 1 5 ? 23.688 -46.688 2.217 1 43.97 5 LYS B C 1
ATOM 5937 O O . LYS B 1 5 ? 22.719 -46.5 2.959 1 43.97 5 LYS B O 1
ATOM 5942 N N . GLY B 1 6 ? 24.688 -46.156 2.893 1 48.53 6 GLY B N 1
ATOM 5943 C CA . GLY B 1 6 ? 24.766 -44.938 3.682 1 48.53 6 GLY B CA 1
ATOM 5944 C C . GLY B 1 6 ? 23.875 -43.812 3.16 1 48.53 6 GLY B C 1
ATOM 5945 O O . GLY B 1 6 ? 23.75 -43.625 1.948 1 48.53 6 GLY B O 1
ATOM 5946 N N . LYS B 1 7 ? 22.953 -43.312 4.059 1 64.88 7 LYS B N 1
ATOM 5947 C CA . LYS B 1 7 ? 21.875 -42.375 3.773 1 64.88 7 LYS B CA 1
ATOM 5948 C C . LYS B 1 7 ? 22.422 -41.094 3.111 1 64.88 7 LYS B C 1
ATOM 5950 O O . LYS B 1 7 ? 23.281 -40.406 3.67 1 64.88 7 LYS B O 1
ATOM 5955 N N . ARG B 1 8 ? 22.375 -40.906 1.816 1 85 8 ARG B N 1
ATOM 5956 C CA . ARG B 1 8 ? 22.75 -39.688 1.098 1 85 8 ARG B CA 1
ATOM 5957 C C . ARG B 1 8 ? 22.141 -38.469 1.75 1 85 8 ARG B C 1
ATOM 5959 O O . ARG B 1 8 ? 20.984 -38.5 2.164 1 85 8 ARG B O 1
ATOM 5966 N N . MET B 1 9 ? 23.016 -37.531 2.205 1 87.19 9 MET B N 1
ATOM 5967 C CA . MET B 1 9 ? 22.578 -36.312 2.836 1 87.19 9 MET B CA 1
ATOM 5968 C C . MET B 1 9 ? 22.688 -35.125 1.868 1 87.19 9 MET B C 1
ATOM 5970 O O . MET B 1 9 ? 23.406 -35.219 0.872 1 87.19 9 MET B O 1
ATOM 5974 N N . GLN B 1 10 ? 21.922 -34.125 2.188 1 90.69 10 GLN B N 1
ATOM 5975 C CA . GLN B 1 10 ? 22.016 -32.906 1.399 1 90.69 10 GLN B CA 1
ATOM 5976 C C . GLN B 1 10 ? 23.406 -32.281 1.515 1 90.69 10 GLN B C 1
ATOM 5978 O O . GLN B 1 10 ? 24.016 -32.312 2.59 1 90.69 10 GLN B O 1
ATOM 5983 N N . PRO B 1 11 ? 23.922 -31.812 0.404 1 89.25 11 PRO B N 1
ATOM 5984 C CA . PRO B 1 11 ? 25.234 -31.156 0.469 1 89.25 11 PRO B CA 1
ATOM 5985 C C . PRO B 1 11 ? 25.203 -29.844 1.248 1 89.25 11 PRO B C 1
ATOM 5987 O O . PRO B 1 11 ? 24.125 -29.328 1.546 1 89.25 11 PRO B O 1
ATOM 5990 N N . ALA B 1 12 ? 26.438 -29.344 1.56 1 89.62 12 ALA B N 1
ATOM 5991 C CA . ALA B 1 12 ? 26.547 -28.094 2.293 1 89.62 12 ALA B CA 1
ATOM 5992 C C . ALA B 1 12 ? 26 -26.922 1.476 1 89.62 12 ALA B C 1
ATOM 5994 O O . ALA B 1 12 ? 26.141 -26.891 0.25 1 89.62 12 ALA B O 1
ATOM 5995 N N . TRP B 1 13 ? 25.359 -26.062 2.146 1 92.25 13 TRP B N 1
ATOM 5996 C CA . TRP B 1 13 ? 24.766 -24.875 1.543 1 92.25 13 TRP B CA 1
ATOM 5997 C C . TRP B 1 13 ? 25.172 -23.625 2.307 1 92.25 13 TRP B C 1
ATOM 5999 O O . TRP B 1 13 ? 25.297 -23.641 3.533 1 92.25 13 TRP B O 1
ATOM 6009 N N . SER B 1 14 ? 25.5 -22.516 1.592 1 91.25 14 SER B N 1
ATOM 6010 C CA . SER B 1 14 ? 25.75 -21.219 2.201 1 91.25 14 SER B CA 1
ATOM 6011 C C . SER B 1 14 ? 24.953 -20.125 1.501 1 91.25 14 SER B C 1
ATOM 6013 O O . SER B 1 14 ? 24.797 -20.141 0.278 1 91.25 14 SER B O 1
ATOM 6015 N N . ALA B 1 15 ? 24.5 -19.203 2.352 1 91.12 15 ALA B N 1
ATOM 6016 C CA . ALA B 1 15 ? 23.766 -18.078 1.794 1 91.12 15 ALA B CA 1
ATOM 6017 C C . ALA B 1 15 ? 24.672 -17.234 0.888 1 91.12 15 ALA B C 1
ATOM 6019 O O . ALA B 1 15 ? 25.891 -17.172 1.09 1 91.12 15 ALA B O 1
ATOM 6020 N N . PRO B 1 16 ? 24 -16.609 -0.106 1 92.94 16 PRO B N 1
ATOM 6021 C CA . PRO B 1 16 ? 24.797 -15.703 -0.932 1 92.94 16 PRO B CA 1
ATOM 6022 C C . PRO B 1 16 ? 25.453 -14.594 -0.118 1 92.94 16 PRO B C 1
ATOM 6024 O O . PRO B 1 16 ? 24.906 -14.172 0.91 1 92.94 16 PRO B O 1
ATOM 6027 N N . GLN B 1 17 ? 26.594 -14.188 -0.523 1 87.69 17 GLN B N 1
ATOM 6028 C CA . GLN B 1 17 ? 27.297 -13.094 0.153 1 87.69 17 GLN B CA 1
ATOM 6029 C C . GLN B 1 17 ? 26.547 -11.773 -0.033 1 87.69 17 GLN B C 1
ATOM 6031 O O . GLN B 1 17 ? 26.578 -10.914 0.846 1 87.69 17 GLN B O 1
ATOM 6036 N N . GLY B 1 18 ? 25.859 -11.758 -1.054 1 85.75 18 GLY B N 1
ATOM 6037 C CA . GLY B 1 18 ? 25.172 -10.516 -1.356 1 85.75 18 GLY B CA 1
ATOM 6038 C C . GLY B 1 18 ? 26.109 -9.398 -1.789 1 85.75 18 GLY B C 1
ATOM 6039 O O . GLY B 1 18 ? 27.328 -9.617 -1.911 1 85.75 18 GLY B O 1
ATOM 6040 N N . SER B 1 19 ? 25.531 -8.289 -2.26 1 85 19 SER B N 1
ATOM 6041 C CA . SER B 1 19 ? 26.312 -7.102 -2.607 1 85 19 SER B CA 1
ATOM 6042 C C . SER B 1 19 ? 26.016 -5.949 -1.651 1 85 19 SER B C 1
ATOM 6044 O O . SER B 1 19 ? 25.094 -6.023 -0.847 1 85 19 SER B O 1
ATOM 6046 N N . ASN B 1 20 ? 26.906 -5.039 -1.672 1 80.69 20 ASN B N 1
ATOM 6047 C CA . ASN B 1 20 ? 26.734 -3.877 -0.811 1 80.69 20 ASN B CA 1
ATOM 6048 C C . ASN B 1 20 ? 25.5 -3.072 -1.201 1 80.69 20 ASN B C 1
ATOM 6050 O O . ASN B 1 20 ? 25.438 -2.514 -2.297 1 80.69 20 ASN B O 1
ATOM 6054 N N . ARG B 1 21 ? 24.5 -3.082 -0.353 1 84.62 21 ARG B N 1
ATOM 6055 C CA . ARG B 1 21 ? 23.266 -2.332 -0.577 1 84.62 21 ARG B CA 1
ATOM 6056 C C . ARG B 1 21 ? 23.344 -0.954 0.071 1 84.62 21 ARG B C 1
ATOM 6058 O O . ARG B 1 21 ? 23.812 -0.818 1.205 1 84.62 21 ARG B O 1
ATOM 6065 N N . PRO B 1 22 ? 22.891 -0.024 -0.78 1 89.69 22 PRO B N 1
ATOM 6066 C CA . PRO B 1 22 ? 22.812 1.292 -0.142 1 89.69 22 PRO B CA 1
ATOM 6067 C C . PRO B 1 22 ? 21.875 1.309 1.056 1 89.69 22 PRO B C 1
ATOM 6069 O O . PRO B 1 22 ? 20.844 0.612 1.052 1 89.69 22 PRO B O 1
ATOM 6072 N N . LYS B 1 23 ? 22.297 1.995 2.061 1 92.88 23 LYS B N 1
ATOM 6073 C CA . LYS B 1 23 ? 21.469 2.199 3.248 1 92.88 23 LYS B CA 1
ATOM 6074 C C . LYS B 1 23 ? 20.906 3.613 3.285 1 92.88 23 LYS B C 1
ATOM 6076 O O . LYS B 1 23 ? 21.484 4.539 2.719 1 92.88 23 LYS B O 1
ATOM 6081 N N . LEU B 1 24 ? 19.781 3.752 3.924 1 96.88 24 LEU B N 1
ATOM 6082 C CA . LEU B 1 24 ? 19.156 5.062 4.004 1 96.88 24 LEU B CA 1
ATOM 6083 C C . LEU B 1 24 ? 19.984 6.012 4.871 1 96.88 24 LEU B C 1
ATOM 6085 O O . LEU B 1 24 ? 20.266 5.703 6.031 1 96.88 24 LEU B O 1
ATOM 6089 N N . HIS B 1 25 ? 20.438 7.105 4.301 1 98.31 25 HIS B N 1
ATOM 6090 C CA . HIS B 1 25 ? 21.094 8.211 4.996 1 98.31 25 HIS B CA 1
ATOM 6091 C C . HIS B 1 25 ? 20.219 9.469 4.965 1 98.31 25 HIS B C 1
ATOM 6093 O O . HIS B 1 25 ? 19.578 9.758 3.955 1 98.31 25 HIS B O 1
ATOM 6099 N N . LEU B 1 26 ? 20.141 10.141 6.039 1 98.19 26 LEU B N 1
ATOM 6100 C CA . LEU B 1 26 ? 19.438 11.414 6.133 1 98.19 26 LEU B CA 1
ATOM 6101 C C . LEU B 1 26 ? 20.359 12.516 6.637 1 98.19 26 LEU B C 1
ATOM 6103 O O . LEU B 1 26 ? 21.172 12.297 7.539 1 98.19 26 LEU B O 1
ATOM 6107 N N . TYR B 1 27 ? 20.25 13.648 6.039 1 98.19 27 TYR B N 1
ATOM 6108 C CA . TYR B 1 27 ? 20.969 14.805 6.582 1 98.19 27 TYR B CA 1
ATOM 6109 C C . TYR B 1 27 ? 20.422 15.18 7.957 1 98.19 27 TYR B C 1
ATOM 6111 O O . TYR B 1 27 ? 19.25 15.531 8.094 1 98.19 27 TYR B O 1
ATOM 6119 N N . ASN B 1 28 ? 21.281 15.086 8.945 1 97.94 28 ASN B N 1
ATOM 6120 C CA . ASN B 1 28 ? 20.953 15.352 10.336 1 97.94 28 ASN B CA 1
ATOM 6121 C C . ASN B 1 28 ? 21.469 16.719 10.789 1 97.94 28 ASN B C 1
ATOM 6123 O O . ASN B 1 28 ? 22.672 16.938 10.859 1 97.94 28 ASN B O 1
ATOM 6127 N N . SER B 1 29 ? 20.531 17.594 11.117 1 97.69 29 SER B N 1
ATOM 6128 C CA . SER B 1 29 ? 20.922 18.953 11.508 1 97.69 29 SER B CA 1
ATOM 6129 C C . SER B 1 29 ? 21.766 18.938 12.773 1 97.69 29 SER B C 1
ATOM 6131 O O . SER B 1 29 ? 22.531 19.875 13.023 1 97.69 29 SER B O 1
ATOM 6133 N N . LEU B 1 30 ? 21.719 17.875 13.555 1 97.38 30 LEU B N 1
ATOM 6134 C CA . LEU B 1 30 ? 22.484 17.766 14.797 1 97.38 30 LEU B CA 1
ATOM 6135 C C . LEU B 1 30 ? 23.969 17.594 14.508 1 97.38 30 LEU B C 1
ATOM 6137 O O . LEU B 1 30 ? 24.797 17.844 15.367 1 97.38 30 LEU B O 1
ATOM 6141 N N . THR B 1 31 ? 24.312 17.031 13.297 1 97.06 31 THR B N 1
ATOM 6142 C CA . THR B 1 31 ? 25.703 16.781 12.938 1 97.06 31 THR B CA 1
ATOM 6143 C C . THR B 1 31 ? 26.094 17.562 11.68 1 97.06 31 THR B C 1
ATOM 6145 O O . THR B 1 31 ? 27.266 17.656 11.344 1 97.06 31 THR B O 1
ATOM 6148 N N . ARG B 1 32 ? 25.078 18.047 11.016 1 96.38 32 ARG B N 1
ATOM 6149 C CA . ARG B 1 32 ? 25.234 18.719 9.734 1 96.38 32 ARG B CA 1
ATOM 6150 C C . ARG B 1 32 ? 25.891 17.812 8.711 1 96.38 32 ARG B C 1
ATOM 6152 O O . ARG B 1 32 ? 26.719 18.266 7.906 1 96.38 32 ARG B O 1
ATOM 6159 N N . ASN B 1 33 ? 25.641 16.5 8.859 1 97 33 ASN B N 1
ATOM 6160 C CA . ASN B 1 33 ? 26.094 15.453 7.949 1 97 33 ASN B CA 1
ATOM 6161 C C . ASN B 1 33 ? 24.969 14.461 7.633 1 97 33 ASN B C 1
ATOM 6163 O O . ASN B 1 33 ? 23.969 14.398 8.344 1 97 33 ASN B O 1
ATOM 6167 N N . LYS B 1 34 ? 25.203 13.766 6.469 1 97.31 34 LYS B N 1
ATOM 6168 C CA . LYS B 1 34 ? 24.328 12.633 6.199 1 97.31 34 LYS B CA 1
ATOM 6169 C C . LYS B 1 34 ? 24.656 11.445 7.102 1 97.31 34 LYS B C 1
ATOM 6171 O O . LYS B 1 34 ? 25.781 10.93 7.07 1 97.31 34 LYS B O 1
ATOM 6176 N N . GLU B 1 35 ? 23.719 11.039 7.934 1 97.62 35 GLU B N 1
ATOM 6177 C CA . GLU B 1 35 ? 23.906 9.938 8.867 1 97.62 35 GLU B CA 1
ATOM 6178 C C . GLU B 1 35 ? 23.047 8.734 8.484 1 97.62 35 GLU B C 1
ATOM 6180 O O . GLU B 1 35 ? 21.922 8.906 8 1 97.62 35 GLU B O 1
ATOM 6185 N N . GLU B 1 36 ? 23.609 7.523 8.711 1 96.44 36 GLU B N 1
ATOM 6186 C CA . GLU B 1 36 ? 22.766 6.344 8.531 1 96.44 36 GLU B CA 1
ATOM 6187 C C . GLU B 1 36 ? 21.531 6.406 9.43 1 96.44 36 GLU B C 1
ATOM 6189 O O . GLU B 1 36 ? 21.625 6.746 10.609 1 96.44 36 GLU B O 1
ATOM 6194 N N . PHE B 1 37 ? 20.391 6.18 8.898 1 97.56 37 PHE B N 1
ATOM 6195 C CA . PHE B 1 37 ? 19.156 6.238 9.664 1 97.56 37 PHE B CA 1
ATOM 6196 C C . PHE B 1 37 ? 18.906 4.922 10.391 1 97.56 37 PHE B C 1
ATOM 6198 O O . PHE B 1 37 ? 18.734 3.877 9.758 1 97.56 37 PHE B O 1
ATOM 6205 N N . VAL B 1 38 ? 18.875 4.949 11.68 1 96.12 38 VAL B N 1
ATOM 6206 C CA . VAL B 1 38 ? 18.625 3.797 12.539 1 96.12 38 VAL B CA 1
ATOM 6207 C C . VAL B 1 38 ? 17.531 4.137 13.555 1 96.12 38 VAL B C 1
ATOM 6209 O O . VAL B 1 38 ? 17.766 4.879 14.508 1 96.12 38 VAL B O 1
ATOM 6212 N N . PRO B 1 39 ? 16.344 3.564 13.352 1 95.75 39 PRO B N 1
ATOM 6213 C CA . PRO B 1 39 ? 15.289 3.803 14.344 1 95.75 39 PRO B CA 1
ATOM 6214 C C . PRO B 1 39 ? 15.656 3.26 15.727 1 95.75 39 PRO B C 1
ATOM 6216 O O . PRO B 1 39 ? 16.406 2.293 15.836 1 95.75 39 PRO B O 1
ATOM 6219 N N . GLN B 1 40 ? 15.047 3.834 16.734 1 95.62 40 GLN B N 1
ATOM 6220 C CA . GLN B 1 40 ? 15.328 3.443 18.109 1 95.62 40 GLN B CA 1
ATOM 6221 C C . GLN B 1 40 ? 14.758 2.062 18.422 1 95.62 40 GLN B C 1
ATOM 6223 O O . GLN B 1 40 ? 15.359 1.288 19.172 1 95.62 40 GLN B O 1
ATOM 6228 N N . ASN B 1 41 ? 13.586 1.76 17.812 1 93.75 41 ASN B N 1
ATOM 6229 C CA . ASN B 1 41 ? 12.867 0.534 18.141 1 93.75 41 ASN B CA 1
ATOM 6230 C C . ASN B 1 41 ? 12.352 -0.173 16.891 1 93.75 41 ASN B C 1
ATOM 6232 O O . ASN B 1 41 ? 11.219 0.056 16.469 1 93.75 41 ASN B O 1
ATOM 6236 N N . GLY B 1 42 ? 13.18 -1.115 16.469 1 91.06 42 GLY B N 1
ATOM 6237 C CA . GLY B 1 42 ? 12.75 -1.88 15.312 1 91.06 42 GLY B CA 1
ATOM 6238 C C . GLY B 1 42 ? 12.445 -1.013 14.109 1 91.06 42 GLY B C 1
ATOM 6239 O O . GLY B 1 42 ? 13.266 -0.186 13.711 1 91.06 42 GLY B O 1
ATOM 6240 N N . ASN B 1 43 ? 11.203 -1.23 13.547 1 92.25 43 ASN B N 1
ATOM 6241 C CA . ASN B 1 43 ? 10.789 -0.478 12.367 1 92.25 43 ASN B CA 1
ATOM 6242 C C . ASN B 1 43 ? 9.922 0.72 12.742 1 92.25 43 ASN B C 1
ATOM 6244 O O . ASN B 1 43 ? 9.477 1.47 11.875 1 92.25 43 ASN B O 1
ATOM 6248 N N . ASN B 1 44 ? 9.711 0.9 14.039 1 95 44 ASN B N 1
ATOM 6249 C CA . ASN B 1 44 ? 8.875 2.002 14.5 1 95 44 ASN B CA 1
ATOM 6250 C C . ASN B 1 44 ? 9.617 3.332 14.453 1 95 44 ASN B C 1
ATOM 6252 O O . ASN B 1 44 ? 10.742 3.438 14.938 1 95 44 ASN B O 1
ATOM 6256 N N . VAL B 1 45 ? 9.047 4.328 13.852 1 97.69 45 VAL B N 1
ATOM 6257 C CA . VAL B 1 45 ? 9.641 5.652 13.734 1 97.69 45 VAL B CA 1
ATOM 6258 C C . VAL B 1 45 ? 8.703 6.699 14.336 1 97.69 45 VAL B C 1
ATOM 6260 O O . VAL B 1 45 ? 7.668 7.016 13.75 1 97.69 45 VAL B O 1
ATOM 6263 N N . LEU B 1 46 ? 9.039 7.234 15.508 1 98.5 46 LEU B N 1
ATOM 6264 C CA . LEU B 1 46 ? 8.32 8.352 16.109 1 98.5 46 LEU B CA 1
ATOM 6265 C C . LEU B 1 46 ? 8.742 9.672 15.484 1 98.5 46 LEU B C 1
ATOM 6267 O O . LEU B 1 46 ? 9.93 10.023 15.508 1 98.5 46 LEU B O 1
ATOM 6271 N N . TRP B 1 47 ? 7.812 10.383 14.867 1 98.81 47 TRP B N 1
ATOM 6272 C CA . TRP B 1 47 ? 8.125 11.594 14.117 1 98.81 47 TRP B CA 1
ATOM 6273 C C . TRP B 1 47 ? 7.242 12.758 14.578 1 98.81 47 TRP B C 1
ATOM 6275 O O . TRP B 1 47 ? 6.016 12.68 14.508 1 98.81 47 TRP B O 1
ATOM 6285 N N . TYR B 1 48 ? 7.844 13.805 15.133 1 98.75 48 TYR B N 1
ATOM 6286 C CA . TYR B 1 48 ? 7.156 15.055 15.461 1 98.75 48 TYR B CA 1
ATOM 6287 C C . TYR B 1 48 ? 7.496 16.141 14.445 1 98.75 48 TYR B C 1
ATOM 6289 O O . TYR B 1 48 ? 8.648 16.281 14.039 1 98.75 48 TYR B O 1
ATOM 6297 N N . SER B 1 49 ? 6.523 16.828 13.977 1 98.06 49 SER B N 1
ATOM 6298 C CA . SER B 1 49 ? 6.723 17.969 13.078 1 98.06 49 SER B CA 1
ATOM 6299 C C . SER B 1 49 ? 6.012 19.219 13.586 1 98.06 49 SER B C 1
ATOM 6301 O O . SER B 1 49 ? 4.852 19.141 14 1 98.06 49 SER B O 1
ATOM 6303 N N . CYS B 1 50 ? 6.73 20.344 13.641 1 97.5 50 CYS B N 1
ATOM 6304 C CA . CYS B 1 50 ? 6.105 21.594 14.031 1 97.5 50 CYS B CA 1
ATOM 6305 C C . CYS B 1 50 ? 5.047 22.016 13.023 1 97.5 50 CYS B C 1
ATOM 6307 O O . CYS B 1 50 ? 5.312 22.062 11.82 1 97.5 50 CYS B O 1
ATOM 6309 N N . GLY B 1 51 ? 3.879 22.266 13.508 1 96.88 51 GLY B N 1
ATOM 6310 C CA . GLY B 1 51 ? 2.791 22.75 12.68 1 96.88 51 GLY B CA 1
ATOM 6311 C C . GLY B 1 51 ? 2.744 24.266 12.594 1 96.88 51 GLY B C 1
ATOM 6312 O O . GLY B 1 51 ? 3.703 24.938 12.969 1 96.88 51 GLY B O 1
ATOM 6313 N N . PRO B 1 52 ? 1.656 24.781 12.109 1 96.69 52 PRO B N 1
ATOM 6314 C CA . PRO B 1 52 ? 1.551 26.234 11.859 1 96.69 52 PRO B CA 1
ATOM 6315 C C . PRO B 1 52 ? 1.046 27 13.07 1 96.69 52 PRO B C 1
ATOM 6317 O O . PRO B 1 52 ? 0.366 26.438 13.93 1 96.69 52 PRO B O 1
ATOM 6320 N N . THR B 1 53 ? 1.507 28.266 13.172 1 95.44 53 THR B N 1
ATOM 6321 C CA . THR B 1 53 ? 0.766 29.234 13.961 1 95.44 53 THR B CA 1
ATOM 6322 C C . THR B 1 53 ? -0.426 29.781 13.18 1 95.44 53 THR B C 1
ATOM 6324 O O . THR B 1 53 ? -0.254 30.406 12.133 1 95.44 53 THR B O 1
ATOM 6327 N N . VAL B 1 54 ? -1.61 29.562 13.609 1 96.56 54 VAL B N 1
ATOM 6328 C CA . VAL B 1 54 ? -2.801 29.734 12.789 1 96.56 54 VAL B CA 1
ATOM 6329 C C . VAL B 1 54 ? -3.418 31.109 13.047 1 96.56 54 VAL B C 1
ATOM 6331 O O . VAL B 1 54 ? -4.527 31.203 13.578 1 96.56 54 VAL B O 1
ATOM 6334 N N . TYR B 1 55 ? -2.766 32.188 12.547 1 93.06 55 TYR B N 1
ATOM 6335 C CA . TYR B 1 55 ? -3.248 33.562 12.711 1 93.06 55 TYR B CA 1
ATOM 6336 C C . TYR B 1 55 ? -3.598 34.156 11.367 1 93.06 55 TYR B C 1
ATOM 6338 O O . TYR B 1 55 ? -4.199 35.25 11.312 1 93.06 55 TYR B O 1
ATOM 6346 N N . ASP B 1 56 ? -3.223 33.469 10.289 1 91.5 56 ASP B N 1
ATOM 6347 C CA . ASP B 1 56 ? -3.451 34 8.945 1 91.5 56 ASP B CA 1
ATOM 6348 C C . ASP B 1 56 ? -3.424 32.875 7.914 1 91.5 56 ASP B C 1
ATOM 6350 O O . ASP B 1 56 ? -3.189 31.703 8.258 1 91.5 56 ASP B O 1
ATOM 6354 N N . ALA B 1 57 ? -3.639 33.25 6.668 1 92.5 57 ALA B N 1
ATOM 6355 C CA . ALA B 1 57 ? -3.67 32.281 5.57 1 92.5 57 ALA B CA 1
ATOM 6356 C C . ALA B 1 57 ? -2.303 31.641 5.371 1 92.5 57 ALA B C 1
ATOM 6358 O O . ALA B 1 57 ? -1.27 32.281 5.535 1 92.5 57 ALA B O 1
ATOM 6359 N N . SER B 1 58 ? -2.391 30.344 4.988 1 94.56 58 SER B N 1
ATOM 6360 C CA . SER B 1 58 ? -1.154 29.641 4.648 1 94.56 58 SER B CA 1
ATOM 6361 C C . SER B 1 58 ? -0.591 30.125 3.318 1 94.56 58 SER B C 1
ATOM 6363 O O . SER B 1 58 ? -1.346 30.438 2.393 1 94.56 58 SER B O 1
ATOM 6365 N N . HIS B 1 59 ? 0.682 30.234 3.238 1 92.19 59 HIS B N 1
ATOM 6366 C CA . HIS B 1 59 ? 1.36 30.703 2.035 1 92.19 59 HIS B CA 1
ATOM 6367 C C . HIS B 1 59 ? 2.318 29.656 1.495 1 92.19 59 HIS B C 1
ATOM 6369 O O . HIS B 1 59 ? 2.443 28.562 2.07 1 92.19 59 HIS B O 1
ATOM 6375 N N . MET B 1 60 ? 3.084 29.984 0.489 1 92.19 60 MET B N 1
ATOM 6376 C CA . MET B 1 60 ? 3.912 29.031 -0.235 1 92.19 60 MET B CA 1
ATOM 6377 C C . MET B 1 60 ? 5.086 28.562 0.624 1 92.19 60 MET B C 1
ATOM 6379 O O . MET B 1 60 ? 5.625 27.484 0.412 1 92.19 60 MET B O 1
ATOM 6383 N N . GLY B 1 61 ? 5.504 29.406 1.55 1 91.25 61 GLY B N 1
ATOM 6384 C CA . GLY B 1 61 ? 6.496 28.938 2.508 1 91.25 61 GLY B CA 1
ATOM 6385 C C . GLY B 1 61 ? 6.027 27.75 3.314 1 91.25 61 GLY B C 1
ATOM 6386 O O . GLY B 1 61 ? 6.801 26.828 3.578 1 91.25 61 GLY B O 1
ATOM 6387 N N . HIS B 1 62 ? 4.77 27.75 3.727 1 93.88 62 HIS B N 1
ATOM 6388 C CA . HIS B 1 62 ? 4.168 26.609 4.391 1 93.88 62 HIS B CA 1
ATOM 6389 C C . HIS B 1 62 ? 4.109 25.406 3.465 1 93.88 62 HIS B C 1
ATOM 6391 O O . HIS B 1 62 ? 4.434 24.281 3.873 1 93.88 62 HIS B O 1
ATOM 6397 N N . ALA B 1 63 ? 3.709 25.688 2.254 1 95.31 63 ALA B N 1
ATOM 6398 C CA . ALA B 1 63 ? 3.631 24.609 1.278 1 95.31 63 ALA B CA 1
ATOM 6399 C C . ALA B 1 63 ? 4.98 23.922 1.113 1 95.31 63 ALA B C 1
ATOM 6401 O O . ALA B 1 63 ? 5.055 22.688 1.043 1 95.31 63 ALA B O 1
ATOM 6402 N N . ARG B 1 64 ? 6.023 24.719 1.036 1 94.94 64 ARG B N 1
ATOM 6403 C CA . ARG B 1 64 ? 7.371 24.188 0.887 1 94.94 64 ARG B CA 1
ATOM 6404 C C . ARG B 1 64 ? 7.695 23.203 2.014 1 94.94 64 ARG B C 1
ATOM 6406 O O . ARG B 1 64 ? 8.211 22.109 1.767 1 94.94 64 ARG B O 1
ATOM 6413 N N . SER B 1 65 ? 7.34 23.547 3.189 1 96.25 65 SER B N 1
ATOM 6414 C CA . SER B 1 65 ? 7.656 22.734 4.352 1 96.25 65 SER B CA 1
ATOM 6415 C C . SER B 1 65 ? 6.781 21.484 4.395 1 96.25 65 SER B C 1
ATOM 6417 O O . SER B 1 65 ? 7.289 20.359 4.5 1 96.25 65 SER B O 1
ATOM 6419 N N . TYR B 1 66 ? 5.516 21.625 4.238 1 97.94 66 TYR B N 1
ATOM 6420 C CA . TYR B 1 66 ? 4.594 20.531 4.504 1 97.94 66 TYR B CA 1
ATOM 6421 C C . TYR B 1 66 ? 4.566 19.547 3.342 1 97.94 66 TYR B C 1
ATOM 6423 O O . TYR B 1 66 ? 4.422 18.344 3.547 1 97.94 66 TYR B O 1
ATOM 6431 N N . ILE B 1 67 ? 4.695 20.016 2.1 1 98.06 67 ILE B N 1
ATOM 6432 C CA . ILE B 1 67 ? 4.809 19.078 0.98 1 98.06 67 ILE B CA 1
ATOM 6433 C C . ILE B 1 67 ? 6.109 18.281 1.1 1 98.06 67 ILE B C 1
ATOM 6435 O O . ILE B 1 67 ? 6.125 17.078 0.872 1 98.06 67 ILE B O 1
ATOM 6439 N N . SER B 1 68 ? 7.188 18.969 1.435 1 98.25 68 SER B N 1
ATOM 6440 C CA . SER B 1 68 ? 8.469 18.281 1.583 1 98.25 68 SER B CA 1
ATOM 6441 C C . SER B 1 68 ? 8.391 17.188 2.637 1 98.25 68 SER B C 1
ATOM 6443 O O . SER B 1 68 ? 8.844 16.062 2.402 1 98.25 68 SER B O 1
ATOM 6445 N N . PHE B 1 69 ? 7.836 17.453 3.764 1 98.44 69 PHE B N 1
ATOM 6446 C CA . PHE B 1 69 ? 7.723 16.469 4.82 1 98.44 69 PHE B CA 1
ATOM 6447 C C . PHE B 1 69 ? 6.77 15.344 4.41 1 98.44 69 PHE B C 1
ATOM 6449 O O . PHE B 1 69 ? 6.965 14.188 4.789 1 98.44 69 PHE B O 1
ATOM 6456 N N . ASP B 1 70 ? 5.754 15.727 3.684 1 98.38 70 ASP B N 1
ATOM 6457 C CA . ASP B 1 70 ? 4.852 14.695 3.176 1 98.38 70 ASP B CA 1
ATOM 6458 C C . ASP B 1 70 ? 5.59 13.727 2.254 1 98.38 70 ASP B C 1
ATOM 6460 O O . ASP B 1 70 ? 5.402 12.508 2.344 1 98.38 70 ASP B O 1
ATOM 6464 N N . ILE B 1 71 ? 6.41 14.25 1.36 1 98.62 71 ILE B N 1
ATOM 6465 C CA . ILE B 1 71 ? 7.211 13.43 0.454 1 98.62 71 ILE B CA 1
ATOM 6466 C C . ILE B 1 71 ? 8.141 12.523 1.26 1 98.62 71 ILE B C 1
ATOM 6468 O O . ILE B 1 71 ? 8.188 11.312 1.024 1 98.62 71 ILE B O 1
ATOM 6472 N N . LEU B 1 72 ? 8.812 13.102 2.225 1 98.75 72 LEU B N 1
ATOM 6473 C CA . LEU B 1 72 ? 9.719 12.328 3.066 1 98.75 72 LEU B CA 1
ATOM 6474 C C . LEU B 1 72 ? 8.961 11.234 3.82 1 98.75 72 LEU B C 1
ATOM 6476 O O . LEU B 1 72 ? 9.398 10.086 3.855 1 98.75 72 LEU B O 1
ATOM 6480 N N . ARG B 1 73 ? 7.867 11.625 4.414 1 98.56 73 ARG B N 1
ATOM 6481 C CA . ARG B 1 73 ? 7.062 10.703 5.203 1 98.56 73 ARG B CA 1
ATOM 6482 C C . ARG B 1 73 ? 6.582 9.531 4.352 1 98.56 73 ARG B C 1
ATOM 6484 O O . ARG B 1 73 ? 6.691 8.375 4.758 1 98.56 73 ARG B O 1
ATOM 6491 N N . ARG B 1 74 ? 6.098 9.812 3.197 1 98.12 74 ARG B N 1
ATOM 6492 C CA . ARG B 1 74 ? 5.609 8.781 2.289 1 98.12 74 ARG B CA 1
ATOM 6493 C C . ARG B 1 74 ? 6.73 7.832 1.881 1 98.12 74 ARG B C 1
ATOM 6495 O O . ARG B 1 74 ? 6.543 6.613 1.863 1 98.12 74 ARG B O 1
ATOM 6502 N N . ILE B 1 75 ? 7.844 8.367 1.519 1 98.56 75 ILE B N 1
ATOM 6503 C CA . ILE B 1 75 ? 8.953 7.543 1.061 1 98.56 75 ILE B CA 1
ATOM 6504 C C . ILE B 1 75 ? 9.453 6.668 2.209 1 98.56 75 ILE B C 1
ATOM 6506 O O . ILE B 1 75 ? 9.703 5.477 2.025 1 98.56 75 ILE B O 1
ATOM 6510 N N . ILE B 1 76 ? 9.547 7.211 3.389 1 98.44 76 ILE B N 1
ATOM 6511 C CA . ILE B 1 76 ? 10.023 6.469 4.551 1 98.44 76 ILE B CA 1
ATOM 6512 C C . ILE B 1 76 ? 9.016 5.383 4.922 1 98.44 76 ILE B C 1
ATOM 6514 O O . ILE B 1 76 ? 9.398 4.262 5.262 1 98.44 76 ILE B O 1
ATOM 6518 N N . SER B 1 77 ? 7.766 5.652 4.75 1 97.25 77 SER B N 1
ATOM 6519 C CA . SER B 1 77 ? 6.719 4.715 5.156 1 97.25 77 SER B CA 1
ATOM 6520 C C . SER B 1 77 ? 6.414 3.713 4.047 1 97.25 77 SER B C 1
ATOM 6522 O O . SER B 1 77 ? 6.316 2.51 4.305 1 97.25 77 SER B O 1
ATOM 6524 N N . ASP B 1 78 ? 6.266 4.227 2.859 1 96 78 ASP B N 1
ATOM 6525 C CA . ASP B 1 78 ? 5.68 3.404 1.806 1 96 78 ASP B CA 1
ATOM 6526 C C . ASP B 1 78 ? 6.766 2.771 0.938 1 96 78 ASP B C 1
ATOM 6528 O O . ASP B 1 78 ? 6.531 1.748 0.29 1 96 78 ASP B O 1
ATOM 6532 N N . TYR B 1 79 ? 7.902 3.352 0.805 1 97.31 79 TYR B N 1
ATOM 6533 C CA . TYR B 1 79 ? 8.992 2.768 0.028 1 97.31 79 TYR B CA 1
ATOM 6534 C C . TYR B 1 79 ? 9.914 1.945 0.917 1 97.31 79 TYR B C 1
ATOM 6536 O O . TYR B 1 79 ? 10.188 0.777 0.63 1 97.31 79 TYR B O 1
ATOM 6544 N N . PHE B 1 80 ? 10.344 2.521 2.037 1 96.5 80 PHE B N 1
ATOM 6545 C CA . PHE B 1 80 ? 11.281 1.824 2.916 1 96.5 80 PHE B CA 1
ATOM 6546 C C . PHE B 1 80 ? 10.523 0.977 3.936 1 96.5 80 PHE B C 1
ATOM 6548 O O . PHE B 1 80 ? 11.117 0.118 4.594 1 96.5 80 PHE B O 1
ATOM 6555 N N . LYS B 1 81 ? 9.188 1.262 4.113 1 94.25 81 LYS B N 1
ATOM 6556 C CA . LYS B 1 81 ? 8.25 0.46 4.895 1 94.25 81 LYS B CA 1
ATOM 6557 C C . LYS B 1 81 ? 8.555 0.552 6.387 1 94.25 81 LYS B C 1
ATOM 6559 O O . LYS B 1 81 ? 8.406 -0.43 7.117 1 94.25 81 LYS B O 1
ATOM 6564 N N . TYR B 1 82 ? 9.094 1.688 6.816 1 95.88 82 TYR B N 1
ATOM 6565 C CA . TYR B 1 82 ? 9.102 1.977 8.25 1 95.88 82 TYR B CA 1
ATOM 6566 C C . TYR B 1 82 ? 7.695 2.283 8.75 1 95.88 82 TYR B C 1
ATOM 6568 O O . TYR B 1 82 ? 6.859 2.787 7.996 1 95.88 82 TYR B O 1
ATOM 6576 N N . ASP B 1 83 ? 7.453 1.933 9.984 1 96.12 83 ASP B N 1
ATOM 6577 C CA . ASP B 1 83 ? 6.168 2.236 10.602 1 96.12 83 ASP B CA 1
ATOM 6578 C C . ASP B 1 83 ? 6.191 3.609 11.266 1 96.12 83 ASP B C 1
ATOM 6580 O O . ASP B 1 83 ? 6.492 3.725 12.461 1 96.12 83 ASP B O 1
ATOM 6584 N N . VAL B 1 84 ? 5.746 4.602 10.594 1 98 84 VAL B N 1
ATOM 6585 C CA . VAL B 1 84 ? 5.867 5.98 11.047 1 98 84 VAL B CA 1
ATOM 6586 C C . VAL B 1 84 ? 4.637 6.367 11.867 1 98 84 VAL B C 1
ATOM 6588 O O . VAL B 1 84 ? 3.502 6.145 11.43 1 98 84 VAL B O 1
ATOM 6591 N N . PHE B 1 85 ? 4.809 6.828 13.031 1 98.44 85 PHE B N 1
ATOM 6592 C CA . PHE B 1 85 ? 3.805 7.539 13.812 1 98.44 85 PHE B CA 1
ATOM 6593 C C . PHE B 1 85 ? 4.066 9.039 13.797 1 98.44 85 PHE B C 1
ATOM 6595 O O . PHE B 1 85 ? 5.012 9.516 14.43 1 98.44 85 PHE B O 1
ATOM 6602 N N . TYR B 1 86 ? 3.217 9.766 13.094 1 98.5 86 TYR B N 1
ATOM 6603 C CA . TYR B 1 86 ? 3.451 11.164 12.766 1 98.5 86 TYR B CA 1
ATOM 6604 C C . TYR B 1 86 ? 2.559 12.078 13.602 1 98.5 86 TYR B C 1
ATOM 6606 O O . TYR B 1 86 ? 1.332 12.023 13.492 1 98.5 86 TYR B O 1
ATOM 6614 N N . CYS B 1 87 ? 3.176 12.898 14.43 1 98.5 87 CYS B N 1
ATOM 6615 C CA . CYS B 1 87 ? 2.492 13.867 15.281 1 98.5 87 CYS B CA 1
ATOM 6616 C C . CYS B 1 87 ? 2.795 15.297 14.844 1 98.5 87 CYS B C 1
ATOM 6618 O O . CYS B 1 87 ? 3.941 15.617 14.531 1 98.5 87 CYS B O 1
ATOM 6620 N N . MET B 1 88 ? 1.791 16.125 14.75 1 98.38 88 MET B N 1
ATOM 6621 C CA . MET B 1 88 ? 1.949 17.531 14.414 1 98.38 88 MET B CA 1
ATOM 6622 C C . MET B 1 88 ? 1.161 18.422 15.383 1 98.38 88 MET B C 1
ATOM 6624 O O . MET B 1 88 ? 0.157 17.984 15.945 1 98.38 88 MET B O 1
ATOM 6628 N N . ASN B 1 89 ? 1.591 19.641 15.609 1 97.88 89 ASN B N 1
ATOM 6629 C CA . ASN B 1 89 ? 0.864 20.531 16.5 1 97.88 89 ASN B CA 1
ATOM 6630 C C . ASN B 1 89 ? 0.205 21.672 15.734 1 97.88 89 ASN B C 1
ATOM 6632 O O . ASN B 1 89 ? 0.503 21.891 14.562 1 97.88 89 ASN B O 1
ATOM 6636 N N . ILE B 1 90 ? -0.689 22.266 16.375 1 97.94 90 ILE B N 1
ATOM 6637 C CA . ILE B 1 90 ? -1.244 23.562 16 1 97.94 90 ILE B CA 1
ATOM 6638 C C . ILE B 1 90 ? -0.96 24.578 17.094 1 97.94 90 ILE B C 1
ATOM 6640 O O . ILE B 1 90 ? -1.288 24.344 18.266 1 97.94 90 ILE B O 1
ATOM 6644 N N . THR B 1 91 ? -0.264 25.641 16.75 1 97.5 91 THR B N 1
ATOM 6645 C CA . THR B 1 91 ? -0.095 26.75 17.672 1 97.5 91 THR B CA 1
ATOM 6646 C C . THR B 1 91 ? -1.28 27.703 17.594 1 97.5 91 THR B C 1
ATOM 6648 O O . THR B 1 91 ? -1.341 28.547 16.688 1 97.5 91 THR B O 1
ATOM 6651 N N . ASP B 1 92 ? -2.164 27.578 18.531 1 96.62 92 ASP B N 1
ATOM 6652 C CA . ASP B 1 92 ? -3.371 28.406 18.531 1 96.62 92 ASP B CA 1
ATOM 6653 C C . ASP B 1 92 ? -3.355 29.422 19.672 1 96.62 92 ASP B C 1
ATOM 6655 O O . ASP B 1 92 ? -4.379 30.031 19.984 1 96.62 92 ASP B O 1
ATOM 6659 N N . ILE B 1 93 ? -2.211 29.562 20.375 1 94.44 93 ILE B N 1
ATOM 6660 C CA . ILE B 1 93 ? -1.933 30.609 21.328 1 94.44 93 ILE B CA 1
ATOM 6661 C C . ILE B 1 93 ? -0.594 31.266 21 1 94.44 93 ILE B C 1
ATOM 6663 O O . ILE B 1 93 ? 0.456 30.625 21.094 1 94.44 93 ILE B O 1
ATOM 6667 N N . ASP B 1 94 ? -0.633 32.5 20.641 1 92.94 94 ASP B N 1
ATOM 6668 C CA . ASP B 1 94 ? 0.547 33.25 20.266 1 92.94 94 ASP B CA 1
ATOM 6669 C C . ASP B 1 94 ? 0.252 34.75 20.25 1 92.94 94 ASP B C 1
ATOM 6671 O O . ASP B 1 94 ? -0.904 35.156 20.141 1 92.94 94 ASP B O 1
ATOM 6675 N N . ASP B 1 95 ? 1.248 35.531 20.359 1 91.56 95 ASP B N 1
ATOM 6676 C CA . ASP B 1 95 ? 1.087 36.969 20.406 1 91.56 95 ASP B CA 1
ATOM 6677 C C . ASP B 1 95 ? 0.382 37.5 19.141 1 91.56 95 ASP B C 1
ATOM 6679 O O . ASP B 1 95 ? -0.475 38.375 19.234 1 91.56 95 ASP B O 1
ATOM 6683 N N . LYS B 1 96 ? 0.741 36.938 18.062 1 89.69 96 LYS B N 1
ATOM 6684 C CA . LYS B 1 96 ? 0.138 37.375 16.812 1 89.69 96 LYS B CA 1
ATOM 6685 C C . LYS B 1 96 ? -1.354 37.062 16.781 1 89.69 96 LYS B C 1
ATOM 6687 O O . LYS B 1 96 ? -2.148 37.844 16.25 1 89.69 96 LYS B O 1
ATOM 6692 N N . ILE B 1 97 ? -1.694 36 17.281 1 93.88 97 ILE B N 1
ATOM 6693 C CA . ILE B 1 97 ? -3.092 35.562 17.359 1 93.88 97 ILE B CA 1
ATOM 6694 C C . ILE B 1 97 ? -3.859 36.5 18.297 1 93.88 97 ILE B C 1
ATOM 6696 O O . ILE B 1 97 ? -4.949 36.969 17.969 1 93.88 97 ILE B O 1
ATOM 6700 N N . ILE B 1 98 ? -3.316 36.75 19.438 1 93.06 98 ILE B N 1
ATOM 6701 C CA . ILE B 1 98 ? -3.961 37.531 20.469 1 93.06 98 ILE B CA 1
ATOM 6702 C C . ILE B 1 98 ? -4.215 38.969 19.938 1 93.06 98 ILE B C 1
ATOM 6704 O O . ILE B 1 98 ? -5.328 39.469 20.047 1 93.06 98 ILE B O 1
ATOM 6708 N N . LYS B 1 99 ? -3.164 39.531 19.375 1 91.44 99 LYS B N 1
ATOM 6709 C CA . LYS B 1 99 ? -3.277 40.875 18.828 1 91.44 99 LYS B CA 1
ATOM 6710 C C . LYS B 1 99 ? -4.336 40.938 17.734 1 91.44 99 LYS B C 1
ATOM 6712 O O . LYS B 1 99 ? -5.188 41.844 17.734 1 91.44 99 LYS B O 1
ATOM 6717 N N . ARG B 1 100 ? -4.324 40.062 16.875 1 92.44 100 ARG B N 1
ATOM 6718 C CA . ARG B 1 100 ? -5.258 40.062 15.758 1 92.44 100 ARG B CA 1
ATOM 6719 C C . ARG B 1 100 ? -6.68 39.75 16.234 1 92.44 100 ARG B C 1
ATOM 6721 O O . ARG B 1 100 ? -7.637 40.344 15.719 1 92.44 100 ARG B O 1
ATOM 6728 N N . ALA B 1 101 ? -6.816 38.844 17.094 1 93.44 101 ALA B N 1
ATOM 6729 C CA . ALA B 1 101 ? -8.133 38.531 17.641 1 93.44 101 ALA B CA 1
ATOM 6730 C C . ALA B 1 101 ? -8.734 39.75 18.344 1 93.44 101 ALA B C 1
ATOM 6732 O O . ALA B 1 101 ? -9.922 40.031 18.188 1 93.44 101 ALA B O 1
ATOM 6733 N N . ARG B 1 102 ? -7.93 40.438 19.078 1 93 102 ARG B N 1
ATOM 6734 C CA . ARG B 1 102 ? -8.367 41.625 19.766 1 93 102 ARG B CA 1
ATOM 6735 C C . ARG B 1 102 ? -8.758 42.719 18.766 1 93 102 ARG B C 1
ATOM 6737 O O . ARG B 1 102 ? -9.805 43.344 18.906 1 93 102 ARG B O 1
ATOM 6744 N N . HIS B 1 103 ? -7.898 42.875 17.781 1 93.19 103 HIS B N 1
ATOM 6745 C CA . HIS B 1 103 ? -8.188 43.844 16.734 1 93.19 103 HIS B CA 1
ATOM 6746 C C . HIS B 1 103 ? -9.523 43.562 16.062 1 93.19 103 HIS B C 1
ATOM 6748 O O . HIS B 1 103 ? -10.344 44.469 15.875 1 93.19 103 HIS B O 1
ATOM 6754 N N . ASN B 1 104 ? -9.758 42.344 15.742 1 92.81 104 ASN B N 1
ATOM 6755 C CA . ASN B 1 104 ? -11 41.938 15.094 1 92.81 104 ASN B CA 1
ATOM 6756 C C . ASN B 1 104 ? -12.211 42.188 15.992 1 92.81 104 ASN B C 1
ATOM 6758 O O . ASN B 1 104 ? -13.234 42.688 15.539 1 92.81 104 ASN B O 1
ATOM 6762 N N . TYR B 1 105 ? -12.055 41.812 17.188 1 93.56 105 TYR B N 1
ATOM 6763 C CA . TYR B 1 105 ? -13.141 41.969 18.141 1 93.56 105 TYR B CA 1
ATOM 6764 C C . TYR B 1 105 ? -13.484 43.469 18.312 1 93.56 105 TYR B C 1
ATOM 6766 O O . TYR B 1 105 ? -14.656 43.844 18.281 1 93.56 105 TYR B O 1
ATOM 6774 N N . LEU B 1 106 ? -12.5 44.281 18.484 1 94.56 106 LEU B N 1
ATOM 6775 C CA . LEU B 1 106 ? -12.688 45.719 18.719 1 94.56 106 LEU B CA 1
ATOM 6776 C C . LEU B 1 106 ? -13.273 46.406 17.484 1 94.56 106 LEU B C 1
ATOM 6778 O O . LEU B 1 106 ? -14.102 47.312 17.594 1 94.56 106 LEU B O 1
ATOM 6782 N N . LEU B 1 107 ? -12.836 46 16.344 1 93.94 107 LEU B N 1
ATOM 6783 C CA . LEU B 1 107 ? -13.359 46.562 15.102 1 93.94 107 LEU B CA 1
ATOM 6784 C C . LEU B 1 107 ? -14.828 46.188 14.914 1 93.94 107 LEU B C 1
ATOM 6786 O O . LEU B 1 107 ? -15.625 47 14.461 1 93.94 107 LEU B O 1
ATOM 6790 N N . GLU B 1 108 ? -15.133 44.969 15.211 1 92.12 108 GLU B N 1
ATOM 6791 C CA . GLU B 1 108 ? -16.516 44.531 15.117 1 92.12 108 GLU B CA 1
ATOM 6792 C C . GLU B 1 108 ? -17.406 45.312 16.078 1 92.12 108 GLU B C 1
ATOM 6794 O O . GLU B 1 108 ? -18.516 45.719 15.719 1 92.12 108 GLU B O 1
ATOM 6799 N N . LYS B 1 109 ? -16.922 45.406 17.266 1 92 109 LYS B N 1
ATOM 6800 C CA . LYS B 1 109 ? -17.656 46.188 18.266 1 92 109 LYS B CA 1
ATOM 6801 C C . LYS B 1 109 ? -17.812 47.625 17.812 1 92 109 LYS B C 1
ATOM 6803 O O . LYS B 1 109 ? -18.891 48.219 17.969 1 92 109 LYS B O 1
ATOM 6808 N N . TYR B 1 110 ? -16.766 48.219 17.281 1 93.88 110 TYR B N 1
ATOM 6809 C CA . TYR B 1 110 ? -16.797 49.594 16.781 1 93.88 110 TYR B CA 1
ATOM 6810 C C . TYR B 1 110 ? -17.812 49.75 15.672 1 93.88 110 TYR B C 1
ATOM 6812 O O . TYR B 1 110 ? -18.578 50.719 15.648 1 93.88 110 TYR B O 1
ATOM 6820 N N . SER B 1 111 ? -17.734 48.844 14.75 1 91.56 111 SER B N 1
ATOM 6821 C CA . SER B 1 111 ? -18.656 48.875 13.617 1 91.56 111 SER B CA 1
ATOM 6822 C C . SER B 1 111 ? -20.109 48.781 14.078 1 91.56 111 SER B C 1
ATOM 6824 O O . SER B 1 111 ? -20.984 49.406 13.477 1 91.56 111 SER B O 1
ATOM 6826 N N . ALA B 1 112 ? -20.375 48.031 15.133 1 90.12 112 ALA B N 1
ATOM 6827 C CA . ALA B 1 112 ? -21.734 47.875 15.664 1 90.12 112 ALA B CA 1
ATOM 6828 C C . ALA B 1 112 ? -22.203 49.125 16.391 1 90.12 112 ALA B C 1
ATOM 6830 O O . ALA B 1 112 ? -23.391 49.438 16.391 1 90.12 112 ALA B O 1
ATOM 6831 N N . ASP B 1 113 ? -21.219 49.844 16.984 1 88.88 113 ASP B N 1
ATOM 6832 C CA . ASP B 1 113 ? -21.547 50.969 17.828 1 88.88 113 ASP B CA 1
ATOM 6833 C C . ASP B 1 113 ? -21.391 52.281 17.062 1 88.88 113 ASP B C 1
ATOM 6835 O O . ASP B 1 113 ? -21.625 53.375 17.625 1 88.88 113 ASP B O 1
ATOM 6839 N N . MET B 1 114 ? -21.047 52.156 15.836 1 84.69 114 MET B N 1
ATOM 6840 C CA . MET B 1 114 ? -20.734 53.344 15.047 1 84.69 114 MET B CA 1
ATOM 6841 C C . MET B 1 114 ? -21.953 54.281 14.961 1 84.69 114 MET B C 1
ATOM 6843 O O . MET B 1 114 ? -23.062 53.844 14.664 1 84.69 114 MET B O 1
ATOM 6847 N N . GLN B 1 115 ? -21.797 55.562 15.258 1 81.25 115 GLN B N 1
ATOM 6848 C CA . GLN B 1 115 ? -22.875 56.531 15.352 1 81.25 115 GLN B CA 1
ATOM 6849 C C . GLN B 1 115 ? -23.188 57.156 13.992 1 81.25 115 GLN B C 1
ATOM 6851 O O . GLN B 1 115 ? -24.234 57.781 13.82 1 81.25 115 GLN B O 1
ATOM 6856 N N . GLY B 1 116 ? -22.328 56.938 12.922 1 86 116 GLY B N 1
ATOM 6857 C CA . GLY B 1 116 ? -22.578 57.5 11.609 1 86 116 GLY B CA 1
ATOM 6858 C C . GLY B 1 116 ? -21.297 57.812 10.844 1 86 116 GLY B C 1
ATOM 6859 O O . GLY B 1 116 ? -20.203 57.625 11.359 1 86 116 GLY B O 1
ATOM 6860 N N . PRO B 1 117 ? -21.484 58.281 9.602 1 91.25 117 PRO B N 1
ATOM 6861 C CA . PRO B 1 117 ? -20.328 58.5 8.734 1 91.25 117 PRO B CA 1
ATOM 6862 C C . PRO B 1 117 ? -19.422 59.625 9.25 1 91.25 117 PRO B C 1
ATOM 6864 O O . PRO B 1 117 ? -18.203 59.562 9.086 1 91.25 117 PRO B O 1
ATOM 6867 N N . GLN B 1 118 ? -20.094 60.594 9.875 1 90.81 118 GLN B N 1
ATOM 6868 C CA . GLN B 1 118 ? -19.281 61.719 10.375 1 90.81 118 GLN B CA 1
ATOM 6869 C C . GLN B 1 118 ? -18.406 61.281 11.539 1 90.81 118 GLN B C 1
ATOM 6871 O O . GLN B 1 118 ? -17.25 61.656 11.633 1 90.81 118 GLN B O 1
ATOM 6876 N N . SER B 1 119 ? -18.969 60.531 12.391 1 92.94 119 SER B N 1
ATOM 6877 C CA . SER B 1 119 ? -18.203 60.031 13.516 1 92.94 119 SER B CA 1
ATOM 6878 C C . SER B 1 119 ? -17.047 59.156 13.039 1 92.94 119 SER B C 1
ATOM 6880 O O . SER B 1 119 ? -15.945 59.188 13.602 1 92.94 119 SER B O 1
ATOM 6882 N N . LEU B 1 120 ? -17.281 58.344 12.078 1 94.94 120 LEU B N 1
ATOM 6883 C CA . LEU B 1 120 ? -16.234 57.469 11.5 1 94.94 120 LEU B CA 1
ATOM 6884 C C . LEU B 1 120 ? -15.102 58.312 10.93 1 94.94 120 LEU B C 1
ATOM 6886 O O . LEU B 1 120 ? -13.93 58 11.109 1 94.94 120 LEU B O 1
ATOM 6890 N N . LEU B 1 121 ? -15.477 59.344 10.258 1 93.94 121 LEU B N 1
ATOM 6891 C CA . LEU B 1 121 ? -14.5 60.25 9.656 1 93.94 121 LEU B CA 1
ATOM 6892 C C . LEU B 1 121 ? -13.57 60.812 10.727 1 93.94 121 LEU B C 1
ATOM 6894 O O . LEU B 1 121 ? -12.352 60.844 10.547 1 93.94 121 LEU B O 1
ATOM 6898 N N . ASN B 1 122 ? -14.195 61.281 11.781 1 93.94 122 ASN B N 1
ATOM 6899 C CA . ASN B 1 122 ? -13.422 61.875 12.859 1 93.94 122 ASN B CA 1
ATOM 6900 C C . ASN B 1 122 ? -12.5 60.844 13.523 1 93.94 122 ASN B C 1
ATOM 6902 O O . ASN B 1 122 ? -11.344 61.156 13.82 1 93.94 122 ASN B O 1
ATOM 6906 N N . ASP B 1 123 ? -13.016 59.719 13.758 1 95.06 123 ASP B N 1
ATOM 6907 C CA . ASP B 1 123 ? -12.242 58.688 14.43 1 95.06 123 ASP B CA 1
ATOM 6908 C C . ASP B 1 123 ? -11.078 58.188 13.562 1 95.06 123 ASP B C 1
ATOM 6910 O O . ASP B 1 123 ? -9.977 57.969 14.062 1 95.06 123 ASP B O 1
ATOM 6914 N N . VAL B 1 124 ? -11.328 58 12.297 1 96 124 VAL B N 1
ATOM 6915 C CA . VAL B 1 124 ? -10.281 57.562 11.375 1 96 124 VAL B CA 1
ATOM 6916 C C . VAL B 1 124 ? -9.203 58.656 11.281 1 96 124 VAL B C 1
ATOM 6918 O O . VAL B 1 124 ? -8.008 58.344 11.219 1 96 124 VAL B O 1
ATOM 6921 N N . ALA B 1 125 ? -9.633 59.844 11.242 1 93.94 125 ALA B N 1
ATOM 6922 C CA . ALA B 1 125 ? -8.68 60.938 11.188 1 93.94 125 ALA B CA 1
ATOM 6923 C C . ALA B 1 125 ? -7.781 60.938 12.43 1 93.94 125 ALA B C 1
ATOM 6925 O O . ALA B 1 125 ? -6.582 61.219 12.328 1 93.94 125 ALA B O 1
ATOM 6926 N N . THR B 1 126 ? -8.391 60.688 13.508 1 95.12 126 THR B N 1
ATOM 6927 C CA . THR B 1 126 ? -7.633 60.625 14.75 1 95.12 126 THR B CA 1
ATOM 6928 C C . THR B 1 126 ? -6.668 59.438 14.734 1 95.12 126 THR B C 1
ATOM 6930 O O . THR B 1 126 ? -5.516 59.562 15.156 1 95.12 126 THR B O 1
ATOM 6933 N N . ALA B 1 127 ? -7.113 58.312 14.312 1 95.69 127 ALA B N 1
ATOM 6934 C CA . ALA B 1 127 ? -6.305 57.094 14.242 1 95.69 127 ALA B CA 1
ATOM 6935 C C . ALA B 1 127 ? -5.098 57.281 13.336 1 95.69 127 ALA B C 1
ATOM 6937 O O . ALA B 1 127 ? -4.031 56.719 13.578 1 95.69 127 ALA B O 1
ATOM 6938 N N . LEU B 1 128 ? -5.23 58.125 12.336 1 94.62 128 LEU B N 1
ATOM 6939 C CA . LEU B 1 128 ? -4.18 58.312 11.344 1 94.62 128 LEU B CA 1
ATOM 6940 C C . LEU B 1 128 ? -3.016 59.094 11.938 1 94.62 128 LEU B C 1
ATOM 6942 O O . LEU B 1 128 ? -1.889 59.031 11.445 1 94.62 128 LEU B O 1
ATOM 6946 N N . VAL B 1 129 ? -3.297 59.875 12.984 1 92.88 129 VAL B N 1
ATOM 6947 C CA . VAL B 1 129 ? -2.229 60.625 13.617 1 92.88 129 VAL B CA 1
ATOM 6948 C C . VAL B 1 129 ? -1.166 59.688 14.164 1 92.88 129 VAL B C 1
ATOM 6950 O O . VAL B 1 129 ? 0.028 59.875 13.922 1 92.88 129 VAL B O 1
ATOM 6953 N N . GLY B 1 130 ? -1.685 58.75 14.852 1 90.81 130 GLY B N 1
ATOM 6954 C CA . GLY B 1 130 ? -0.761 57.75 15.359 1 90.81 130 GLY B CA 1
ATOM 6955 C C . GLY B 1 130 ? -0.102 56.938 14.258 1 90.81 130 GLY B C 1
ATOM 6956 O O . GLY B 1 130 ? 1.079 56.594 14.359 1 90.81 130 GLY B O 1
ATOM 6957 N N . PHE B 1 131 ? -0.829 56.594 13.281 1 91.94 131 PHE B N 1
ATOM 6958 C CA . PHE B 1 131 ? -0.334 55.781 12.164 1 91.94 131 PHE B CA 1
ATOM 6959 C C . PHE B 1 131 ? 0.778 56.531 11.422 1 91.94 131 PHE B C 1
ATOM 6961 O O . PHE B 1 131 ? 1.765 55.906 11.008 1 91.94 131 PHE B O 1
ATOM 6968 N N . ARG B 1 132 ? 0.661 57.781 11.273 1 92 132 ARG B N 1
ATOM 6969 C CA . ARG B 1 132 ? 1.668 58.594 10.609 1 92 132 ARG B CA 1
ATOM 6970 C C . ARG B 1 132 ? 2.959 58.656 11.422 1 92 132 ARG B C 1
ATOM 6972 O O . ARG B 1 132 ? 4.051 58.688 10.859 1 92 132 ARG B O 1
ATOM 6979 N N . THR B 1 133 ? 2.779 58.656 12.656 1 91.88 133 THR B N 1
ATOM 6980 C CA . THR B 1 133 ? 3.945 58.656 13.531 1 91.88 133 THR B CA 1
ATOM 6981 C C . THR B 1 133 ? 4.699 57.312 13.391 1 91.88 133 THR B C 1
ATOM 6983 O O . THR B 1 133 ? 5.93 57.312 13.297 1 91.88 133 THR B O 1
ATOM 6986 N N . LYS B 1 134 ? 3.969 56.281 13.422 1 88.06 134 LYS B N 1
ATOM 6987 C CA . LYS B 1 134 ? 4.562 54.938 13.227 1 88.06 134 LYS B CA 1
ATOM 6988 C C . LYS B 1 134 ? 5.285 54.844 11.891 1 88.06 134 LYS B C 1
ATOM 6990 O O . LYS B 1 134 ? 6.371 54.281 11.797 1 88.06 134 LYS B O 1
ATOM 6995 N N . LEU B 1 135 ? 4.641 55.375 10.875 1 89.44 135 LEU B N 1
ATOM 6996 C CA . LEU B 1 135 ? 5.227 55.375 9.539 1 89.44 135 LEU B CA 1
ATOM 6997 C C . LEU B 1 135 ? 6.543 56.156 9.531 1 89.44 135 LEU B C 1
ATOM 6999 O O . LEU B 1 135 ? 7.52 55.719 8.914 1 89.44 135 LEU B O 1
ATOM 7003 N N . SER B 1 136 ? 6.586 57.156 10.234 1 89.38 136 SER B N 1
ATOM 7004 C CA . SER B 1 136 ? 7.777 58 10.273 1 89.38 136 SER B CA 1
ATOM 7005 C C . SER B 1 136 ? 8.914 57.312 11.031 1 89.38 136 SER B C 1
ATOM 7007 O O . SER B 1 136 ? 10.086 57.531 10.719 1 89.38 136 SER B O 1
ATOM 7009 N N . GLU B 1 137 ? 8.57 56.469 11.922 1 87.44 137 GLU B N 1
ATOM 7010 C CA . GLU B 1 137 ? 9.562 55.812 12.773 1 87.44 137 GLU B CA 1
ATOM 7011 C C . GLU B 1 137 ? 10.039 54.5 12.148 1 87.44 137 GLU B C 1
ATOM 7013 O O . GLU B 1 137 ? 11.047 53.969 12.578 1 87.44 137 GLU B O 1
ATOM 7018 N N . THR B 1 138 ? 9.281 54.094 11.227 1 82.81 138 THR B N 1
ATOM 7019 C CA . THR B 1 138 ? 9.633 52.812 10.594 1 82.81 138 THR B CA 1
ATOM 7020 C C . THR B 1 138 ? 10.836 53 9.672 1 82.81 138 THR B C 1
ATOM 7022 O O . THR B 1 138 ? 10.828 53.875 8.789 1 82.81 138 THR B O 1
ATOM 7025 N N . THR B 1 139 ? 11.914 52.188 9.93 1 80.38 139 THR B N 1
ATOM 7026 C CA . THR B 1 139 ? 13.156 52.312 9.18 1 80.38 139 THR B CA 1
ATOM 7027 C C . THR B 1 139 ? 13.258 51.25 8.086 1 80.38 139 THR B C 1
ATOM 7029 O O . THR B 1 139 ? 14.031 51.406 7.133 1 80.38 139 THR B O 1
ATOM 7032 N N . ASP B 1 140 ? 12.602 50.219 8.289 1 74.25 140 ASP B N 1
ATOM 7033 C CA . ASP B 1 140 ? 12.617 49.156 7.273 1 74.25 140 ASP B CA 1
ATOM 7034 C C . ASP B 1 140 ? 11.93 49.625 5.992 1 74.25 140 ASP B C 1
ATOM 7036 O O . ASP B 1 140 ? 10.766 50.031 6.02 1 74.25 140 ASP B O 1
ATOM 7040 N N . SER B 1 141 ? 12.727 49.625 4.887 1 77.81 141 SER B N 1
ATOM 7041 C CA . SER B 1 141 ? 12.234 50.219 3.637 1 77.81 141 SER B CA 1
ATOM 7042 C C . SER B 1 141 ? 10.984 49.5 3.154 1 77.81 141 SER B C 1
ATOM 7044 O O . SER B 1 141 ? 10.039 50.125 2.686 1 77.81 141 SER B O 1
ATOM 7046 N N . ASP B 1 142 ? 10.945 48.188 3.258 1 71.62 142 ASP B N 1
ATOM 7047 C CA . ASP B 1 142 ? 9.797 47.406 2.779 1 71.62 142 ASP B CA 1
ATOM 7048 C C . ASP B 1 142 ? 8.562 47.688 3.648 1 71.62 142 ASP B C 1
ATOM 7050 O O . ASP B 1 142 ? 7.453 47.812 3.137 1 71.62 142 ASP B O 1
ATOM 7054 N N . LYS B 1 143 ? 8.719 47.719 4.887 1 74.69 143 LYS B N 1
ATOM 7055 C CA . LYS B 1 143 ? 7.633 48.031 5.812 1 74.69 143 LYS B CA 1
ATOM 7056 C C . LYS B 1 143 ? 7.105 49.438 5.613 1 74.69 143 LYS B C 1
ATOM 7058 O O . LYS B 1 143 ? 5.898 49.688 5.695 1 74.69 143 LYS B O 1
ATOM 7063 N N . LYS B 1 144 ? 7.984 50.312 5.352 1 82.69 144 LYS B N 1
ATOM 7064 C CA . LYS B 1 144 ? 7.609 51.719 5.121 1 82.69 144 LYS B CA 1
ATOM 7065 C C . LYS B 1 144 ? 6.73 51.844 3.883 1 82.69 144 LYS B C 1
ATOM 7067 O O . LYS B 1 144 ? 5.75 52.594 3.889 1 82.69 144 LYS B O 1
ATOM 7072 N N . GLN B 1 145 ? 7.133 51.188 2.826 1 81.69 145 GLN B N 1
ATOM 7073 C CA . GLN B 1 145 ? 6.348 51.219 1.596 1 81.69 145 GLN B CA 1
ATOM 7074 C C . GLN B 1 145 ? 4.949 50.656 1.821 1 81.69 145 GLN B C 1
ATOM 7076 O O . GLN B 1 145 ? 3.969 51.156 1.282 1 81.69 145 GLN B O 1
ATOM 7081 N N . MET B 1 146 ? 4.859 49.594 2.639 1 78.12 146 MET B N 1
ATOM 7082 C CA . MET B 1 146 ? 3.568 49 2.951 1 78.12 146 MET B CA 1
ATOM 7083 C C . MET B 1 146 ? 2.689 49.969 3.73 1 78.12 146 MET B C 1
ATOM 7085 O O . MET B 1 146 ? 1.512 50.156 3.414 1 78.12 146 MET B O 1
ATOM 7089 N N . LEU B 1 147 ? 3.246 50.594 4.723 1 86.81 147 LEU B N 1
ATOM 7090 C CA . LEU B 1 147 ? 2.508 51.531 5.547 1 86.81 147 LEU B CA 1
ATOM 7091 C C . LEU B 1 147 ? 2.055 52.75 4.727 1 86.81 147 LEU B C 1
ATOM 7093 O O . LEU B 1 147 ? 0.954 53.25 4.926 1 86.81 147 LEU B O 1
ATOM 7097 N N . ASP B 1 148 ? 2.916 53.094 3.752 1 88.62 148 ASP B N 1
ATOM 7098 C CA . ASP B 1 148 ? 2.582 54.219 2.865 1 88.62 148 ASP B CA 1
ATOM 7099 C C . ASP B 1 148 ? 1.376 53.875 1.993 1 88.62 148 ASP B C 1
ATOM 7101 O O . ASP B 1 148 ? 0.527 54.719 1.741 1 88.62 148 ASP B O 1
ATOM 7105 N N . ARG B 1 149 ? 1.346 52.688 1.502 1 86.69 149 ARG B N 1
ATOM 7106 C CA . ARG B 1 149 ? 0.229 52.25 0.668 1 86.69 149 ARG B CA 1
ATOM 7107 C C . ARG B 1 149 ? -1.073 52.25 1.462 1 86.69 149 ARG B C 1
ATOM 7109 O O . ARG B 1 149 ? -2.131 52.594 0.933 1 86.69 149 ARG B O 1
ATOM 7116 N N . ILE B 1 150 ? -1.031 51.75 2.688 1 88.12 150 ILE B N 1
ATOM 7117 C CA . ILE B 1 150 ? -2.209 51.75 3.549 1 88.12 150 ILE B CA 1
ATOM 7118 C C . ILE B 1 150 ? -2.688 53.156 3.807 1 88.12 150 ILE B C 1
ATOM 7120 O O . ILE B 1 150 ? -3.881 53.469 3.705 1 88.12 150 ILE B O 1
ATOM 7124 N N . LEU B 1 151 ? -1.73 54.062 4.094 1 92.75 151 LEU B N 1
ATOM 7125 C CA . LEU B 1 151 ? -2.057 55.469 4.379 1 92.75 151 LEU B CA 1
ATOM 7126 C C . LEU B 1 151 ? -2.742 56.094 3.186 1 92.75 151 LEU B C 1
ATOM 7128 O O . LEU B 1 151 ? -3.744 56.812 3.346 1 92.75 151 LEU B O 1
ATOM 7132 N N . ALA B 1 152 ? -2.135 55.875 2 1 92.69 152 ALA B N 1
ATOM 7133 C CA . ALA B 1 152 ? -2.697 56.438 0.781 1 92.69 152 ALA B CA 1
ATOM 7134 C C . ALA B 1 152 ? -4.125 55.938 0.555 1 92.69 152 ALA B C 1
ATOM 7136 O O . ALA B 1 152 ? -4.996 56.719 0.143 1 92.69 152 ALA B O 1
ATOM 7137 N N . GLY B 1 153 ? -4.387 54.719 0.781 1 92.25 153 GLY B N 1
ATOM 7138 C CA . GLY B 1 153 ? -5.719 54.156 0.633 1 92.25 153 GLY B CA 1
ATOM 7139 C C . GLY B 1 153 ? -6.727 54.75 1.602 1 92.25 153 GLY B C 1
ATOM 7140 O O . GLY B 1 153 ? -7.859 55.062 1.221 1 92.25 153 GLY B O 1
ATOM 7141 N N . VAL B 1 154 ? -6.348 54.906 2.848 1 95 154 VAL B N 1
ATOM 7142 C CA . VAL B 1 154 ? -7.219 55.438 3.883 1 95 154 VAL B CA 1
ATOM 7143 C C . VAL B 1 154 ? -7.523 56.906 3.586 1 95 154 VAL B C 1
ATOM 7145 O O . VAL B 1 154 ? -8.664 57.344 3.732 1 95 154 VAL B O 1
ATOM 7148 N N . GLU B 1 155 ? -6.488 57.656 3.16 1 94.81 155 GLU B N 1
ATOM 7149 C CA . GLU B 1 155 ? -6.676 59.062 2.832 1 94.81 155 GLU B CA 1
ATOM 7150 C C . GLU B 1 155 ? -7.625 59.219 1.649 1 94.81 155 GLU B C 1
ATOM 7152 O O . GLU B 1 155 ? -8.438 60.156 1.627 1 94.81 155 GLU B O 1
ATOM 7157 N N . GLY B 1 156 ? -7.445 58.375 0.686 1 94 156 GLY B N 1
ATOM 7158 C CA . GLY B 1 156 ? -8.391 58.406 -0.422 1 94 156 GLY B CA 1
ATOM 7159 C C . GLY B 1 156 ? -9.82 58.156 0.011 1 94 156 GLY B C 1
ATOM 7160 O O . GLY B 1 156 ? -10.742 58.812 -0.467 1 94 156 GLY B O 1
ATOM 7161 N N . GLY B 1 157 ? -10.016 57.156 0.897 1 94.69 157 GLY B N 1
ATOM 7162 C CA . GLY B 1 157 ? -11.336 56.875 1.427 1 94.69 157 GLY B CA 1
ATOM 7163 C C . GLY B 1 157 ? -11.922 58 2.234 1 94.69 157 GLY B C 1
ATOM 7164 O O . GLY B 1 157 ? -13.117 58.281 2.143 1 94.69 157 GLY B O 1
ATOM 7165 N N . LEU B 1 158 ? -11.109 58.625 3.07 1 94.88 158 LEU B N 1
ATOM 7166 C CA . LEU B 1 158 ? -11.516 59.781 3.848 1 94.88 158 LEU B CA 1
ATOM 7167 C C . LEU B 1 158 ? -12 60.906 2.934 1 94.88 158 LEU B C 1
ATOM 7169 O O . LEU B 1 158 ? -13.031 61.531 3.201 1 94.88 158 LEU B O 1
ATOM 7173 N N . GLY B 1 159 ? -11.25 61.156 1.869 1 94.44 159 GLY B N 1
ATOM 7174 C CA . GLY B 1 159 ? -11.617 62.188 0.913 1 94.44 159 GLY B CA 1
ATOM 7175 C C . GLY B 1 159 ? -12.953 61.938 0.244 1 94.44 159 GLY B C 1
ATOM 7176 O O . GLY B 1 159 ? -13.758 62.844 0.075 1 94.44 159 GLY B O 1
ATOM 7177 N N . ARG B 1 160 ? -13.141 60.656 -0.115 1 95.25 160 ARG B N 1
ATOM 7178 C CA . ARG B 1 160 ? -14.383 60.312 -0.784 1 95.25 160 ARG B CA 1
ATOM 7179 C C . ARG B 1 160 ? -15.578 60.469 0.146 1 95.25 160 ARG B C 1
ATOM 7181 O O . ARG B 1 160 ? -16.625 61 -0.265 1 95.25 160 ARG B O 1
ATOM 7188 N N . LEU B 1 161 ? -15.469 60.094 1.38 1 95.38 161 LEU B N 1
ATOM 7189 C CA . LEU B 1 161 ? -16.562 60.188 2.336 1 95.38 161 LEU B CA 1
ATOM 7190 C C . LEU B 1 161 ? -16.812 61.656 2.713 1 95.38 161 LEU B C 1
ATOM 7192 O O . LEU B 1 161 ? -17.953 62.094 2.855 1 95.38 161 LEU B O 1
ATOM 7196 N N . GLU B 1 162 ? -15.75 62.469 2.879 1 94.75 162 GLU B N 1
ATOM 7197 C CA . GLU B 1 162 ? -15.867 63.906 3.191 1 94.75 162 GLU B CA 1
ATOM 7198 C C . GLU B 1 162 ? -16.578 64.688 2.074 1 94.75 162 GLU B C 1
ATOM 7200 O O . GLU B 1 162 ? -17.422 65.5 2.34 1 94.75 162 GLU B O 1
ATOM 7205 N N . ALA B 1 163 ? -16.203 64.312 0.896 1 94.62 163 ALA B N 1
ATOM 7206 C CA . ALA B 1 163 ? -16.828 64.938 -0.259 1 94.62 163 ALA B CA 1
ATOM 7207 C C . ALA B 1 163 ? -18.312 64.562 -0.335 1 94.62 163 ALA B C 1
ATOM 7209 O O . ALA B 1 163 ? -19.141 65.438 -0.676 1 94.62 163 ALA B O 1
ATOM 7210 N N . ALA B 1 164 ? -18.609 63.406 -0.06 1 95.06 164 ALA B N 1
ATOM 7211 C CA . ALA B 1 164 ? -20 62.969 -0.1 1 95.06 164 ALA B CA 1
ATOM 7212 C C . ALA B 1 164 ? -20.812 63.625 0.999 1 95.06 164 ALA B C 1
ATOM 7214 O O . ALA B 1 164 ? -21.984 63.969 0.796 1 95.06 164 ALA B O 1
ATOM 7215 N N . LEU B 1 165 ? -20.234 63.812 2.115 1 93.5 165 LEU B N 1
ATOM 7216 C CA . LEU B 1 165 ? -20.906 64.5 3.223 1 93.5 165 LEU B CA 1
ATOM 7217 C C . LEU B 1 165 ? -21.109 65.938 2.912 1 93.5 165 LEU B C 1
ATOM 7219 O O . LEU B 1 165 ? -22.156 66.5 3.234 1 93.5 165 LEU B O 1
ATOM 7223 N N . ALA B 1 166 ? -20.125 66.562 2.271 1 92.25 166 ALA B N 1
ATOM 7224 C CA . ALA B 1 166 ? -20.203 68 1.916 1 92.25 166 ALA B CA 1
ATOM 7225 C C . ALA B 1 166 ? -21.312 68.188 0.887 1 92.25 166 ALA B C 1
ATOM 7227 O O . ALA B 1 166 ? -21.938 69.25 0.888 1 92.25 166 ALA B O 1
ATOM 7228 N N . LYS B 1 167 ? -21.5 67.25 0.053 1 92.25 167 LYS B N 1
ATOM 7229 C CA . LYS B 1 167 ? -22.5 67.375 -1 1 92.25 167 LYS B CA 1
ATOM 7230 C C . LYS B 1 167 ? -23.859 66.812 -0.525 1 92.25 167 LYS B C 1
ATOM 7232 O O . LYS B 1 167 ? -24.812 66.75 -1.309 1 92.25 167 LYS B O 1
ATOM 7237 N N . SER B 1 168 ? -23.953 66.562 0.741 1 90 168 SER B N 1
ATOM 7238 C CA . SER B 1 168 ? -25.172 66 1.318 1 90 168 SER B CA 1
ATOM 7239 C C . SER B 1 168 ? -25.734 64.875 0.472 1 90 168 SER B C 1
ATOM 7241 O O . SER B 1 168 ? -26.906 64.875 0.088 1 90 168 SER B O 1
ATOM 7243 N N . ALA B 1 169 ? -24.859 63.969 0.169 1 90.44 169 ALA B N 1
ATOM 7244 C CA . ALA B 1 169 ? -25.203 62.781 -0.646 1 90.44 169 ALA B CA 1
ATOM 7245 C C . ALA B 1 169 ? -26.266 61.938 0.045 1 90.44 169 ALA B C 1
ATOM 7247 O O . ALA B 1 169 ? -26.469 62.062 1.256 1 90.44 169 ALA B O 1
ATOM 7248 N N . PRO B 1 170 ? -26.969 61.094 -0.709 1 92.19 170 PRO B N 1
ATOM 7249 C CA . PRO B 1 170 ? -27.984 60.188 -0.135 1 92.19 170 PRO B CA 1
ATOM 7250 C C . PRO B 1 170 ? -27.406 59.219 0.896 1 92.19 170 PRO B C 1
ATOM 7252 O O . PRO B 1 170 ? -26.234 58.844 0.807 1 92.19 170 PRO B O 1
ATOM 7255 N N . GLU B 1 171 ? -28.25 58.875 1.792 1 87.81 171 GLU B N 1
ATOM 7256 C CA . GLU B 1 171 ? -27.844 58.031 2.928 1 87.81 171 GLU B CA 1
ATOM 7257 C C . GLU B 1 171 ? -27.266 56.719 2.465 1 87.81 171 GLU B C 1
ATOM 7259 O O . GLU B 1 171 ? -26.328 56.188 3.088 1 87.81 171 GLU B O 1
ATOM 7264 N N . GLU B 1 172 ? -27.828 56.219 1.459 1 89.5 172 GLU B N 1
ATOM 7265 C CA . GLU B 1 172 ? -27.344 54.938 0.937 1 89.5 172 GLU B CA 1
ATOM 7266 C C . GLU B 1 172 ? -25.906 55.062 0.43 1 89.5 172 GLU B C 1
ATOM 7268 O O . GLU B 1 172 ? -25.094 54.125 0.63 1 89.5 172 GLU B O 1
ATOM 7273 N N . GLU B 1 173 ? -25.688 56.094 -0.203 1 91.19 173 GLU B N 1
ATOM 7274 C CA . GLU B 1 173 ? -24.344 56.344 -0.71 1 91.19 173 GLU B CA 1
ATOM 7275 C C . GLU B 1 173 ? -23.359 56.594 0.43 1 91.19 173 GLU B C 1
ATOM 7277 O O . GLU B 1 173 ? -22.219 56.125 0.395 1 91.19 173 GLU B O 1
ATOM 7282 N N . LEU B 1 174 ? -23.812 57.312 1.386 1 91.62 174 LEU B N 1
ATOM 7283 C CA . LEU B 1 174 ? -22.969 57.594 2.541 1 91.62 174 LEU B CA 1
ATOM 7284 C C . LEU B 1 174 ? -22.609 56.312 3.293 1 91.62 174 LEU B C 1
ATOM 7286 O O . LEU B 1 174 ? -21.469 56.125 3.721 1 91.62 174 LEU B O 1
ATOM 7290 N N . GLN B 1 175 ? -23.562 55.469 3.367 1 89.75 175 GLN B N 1
ATOM 7291 C CA . GLN B 1 175 ? -23.328 54.188 4.066 1 89.75 175 GLN B CA 1
ATOM 7292 C C . GLN B 1 175 ? -22.344 53.312 3.299 1 89.75 175 GLN B C 1
ATOM 7294 O O . GLN B 1 175 ? -21.5 52.656 3.902 1 89.75 175 GLN B O 1
ATOM 7299 N N . SER B 1 176 ? -22.484 53.344 2.064 1 92.81 176 SER B N 1
ATOM 7300 C CA . SER B 1 176 ? -21.578 52.562 1.229 1 92.81 176 SER B CA 1
ATOM 7301 C C . SER B 1 176 ? -20.156 53.062 1.332 1 92.81 176 SER B C 1
ATOM 7303 O O . SER B 1 176 ? -19.219 52.25 1.425 1 92.81 176 SER B O 1
ATOM 7305 N N . LEU B 1 177 ? -20.047 54.281 1.312 1 93 177 LEU B N 1
ATOM 7306 C CA . LEU B 1 177 ? -18.734 54.875 1.399 1 93 177 LEU B CA 1
ATOM 7307 C C . LEU B 1 177 ? -18.141 54.688 2.791 1 93 177 LEU B C 1
ATOM 7309 O O . LEU B 1 177 ? -16.922 54.531 2.939 1 93 177 LEU B O 1
ATOM 7313 N N . ALA B 1 178 ? -18.969 54.719 3.756 1 92.69 178 ALA B N 1
ATOM 7314 C CA . ALA B 1 178 ? -18.531 54.469 5.125 1 92.69 178 ALA B CA 1
ATOM 7315 C C . ALA B 1 178 ? -18 53.031 5.289 1 92.69 178 ALA B C 1
ATOM 7317 O O . ALA B 1 178 ? -16.969 52.812 5.938 1 92.69 178 ALA B O 1
ATOM 7318 N N . GLN B 1 179 ? -18.719 52.156 4.695 1 91.75 179 GLN B N 1
ATOM 7319 C CA . GLN B 1 179 ? -18.281 50.781 4.762 1 91.75 179 GLN B CA 1
ATOM 7320 C C . GLN B 1 179 ? -16.953 50.562 4.035 1 91.75 179 GLN B C 1
ATOM 7322 O O . GLN B 1 179 ? -16.109 49.812 4.484 1 91.75 179 GLN B O 1
ATOM 7327 N N . ALA B 1 180 ? -16.844 51.188 3.002 1 92.88 180 ALA B N 1
ATOM 7328 C CA . ALA B 1 180 ? -15.594 51.125 2.246 1 92.88 180 ALA B CA 1
ATOM 7329 C C . ALA B 1 180 ? -14.438 51.719 3.047 1 92.88 180 AL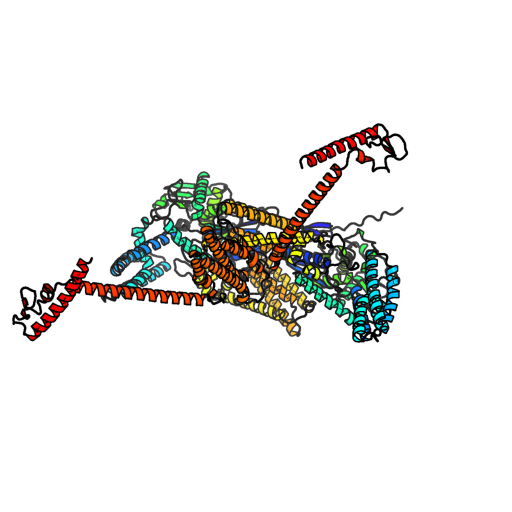A B C 1
ATOM 7331 O O . ALA B 1 180 ? -13.328 51.156 3.033 1 92.88 180 ALA B O 1
ATOM 7332 N N . LEU B 1 181 ? -14.703 52.781 3.691 1 93.75 181 LEU B N 1
ATOM 7333 C CA . LEU B 1 181 ? -13.672 53.406 4.508 1 93.75 181 LEU B CA 1
ATOM 7334 C C . LEU B 1 181 ? -13.297 52.531 5.684 1 93.75 181 LEU B C 1
ATOM 7336 O O . LEU B 1 181 ? -12.125 52.438 6.055 1 93.75 181 LEU B O 1
ATOM 7340 N N . LEU B 1 182 ? -14.266 51.906 6.199 1 92.81 182 LEU B N 1
ATOM 7341 C CA . LEU B 1 182 ? -14.016 50.969 7.301 1 92.81 182 LEU B CA 1
ATOM 7342 C C . LEU B 1 182 ? -13.086 49.844 6.863 1 92.81 182 LEU B C 1
ATOM 7344 O O . LEU B 1 182 ? -12.203 49.438 7.621 1 92.81 182 LEU B O 1
ATOM 7348 N N . THR B 1 183 ? -13.25 49.406 5.691 1 91.12 183 THR B N 1
ATOM 7349 C CA . THR B 1 183 ? -12.43 48.344 5.148 1 91.12 183 THR B CA 1
ATOM 7350 C C . THR B 1 183 ? -11.008 48.844 4.871 1 91.12 183 THR B C 1
ATOM 7352 O O . THR B 1 183 ? -10.031 48.156 5.199 1 91.12 183 THR B O 1
ATOM 7355 N N . GLU B 1 184 ? -10.914 50 4.379 1 91.06 184 GLU B N 1
ATOM 7356 C CA . GLU B 1 184 ? -9.617 50.562 4.023 1 91.06 184 GLU B CA 1
ATOM 7357 C C . GLU B 1 184 ? -8.828 50.969 5.266 1 91.06 184 GLU B C 1
ATOM 7359 O O . GLU B 1 184 ? -7.602 50.875 5.285 1 91.06 184 GLU B O 1
ATOM 7364 N N . ALA B 1 185 ? -9.547 51.438 6.254 1 93.19 185 ALA B N 1
ATOM 7365 C CA . ALA B 1 185 ? -8.898 51.969 7.449 1 93.19 185 ALA B CA 1
ATOM 7366 C C . ALA B 1 185 ? -8.812 50.906 8.547 1 93.19 185 ALA B C 1
ATOM 7368 O O . ALA B 1 185 ? -8.594 51.219 9.711 1 93.19 185 ALA B O 1
ATOM 7369 N N . ARG B 1 186 ? -8.984 49.719 8.188 1 91.88 186 ARG B N 1
ATOM 7370 C CA . ARG B 1 186 ? -9.062 48.625 9.156 1 91.88 186 ARG B CA 1
ATOM 7371 C C . ARG B 1 186 ? -7.844 48.625 10.07 1 91.88 186 ARG B C 1
ATOM 7373 O O . ARG B 1 186 ? -7.98 48.594 11.297 1 91.88 186 ARG B O 1
ATOM 7380 N N . ASP B 1 187 ? -6.598 48.688 9.578 1 90 187 ASP B N 1
ATOM 7381 C CA . ASP B 1 187 ? -5.363 48.562 10.352 1 90 187 ASP B CA 1
ATOM 7382 C C . ASP B 1 187 ? -5.152 49.75 11.273 1 90 187 ASP B C 1
ATOM 7384 O O . ASP B 1 187 ? -5 49.594 12.484 1 90 187 ASP B O 1
ATOM 7388 N N . PRO B 1 188 ? -5.188 50.969 10.711 1 93.56 188 PRO B N 1
ATOM 7389 C CA . PRO B 1 188 ? -5.012 52.125 11.602 1 93.56 188 PRO B CA 1
ATOM 7390 C C . PRO B 1 188 ? -6.102 52.188 12.672 1 93.56 188 PRO B C 1
ATOM 7392 O O . PRO B 1 188 ? -5.816 52.562 13.82 1 93.56 188 PRO B O 1
ATOM 7395 N N . LEU B 1 189 ? -7.305 51.906 12.25 1 94.38 189 LEU B N 1
ATOM 7396 C CA . LEU B 1 189 ? -8.406 51.969 13.195 1 94.38 189 LEU B CA 1
ATOM 7397 C C . LEU B 1 189 ? -8.273 50.906 14.273 1 94.38 189 LEU B C 1
ATOM 7399 O O . LEU B 1 189 ? -8.523 51.156 15.453 1 94.38 189 LEU B O 1
ATOM 7403 N N . ALA B 1 190 ? -7.961 49.75 13.883 1 94.25 190 ALA B N 1
ATOM 7404 C CA . ALA B 1 190 ? -7.777 48.656 14.836 1 94.25 190 ALA B CA 1
ATOM 7405 C C . ALA B 1 190 ? -6.684 49 15.844 1 94.25 190 ALA B C 1
ATOM 7407 O O . ALA B 1 190 ? -6.836 48.719 17.047 1 94.25 190 ALA B O 1
ATOM 7408 N N . GLU B 1 191 ? -5.586 49.469 15.367 1 92.25 191 GLU B N 1
ATOM 7409 C CA . GLU B 1 191 ? -4.48 49.844 16.25 1 92.25 191 GLU B CA 1
ATOM 7410 C C . GLU B 1 191 ? -4.902 50.906 17.234 1 92.25 191 GLU B C 1
ATOM 7412 O O . GLU B 1 191 ? -4.5 50.875 18.406 1 92.25 191 GLU B O 1
ATOM 7417 N N . TRP B 1 192 ? -5.559 51.844 16.75 1 94.38 192 TRP B N 1
ATOM 7418 C CA . TRP B 1 192 ? -6.051 52.906 17.594 1 94.38 192 TRP B CA 1
ATOM 7419 C C . TRP B 1 192 ? -7.02 52.406 18.641 1 94.38 192 TRP B C 1
ATOM 7421 O O . TRP B 1 192 ? -6.926 52.781 19.812 1 94.38 192 TRP B O 1
ATOM 7431 N N . LEU B 1 193 ? -7.957 51.625 18.234 1 94.94 193 LEU B N 1
ATOM 7432 C CA . LEU B 1 193 ? -8.914 51.031 19.156 1 94.94 193 LEU B CA 1
ATOM 7433 C C . LEU B 1 193 ? -8.211 50.156 20.188 1 94.94 193 LEU B C 1
ATOM 7435 O O . LEU B 1 193 ? -8.594 50.125 21.359 1 94.94 193 LEU B O 1
ATOM 7439 N N . ASP B 1 194 ? -7.25 49.469 19.766 1 93.88 194 ASP B N 1
ATOM 7440 C CA . ASP B 1 194 ? -6.496 48.562 20.641 1 93.88 194 ASP B CA 1
ATOM 7441 C C . ASP B 1 194 ? -5.77 49.375 21.719 1 93.88 194 ASP B C 1
ATOM 7443 O O . ASP B 1 194 ? -5.707 48.906 22.875 1 93.88 194 ASP B O 1
ATOM 7447 N N . ALA B 1 195 ? -5.18 50.438 21.344 1 91.06 195 ALA B N 1
ATOM 7448 C CA . ALA B 1 195 ? -4.48 51.281 22.297 1 91.06 195 ALA B CA 1
ATOM 7449 C C . ALA B 1 195 ? -5.434 51.812 23.375 1 91.06 195 ALA B C 1
ATOM 7451 O O . ALA B 1 195 ? -5.047 51.969 24.531 1 91.06 195 ALA B O 1
ATOM 7452 N N . GLN B 1 196 ? -6.648 51.906 23.016 1 92.75 196 GLN B N 1
ATOM 7453 C CA . GLN B 1 196 ? -7.621 52.5 23.922 1 92.75 196 GLN B CA 1
ATOM 7454 C C . GLN B 1 196 ? -8.344 51.438 24.734 1 92.75 196 GLN B C 1
ATOM 7456 O O . GLN B 1 196 ? -8.609 51.625 25.922 1 92.75 196 GLN B O 1
ATOM 7461 N N . HIS B 1 197 ? -8.688 50.344 24.062 1 93.19 197 HIS B N 1
ATOM 7462 C CA . HIS B 1 197 ? -9.633 49.438 24.688 1 93.19 197 HIS B CA 1
ATOM 7463 C C . HIS B 1 197 ? -9.062 48 24.734 1 93.19 197 HIS B C 1
ATOM 7465 O O . HIS B 1 197 ? -9.75 47.062 25.141 1 93.19 197 HIS B O 1
ATOM 7471 N N . GLY B 1 198 ? -7.871 47.781 24.344 1 92.56 198 GLY B N 1
ATOM 7472 C CA . GLY B 1 198 ? -7.277 46.438 24.281 1 92.56 198 GLY B CA 1
ATOM 7473 C C . GLY B 1 198 ? -7.277 45.75 25.625 1 92.56 198 GLY B C 1
ATOM 7474 O O . GLY B 1 198 ? -7.5 44.531 25.688 1 92.56 198 GLY B O 1
ATOM 7475 N N . SER B 1 199 ? -7.098 46.438 26.641 1 91.12 199 SER B N 1
ATOM 7476 C CA . SER B 1 199 ?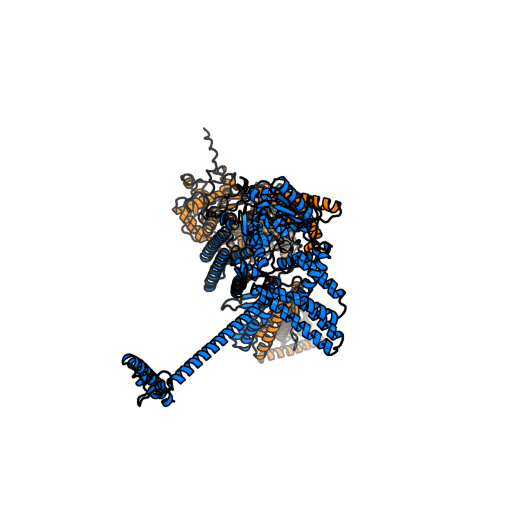 -7.008 45.875 27.984 1 91.12 199 SER B CA 1
ATOM 7477 C C . SER B 1 199 ? -8.375 45.406 28.484 1 91.12 199 SER B C 1
ATOM 7479 O O . SER B 1 199 ? -8.453 44.625 29.422 1 91.12 199 SER B O 1
ATOM 7481 N N . GLU B 1 200 ? -9.375 45.781 27.797 1 91.31 200 GLU B N 1
ATOM 7482 C CA . GLU B 1 200 ? -10.727 45.469 28.234 1 91.31 200 GLU B CA 1
ATOM 7483 C C . GLU B 1 200 ? -11.164 44.094 27.688 1 91.31 200 GLU B C 1
ATOM 7485 O O . GLU B 1 200 ? -12.172 43.531 28.125 1 91.31 200 GLU B O 1
ATOM 7490 N N . VAL B 1 201 ? -10.43 43.688 26.766 1 91.06 201 VAL B N 1
ATOM 7491 C CA . VAL B 1 201 ? -10.766 42.406 26.156 1 91.06 201 VAL B CA 1
ATOM 7492 C C . VAL B 1 201 ? -10.25 41.25 27.031 1 91.06 201 VAL B C 1
ATOM 7494 O O . VAL B 1 201 ? -9.055 40.938 27.016 1 91.06 201 VAL B O 1
ATOM 7497 N N . THR B 1 202 ? -11.156 40.469 27.75 1 83.25 202 THR B N 1
ATOM 7498 C CA . THR B 1 202 ? -10.68 39.562 28.781 1 83.25 202 THR B CA 1
ATOM 7499 C C . THR B 1 202 ? -11.203 38.156 28.531 1 83.25 202 THR B C 1
ATOM 7501 O O . THR B 1 202 ? -10.711 37.188 29.125 1 83.25 202 THR B O 1
ATOM 7504 N N . GLU B 1 203 ? -12.102 38.031 27.734 1 85.94 203 GLU B N 1
ATOM 7505 C CA . GLU B 1 203 ? -12.711 36.719 27.547 1 85.94 203 GLU B CA 1
ATOM 7506 C C . GLU B 1 203 ? -11.867 35.844 26.625 1 85.94 203 GLU B C 1
ATOM 7508 O O . GLU B 1 203 ? -11.633 36.188 25.469 1 85.94 203 GLU B O 1
ATOM 7513 N N . ASN B 1 204 ? -11.5 34.625 27.094 1 84.5 204 ASN B N 1
ATOM 7514 C CA . ASN B 1 204 ? -10.656 33.719 26.344 1 84.5 204 ASN B CA 1
ATOM 7515 C C . ASN B 1 204 ? -11.32 33.281 25.047 1 84.5 204 ASN B C 1
ATOM 7517 O O . ASN B 1 204 ? -10.633 33 24.062 1 84.5 204 ASN B O 1
ATOM 7521 N N . SER B 1 205 ? -12.617 33.219 25.078 1 86.38 205 SER B N 1
ATOM 7522 C CA . SER B 1 205 ? -13.352 32.719 23.906 1 86.38 205 SER B CA 1
ATOM 7523 C C . SER B 1 205 ? -13.109 33.625 22.688 1 86.38 205 SER B C 1
ATOM 7525 O O . SER B 1 205 ? -13.172 33.156 21.562 1 86.38 205 SER B O 1
ATOM 7527 N N . ILE B 1 206 ? -12.781 34.844 22.922 1 87.5 206 ILE B N 1
ATOM 7528 C CA . ILE B 1 206 ? -12.523 35.812 21.859 1 87.5 206 ILE B CA 1
ATOM 7529 C C . ILE B 1 206 ? -11.25 35.406 21.109 1 87.5 206 ILE B C 1
ATOM 7531 O O . ILE B 1 206 ? -11.156 35.594 19.891 1 87.5 206 ILE B O 1
ATOM 7535 N N . PHE B 1 207 ? -10.422 34.75 21.859 1 91.44 207 PHE B N 1
ATOM 7536 C CA . PHE B 1 207 ? -9.109 34.438 21.297 1 91.44 207 PHE B CA 1
ATOM 7537 C C . PHE B 1 207 ? -9.102 33.062 20.656 1 91.44 207 PHE B C 1
ATOM 7539 O O . PHE B 1 207 ? -8.102 32.625 20.078 1 91.44 207 PHE B O 1
ATOM 7546 N N . SER B 1 208 ? -10.219 32.375 20.703 1 91.88 208 SER B N 1
ATOM 7547 C CA . SER B 1 208 ? -10.242 31 20.172 1 91.88 208 SER B CA 1
ATOM 7548 C C . SER B 1 208 ? -10.883 30.969 18.797 1 91.88 208 SER B C 1
ATOM 7550 O O . SER B 1 208 ? -10.656 30.016 18.031 1 91.88 208 SER B O 1
ATOM 7552 N N . GLU B 1 209 ? -11.617 31.906 18.422 1 91.12 209 GLU B N 1
ATOM 7553 C CA . GLU B 1 209 ? -12.352 31.891 17.156 1 91.12 209 GLU B CA 1
ATOM 7554 C C . GLU B 1 209 ? -11.406 32.062 15.969 1 91.12 209 GLU B C 1
ATOM 7556 O O . GLU B 1 209 ? -11.523 31.344 14.969 1 91.12 209 GLU B O 1
ATOM 7561 N N . LEU B 1 210 ? -10.5 33 16.125 1 93.44 210 LEU B N 1
ATOM 7562 C CA . LEU B 1 210 ? -9.586 33.312 15.039 1 93.44 210 LEU B CA 1
ATOM 7563 C C . LEU B 1 210 ? -8.711 32.125 14.695 1 93.44 210 LEU B C 1
ATOM 7565 O O . LEU B 1 210 ? -8.656 31.688 13.539 1 93.44 210 LEU B O 1
ATOM 7569 N N . PRO B 1 211 ? -8.109 31.516 15.688 1 96.12 211 PRO B N 1
ATOM 7570 C CA . PRO B 1 211 ? -7.258 30.375 15.352 1 96.12 211 PRO B CA 1
ATOM 7571 C C . PRO B 1 211 ? -8.055 29.172 14.852 1 96.12 211 PRO B C 1
ATOM 7573 O O . PRO B 1 211 ? -7.562 28.406 14.023 1 96.12 211 PRO B O 1
ATOM 7576 N N . ARG B 1 212 ? -9.234 29.031 15.273 1 95 212 ARG B N 1
ATOM 7577 C CA . ARG B 1 212 ? -10.07 27.953 14.758 1 95 212 ARG B CA 1
ATOM 7578 C C . ARG B 1 212 ? -10.344 28.125 13.266 1 95 212 ARG B C 1
ATOM 7580 O O . ARG B 1 212 ? -10.297 27.156 12.508 1 95 212 ARG B O 1
ATOM 7587 N N . TYR B 1 213 ? -10.656 29.312 12.898 1 95.19 213 TYR B N 1
ATOM 7588 C CA . TYR B 1 213 ? -10.922 29.625 11.5 1 95.19 213 TYR B CA 1
ATOM 7589 C C . TYR B 1 213 ? -9.688 29.344 10.641 1 95.19 213 TYR B C 1
ATOM 7591 O O . TYR B 1 213 ? -9.781 28.672 9.609 1 95.19 213 TYR B O 1
ATOM 7599 N N . TRP B 1 214 ? -8.609 29.828 11.07 1 96.06 214 TRP B N 1
ATOM 7600 C CA . TRP B 1 214 ? -7.41 29.734 10.242 1 96.06 214 TRP B CA 1
ATOM 7601 C C . TRP B 1 214 ? -6.848 28.312 10.273 1 96.06 214 TRP B C 1
ATOM 7603 O O . TRP B 1 214 ? -6.207 27.875 9.32 1 96.06 214 TRP B O 1
ATOM 7613 N N . GLU B 1 215 ? -7.059 27.609 11.359 1 97.56 215 GLU B N 1
ATOM 7614 C CA . GLU B 1 215 ? -6.727 26.188 11.352 1 97.56 215 GLU B CA 1
ATOM 7615 C C . GLU B 1 215 ? -7.535 25.438 10.289 1 97.56 215 GLU B C 1
ATOM 7617 O O . GLU B 1 215 ? -6.992 24.594 9.578 1 97.56 215 GLU B O 1
ATOM 7622 N N . ALA B 1 216 ? -8.789 25.719 10.242 1 97 216 ALA B N 1
ATOM 7623 C CA . ALA B 1 216 ? -9.648 25.078 9.242 1 97 216 ALA B CA 1
ATOM 7624 C C . ALA B 1 216 ? -9.133 25.359 7.832 1 97 216 ALA B C 1
ATOM 7626 O O . ALA B 1 216 ? -9.07 24.469 6.992 1 97 216 ALA B O 1
ATOM 7627 N N . GLU B 1 217 ? -8.75 26.641 7.617 1 96.44 217 GLU B N 1
ATOM 7628 C CA . GLU B 1 217 ? -8.219 27.031 6.312 1 96.44 217 GLU B CA 1
ATOM 7629 C C . GLU B 1 217 ? -6.91 26.297 6.02 1 96.44 217 GLU B C 1
ATOM 7631 O O . GLU B 1 217 ? -6.656 25.906 4.879 1 96.44 217 GLU B O 1
ATOM 7636 N N . PHE B 1 218 ? -6.18 26.141 6.988 1 97.81 218 PHE B N 1
ATOM 7637 C CA . PHE B 1 218 ? -4.93 25.406 6.844 1 97.81 218 PHE B CA 1
ATOM 7638 C C . PHE B 1 218 ? -5.199 23.969 6.391 1 97.81 218 PHE B C 1
ATOM 7640 O O . PHE B 1 218 ? -4.566 23.484 5.453 1 97.81 218 PHE B O 1
ATOM 7647 N N . HIS B 1 219 ? -6.109 23.328 7.043 1 97.62 219 HIS B N 1
ATOM 7648 C CA . HIS B 1 219 ? -6.414 21.953 6.703 1 97.62 219 HIS B CA 1
ATOM 7649 C C . HIS B 1 219 ? -6.98 21.844 5.289 1 97.62 219 HIS B C 1
ATOM 7651 O O . HIS B 1 219 ? -6.699 20.875 4.574 1 97.62 219 HIS B O 1
ATOM 7657 N N . ARG B 1 220 ? -7.766 22.766 4.867 1 96.12 220 ARG B N 1
ATOM 7658 C CA . ARG B 1 220 ? -8.281 22.797 3.502 1 96.12 220 ARG B CA 1
ATOM 7659 C C . ARG B 1 220 ? -7.145 22.922 2.492 1 96.12 220 ARG B C 1
ATOM 7661 O O . ARG B 1 220 ? -7.152 22.25 1.453 1 96.12 220 ARG B O 1
ATOM 7668 N N . ASP B 1 221 ? -6.23 23.797 2.832 1 97.38 221 ASP B N 1
ATOM 7669 C CA . ASP B 1 221 ? -5.066 23.969 1.968 1 97.38 221 ASP B CA 1
ATOM 7670 C C . ASP B 1 221 ? -4.258 22.672 1.867 1 97.38 221 ASP B C 1
ATOM 7672 O O . ASP B 1 221 ? -3.814 22.297 0.781 1 97.38 221 ASP B O 1
ATOM 7676 N N . MET B 1 222 ? -4.016 22.047 3.004 1 97.94 222 MET B N 1
ATOM 7677 C CA . MET B 1 222 ? -3.256 20.797 3.016 1 97.94 222 MET B CA 1
ATOM 7678 C C . MET B 1 222 ? -3.971 19.719 2.207 1 97.94 222 MET B C 1
ATOM 7680 O O . MET B 1 222 ? -3.33 18.953 1.481 1 97.94 222 MET B O 1
ATOM 7684 N N . GLU B 1 223 ? -5.273 19.672 2.342 1 95.25 223 GLU B N 1
ATOM 7685 C CA . GLU B 1 223 ? -6.059 18.719 1.562 1 95.25 223 GLU B CA 1
ATOM 7686 C C . GLU B 1 223 ? -5.938 18.984 0.066 1 95.25 223 GLU B C 1
ATOM 7688 O O . GLU B 1 223 ? -5.797 18.062 -0.735 1 95.25 223 GLU B O 1
ATOM 7693 N N . ALA B 1 224 ? -6.023 20.234 -0.252 1 95.12 224 ALA B N 1
ATOM 7694 C CA . ALA B 1 224 ? -5.91 20.641 -1.652 1 95.12 224 ALA B CA 1
ATOM 7695 C C . ALA B 1 224 ? -4.547 20.25 -2.221 1 95.12 224 ALA B C 1
ATOM 7697 O O . ALA B 1 224 ? -4.434 19.891 -3.395 1 95.12 224 ALA B O 1
ATOM 7698 N N . LEU B 1 225 ? -3.525 20.328 -1.413 1 97.31 225 LEU B N 1
ATOM 7699 C CA . LEU B 1 225 ? -2.162 20 -1.819 1 97.31 225 LEU B CA 1
ATOM 7700 C C . LEU B 1 225 ? -1.913 18.5 -1.729 1 97.31 225 LEU B C 1
ATOM 7702 O O . LEU B 1 225 ? -0.83 18.031 -2.076 1 97.31 225 LEU B O 1
ATOM 7706 N N . LYS B 1 226 ? -2.857 17.781 -1.218 1 95.69 226 LYS B N 1
ATOM 7707 C CA . LYS B 1 226 ? -2.814 16.328 -1.063 1 95.69 226 LYS B CA 1
ATOM 7708 C C . LYS B 1 226 ? -1.77 15.914 -0.031 1 95.69 226 LYS B C 1
ATOM 7710 O O . LYS B 1 226 ? -1.104 14.891 -0.19 1 95.69 226 LYS B O 1
ATOM 7715 N N . VAL B 1 227 ? -1.604 16.734 0.919 1 97.75 227 VAL B N 1
ATOM 7716 C CA . VAL B 1 227 ? -0.746 16.406 2.049 1 97.75 227 VAL B CA 1
ATOM 7717 C C . VAL B 1 227 ? -1.496 15.484 3.01 1 97.75 227 VAL B C 1
ATOM 7719 O O . VAL B 1 227 ? -2.639 15.758 3.381 1 97.75 227 VAL B O 1
ATOM 7722 N N . LEU B 1 228 ? -0.839 14.422 3.43 1 96.31 228 LEU B N 1
ATOM 7723 C CA . LEU B 1 228 ? -1.467 13.484 4.359 1 96.31 228 LEU B CA 1
ATOM 7724 C C . LEU B 1 228 ? -1.657 14.133 5.73 1 96.31 228 LEU B C 1
ATOM 7726 O O . LEU B 1 228 ? -0.774 14.844 6.215 1 96.31 228 LEU B O 1
ATOM 7730 N N . PRO B 1 229 ? -2.805 13.898 6.285 1 96.19 229 PRO B N 1
ATOM 7731 C CA . PRO B 1 229 ? -2.98 14.391 7.652 1 96.19 229 PRO B CA 1
ATOM 7732 C C . PRO B 1 229 ? -2.074 13.68 8.656 1 96.19 229 PRO B C 1
ATOM 7734 O O . PRO B 1 229 ? -1.624 12.562 8.398 1 96.19 229 PRO B O 1
ATOM 7737 N N . PRO B 1 230 ? -1.766 14.312 9.773 1 97.88 230 PRO B N 1
ATOM 7738 C CA . PRO B 1 230 ? -1.005 13.617 10.812 1 97.88 230 PRO B CA 1
ATOM 7739 C C . PRO B 1 230 ? -1.796 12.484 11.469 1 97.88 230 PRO B C 1
ATOM 7741 O O . PRO B 1 230 ? -3.027 12.461 11.383 1 97.88 230 PRO B O 1
ATOM 7744 N N . ASP B 1 231 ? -1.067 11.602 12.062 1 97.62 231 ASP B N 1
ATOM 7745 C CA . ASP B 1 231 ? -1.72 10.531 12.812 1 97.62 231 ASP B CA 1
ATOM 7746 C C . ASP B 1 231 ? -2.381 11.07 14.078 1 97.62 231 ASP B C 1
ATOM 7748 O O . ASP B 1 231 ? -3.432 10.578 14.5 1 97.62 231 ASP B O 1
ATOM 7752 N N . VAL B 1 232 ? -1.745 12.016 14.641 1 97.75 232 VAL B N 1
ATOM 7753 C CA . VAL B 1 232 ? -2.281 12.703 15.812 1 97.75 232 VAL B CA 1
ATOM 7754 C C . VAL B 1 232 ? -1.952 14.188 15.734 1 97.75 232 VAL B C 1
ATOM 7756 O O . VAL B 1 232 ? -0.845 14.57 15.344 1 97.75 232 VAL B O 1
ATOM 7759 N N . LEU B 1 233 ? -2.969 14.984 15.977 1 98 233 LEU B N 1
ATOM 7760 C CA . LEU B 1 233 ? -2.836 16.438 15.992 1 98 233 LEU B CA 1
ATOM 7761 C C . LEU B 1 233 ? -3.033 16.984 17.406 1 98 233 LEU B C 1
ATOM 7763 O O . LEU B 1 233 ? -3.988 16.609 18.094 1 98 233 LEU B O 1
ATOM 7767 N N . THR B 1 234 ? -2.113 17.859 17.844 1 98.19 234 THR B N 1
ATOM 7768 C CA . THR B 1 234 ? -2.203 18.469 19.172 1 98.19 234 THR B CA 1
ATOM 7769 C C . THR B 1 234 ? -2.355 19.984 19.062 1 98.19 234 THR B C 1
ATOM 7771 O O . THR B 1 234 ? -1.691 20.625 18.25 1 98.19 234 THR B O 1
ATOM 7774 N N . ARG B 1 235 ? -3.266 20.531 19.812 1 97.94 235 ARG B N 1
ATOM 7775 C CA . ARG B 1 235 ? -3.459 21.969 19.891 1 97.94 235 ARG B CA 1
ATOM 7776 C C . ARG B 1 235 ? -2.973 22.516 21.234 1 97.94 235 ARG B C 1
ATOM 7778 O O . ARG B 1 235 ? -3.23 21.922 22.281 1 97.94 235 ARG B O 1
ATOM 7785 N N . VAL B 1 236 ? -2.312 23.609 21.266 1 97.81 236 VAL B N 1
ATOM 7786 C CA . VAL B 1 236 ? -1.739 24.172 22.484 1 97.81 236 VAL B CA 1
ATOM 7787 C C . VAL B 1 236 ? -2.836 24.375 23.516 1 97.81 236 VAL B C 1
ATOM 7789 O O . VAL B 1 236 ? -2.668 24.016 24.688 1 97.81 236 VAL B O 1
ATOM 7792 N N . SER B 1 237 ? -3.961 24.891 23.141 1 96 237 SER B N 1
ATOM 7793 C CA . SER B 1 237 ? -5.059 25.234 24.031 1 96 237 SER B CA 1
ATOM 7794 C C . SER B 1 237 ? -5.582 24 24.75 1 96 237 SER B C 1
ATOM 7796 O O . SER B 1 237 ? -6.133 24.094 25.859 1 96 237 SER B O 1
ATOM 7798 N N . GLU B 1 238 ? -5.379 22.844 24.141 1 96.56 238 GLU B N 1
ATOM 7799 C CA . GLU B 1 238 ? -5.914 21.609 24.703 1 96.56 238 GLU B CA 1
ATOM 7800 C C . GLU B 1 238 ? -4.918 20.969 25.672 1 96.56 238 GLU B C 1
ATOM 7802 O O . GLU B 1 238 ? -5.262 20.031 26.375 1 96.56 238 GLU B O 1
ATOM 7807 N N . TYR B 1 239 ? -3.713 21.531 25.797 1 97.88 239 TYR B N 1
ATOM 7808 C CA . TYR B 1 239 ? -2.664 20.875 26.578 1 97.88 239 TYR B CA 1
ATOM 7809 C C . TYR B 1 239 ? -2.123 21.797 27.656 1 97.88 239 TYR B C 1
ATOM 7811 O O . TYR B 1 239 ? -0.988 21.641 28.109 1 97.88 239 TYR B O 1
ATOM 7819 N N . ILE B 1 240 ? -2.891 22.766 28.078 1 97.56 240 ILE B N 1
ATOM 7820 C CA . ILE B 1 240 ? -2.453 23.75 29.047 1 97.56 240 ILE B CA 1
ATOM 7821 C C . ILE B 1 240 ? -2.074 23.062 30.359 1 97.56 240 ILE B C 1
ATOM 7823 O O . ILE B 1 240 ? -1.006 23.312 30.922 1 97.56 240 ILE B O 1
ATOM 7827 N N . PRO B 1 241 ? -2.895 22.078 30.844 1 97.81 241 PRO B N 1
ATOM 7828 C CA . PRO B 1 241 ? -2.494 21.391 32.062 1 97.81 241 PRO B CA 1
ATOM 7829 C C . PRO B 1 241 ? -1.169 20.641 31.922 1 97.81 241 PRO B C 1
ATOM 7831 O O . PRO B 1 241 ? -0.343 20.672 32.844 1 97.81 241 PRO B O 1
ATOM 7834 N N . GLU B 1 242 ? -0.97 20 30.828 1 97.88 242 GLU B N 1
ATOM 7835 C CA . GLU B 1 242 ? 0.271 19.281 30.562 1 97.88 242 GLU B CA 1
ATOM 7836 C C . GLU B 1 242 ? 1.462 20.234 30.516 1 97.88 242 GLU B C 1
ATOM 7838 O O . GLU B 1 242 ? 2.557 19.891 30.969 1 97.88 242 GLU B O 1
ATOM 7843 N N . ILE B 1 243 ? 1.25 21.391 29.969 1 98.44 243 ILE B N 1
ATOM 7844 C CA . ILE B 1 243 ? 2.303 22.391 29.859 1 98.44 243 ILE B CA 1
ATOM 7845 C C . ILE B 1 243 ? 2.693 22.891 31.25 1 98.44 243 ILE B C 1
ATOM 7847 O O . ILE B 1 243 ? 3.881 22.984 31.562 1 98.44 243 ILE B O 1
ATOM 7851 N N . ILE B 1 244 ? 1.665 23.172 32.062 1 98.31 244 ILE B N 1
ATOM 7852 C CA . ILE B 1 244 ? 1.91 23.625 33.438 1 98.31 244 ILE B CA 1
ATOM 7853 C C . ILE B 1 244 ? 2.703 22.562 34.188 1 98.31 244 ILE B C 1
ATOM 7855 O O . ILE B 1 244 ? 3.686 22.891 34.875 1 98.31 244 ILE B O 1
ATOM 7859 N N . SER B 1 245 ? 2.289 21.344 34.031 1 98.31 245 SER B N 1
ATOM 7860 C CA . SER B 1 245 ? 2.992 20.25 34.688 1 98.31 245 SER B CA 1
ATOM 7861 C C . SER B 1 245 ? 4.426 20.125 34.188 1 98.31 245 SER B C 1
ATOM 7863 O O . SER B 1 245 ? 5.332 19.781 34.938 1 98.31 245 SER B O 1
ATOM 7865 N N . PHE B 1 246 ? 4.633 20.312 32.969 1 98.5 246 PHE B N 1
ATOM 7866 C CA . PHE B 1 246 ? 5.953 20.25 32.344 1 98.5 246 PHE B CA 1
ATOM 7867 C C . PHE B 1 246 ? 6.863 21.328 32.906 1 98.5 246 PHE B C 1
ATOM 7869 O O . PHE B 1 246 ? 8.008 21.047 33.281 1 98.5 246 PHE B O 1
ATOM 7876 N N . VAL B 1 247 ? 6.34 22.547 32.969 1 98.5 247 VAL B N 1
ATOM 7877 C CA . VAL B 1 247 ? 7.098 23.672 33.5 1 98.5 247 VAL B CA 1
ATOM 7878 C C . VAL B 1 247 ? 7.492 23.406 34.938 1 98.5 247 VAL B C 1
ATOM 7880 O O . VAL B 1 247 ? 8.641 23.641 35.344 1 98.5 247 VAL B O 1
ATOM 7883 N N . GLN B 1 248 ? 6.562 22.906 35.719 1 98.31 248 GLN B N 1
ATOM 7884 C CA . GLN B 1 248 ? 6.832 22.609 37.125 1 98.31 248 GLN B CA 1
ATOM 7885 C C . GLN B 1 248 ? 7.969 21.594 37.25 1 98.31 248 GLN B C 1
ATOM 7887 O O . GLN B 1 248 ? 8.836 21.75 38.125 1 98.31 248 GLN B O 1
ATOM 7892 N N . LYS B 1 249 ? 7.988 20.594 36.406 1 98.38 249 LYS B N 1
ATOM 7893 C CA . LYS B 1 249 ? 9.023 19.562 36.469 1 98.38 249 LYS B CA 1
ATOM 7894 C C . LYS B 1 249 ? 10.383 20.141 36.094 1 98.38 249 LYS B C 1
ATOM 7896 O O . LYS B 1 249 ? 11.406 19.75 36.688 1 98.38 249 LYS B O 1
ATOM 7901 N N . VAL B 1 250 ? 10.422 20.984 35.094 1 98.31 250 VAL B N 1
ATOM 7902 C CA . VAL B 1 250 ? 11.664 21.641 34.719 1 98.31 250 VAL B CA 1
ATOM 7903 C C . VAL B 1 250 ? 12.203 22.453 35.906 1 98.31 250 VAL B C 1
ATOM 7905 O O . VAL B 1 250 ? 13.406 22.438 36.188 1 98.31 250 VAL B O 1
ATOM 7908 N N . VAL B 1 251 ? 11.289 23.141 36.625 1 98.06 251 VAL B N 1
ATOM 7909 C CA . VAL B 1 251 ? 11.664 23.906 37.812 1 98.06 251 VAL B CA 1
ATOM 7910 C C . VAL B 1 251 ? 12.172 22.969 38.906 1 98.06 251 VAL B C 1
ATOM 7912 O O . VAL B 1 251 ? 13.211 23.219 39.5 1 98.06 251 VAL B O 1
ATOM 7915 N N . ASP B 1 252 ? 11.484 21.891 39.062 1 97.94 252 ASP B N 1
ATOM 7916 C CA . ASP B 1 252 ? 11.852 20.906 40.094 1 97.94 252 ASP B CA 1
ATOM 7917 C C . ASP B 1 252 ? 13.219 20.297 39.781 1 97.94 252 ASP B C 1
ATOM 7919 O O . ASP B 1 252 ? 13.969 19.953 40.719 1 97.94 252 ASP B O 1
ATOM 7923 N N . ASN B 1 253 ? 13.547 20.141 38.531 1 97.25 253 ASN B N 1
ATOM 7924 C CA . ASN B 1 253 ? 14.82 19.562 38.125 1 97.25 253 ASN B CA 1
ATOM 7925 C C . ASN B 1 253 ? 15.953 20.578 38.188 1 97.25 253 ASN B C 1
ATOM 7927 O O . ASN B 1 253 ? 17.109 20.25 37.938 1 97.25 253 ASN B O 1
ATOM 7931 N N . GLY B 1 254 ? 15.57 21.812 38.5 1 96.56 254 GLY B N 1
ATOM 7932 C CA . GLY B 1 254 ? 16.562 22.828 38.781 1 96.56 254 GLY B CA 1
ATOM 7933 C C . GLY B 1 254 ? 16.906 23.703 37.625 1 96.56 254 GLY B C 1
ATOM 7934 O O . GLY B 1 254 ? 17.828 24.516 37.688 1 96.56 254 GLY B O 1
ATOM 7935 N N . PHE B 1 255 ? 16.156 23.641 36.531 1 98.12 255 PHE B N 1
ATOM 7936 C CA . PHE B 1 255 ? 16.547 24.344 35.312 1 98.12 255 PHE B CA 1
ATOM 7937 C C . PHE B 1 255 ? 15.594 25.5 35.031 1 98.12 255 PHE B C 1
ATOM 7939 O O . PHE B 1 255 ? 15.664 26.125 33.969 1 98.12 255 PHE B O 1
ATOM 7946 N N . GLY B 1 256 ? 14.648 25.797 35.844 1 97.94 256 GLY B N 1
ATOM 7947 C CA . GLY B 1 256 ? 13.711 26.906 35.719 1 97.94 256 GLY B CA 1
ATOM 7948 C C . GLY B 1 256 ? 13.57 27.719 37 1 97.94 256 GLY B C 1
ATOM 7949 O O . GLY B 1 256 ? 13.805 27.203 38.094 1 97.94 256 GLY B O 1
ATOM 7950 N N . TYR B 1 257 ? 13.242 28.953 36.875 1 97.69 257 TYR B N 1
ATOM 7951 C CA . TYR B 1 257 ? 13.016 29.797 38.031 1 97.69 257 TYR B CA 1
ATOM 7952 C C . TYR B 1 257 ? 11.867 30.766 37.781 1 97.69 257 TYR B C 1
ATOM 7954 O O . TYR B 1 257 ? 11.617 31.172 36.656 1 97.69 257 TYR B O 1
ATOM 7962 N N . GLU B 1 258 ? 11.164 31.078 38.844 1 97 258 GLU B N 1
ATOM 7963 C CA . GLU B 1 258 ? 10.055 32.031 38.781 1 97 258 GLU B CA 1
ATOM 7964 C C . GLU B 1 258 ? 10.531 33.469 39 1 97 258 GLU B C 1
ATOM 7966 O O . GLU B 1 258 ? 11.398 33.688 39.875 1 97 258 GLU B O 1
ATOM 7971 N N . SER B 1 259 ? 10.031 34.406 38.25 1 94.56 259 SER B N 1
ATOM 7972 C CA . SER B 1 259 ? 10.289 35.844 38.406 1 94.56 259 SER B CA 1
ATOM 7973 C C . SER B 1 259 ? 9.109 36.656 37.906 1 94.56 259 SER B C 1
ATOM 7975 O O . SER B 1 259 ? 8.75 36.594 36.719 1 94.56 259 SER B O 1
ATOM 7977 N N . GLY B 1 260 ? 8.414 37.5 38.75 1 90.56 260 GLY B N 1
ATOM 7978 C CA . GLY B 1 260 ? 7.336 38.375 38.344 1 90.56 260 GLY B CA 1
ATOM 7979 C C . GLY B 1 260 ? 6.105 37.625 37.875 1 90.56 260 GLY B C 1
ATOM 7980 O O . GLY B 1 260 ? 5.434 38.094 36.938 1 90.56 260 GLY B O 1
ATOM 7981 N N . GLY B 1 261 ? 5.898 36.469 38.312 1 92.19 261 GLY B N 1
ATOM 7982 C CA . GLY B 1 261 ? 4.738 35.688 37.906 1 92.19 261 GLY B CA 1
ATOM 7983 C C . GLY B 1 261 ? 4.992 34.844 36.656 1 92.19 261 GLY B C 1
ATOM 7984 O O . GLY B 1 261 ? 4.141 34.062 36.25 1 92.19 261 GLY B O 1
ATOM 7985 N N . SER B 1 262 ? 6.117 35.125 36.094 1 95.06 262 SER B N 1
ATOM 7986 C CA . SER B 1 262 ? 6.555 34.344 34.938 1 95.06 262 SER B CA 1
ATOM 7987 C C . SER B 1 262 ? 7.582 33.281 35.344 1 95.06 262 SER B C 1
ATOM 7989 O O . SER B 1 262 ? 8.125 33.344 36.438 1 95.06 262 SER B O 1
ATOM 7991 N N . VAL B 1 263 ? 7.723 32.281 34.531 1 97.38 263 VAL B N 1
ATOM 7992 C CA . VAL B 1 263 ? 8.766 31.281 34.75 1 97.38 263 VAL B CA 1
ATOM 7993 C C . VAL B 1 263 ? 9.734 31.281 33.562 1 97.38 263 VAL B C 1
ATOM 7995 O O . VAL B 1 263 ? 9.305 31.266 32.406 1 97.38 263 VAL B O 1
ATOM 7998 N N . TYR B 1 264 ? 11.031 31.359 33.875 1 97.06 264 TYR B N 1
ATOM 7999 C CA . TYR B 1 264 ? 12.055 31.406 32.844 1 97.06 264 TYR B CA 1
ATOM 8000 C C . TYR B 1 264 ? 12.953 30.188 32.875 1 97.06 264 TYR B C 1
ATOM 8002 O O . TYR B 1 264 ? 13.156 29.609 33.969 1 97.06 264 TYR B O 1
ATOM 8010 N N . PHE B 1 265 ? 13.453 29.734 31.766 1 97.88 265 PHE B N 1
ATOM 8011 C CA . PHE B 1 265 ? 14.438 28.656 31.672 1 97.88 265 PHE B CA 1
ATOM 8012 C C . PHE B 1 265 ? 15.836 29.188 31.969 1 97.88 265 PHE B C 1
ATOM 8014 O O . PHE B 1 265 ? 16.25 30.219 31.438 1 97.88 265 PHE B O 1
ATOM 8021 N N . ASP B 1 266 ? 16.516 28.516 32.781 1 97.38 266 ASP B N 1
ATOM 8022 C CA . ASP B 1 266 ? 17.859 28.906 33.188 1 97.38 266 ASP B CA 1
ATOM 8023 C C . ASP B 1 266 ? 18.906 28.312 32.25 1 97.38 266 ASP B C 1
ATOM 8025 O O . ASP B 1 266 ? 19.5 27.266 32.562 1 97.38 266 ASP B O 1
ATOM 8029 N N . THR B 1 267 ? 19.297 29.031 31.203 1 96.62 267 THR B N 1
ATOM 8030 C CA . THR B 1 267 ? 20.172 28.531 30.156 1 96.62 267 THR B CA 1
ATOM 8031 C C . THR B 1 267 ? 21.578 28.297 30.688 1 96.62 267 THR B C 1
ATOM 8033 O O . THR B 1 267 ? 22.25 27.344 30.297 1 96.62 267 THR B O 1
ATOM 8036 N N . ALA B 1 268 ? 22.047 29.172 31.516 1 94.81 268 ALA B N 1
ATOM 8037 C CA . ALA B 1 268 ? 23.391 29.078 32.062 1 94.81 268 ALA B CA 1
ATOM 8038 C C . ALA B 1 268 ? 23.531 27.812 32.938 1 94.81 268 ALA B C 1
ATOM 8040 O O . ALA B 1 268 ? 24.531 27.094 32.844 1 94.81 268 ALA B O 1
ATOM 8041 N N . LYS B 1 269 ? 22.578 27.656 33.75 1 96.38 269 LYS B N 1
ATOM 8042 C CA . LYS B 1 269 ? 22.594 26.453 34.594 1 96.38 269 LYS B CA 1
ATOM 8043 C C . LYS B 1 269 ? 22.547 25.188 33.75 1 96.38 269 LYS B C 1
ATOM 8045 O O . LYS B 1 269 ? 23.234 24.219 34.031 1 96.38 269 LYS B O 1
ATOM 8050 N N . PHE B 1 270 ? 21.719 25.125 32.75 1 97 270 PHE B N 1
ATOM 8051 C CA . PHE B 1 270 ? 21.594 23.984 31.859 1 97 270 PHE B CA 1
ATOM 8052 C C . PHE B 1 270 ? 22.906 23.703 31.141 1 97 270 PHE B C 1
ATOM 8054 O O . PHE B 1 270 ? 23.359 22.547 31.094 1 97 270 PHE B O 1
ATOM 8061 N N . ASP B 1 271 ? 23.484 24.688 30.656 1 93.81 271 ASP B N 1
ATOM 8062 C CA . ASP B 1 271 ? 24.703 24.547 29.859 1 93.81 271 ASP B CA 1
ATOM 8063 C C . ASP B 1 271 ? 25.875 24.141 30.75 1 93.81 271 ASP B C 1
ATOM 8065 O O . ASP B 1 271 ? 26.859 23.547 30.25 1 93.81 271 ASP B O 1
ATOM 8069 N N . SER B 1 272 ? 25.875 24.469 32 1 93.44 272 SER B N 1
ATOM 8070 C CA . SER B 1 272 ? 26.969 24.156 32.938 1 93.44 272 SER B CA 1
ATOM 8071 C C . SER B 1 272 ? 26.859 22.719 33.438 1 93.44 272 SER B C 1
ATOM 8073 O O . SER B 1 272 ? 27.828 22.188 33.969 1 93.44 272 SER B O 1
ATOM 8075 N N . SER B 1 273 ? 25.719 22.172 33.156 1 93.44 273 SER B N 1
ATOM 8076 C CA . SER B 1 273 ? 25.547 20.766 33.531 1 93.44 273 SER B CA 1
ATOM 8077 C C . SER B 1 273 ? 26.406 19.844 32.688 1 93.44 273 SER B C 1
ATOM 8079 O O . SER B 1 273 ? 26.562 20.094 31.484 1 93.44 273 SER B O 1
ATOM 8081 N N . GLU B 1 274 ? 26.953 18.734 33.219 1 90.88 274 GLU B N 1
ATOM 8082 C CA . GLU B 1 274 ? 27.828 17.812 32.531 1 90.88 274 GLU B CA 1
ATOM 8083 C C . GLU B 1 274 ? 27.047 17 31.484 1 90.88 274 GLU B C 1
ATOM 8085 O O . GLU B 1 274 ? 27.625 16.5 30.516 1 90.88 274 GLU B O 1
ATOM 8090 N N . ARG B 1 275 ? 25.781 16.953 31.625 1 90.62 275 ARG B N 1
ATOM 8091 C CA . ARG B 1 275 ? 25 16.047 30.797 1 90.62 275 ARG B CA 1
ATOM 8092 C C . ARG B 1 275 ? 24.281 16.797 29.688 1 90.62 275 ARG B C 1
ATOM 8094 O O . ARG B 1 275 ? 23.656 16.188 28.812 1 90.62 275 ARG B O 1
ATOM 8101 N N . HIS B 1 276 ? 24.359 18.078 29.688 1 94.69 276 HIS B N 1
ATOM 8102 C CA . HIS B 1 276 ? 23.547 18.859 28.766 1 94.69 276 HIS B CA 1
ATOM 8103 C C . HIS B 1 276 ? 24.391 19.891 28.031 1 94.69 276 HIS B C 1
ATOM 8105 O O . HIS B 1 276 ? 25.484 20.266 28.484 1 94.69 276 HIS B O 1
ATOM 8111 N N . SER B 1 277 ? 24.031 20.203 26.844 1 94.38 277 SER B N 1
ATOM 8112 C CA . SER B 1 277 ? 24.594 21.266 26.016 1 94.38 277 SER B CA 1
ATOM 8113 C C . SER B 1 277 ? 23.5 22.156 25.422 1 94.38 277 SER B C 1
ATOM 8115 O O . SER B 1 277 ? 22.578 21.656 24.781 1 94.38 277 SER B O 1
ATOM 8117 N N . TYR B 1 278 ? 23.641 23.406 25.672 1 95.31 278 TYR B N 1
ATOM 8118 C CA . TYR B 1 278 ? 22.656 24.312 25.125 1 95.31 278 TYR B CA 1
ATOM 8119 C C . TYR B 1 278 ? 22.984 24.688 23.688 1 95.31 278 TYR B C 1
ATOM 8121 O O . TYR B 1 278 ? 24.141 24.922 23.344 1 95.31 278 TYR B O 1
ATOM 8129 N N . ALA B 1 279 ? 22 24.781 22.844 1 95.56 279 ALA B N 1
ATOM 8130 C CA . ALA B 1 279 ? 22.078 25.141 21.422 1 95.56 279 ALA B CA 1
ATOM 8131 C C . ALA B 1 279 ? 22.859 24.078 20.641 1 95.56 279 ALA B C 1
ATOM 8133 O O . ALA B 1 279 ? 23.859 24.391 19.984 1 95.56 279 ALA B O 1
ATOM 8134 N N . LYS B 1 280 ? 22.312 22.922 20.609 1 96.12 280 LYS B N 1
ATOM 8135 C CA . LYS B 1 280 ? 22.953 21.797 19.953 1 96.12 280 LYS B CA 1
ATOM 8136 C C . LYS B 1 280 ? 22.906 21.953 18.438 1 96.12 280 LYS B C 1
ATOM 8138 O O . LYS B 1 280 ? 23.812 21.484 17.734 1 96.12 280 LYS B O 1
ATOM 8143 N N . LEU B 1 281 ? 21.891 22.547 17.891 1 97 281 LEU B N 1
ATOM 8144 C CA . LEU B 1 281 ? 21.688 22.656 16.453 1 97 281 LEU B CA 1
ATOM 8145 C C . LEU B 1 281 ? 22.547 23.797 15.875 1 97 281 LEU B C 1
ATOM 8147 O O . LEU B 1 281 ? 23.188 23.625 14.844 1 97 281 LEU B O 1
ATOM 8151 N N . VAL B 1 282 ? 22.469 24.969 16.609 1 96.25 282 VAL B N 1
ATOM 8152 C CA . VAL B 1 282 ? 23.188 26.141 16.141 1 96.25 282 VAL B CA 1
ATOM 8153 C C . VAL B 1 282 ? 24 26.734 17.281 1 96.25 282 VAL B C 1
ATOM 8155 O O . VAL B 1 282 ? 23.719 27.844 17.75 1 96.25 282 VAL B O 1
ATOM 8158 N N . PRO B 1 283 ? 25.094 26.141 17.641 1 95.25 283 PRO B N 1
ATOM 8159 C CA . PRO B 1 283 ? 25.891 26.609 18.766 1 95.25 283 PRO B CA 1
ATOM 8160 C C . PRO B 1 283 ? 26.406 28.031 18.562 1 95.25 283 PRO B C 1
ATOM 8162 O O . PRO B 1 283 ? 26.578 28.766 19.531 1 95.25 283 PRO B O 1
ATOM 8165 N N . GLU B 1 284 ? 26.531 28.438 17.328 1 93.38 284 GLU B N 1
ATOM 8166 C CA . GLU B 1 284 ? 27.094 29.75 17.016 1 93.38 284 GLU B CA 1
ATOM 8167 C C . GLU B 1 284 ? 26.078 30.859 17.281 1 93.38 284 GLU B C 1
ATOM 8169 O O . GLU B 1 284 ? 26.422 32.031 17.312 1 93.38 284 GLU B O 1
ATOM 8174 N N . ALA B 1 285 ? 24.844 30.469 17.516 1 91.94 285 ALA B N 1
ATOM 8175 C CA . ALA B 1 285 ? 23.797 31.469 17.688 1 91.94 285 ALA B CA 1
ATOM 8176 C C . ALA B 1 285 ? 23.609 31.828 19.172 1 91.94 285 ALA B C 1
ATOM 8178 O O . ALA B 1 285 ? 22.859 32.719 19.5 1 91.94 285 ALA B O 1
ATOM 8179 N N . VAL B 1 286 ? 24.375 31.141 20.016 1 91.31 286 VAL B N 1
ATOM 8180 C CA . VAL B 1 286 ? 24.281 31.484 21.438 1 91.31 286 VAL B CA 1
ATOM 8181 C C . VAL B 1 286 ? 24.688 32.938 21.641 1 91.31 286 VAL B C 1
ATOM 8183 O O . VAL B 1 286 ? 25.75 33.375 21.188 1 91.31 286 VAL B O 1
ATOM 8186 N N . GLY B 1 287 ? 23.844 33.75 22.188 1 88 287 GLY B N 1
ATOM 8187 C CA . GLY B 1 287 ? 24.094 35.156 22.375 1 88 287 GLY B CA 1
ATOM 8188 C C . GLY B 1 287 ? 23.406 36.031 21.359 1 88 287 GLY B C 1
ATOM 8189 O O . GLY B 1 287 ? 23.484 37.281 21.438 1 88 287 GLY B O 1
ATOM 8190 N N . ASP B 1 288 ? 22.797 35.406 20.438 1 89.75 288 ASP B N 1
ATOM 8191 C CA . ASP B 1 288 ? 21.984 36.156 19.484 1 89.75 288 ASP B CA 1
ATOM 8192 C C . ASP B 1 288 ? 20.719 36.688 20.141 1 89.75 288 ASP B C 1
ATOM 8194 O O . ASP B 1 288 ? 19.641 36.125 19.984 1 89.75 288 ASP B O 1
ATOM 8198 N N . HIS B 1 289 ? 20.828 37.75 20.656 1 86.19 289 HIS B N 1
ATOM 8199 C CA . HIS B 1 289 ? 19.75 38.312 21.453 1 86.19 289 HIS B CA 1
ATOM 8200 C C . HIS B 1 289 ? 18.578 38.781 20.578 1 86.19 289 HIS B C 1
ATOM 8202 O O . HIS B 1 289 ? 17.422 38.75 21.016 1 86.19 289 HIS B O 1
ATOM 8208 N N . LYS B 1 290 ? 18.891 39.156 19.375 1 82.38 290 LYS B N 1
ATOM 8209 C CA . LYS B 1 290 ? 17.828 39.531 18.469 1 82.38 290 LYS B CA 1
ATOM 8210 C C . LYS B 1 290 ? 16.875 38.375 18.203 1 82.38 290 LYS B C 1
ATOM 8212 O O . LYS B 1 290 ? 15.656 38.531 18.297 1 82.38 290 LYS B O 1
ATOM 8217 N N . ALA B 1 291 ? 17.484 37.281 17.953 1 85 291 ALA B N 1
ATOM 8218 C CA . ALA B 1 291 ? 16.703 36.062 17.703 1 85 291 ALA B CA 1
ATOM 8219 C C . ALA B 1 291 ? 15.93 35.656 18.953 1 85 291 ALA B C 1
ATOM 8221 O O . ALA B 1 291 ? 14.773 35.25 18.859 1 85 291 ALA B O 1
ATOM 8222 N N . LEU B 1 292 ? 16.5 35.781 20.047 1 86.62 292 LEU B N 1
ATOM 8223 C CA . LEU B 1 292 ? 15.875 35.406 21.312 1 86.62 292 LEU B CA 1
ATOM 8224 C C . LEU B 1 292 ? 14.711 36.312 21.656 1 86.62 292 LEU B C 1
ATOM 8226 O O . LEU B 1 292 ? 13.672 35.875 22.141 1 86.62 292 LEU B O 1
ATOM 8230 N N . HIS B 1 293 ? 14.883 37.562 21.312 1 81.38 293 HIS B N 1
ATOM 8231 C CA . HIS B 1 293 ? 13.82 38.531 21.578 1 81.38 293 HIS B CA 1
ATOM 8232 C C . HIS B 1 293 ? 12.617 38.312 20.672 1 81.38 293 HIS B C 1
ATOM 8234 O O . HIS B 1 293 ? 11.477 38.438 21.094 1 81.38 293 HIS B O 1
ATOM 8240 N N . GLU B 1 294 ? 12.938 38 19.484 1 78.06 294 GLU B N 1
ATOM 8241 C CA . GLU B 1 294 ? 11.859 37.688 18.547 1 78.06 294 GLU B CA 1
ATOM 8242 C C . GLU B 1 294 ? 11.07 36.469 19.031 1 78.06 294 GLU B C 1
ATOM 8244 O O . GLU B 1 294 ? 9.844 36.406 18.859 1 78.06 294 GLU B O 1
ATOM 8249 N N . GLY B 1 295 ? 11.711 35.625 19.641 1 79.25 295 GLY B N 1
ATOM 8250 C CA . GLY B 1 295 ? 11.078 34.406 20.172 1 79.25 295 GLY B CA 1
ATOM 8251 C C . GLY B 1 295 ? 10.188 34.688 21.359 1 79.25 295 GLY B C 1
ATOM 8252 O O . GLY B 1 295 ? 9.211 33.969 21.594 1 79.25 295 GLY B O 1
ATOM 8253 N N . GLU B 1 296 ? 10.477 35.656 22.062 1 77.94 296 GLU B N 1
ATOM 8254 C CA . GLU B 1 296 ? 9.672 36 23.219 1 77.94 296 GLU B CA 1
ATOM 8255 C C . GLU B 1 296 ? 8.336 36.594 22.812 1 77.94 296 GLU B C 1
ATOM 8257 O O . GLU B 1 296 ? 7.332 36.438 23.516 1 77.94 296 GLU B O 1
ATOM 8262 N N . GLY B 1 297 ? 8.344 37.25 21.609 1 76.69 297 GLY B N 1
ATOM 8263 C CA . GLY B 1 297 ? 7.086 37.781 21.094 1 76.69 297 GLY B CA 1
ATOM 8264 C C . GLY B 1 297 ? 6.938 39.281 21.312 1 76.69 297 GLY B C 1
ATOM 8265 O O . GLY B 1 297 ? 7.512 39.844 22.25 1 76.69 297 GLY B O 1
ATOM 8266 N N . ASP B 1 298 ? 6.027 39.844 20.641 1 71.88 298 ASP B N 1
ATOM 8267 C CA . ASP B 1 298 ? 5.816 41.281 20.594 1 71.88 298 ASP B CA 1
ATOM 8268 C C . ASP B 1 298 ? 5.25 41.812 21.906 1 71.88 298 ASP B C 1
ATOM 8270 O O . ASP B 1 298 ? 5.512 42.969 22.281 1 71.88 298 ASP B O 1
ATOM 8274 N N . LEU B 1 299 ? 4.57 40.969 22.531 1 69.88 299 LEU B N 1
ATOM 8275 C CA . LEU B 1 299 ? 3.879 41.438 23.734 1 69.88 299 LEU B CA 1
ATOM 8276 C C . LEU B 1 299 ? 4.766 41.312 24.969 1 69.88 299 LEU B C 1
ATOM 8278 O O . LEU B 1 299 ? 4.402 41.781 26.047 1 69.88 299 LEU B O 1
ATOM 8282 N N . SER B 1 300 ? 5.934 40.75 24.781 1 71.25 300 SER B N 1
ATOM 8283 C CA . SER B 1 300 ? 6.754 40.438 25.938 1 71.25 300 SER B CA 1
ATOM 8284 C C . SER B 1 300 ? 8.039 41.25 25.953 1 71.25 300 SER B C 1
ATOM 8286 O O . SER B 1 300 ? 8.898 41.062 26.812 1 71.25 300 SER B O 1
ATOM 8288 N N . ILE B 1 301 ? 8.125 42.094 25 1 69.38 301 ILE B N 1
ATOM 8289 C CA . ILE B 1 301 ? 9.367 42.844 24.922 1 69.38 301 ILE B CA 1
ATOM 8290 C C . ILE B 1 301 ? 9.211 44.188 25.641 1 69.38 301 ILE B C 1
ATOM 8292 O O . ILE B 1 301 ? 8.547 45.094 25.125 1 69.38 301 ILE B O 1
ATOM 8296 N N . SER B 1 302 ? 9.164 44.188 26.953 1 67.25 302 SER B N 1
ATOM 8297 C CA . SER B 1 302 ? 9.203 45.406 27.75 1 67.25 302 SER B CA 1
ATOM 8298 C C . SER B 1 302 ? 10.438 45.469 28.641 1 67.25 302 SER B C 1
ATOM 8300 O O . SER B 1 302 ? 11.031 44.438 28.938 1 67.25 302 SER B O 1
ATOM 8302 N N . ALA B 1 303 ? 10.867 46.625 28.812 1 64.38 303 ALA B N 1
ATOM 8303 C CA . ALA B 1 303 ? 12.023 46.781 29.688 1 64.38 303 ALA B CA 1
ATOM 8304 C C . ALA B 1 303 ? 11.828 46.062 31.016 1 64.38 303 ALA B C 1
ATOM 8306 O O . ALA B 1 303 ? 12.773 45.438 31.531 1 64.38 303 ALA B O 1
ATOM 8307 N N . GLU B 1 304 ? 10.695 46.094 31.469 1 67.31 304 GLU B N 1
ATOM 8308 C CA . GLU B 1 304 ? 10.383 45.469 32.75 1 67.31 304 GLU B CA 1
ATOM 8309 C C . GLU B 1 304 ? 10.57 43.938 32.656 1 67.31 304 GLU B C 1
ATOM 8311 O O . GLU B 1 304 ? 11.156 43.344 33.562 1 67.31 304 GLU B O 1
ATOM 8316 N N . ARG B 1 305 ? 10.25 43.375 31.609 1 74.94 305 ARG B N 1
ATOM 8317 C CA . ARG B 1 305 ? 10.312 41.938 31.469 1 74.94 305 ARG B CA 1
ATOM 8318 C C . ARG B 1 305 ? 11.742 41.469 31.188 1 74.94 305 ARG B C 1
ATOM 8320 O O . ARG B 1 305 ? 12.156 40.406 31.625 1 74.94 305 ARG B O 1
ATOM 8327 N N . LEU B 1 306 ? 12.391 42.312 30.609 1 74.38 306 LEU B N 1
ATOM 8328 C CA . LEU B 1 306 ? 13.789 42 30.328 1 74.38 306 LEU B CA 1
ATOM 8329 C C . LEU B 1 306 ? 14.602 41.969 31.625 1 74.38 306 LEU B C 1
ATOM 8331 O O . LEU B 1 306 ? 15.547 41.188 31.75 1 74.38 306 LEU B O 1
ATOM 8335 N N . ASN B 1 307 ? 14.141 42.75 32.562 1 80.12 307 ASN B N 1
ATOM 8336 C CA . ASN B 1 307 ? 14.859 42.844 33.844 1 80.12 307 ASN B CA 1
ATOM 8337 C C . ASN B 1 307 ? 14.492 41.656 34.75 1 80.12 307 ASN B C 1
ATOM 8339 O O . ASN B 1 307 ? 15.188 41.406 35.75 1 80.12 307 ASN B O 1
ATOM 8343 N N . ASP B 1 308 ? 13.539 40.969 34.344 1 87.31 308 ASP B N 1
ATOM 8344 C CA . ASP B 1 308 ? 13.094 39.844 35.156 1 87.31 308 ASP B CA 1
ATOM 8345 C C . ASP B 1 308 ? 14 38.625 34.938 1 87.31 308 ASP B C 1
ATOM 8347 O O . ASP B 1 308 ? 14.031 37.719 35.75 1 87.31 308 ASP B O 1
ATOM 8351 N N . LYS B 1 309 ? 14.797 38.625 33.906 1 91.12 309 LYS B N 1
ATOM 8352 C CA . LYS B 1 309 ? 15.625 37.469 33.562 1 91.12 309 LYS B CA 1
ATOM 8353 C C . LYS B 1 309 ? 16.969 37.531 34.281 1 91.12 309 LYS B C 1
ATOM 8355 O O . LYS B 1 309 ? 17.531 38.594 34.469 1 91.12 309 LYS B O 1
ATOM 8360 N N . ARG B 1 310 ? 17.484 36.406 34.625 1 92.25 310 ARG B N 1
ATOM 8361 C CA . ARG B 1 310 ? 18.828 36.344 35.219 1 92.25 310 ARG B CA 1
ATOM 8362 C C . ARG B 1 310 ? 19.891 36.5 34.125 1 92.25 310 ARG B C 1
ATOM 8364 O O . ARG B 1 310 ? 20.969 37.031 34.406 1 92.25 310 ARG B O 1
ATOM 8371 N N . SER B 1 311 ? 19.641 35.938 33 1 91.62 311 SER B N 1
ATOM 8372 C CA . SER B 1 311 ? 20.5 36 31.844 1 91.62 311 SER B CA 1
ATOM 8373 C C . SER B 1 311 ? 19.719 36.438 30.609 1 91.62 311 SER B C 1
ATOM 8375 O O . SER B 1 311 ? 18.562 36.031 30.438 1 91.62 311 SER B O 1
ATOM 8377 N N . PRO B 1 312 ? 20.359 37.219 29.766 1 89.81 312 PRO B N 1
ATOM 8378 C CA . PRO B 1 312 ? 19.672 37.594 28.547 1 89.81 312 PRO B CA 1
ATOM 8379 C C . PRO B 1 312 ? 19.359 36.438 27.625 1 89.81 312 PRO B C 1
ATOM 8381 O O . PRO B 1 312 ? 18.516 36.531 26.734 1 89.81 312 PRO B O 1
ATOM 8384 N N . ASN B 1 313 ? 20.047 35.344 27.906 1 91.94 313 ASN B N 1
ATOM 8385 C CA . ASN B 1 313 ? 19.828 34.156 27.094 1 91.94 313 ASN B CA 1
ATOM 8386 C C . ASN B 1 313 ? 18.625 33.344 27.578 1 91.94 313 ASN B C 1
ATOM 8388 O O . ASN B 1 313 ? 18.141 32.469 26.875 1 91.94 313 ASN B O 1
ATOM 8392 N N . ASP B 1 314 ? 18.141 33.688 28.75 1 94.81 314 ASP B N 1
ATOM 8393 C CA . ASP B 1 314 ? 17.016 32.969 29.312 1 94.81 314 ASP B CA 1
ATOM 8394 C C . ASP B 1 314 ? 15.727 33.25 28.547 1 94.81 314 ASP B C 1
ATOM 8396 O O . ASP B 1 314 ? 15.594 34.312 27.922 1 94.81 314 ASP B O 1
ATOM 8400 N N . PHE B 1 315 ? 14.883 32.344 28.453 1 94.56 315 PHE B N 1
ATOM 8401 C CA . PHE B 1 315 ? 13.625 32.5 27.734 1 94.56 315 PHE B CA 1
ATOM 8402 C C . PHE B 1 315 ? 12.445 32.031 28.562 1 94.56 315 PHE B C 1
ATOM 8404 O O . PHE B 1 315 ? 12.625 31.219 29.484 1 94.56 315 PHE B O 1
ATOM 8411 N N . ALA B 1 316 ? 11.258 32.531 28.266 1 95.25 316 ALA B N 1
ATOM 8412 C CA . ALA B 1 316 ? 10.07 32.281 29.078 1 95.25 316 ALA B CA 1
ATOM 8413 C C . ALA B 1 316 ? 9.508 30.891 28.828 1 95.25 316 ALA B C 1
ATOM 8415 O O . ALA B 1 316 ? 9.328 30.484 27.672 1 95.25 316 ALA B O 1
ATOM 8416 N N . LEU B 1 317 ? 9.289 30.125 29.891 1 97.69 317 LEU B N 1
ATOM 8417 C CA . LEU B 1 317 ? 8.508 28.891 29.844 1 97.69 317 LEU B CA 1
ATOM 8418 C C . LEU B 1 317 ? 7.02 29.188 30.016 1 97.69 317 LEU B C 1
ATOM 8420 O O . LEU B 1 317 ? 6.18 28.578 29.344 1 97.69 317 LEU B O 1
ATOM 8424 N N . TRP B 1 318 ? 6.742 30.031 30.906 1 96.94 318 TRP B N 1
ATOM 8425 C CA . TRP B 1 318 ? 5.41 30.516 31.266 1 96.94 318 TRP B CA 1
ATOM 8426 C C . TRP B 1 318 ? 5.402 32.031 31.391 1 96.94 318 TRP B C 1
ATOM 8428 O O . TRP B 1 318 ? 6.281 32.625 32.031 1 96.94 318 TRP B O 1
ATOM 8438 N N . LYS B 1 319 ? 4.426 32.688 30.781 1 94.62 319 LYS B N 1
ATOM 8439 C CA . LYS B 1 319 ? 4.348 34.156 30.766 1 94.62 319 LYS B CA 1
ATOM 8440 C C . LYS B 1 319 ? 3.162 34.656 31.594 1 94.62 319 LYS B C 1
ATOM 8442 O O . LYS B 1 319 ? 2.018 34.25 31.328 1 94.62 319 LYS B O 1
ATOM 8447 N N . ALA B 1 320 ? 3.508 35.531 32.5 1 93.44 320 ALA B N 1
ATOM 8448 C CA . ALA B 1 320 ? 2.418 36.188 33.219 1 93.44 320 ALA B CA 1
ATOM 8449 C C . ALA B 1 320 ? 1.557 37 32.25 1 93.44 320 ALA B C 1
ATOM 8451 O O . ALA B 1 320 ? 2.076 37.812 31.469 1 93.44 320 ALA B O 1
ATOM 8452 N N . SER B 1 321 ? 0.254 36.812 32.281 1 90 321 SER B N 1
ATOM 8453 C CA . SER B 1 321 ? -0.626 37.469 31.312 1 90 321 SER B CA 1
ATOM 8454 C C . SER B 1 321 ? -0.931 38.906 31.719 1 90 321 SER B C 1
ATOM 8456 O O . SER B 1 321 ? -1.1 39.188 32.906 1 90 321 SER B O 1
ATOM 8458 N N . LYS B 1 322 ? -1.01 39.781 30.719 1 87.31 322 LYS B N 1
ATOM 8459 C CA . LYS B 1 322 ? -1.458 41.156 30.891 1 87.31 322 LYS B CA 1
ATOM 8460 C C . LYS B 1 322 ? -2.93 41.281 30.516 1 87.31 322 LYS B C 1
ATOM 8462 O O . LYS B 1 322 ? -3.502 40.406 29.875 1 87.31 322 LYS B O 1
ATOM 8467 N N . PRO B 1 323 ? -3.477 42.438 31.031 1 88.56 323 PRO B N 1
ATOM 8468 C CA . PRO B 1 323 ? -4.848 42.656 30.578 1 88.56 323 PRO B CA 1
ATOM 8469 C C . PRO B 1 323 ? -4.973 42.688 29.062 1 88.56 323 PRO B C 1
ATOM 8471 O O . PRO B 1 323 ? -4.125 43.25 28.359 1 88.56 323 PRO B O 1
ATOM 8474 N N . GLY B 1 324 ? -5.949 42 28.594 1 90.12 324 GLY B N 1
ATOM 8475 C CA . GLY B 1 324 ? -6.148 41.938 27.156 1 90.12 324 GLY B CA 1
ATOM 8476 C C . GLY B 1 324 ? -5.555 40.688 26.531 1 90.12 324 GLY B C 1
ATOM 8477 O O . GLY B 1 324 ? -5.555 40.531 25.297 1 90.12 324 GLY B O 1
ATOM 8478 N N . GLU B 1 325 ? -4.977 39.875 27.375 1 91.44 325 GLU B N 1
ATOM 8479 C CA . GLU B 1 325 ? -4.426 38.625 26.922 1 91.44 325 GLU B CA 1
ATOM 8480 C C . GLU B 1 325 ? -5.18 37.438 27.547 1 91.44 325 GLU B C 1
ATOM 8482 O O . GLU B 1 325 ? -5.742 37.562 28.641 1 91.44 325 GLU B O 1
ATOM 8487 N N . PRO B 1 326 ? -5.301 36.344 26.781 1 92.94 326 PRO B N 1
ATOM 8488 C CA . PRO B 1 326 ? -5.855 35.156 27.438 1 92.94 326 PRO B CA 1
ATOM 8489 C C . PRO B 1 326 ? -4.992 34.688 28.594 1 92.94 326 PRO B C 1
ATOM 8491 O O . PRO B 1 326 ? -3.781 34.906 28.609 1 92.94 326 PRO B O 1
ATOM 8494 N N . SER B 1 327 ? -5.648 34.031 29.578 1 93.56 327 SER B N 1
ATOM 8495 C CA . SER B 1 327 ? -4.887 33.594 30.734 1 93.56 327 SER B CA 1
ATOM 8496 C C . SER B 1 327 ? -5.484 32.312 31.344 1 93.56 327 SER B C 1
ATOM 8498 O O . SER B 1 327 ? -6.691 32.094 31.266 1 93.56 327 SER B O 1
ATOM 8500 N N . TRP B 1 328 ? -4.613 31.5 31.922 1 95.44 328 TRP B N 1
ATOM 8501 C CA . TRP B 1 328 ? -4.98 30.297 32.625 1 95.44 328 TRP B CA 1
ATOM 8502 C C . TRP B 1 328 ? -4.395 30.297 34.031 1 95.44 328 TRP B C 1
ATOM 8504 O O . TRP B 1 328 ? -3.361 30.922 34.281 1 95.44 328 TRP B O 1
ATOM 8514 N N . ASP B 1 329 ? -5.109 29.578 34.906 1 95.81 329 ASP B N 1
ATOM 8515 C CA . ASP B 1 329 ? -4.594 29.453 36.281 1 95.81 329 ASP B CA 1
ATOM 8516 C C . ASP B 1 329 ? -3.373 28.531 36.312 1 95.81 329 ASP B C 1
ATOM 8518 O O . ASP B 1 329 ? -3.326 27.516 35.594 1 95.81 329 ASP B O 1
ATOM 8522 N N . SER B 1 330 ? -2.336 28.938 37.094 1 96.69 330 SER B N 1
ATOM 8523 C CA . SER B 1 330 ? -1.121 28.141 37.281 1 96.69 330 SER B CA 1
ATOM 8524 C C . SER B 1 330 ? -0.546 28.344 38.688 1 96.69 330 SER B C 1
ATOM 8526 O O . SER B 1 330 ? -0.985 29.234 39.438 1 96.69 330 SER B O 1
ATOM 8528 N N . PRO B 1 331 ? 0.409 27.531 39.094 1 96.75 331 PRO B N 1
ATOM 8529 C CA . PRO B 1 331 ? 1.036 27.703 40.406 1 96.75 331 PRO B CA 1
ATOM 8530 C C . PRO B 1 331 ? 1.749 29.047 40.562 1 96.75 331 PRO B C 1
ATOM 8532 O O . PRO B 1 331 ? 2.01 29.5 41.656 1 96.75 331 PRO B O 1
ATOM 8535 N N . TRP B 1 332 ? 2.021 29.719 39.531 1 96.75 332 TRP B N 1
ATOM 8536 C CA . TRP B 1 332 ? 2.793 30.953 39.562 1 96.75 332 TRP B CA 1
ATOM 8537 C C . TRP B 1 332 ? 1.895 32.156 39.281 1 96.75 332 TRP B C 1
ATOM 8539 O O . TRP B 1 332 ? 2.381 33.281 39.125 1 96.75 332 TRP B O 1
ATOM 8549 N N . GLY B 1 333 ? 0.564 31.891 39.219 1 94.75 333 GLY B N 1
ATOM 8550 C CA . GLY B 1 333 ? -0.393 32.938 38.906 1 94.75 333 GLY B CA 1
ATOM 8551 C C . GLY B 1 333 ? -1.005 32.75 37.531 1 94.75 333 GLY B C 1
ATOM 8552 O O . GLY B 1 333 ? -0.71 31.781 36.812 1 94.75 333 GLY B O 1
ATOM 8553 N N . LYS B 1 334 ? -1.824 33.75 37.094 1 94.75 334 LYS B N 1
ATOM 8554 C CA . LYS B 1 334 ? -2.475 33.719 35.812 1 94.75 334 LYS B CA 1
ATOM 8555 C C . LYS B 1 334 ? -1.483 34.031 34.688 1 94.75 334 LYS B C 1
ATOM 8557 O O . LYS B 1 334 ? -0.695 34.969 34.781 1 94.75 334 LYS B O 1
ATOM 8562 N N . GLY B 1 335 ? -1.486 33.125 33.719 1 95.62 335 GLY B N 1
ATOM 8563 C CA . GLY B 1 335 ? -0.56 33.344 32.625 1 95.62 335 GLY B CA 1
ATOM 8564 C C . GLY B 1 335 ? -0.844 32.438 31.422 1 95.62 335 GLY B C 1
ATOM 8565 O O . GLY B 1 335 ? -1.956 31.938 31.281 1 95.62 335 GLY B O 1
ATOM 8566 N N . ARG B 1 336 ? 0.079 32.344 30.531 1 95.44 336 ARG B N 1
ATOM 8567 C CA . ARG B 1 336 ? 0.005 31.562 29.312 1 95.44 336 ARG B CA 1
ATOM 8568 C C . ARG B 1 336 ? 1.371 31 28.938 1 95.44 336 ARG B C 1
ATOM 8570 O O . ARG B 1 336 ? 2.398 31.469 29.422 1 95.44 336 ARG B O 1
ATOM 8577 N N . PRO B 1 337 ? 1.402 30.016 28.141 1 96.44 337 PRO B N 1
ATOM 8578 C CA . PRO B 1 337 ? 2.676 29.375 27.812 1 96.44 337 PRO B CA 1
ATOM 8579 C C . PRO B 1 337 ? 3.6 30.266 26.984 1 96.44 337 PRO B C 1
ATOM 8581 O O . PRO B 1 337 ? 3.125 31.078 26.203 1 96.44 337 PRO B O 1
ATOM 8584 N N . GLY B 1 338 ? 4.934 30.031 27.203 1 94.88 338 GLY B N 1
ATOM 8585 C CA . GLY B 1 338 ? 5.891 30.547 26.234 1 94.88 338 GLY B CA 1
ATOM 8586 C C . GLY B 1 338 ? 5.871 29.812 24.906 1 94.88 338 GLY B C 1
ATOM 8587 O O . GLY B 1 338 ? 5.332 28.703 24.828 1 94.88 338 GLY B O 1
ATOM 8588 N N . TRP B 1 339 ? 6.484 30.344 23.953 1 92.06 339 TRP B N 1
ATOM 8589 C CA . TRP B 1 339 ? 6.395 29.828 22.594 1 92.06 339 TRP B CA 1
ATOM 8590 C C . TRP B 1 339 ? 6.996 28.422 22.484 1 92.06 339 TRP B C 1
ATOM 8592 O O . TRP B 1 339 ? 6.375 27.516 21.938 1 92.06 339 TRP B O 1
ATOM 8602 N N . HIS B 1 340 ? 8.148 28.109 23.047 1 96.25 340 HIS B N 1
ATOM 8603 C CA . HIS B 1 340 ? 8.914 26.891 22.812 1 96.25 340 HIS B CA 1
ATOM 8604 C C . HIS B 1 340 ? 8.352 25.719 23.625 1 96.25 340 HIS B C 1
ATOM 8606 O O . HIS B 1 340 ? 8.453 24.562 23.219 1 96.25 340 HIS B O 1
ATOM 8612 N N . ILE B 1 341 ? 7.77 25.969 24.797 1 97.88 341 ILE B N 1
ATOM 8613 C CA . ILE B 1 341 ? 7.391 24.938 25.75 1 97.88 341 ILE B CA 1
ATOM 8614 C C . ILE B 1 341 ? 6.223 24.125 25.203 1 97.88 341 ILE B C 1
ATOM 8616 O O . ILE B 1 341 ? 6.031 22.969 25.578 1 97.88 341 ILE B O 1
ATOM 8620 N N . GLU B 1 342 ? 5.441 24.75 24.344 1 97.56 342 GLU B N 1
ATOM 8621 C CA . GLU B 1 342 ? 4.254 24.125 23.781 1 97.56 342 GLU B CA 1
ATOM 8622 C C . GLU B 1 342 ? 4.602 22.812 23.078 1 97.56 342 GLU B C 1
ATOM 8624 O O . GLU B 1 342 ? 4.086 21.75 23.438 1 97.56 342 GLU B O 1
ATOM 8629 N N . CYS B 1 343 ? 5.504 22.859 22.109 1 97.88 343 CYS B N 1
ATOM 8630 C CA . CYS B 1 343 ? 5.918 21.703 21.328 1 97.88 343 CYS B CA 1
ATOM 8631 C C . CYS B 1 343 ? 6.562 20.656 22.234 1 97.88 343 CYS B C 1
ATOM 8633 O O . CYS B 1 343 ? 6.328 19.453 22.062 1 97.88 343 CYS B O 1
ATOM 8635 N N . SER B 1 344 ? 7.371 21.078 23.203 1 98.44 344 SER B N 1
ATOM 8636 C CA . SER B 1 344 ? 8.031 20.156 24.109 1 98.44 344 SER B CA 1
ATOM 8637 C C . SER B 1 344 ? 7.016 19.328 24.891 1 98.44 344 SER B C 1
ATOM 8639 O O . SER B 1 344 ? 7.125 18.109 24.969 1 98.44 344 SER B O 1
ATOM 8641 N N . ALA B 1 345 ? 6.035 20.047 25.484 1 98.44 345 ALA B N 1
ATOM 8642 C CA . ALA B 1 345 ? 5.035 19.375 26.312 1 98.44 345 ALA B CA 1
ATOM 8643 C C . ALA B 1 345 ? 4.141 18.469 25.484 1 98.44 345 ALA B C 1
ATOM 8645 O O . ALA B 1 345 ? 3.842 17.344 25.891 1 98.44 345 ALA B O 1
ATOM 8646 N N . MET B 1 346 ? 3.697 18.953 24.344 1 98.31 346 MET B N 1
ATOM 8647 C CA . MET B 1 346 ? 2.795 18.188 23.5 1 98.31 346 MET B CA 1
ATOM 8648 C C . MET B 1 346 ? 3.506 16.969 22.906 1 98.31 346 MET B C 1
ATOM 8650 O O . MET B 1 346 ? 2.998 15.844 22.984 1 98.31 346 MET B O 1
ATOM 8654 N N . ALA B 1 347 ? 4.695 17.156 22.328 1 98.31 347 ALA B N 1
ATOM 8655 C CA . ALA B 1 347 ? 5.469 16.047 21.781 1 98.31 347 ALA B CA 1
ATOM 8656 C C . ALA B 1 347 ? 5.793 15.023 22.875 1 98.31 347 ALA B C 1
ATOM 8658 O O . ALA B 1 347 ? 5.688 13.812 22.641 1 98.31 347 ALA B O 1
ATOM 8659 N N . GLY B 1 348 ? 6.199 15.5 24.047 1 98 348 GLY B N 1
ATOM 8660 C CA . GLY B 1 348 ? 6.5 14.617 25.156 1 98 348 GLY B CA 1
ATOM 8661 C C . GLY B 1 348 ? 5.305 13.805 25.609 1 98 348 GLY B C 1
ATOM 8662 O O . GLY B 1 348 ? 5.449 12.648 26.016 1 98 348 GLY B O 1
ATOM 8663 N N . SER B 1 349 ? 4.156 14.422 25.562 1 97.5 349 SER B N 1
ATOM 8664 C CA . SER B 1 349 ? 2.934 13.75 26 1 97.5 349 SER B CA 1
ATOM 8665 C C . SER B 1 349 ? 2.553 12.625 25.047 1 97.5 349 SER B C 1
ATOM 8667 O O . SER B 1 349 ? 1.975 11.617 25.469 1 97.5 349 SER B O 1
ATOM 8669 N N . ILE B 1 350 ? 2.891 12.781 23.766 1 98 350 ILE B N 1
ATOM 8670 C CA . ILE B 1 350 ? 2.418 11.844 22.75 1 98 350 ILE B CA 1
ATOM 8671 C C . ILE B 1 350 ? 3.508 10.828 22.438 1 98 350 ILE B C 1
ATOM 8673 O O . ILE B 1 350 ? 3.23 9.633 22.312 1 98 350 ILE B O 1
ATOM 8677 N N . LEU B 1 351 ? 4.793 11.273 22.344 1 97.94 351 LEU B N 1
ATOM 8678 C CA . LEU B 1 351 ? 5.859 10.438 21.812 1 97.94 351 LEU B CA 1
ATOM 8679 C C . LEU B 1 351 ? 6.793 9.961 22.922 1 97.94 351 LEU B C 1
ATOM 8681 O O . LEU B 1 351 ? 7.59 9.047 22.719 1 97.94 351 LEU B O 1
ATOM 8685 N N . GLY B 1 352 ? 6.762 10.625 24.078 1 96.69 352 GLY B N 1
ATOM 8686 C CA . GLY B 1 352 ? 7.559 10.172 25.203 1 96.69 352 GLY B CA 1
ATOM 8687 C C . GLY B 1 352 ? 8.898 10.883 25.312 1 96.69 352 GLY B C 1
ATOM 8688 O O . GLY B 1 352 ? 9.023 12.039 24.922 1 96.69 352 GLY B O 1
ATOM 8689 N N . GLU B 1 353 ? 9.859 10.242 25.906 1 97.75 353 GLU B N 1
ATOM 8690 C CA . GLU B 1 353 ? 11.102 10.875 26.359 1 97.75 353 GLU B CA 1
ATOM 8691 C C . GLU B 1 353 ? 12.078 11.055 25.188 1 97.75 353 GLU B C 1
ATOM 8693 O O . GLU B 1 353 ? 13.047 11.805 25.297 1 97.75 353 GLU B O 1
ATOM 8698 N N . SER B 1 354 ? 11.82 10.281 24.125 1 97.81 354 SER B N 1
ATOM 8699 C CA . SER B 1 354 ? 12.688 10.398 22.953 1 97.81 354 SER B CA 1
ATOM 8700 C C . SER B 1 354 ? 11.945 10.062 21.672 1 97.81 354 SER B C 1
ATOM 8702 O O . SER B 1 354 ? 11.031 9.234 21.672 1 97.81 354 SER B O 1
ATOM 8704 N N . MET B 1 355 ? 12.289 10.711 20.594 1 98.38 355 MET B N 1
ATOM 8705 C CA . MET B 1 355 ? 11.711 10.445 19.281 1 98.38 355 MET B CA 1
ATOM 8706 C C . MET B 1 355 ? 12.797 10.258 18.234 1 98.38 355 MET B C 1
ATOM 8708 O O . MET B 1 355 ? 13.93 10.695 18.438 1 98.38 355 MET B O 1
ATOM 8712 N N . ASP B 1 356 ? 12.469 9.656 17.141 1 98.44 356 ASP B N 1
ATOM 8713 C CA . ASP B 1 356 ? 13.438 9.367 16.094 1 98.44 356 ASP B CA 1
ATOM 8714 C C . ASP B 1 356 ? 13.688 10.586 15.203 1 98.44 356 ASP B C 1
ATOM 8716 O O . ASP B 1 356 ? 14.836 10.914 14.898 1 98.44 356 ASP B O 1
ATOM 8720 N N . ILE B 1 357 ? 12.609 11.234 14.805 1 98.75 357 ILE B N 1
ATOM 8721 C CA . ILE B 1 357 ? 12.734 12.344 13.867 1 98.75 357 ILE B CA 1
ATOM 8722 C C . ILE B 1 357 ? 11.945 13.547 14.383 1 98.75 357 ILE B C 1
ATOM 8724 O O . ILE B 1 357 ? 10.812 13.398 14.852 1 98.75 357 ILE B O 1
ATOM 8728 N N . HIS B 1 358 ? 12.484 14.672 14.43 1 98.69 358 HIS B N 1
ATOM 8729 C CA . HIS B 1 358 ? 11.828 15.969 14.57 1 98.69 358 HIS B CA 1
ATOM 8730 C C . HIS B 1 358 ? 11.992 16.812 13.312 1 98.69 358 HIS B C 1
ATOM 8732 O O . HIS B 1 358 ? 13.094 16.922 12.766 1 98.69 358 HIS B O 1
ATOM 8738 N N . GLY B 1 359 ? 10.859 17.312 12.781 1 97.62 359 GLY B N 1
ATOM 8739 C CA . GLY B 1 359 ? 10.906 18.062 11.531 1 97.62 359 GLY B CA 1
ATOM 8740 C C . GLY B 1 359 ? 10.375 19.469 11.656 1 97.62 359 GLY B C 1
ATOM 8741 O O . GLY B 1 359 ? 9.469 19.734 12.445 1 97.62 359 GLY B O 1
ATOM 8742 N N . GLY B 1 360 ? 10.906 20.453 10.883 1 97.38 360 GLY B N 1
ATOM 8743 C CA . GLY B 1 360 ? 10.469 21.844 10.789 1 97.38 360 GLY B CA 1
ATOM 8744 C C . GLY B 1 360 ? 11.219 22.625 9.734 1 97.38 360 GLY B C 1
ATOM 8745 O O . GLY B 1 360 ? 12.102 22.094 9.062 1 97.38 360 GLY B O 1
ATOM 8746 N N . GLY B 1 361 ? 10.805 23.891 9.547 1 95.25 361 GLY B N 1
ATOM 8747 C CA . GLY B 1 361 ? 11.516 24.766 8.633 1 95.25 361 GLY B CA 1
ATOM 8748 C C . GLY B 1 361 ? 12.898 25.141 9.117 1 95.25 361 GLY B C 1
ATOM 8749 O O . GLY B 1 361 ? 13.164 25.141 10.32 1 95.25 361 GLY B O 1
ATOM 8750 N N . PHE B 1 362 ? 13.695 25.516 8.234 1 93.44 362 PHE B N 1
ATOM 8751 C CA . PHE B 1 362 ? 15.094 25.844 8.508 1 93.44 362 PHE B CA 1
ATOM 8752 C C . PHE B 1 362 ? 15.195 26.984 9.492 1 93.44 362 PHE B C 1
ATOM 8754 O O . PHE B 1 362 ? 16.109 27.031 10.32 1 93.44 362 PHE B O 1
ATOM 8761 N N . ASP B 1 363 ? 14.312 27.844 9.492 1 89 363 ASP B N 1
ATOM 8762 C CA . ASP B 1 363 ? 14.328 29.047 10.328 1 89 363 ASP B CA 1
ATOM 8763 C C . ASP B 1 363 ? 14.039 28.688 11.789 1 89 363 ASP B C 1
ATOM 8765 O O . ASP B 1 363 ? 14.305 29.484 12.688 1 89 363 ASP B O 1
ATOM 8769 N N . LEU B 1 364 ? 13.547 27.516 12.023 1 94.81 364 LEU B N 1
ATOM 8770 C CA . LEU B 1 364 ? 13.141 27.141 13.375 1 94.81 364 LEU B CA 1
ATOM 8771 C C . LEU B 1 364 ? 14.32 26.547 14.148 1 94.81 364 LEU B C 1
ATOM 8773 O O . LEU B 1 364 ? 14.219 26.312 15.352 1 94.81 364 LEU B O 1
ATOM 8777 N N . ARG B 1 365 ? 15.469 26.359 13.531 1 96 365 ARG B N 1
ATOM 8778 C CA . ARG B 1 365 ? 16.609 25.719 14.188 1 96 365 ARG B CA 1
ATOM 8779 C C . ARG B 1 365 ? 16.984 26.469 15.469 1 96 365 ARG B C 1
ATOM 8781 O O . ARG B 1 365 ? 17.141 25.859 16.531 1 96 365 ARG B O 1
ATOM 8788 N N . PHE B 1 366 ? 17.062 27.797 15.328 1 94.88 366 PHE B N 1
ATOM 8789 C CA . PHE B 1 366 ? 17.328 28.641 16.484 1 94.88 366 PHE B CA 1
ATOM 8790 C C . PHE B 1 366 ? 16.406 29.859 16.5 1 94.88 366 PHE B C 1
ATOM 8792 O O . PHE B 1 366 ? 16.234 30.516 15.477 1 94.88 366 PHE B O 1
ATOM 8799 N N . PRO B 1 367 ? 15.859 30.078 17.516 1 95.62 367 PRO B N 1
ATOM 8800 C CA . PRO B 1 367 ? 16.078 29.484 18.828 1 95.62 367 PRO B CA 1
ATOM 8801 C C . PRO B 1 367 ? 15.078 28.375 19.156 1 95.62 367 PRO B C 1
ATOM 8803 O O . PRO B 1 367 ? 15.25 27.656 20.141 1 95.62 367 PRO B O 1
ATOM 8806 N N . HIS B 1 368 ? 14.062 28.25 18.297 1 96.44 368 HIS B N 1
ATOM 8807 C CA . HIS B 1 368 ? 12.898 27.453 18.672 1 96.44 368 HIS B CA 1
ATOM 8808 C C . HIS B 1 368 ? 13.289 26.016 18.938 1 96.44 368 HIS B C 1
ATOM 8810 O O . HIS B 1 368 ? 13.086 25.5 20.047 1 96.44 368 HIS B O 1
ATOM 8816 N N . HIS B 1 369 ? 13.914 25.312 18.016 1 97.88 369 HIS B N 1
ATOM 8817 C CA . HIS B 1 369 ? 14.219 23.891 18.156 1 97.88 369 HIS B CA 1
ATOM 8818 C C . HIS B 1 369 ? 15.336 23.656 19.172 1 97.88 369 HIS B C 1
ATOM 8820 O O . HIS B 1 369 ? 15.328 22.656 19.891 1 97.88 369 HIS B O 1
ATOM 8826 N N . ASP B 1 370 ? 16.281 24.547 19.234 1 97.5 370 ASP B N 1
ATOM 8827 C CA . ASP B 1 370 ? 17.297 24.453 20.281 1 97.5 370 ASP B CA 1
ATOM 8828 C C . ASP B 1 370 ? 16.688 24.578 21.672 1 97.5 370 ASP B C 1
ATOM 8830 O O . ASP B 1 370 ? 17.062 23.859 22.594 1 97.5 370 ASP B O 1
ATOM 8834 N N . ASN B 1 371 ? 15.766 25.531 21.812 1 97.56 371 ASN B N 1
ATOM 8835 C CA . ASN B 1 371 ? 15.109 25.719 23.109 1 97.56 371 ASN B CA 1
ATOM 8836 C C . ASN B 1 371 ? 14.195 24.547 23.438 1 97.56 371 ASN B C 1
ATOM 8838 O O . ASN B 1 371 ? 14.086 24.156 24.609 1 97.56 371 ASN B O 1
ATOM 8842 N N . GLU B 1 372 ? 13.508 23.969 22.438 1 97.88 372 GLU B N 1
ATOM 8843 C CA . GLU B 1 372 ? 12.719 22.766 22.641 1 97.88 372 GLU B CA 1
ATOM 8844 C C . GLU B 1 372 ? 13.586 21.625 23.188 1 97.88 372 GLU B C 1
ATOM 8846 O O . GLU B 1 372 ? 13.188 20.922 24.109 1 97.88 372 GLU B O 1
ATOM 8851 N N . LEU B 1 373 ? 14.719 21.531 22.562 1 97.25 373 LEU B N 1
ATOM 8852 C CA . LEU B 1 373 ? 15.656 20.484 22.953 1 97.25 373 LEU B CA 1
ATOM 8853 C C . LEU B 1 373 ? 16.109 20.672 24.391 1 97.25 373 LEU B C 1
ATOM 8855 O O . LEU B 1 373 ? 16.125 19.719 25.172 1 97.25 373 LEU B O 1
ATOM 8859 N N . ALA B 1 374 ? 16.453 21.844 24.734 1 97.62 374 ALA B N 1
ATOM 8860 C CA . ALA B 1 374 ? 16.938 22.156 26.078 1 97.62 374 ALA B CA 1
ATOM 8861 C C . ALA B 1 374 ? 15.867 21.875 27.141 1 97.62 374 ALA B C 1
ATOM 8863 O O . ALA B 1 374 ? 16.125 21.188 28.125 1 97.62 374 ALA B O 1
ATOM 8864 N N . GLN B 1 375 ? 14.664 22.344 26.844 1 97.75 375 GLN B N 1
ATOM 8865 C CA . GLN B 1 375 ? 13.555 22.156 27.781 1 97.75 375 GLN B CA 1
ATOM 8866 C C . GLN B 1 375 ? 13.25 20.688 27.984 1 97.75 375 GLN B C 1
ATOM 8868 O O . GLN B 1 375 ? 13.055 20.234 29.125 1 97.75 375 GLN B O 1
ATOM 8873 N N . SER B 1 376 ? 13.18 19.984 26.906 1 98.56 376 SER B N 1
ATOM 8874 C CA . SER B 1 376 ? 12.773 18.594 26.953 1 98.56 376 SER B CA 1
ATOM 8875 C C . SER B 1 376 ? 13.852 17.734 27.625 1 98.56 376 SER B C 1
ATOM 8877 O O . SER B 1 376 ? 13.539 16.844 28.422 1 98.56 376 SER B O 1
ATOM 8879 N N . GLU B 1 377 ? 15.125 18 27.312 1 98.06 377 GLU B N 1
ATOM 8880 C CA . GLU B 1 377 ? 16.203 17.25 27.938 1 98.06 377 GLU B CA 1
ATOM 8881 C C . GLU B 1 377 ? 16.328 17.594 29.422 1 98.06 377 GLU B C 1
ATOM 8883 O O . GLU B 1 377 ? 16.703 16.734 30.234 1 98.06 377 GLU B O 1
ATOM 8888 N N . ALA B 1 378 ? 16 18.828 29.75 1 98.25 378 ALA B N 1
ATOM 8889 C CA . ALA B 1 378 ? 15.945 19.219 31.156 1 98.25 378 ALA B CA 1
ATOM 8890 C C . ALA B 1 378 ? 14.82 18.484 31.875 1 98.25 378 ALA B C 1
ATOM 8892 O O . ALA B 1 378 ? 14.977 18.094 33.031 1 98.25 378 ALA B O 1
ATOM 8893 N N . TYR B 1 379 ? 13.727 18.344 31.234 1 98.25 379 TYR B N 1
ATOM 8894 C CA . TYR B 1 379 ? 12.547 17.688 31.797 1 98.25 379 TYR B CA 1
ATOM 8895 C C . TYR B 1 379 ? 12.797 16.203 32 1 98.25 379 TYR B C 1
ATOM 8897 O O . TYR B 1 379 ? 12.586 15.664 33.094 1 98.25 379 TYR B O 1
ATOM 8905 N N . PHE B 1 380 ? 13.289 15.477 30.953 1 97.69 380 PHE B N 1
ATOM 8906 C CA . PHE B 1 380 ? 13.414 14.031 30.938 1 97.69 380 PHE B CA 1
ATOM 8907 C C . PHE B 1 380 ? 14.766 13.594 31.484 1 97.69 380 PHE B C 1
ATOM 8909 O O . PHE B 1 380 ? 14.984 12.414 31.75 1 97.69 380 PHE B O 1
ATOM 8916 N N . ASP B 1 381 ? 15.672 14.492 31.672 1 95.44 381 ASP B N 1
ATOM 8917 C CA . ASP B 1 381 ? 17.016 14.258 32.156 1 95.44 381 ASP B CA 1
ATOM 8918 C C . ASP B 1 381 ? 17.766 13.281 31.25 1 95.44 381 ASP B C 1
ATOM 8920 O O . ASP B 1 381 ? 18.281 12.258 31.719 1 95.44 381 ASP B O 1
ATOM 8924 N N . ASN B 1 382 ? 17.797 13.555 29.938 1 95.19 382 ASN B N 1
ATOM 8925 C CA . ASN B 1 382 ? 18.547 12.82 28.938 1 95.19 382 ASN B CA 1
ATOM 8926 C C . ASN B 1 382 ? 19.203 13.766 27.938 1 95.19 382 ASN B C 1
ATOM 8928 O O . ASN B 1 382 ? 19.141 14.984 28.078 1 95.19 382 ASN B O 1
ATOM 8932 N N . ASP B 1 383 ? 19.953 13.234 27 1 94.94 383 ASP B N 1
ATOM 8933 C CA . ASP B 1 383 ? 20.656 14.086 26.047 1 94.94 383 ASP B CA 1
ATOM 8934 C C . ASP B 1 383 ? 20.312 13.703 24.609 1 94.94 383 ASP B C 1
ATOM 8936 O O . ASP B 1 383 ? 21.078 13.969 23.688 1 94.94 383 ASP B O 1
ATOM 8940 N N . HIS B 1 384 ? 19.172 12.953 24.438 1 95.94 384 HIS B N 1
ATOM 8941 C CA . HIS B 1 384 ? 18.797 12.453 23.125 1 95.94 384 HIS B CA 1
ATOM 8942 C C . HIS B 1 384 ? 17.281 12.516 22.922 1 95.94 384 HIS B C 1
ATOM 8944 O O . HIS B 1 384 ? 16.672 11.547 22.453 1 95.94 384 HIS B O 1
ATOM 8950 N N . TRP B 1 385 ? 16.656 13.633 23.359 1 97.75 385 TRP B N 1
ATOM 8951 C CA . TRP B 1 385 ? 15.219 13.789 23.156 1 97.75 385 TRP B CA 1
ATOM 8952 C C . TRP B 1 385 ? 14.859 13.609 21.688 1 97.75 385 TRP B C 1
ATOM 8954 O O . TRP B 1 385 ? 13.836 12.992 21.375 1 97.75 385 TRP B O 1
ATOM 8964 N N . VAL B 1 386 ? 15.672 14.102 20.812 1 98.25 386 VAL B N 1
ATOM 8965 C CA . VAL B 1 386 ? 15.523 13.938 19.375 1 98.25 386 VAL B CA 1
ATOM 8966 C C . VAL B 1 386 ? 16.75 13.242 18.797 1 98.25 386 VAL B C 1
ATOM 8968 O O . VAL B 1 386 ? 17.891 13.664 19.062 1 98.25 386 VAL B O 1
ATOM 8971 N N . ARG B 1 387 ? 16.547 12.211 18.016 1 98.06 387 ARG B N 1
ATOM 8972 C CA . ARG B 1 387 ? 17.672 11.469 17.453 1 98.06 387 ARG B CA 1
ATOM 8973 C C . ARG B 1 387 ? 18.109 12.078 16.125 1 98.06 387 ARG B C 1
ATOM 8975 O O . ARG B 1 387 ? 19.312 12.219 15.875 1 98.06 387 ARG B O 1
ATOM 8982 N N . TYR B 1 388 ? 17.203 12.391 15.227 1 98.38 388 TYR B N 1
ATOM 8983 C CA . TYR B 1 388 ? 17.484 13.039 13.945 1 98.38 388 TYR B CA 1
ATOM 8984 C C . TYR B 1 388 ? 16.625 14.289 13.773 1 98.38 388 TYR B C 1
ATOM 8986 O O . TYR B 1 388 ? 15.406 14.242 13.938 1 98.38 388 TYR B O 1
ATOM 8994 N N . PHE B 1 389 ? 17.25 15.438 13.461 1 98.25 389 PHE B N 1
ATOM 8995 C CA . PHE B 1 389 ? 16.516 16.656 13.125 1 98.25 389 PHE B CA 1
ATOM 8996 C C . PHE B 1 389 ? 16.562 16.906 11.617 1 98.25 389 PHE B C 1
ATOM 8998 O O . PHE B 1 389 ? 17.641 17 11.031 1 98.25 389 PHE B O 1
ATOM 9005 N N . LEU B 1 390 ? 15.422 16.953 10.992 1 98.56 390 LEU B N 1
ATOM 9006 C CA . LEU B 1 390 ? 15.297 17.266 9.57 1 98.56 390 LEU B CA 1
ATOM 9007 C C . LEU B 1 390 ? 14.711 18.656 9.359 1 98.56 390 LEU B C 1
ATOM 9009 O O . LEU B 1 390 ? 13.641 18.969 9.891 1 98.56 390 LEU B O 1
ATOM 9013 N N . HIS B 1 391 ? 15.383 19.516 8.641 1 98.25 391 HIS B N 1
ATOM 9014 C CA . HIS B 1 391 ? 14.906 20.875 8.375 1 98.25 391 HIS B CA 1
ATOM 9015 C C . HIS B 1 391 ? 14.773 21.109 6.871 1 98.25 391 HIS B C 1
ATOM 9017 O O . HIS B 1 391 ? 15.742 20.969 6.125 1 98.25 391 HIS B O 1
ATOM 9023 N N . THR B 1 392 ? 13.609 21.469 6.414 1 97.44 392 THR B N 1
ATOM 9024 C CA . THR B 1 392 ? 13.367 21.797 5.016 1 97.44 392 THR B CA 1
ATOM 9025 C C . THR B 1 392 ? 13.93 23.172 4.68 1 97.44 392 THR B C 1
ATOM 9027 O O . THR B 1 392 ? 13.953 24.062 5.531 1 97.44 392 THR B O 1
ATOM 9030 N N . GLY B 1 393 ? 14.328 23.391 3.48 1 94.44 393 GLY B N 1
ATOM 9031 C CA . GLY B 1 393 ? 14.914 24.656 3.045 1 94.44 393 GLY B CA 1
ATOM 9032 C C . GLY B 1 393 ? 13.891 25.766 2.875 1 94.44 393 GLY B C 1
ATOM 9033 O O . GLY B 1 393 ? 12.688 25.516 2.922 1 94.44 393 GLY B O 1
ATOM 9034 N N . HIS B 1 394 ? 14.383 26.969 2.562 1 89.81 394 HIS B N 1
ATOM 9035 C CA . HIS B 1 394 ? 13.547 28.156 2.387 1 89.81 394 HIS B CA 1
ATOM 9036 C C . HIS B 1 394 ? 12.922 28.188 0.994 1 89.81 394 HIS B C 1
ATOM 9038 O O . HIS B 1 394 ? 13.352 27.438 0.102 1 89.81 394 HIS B O 1
ATOM 9044 N N . LEU B 1 395 ? 11.906 28.938 0.909 1 90.94 395 LEU B N 1
ATOM 9045 C CA . LEU B 1 395 ? 11.297 29.203 -0.39 1 90.94 395 LEU B CA 1
ATOM 9046 C C . LEU B 1 395 ? 11.422 30.688 -0.748 1 90.94 395 LEU B C 1
ATOM 9048 O O . LEU B 1 395 ? 11.07 31.547 0.054 1 90.94 395 LEU B O 1
ATOM 9052 N N . THR B 1 396 ? 12 30.969 -1.848 1 87.81 396 THR B N 1
ATOM 9053 C CA . THR B 1 396 ? 12.047 32.312 -2.379 1 87.81 396 THR B CA 1
ATOM 9054 C C . THR B 1 396 ? 11.07 32.5 -3.541 1 87.81 396 THR B C 1
ATOM 9056 O O . THR B 1 396 ? 10.711 31.5 -4.195 1 87.81 396 THR B O 1
ATOM 9059 N N . ILE B 1 397 ? 10.562 33.625 -3.684 1 84.62 397 ILE B N 1
ATOM 9060 C CA . ILE B 1 397 ? 9.688 33.938 -4.812 1 84.62 397 ILE B CA 1
ATOM 9061 C C . ILE B 1 397 ? 10.414 34.844 -5.793 1 84.62 397 ILE B C 1
ATOM 9063 O O . ILE B 1 397 ? 10.664 36 -5.488 1 84.62 397 ILE B O 1
ATOM 9067 N N . SER B 1 398 ? 10.664 34.375 -6.93 1 80.19 398 SER B N 1
ATOM 9068 C CA . SER B 1 398 ? 11.391 35.125 -7.969 1 80.19 398 SER B CA 1
ATOM 9069 C C . SER B 1 398 ? 12.648 35.75 -7.414 1 80.19 398 SER B C 1
ATOM 9071 O O . SER B 1 398 ? 12.883 36.969 -7.621 1 80.19 398 SER B O 1
ATOM 9073 N N . GLY B 1 399 ? 13.32 34.969 -6.562 1 75.31 399 GLY B N 1
ATOM 9074 C CA . GLY B 1 399 ? 14.617 35.406 -6.059 1 75.31 399 GLY B CA 1
ATOM 9075 C C . GLY B 1 399 ? 14.531 36.188 -4.77 1 75.31 399 GLY B C 1
ATOM 9076 O O . GLY B 1 399 ? 15.547 36.5 -4.141 1 75.31 399 GLY B O 1
ATOM 9077 N N . CYS B 1 400 ? 13.312 36.594 -4.367 1 74.94 400 CYS B N 1
ATOM 9078 C CA . CYS B 1 400 ? 13.148 37.406 -3.17 1 74.94 400 CYS B CA 1
ATOM 9079 C C . CYS B 1 400 ? 12.562 36.594 -2.025 1 74.94 400 CYS B C 1
ATOM 9081 O O . CYS B 1 400 ? 11.734 35.719 -2.248 1 74.94 400 CYS B O 1
ATOM 9083 N N . LYS B 1 401 ? 13.078 36.969 -0.903 1 68.56 401 LYS B N 1
ATOM 9084 C CA . LYS B 1 401 ? 12.555 36.281 0.274 1 68.56 401 LYS B CA 1
ATOM 9085 C C . LYS B 1 401 ? 11.109 36.688 0.549 1 68.56 401 LYS B C 1
ATOM 9087 O O . LYS B 1 401 ? 10.758 37.875 0.41 1 68.56 401 LYS B O 1
ATOM 9092 N N . MET B 1 402 ? 10.289 35.781 0.888 1 65.94 402 MET B N 1
ATOM 9093 C CA . MET B 1 402 ? 8.883 36 1.185 1 65.94 402 MET B CA 1
ATOM 9094 C C . MET B 1 402 ? 8.703 36.5 2.613 1 65.94 402 MET B C 1
ATOM 9096 O O . MET B 1 402 ? 9.422 36.094 3.52 1 65.94 402 MET B O 1
ATOM 9100 N N . SER B 1 403 ? 8.156 37.688 2.82 1 60.19 403 SER B N 1
ATOM 9101 C CA . SER B 1 403 ? 7.816 38.094 4.176 1 60.19 403 SER B CA 1
ATOM 9102 C C . SER B 1 403 ? 6.367 38.562 4.262 1 60.19 403 SER B C 1
ATOM 9104 O O . SER B 1 403 ? 5.883 39.281 3.377 1 60.19 403 SER B O 1
ATOM 9106 N N . LYS B 1 404 ? 5.605 37.906 5.117 1 58.28 404 LYS B N 1
ATOM 9107 C CA . LYS B 1 404 ? 4.25 38.375 5.371 1 58.28 404 LYS B CA 1
ATOM 9108 C C . LYS B 1 404 ? 4.23 39.875 5.637 1 58.28 404 LYS B C 1
ATOM 9110 O O . LYS B 1 404 ? 3.312 40.594 5.211 1 58.28 404 LYS B O 1
ATOM 9115 N N . SER B 1 405 ? 5.371 40.281 6.281 1 53.59 405 SER B N 1
ATOM 9116 C CA . SER B 1 405 ? 5.465 41.688 6.664 1 53.59 405 SER B CA 1
ATOM 9117 C C . SER B 1 405 ? 5.562 42.594 5.434 1 53.59 405 SER B C 1
ATOM 9119 O O . SER B 1 405 ? 5.133 43.75 5.469 1 53.59 405 SER B O 1
ATOM 9121 N N . LEU B 1 406 ? 6.012 41.969 4.395 1 58 406 LEU B N 1
ATOM 9122 C CA . LEU B 1 406 ? 6.18 42.75 3.174 1 58 406 LEU B CA 1
ATOM 9123 C C . LEU B 1 406 ? 4.977 42.562 2.252 1 58 406 LEU B C 1
ATOM 9125 O O . LEU B 1 406 ? 4.898 43.219 1.198 1 58 406 LEU B O 1
ATOM 9129 N N . LYS B 1 407 ? 3.955 41.906 2.689 1 59.38 407 LYS B N 1
ATOM 9130 C CA . LYS B 1 407 ? 2.717 41.625 1.97 1 59.38 407 LYS B CA 1
ATOM 9131 C C . LYS B 1 407 ? 3.002 41.094 0.562 1 59.38 407 LYS B C 1
ATOM 9133 O O . LYS B 1 407 ? 2.334 41.5 -0.396 1 59.38 407 LYS B O 1
ATOM 9138 N N . ASN B 1 408 ? 4.211 40.531 0.333 1 64.25 408 ASN B N 1
ATOM 9139 C CA . ASN B 1 408 ? 4.562 39.938 -0.949 1 64.25 408 ASN B CA 1
ATOM 9140 C C . ASN B 1 408 ? 4.461 38.406 -0.899 1 64.25 408 ASN B C 1
ATOM 9142 O O . ASN B 1 408 ? 5.262 37.719 -1.52 1 64.25 408 ASN B O 1
ATOM 9146 N N . PHE B 1 409 ? 3.459 37.938 -0.158 1 75.94 409 PHE B N 1
ATOM 9147 C CA . PHE B 1 409 ? 3.418 36.469 -0.094 1 75.94 409 PHE B CA 1
ATOM 9148 C C . PHE B 1 409 ? 2.309 35.938 -0.983 1 75.94 409 PHE B C 1
ATOM 9150 O O . PHE B 1 409 ? 1.356 36.656 -1.308 1 75.94 409 PHE B O 1
ATOM 9157 N N . ILE B 1 410 ? 2.562 34.844 -1.562 1 86.5 410 ILE B N 1
ATOM 9158 C CA . ILE B 1 410 ? 1.588 34.125 -2.369 1 86.5 410 ILE B CA 1
ATOM 9159 C C . ILE B 1 410 ? 0.921 33.031 -1.524 1 86.5 410 ILE B C 1
ATOM 9161 O O . ILE B 1 410 ? 1.599 32.188 -0.965 1 86.5 410 ILE B O 1
ATOM 9165 N N . THR B 1 411 ? -0.349 33.156 -1.354 1 92.38 411 THR B N 1
ATOM 9166 C CA . THR B 1 411 ? -1.076 32.125 -0.6 1 92.38 411 THR B CA 1
ATOM 9167 C C . THR B 1 411 ? -1.134 30.812 -1.375 1 92.38 411 THR B C 1
ATOM 9169 O O . THR B 1 411 ? -0.923 30.797 -2.59 1 92.38 411 THR B O 1
ATOM 9172 N N . ILE B 1 412 ? -1.405 29.797 -0.716 1 95.75 412 ILE B N 1
ATOM 9173 C CA . ILE B 1 412 ? -1.539 28.484 -1.351 1 95.75 412 ILE B CA 1
ATOM 9174 C C . ILE B 1 412 ? -2.719 28.5 -2.318 1 95.75 412 ILE B C 1
ATOM 9176 O O . ILE B 1 412 ? -2.631 27.969 -3.426 1 95.75 412 ILE B O 1
ATOM 9180 N N . LYS B 1 413 ? -3.787 29.141 -1.971 1 93.38 413 LYS B N 1
ATOM 9181 C CA . LYS B 1 413 ? -4.961 29.266 -2.828 1 93.38 413 LYS B CA 1
ATOM 9182 C C . LYS B 1 413 ? -4.613 29.969 -4.137 1 93.38 413 LYS B C 1
ATOM 9184 O O . LYS B 1 413 ? -5.043 29.531 -5.211 1 93.38 413 LYS B O 1
ATOM 9189 N N . GLU B 1 414 ? -3.857 31 -3.984 1 89.88 414 GLU B N 1
ATOM 9190 C CA . GLU B 1 414 ? -3.439 31.75 -5.172 1 89.88 414 GLU B CA 1
ATOM 9191 C C . GLU B 1 414 ? -2.543 30.891 -6.066 1 89.88 414 GLU B C 1
ATOM 9193 O O . GLU B 1 414 ? -2.682 30.906 -7.293 1 89.88 414 GLU B O 1
ATOM 9198 N N . ALA B 1 415 ? -1.627 30.203 -5.438 1 93.06 415 ALA B N 1
ATOM 9199 C CA . ALA B 1 415 ? -0.733 29.328 -6.195 1 93.06 415 ALA B CA 1
ATOM 9200 C C . ALA B 1 415 ? -1.521 28.266 -6.953 1 93.06 415 ALA B C 1
ATOM 9202 O O . ALA B 1 415 ? -1.207 27.953 -8.109 1 93.06 415 ALA B O 1
ATOM 9203 N N . LEU B 1 416 ? -2.57 27.75 -6.391 1 94.12 416 LEU B N 1
ATOM 9204 C CA . LEU B 1 416 ? -3.359 26.656 -6.949 1 94.12 416 LEU B CA 1
ATOM 9205 C C . LEU B 1 416 ? -4.293 27.172 -8.047 1 94.12 416 LEU B C 1
ATOM 9207 O O . LEU B 1 416 ? -4.895 26.375 -8.773 1 94.12 416 LEU B O 1
ATOM 9211 N N . MET B 1 417 ? -4.422 28.438 -8.172 1 89.56 417 MET B N 1
ATOM 9212 C CA . MET B 1 417 ? -5.152 29.016 -9.297 1 89.56 417 MET B CA 1
ATOM 9213 C C . MET B 1 417 ? -4.332 28.938 -10.578 1 89.56 417 MET B C 1
ATOM 9215 O O . MET B 1 417 ? -4.887 28.859 -11.672 1 89.56 417 MET B O 1
ATOM 9219 N N . ASN B 1 418 ? -3.059 28.891 -10.359 1 88.19 418 ASN B N 1
ATOM 9220 C CA . ASN B 1 418 ? -2.176 28.969 -11.523 1 88.19 418 ASN B CA 1
ATOM 9221 C C . ASN B 1 418 ? -1.613 27.594 -11.883 1 88.19 418 ASN B C 1
ATOM 9223 O O . ASN B 1 418 ? -1.212 27.359 -13.023 1 88.19 418 ASN B O 1
ATOM 9227 N N . ASN B 1 419 ? -1.415 26.797 -10.891 1 90.81 419 ASN B N 1
ATOM 9228 C CA . ASN B 1 419 ? -0.851 25.469 -11.078 1 90.81 419 ASN B CA 1
ATOM 9229 C C . ASN B 1 419 ? -1.624 24.422 -10.281 1 90.81 419 ASN B C 1
ATOM 9231 O O . ASN B 1 419 ? -2.23 24.734 -9.258 1 90.81 419 ASN B O 1
ATOM 9235 N N . THR B 1 420 ? -1.596 23.156 -10.828 1 91.31 420 THR B N 1
ATOM 9236 C CA . THR B 1 420 ? -2.23 22.062 -10.086 1 91.31 420 THR B CA 1
ATOM 9237 C C . THR B 1 420 ? -1.373 21.641 -8.898 1 91.31 420 THR B C 1
ATOM 9239 O O . THR B 1 420 ? -0.178 21.953 -8.852 1 91.31 420 THR B O 1
ATOM 9242 N N . ALA B 1 421 ? -1.988 20.969 -7.961 1 95.44 421 ALA B N 1
ATOM 9243 C CA . ALA B 1 421 ? -1.261 20.422 -6.812 1 95.44 421 ALA B CA 1
ATOM 9244 C C . ALA B 1 421 ? -0.14 19.5 -7.262 1 95.44 421 ALA B C 1
ATOM 9246 O O . ALA B 1 421 ? 0.95 19.5 -6.688 1 95.44 421 ALA B O 1
ATOM 9247 N N . ARG B 1 422 ? -0.361 18.688 -8.281 1 94.38 422 ARG B N 1
ATOM 9248 C CA . ARG B 1 422 ? 0.636 17.75 -8.805 1 94.38 422 ARG B CA 1
ATOM 9249 C C . ARG B 1 422 ? 1.839 18.5 -9.367 1 94.38 422 ARG B C 1
ATOM 9251 O O . ARG B 1 422 ? 2.984 18.125 -9.125 1 94.38 422 ARG B O 1
ATOM 9258 N N . GLN B 1 423 ? 1.557 19.578 -10.102 1 94.06 423 GLN B N 1
ATOM 9259 C CA . GLN B 1 423 ? 2.637 20.375 -10.68 1 94.06 423 GLN B CA 1
ATOM 9260 C C . GLN B 1 423 ? 3.502 21 -9.594 1 94.06 423 GLN B C 1
ATOM 9262 O O . GLN B 1 423 ? 4.73 21 -9.695 1 94.06 423 GLN B O 1
ATOM 9267 N N . LEU B 1 424 ? 2.807 21.547 -8.555 1 96.31 424 LEU B N 1
ATOM 9268 C CA . LEU B 1 424 ? 3.557 22.094 -7.43 1 96.31 424 LEU B CA 1
ATOM 9269 C C . LEU B 1 424 ? 4.426 21.016 -6.785 1 96.31 424 LEU B C 1
ATOM 9271 O O . LEU B 1 424 ? 5.602 21.25 -6.504 1 96.31 424 LEU B O 1
ATOM 9275 N N . ARG B 1 425 ? 3.852 19.875 -6.594 1 97.62 425 ARG B N 1
ATOM 9276 C CA . ARG B 1 425 ? 4.562 18.766 -5.965 1 97.62 425 ARG B CA 1
ATOM 9277 C C . ARG B 1 425 ? 5.742 18.312 -6.82 1 97.62 425 ARG B C 1
ATOM 9279 O O . ARG B 1 425 ? 6.812 18 -6.297 1 97.62 425 ARG B O 1
ATOM 9286 N N . LEU B 1 426 ? 5.594 18.234 -8.18 1 97.38 426 LEU B N 1
ATOM 9287 C CA . LEU B 1 426 ? 6.68 17.875 -9.086 1 97.38 426 LEU B CA 1
ATOM 9288 C C . LEU B 1 426 ? 7.816 18.891 -9 1 97.38 426 LEU B C 1
ATOM 9290 O O . LEU B 1 426 ? 8.992 18.516 -9.039 1 97.38 426 LEU B O 1
ATOM 9294 N N . ALA B 1 427 ? 7.438 20.156 -8.883 1 97.06 427 ALA B N 1
ATOM 9295 C CA . ALA B 1 427 ? 8.461 21.188 -8.734 1 97.06 427 ALA B CA 1
ATOM 9296 C C . ALA B 1 427 ? 9.32 20.938 -7.496 1 97.06 427 ALA B C 1
ATOM 9298 O O . ALA B 1 427 ? 10.539 21.078 -7.535 1 97.06 427 ALA B O 1
ATOM 9299 N N . PHE B 1 428 ? 8.656 20.562 -6.398 1 97.69 428 PHE B N 1
ATOM 9300 C CA . PHE B 1 428 ? 9.375 20.281 -5.156 1 97.69 428 PHE B CA 1
ATOM 9301 C C . PHE B 1 428 ? 10.203 19.016 -5.285 1 97.69 428 PHE B C 1
ATOM 9303 O O . PHE B 1 428 ? 11.328 18.953 -4.781 1 97.69 428 PHE B O 1
ATOM 9310 N N . LEU B 1 429 ? 9.695 17.984 -5.973 1 98.5 429 LEU B N 1
ATOM 9311 C CA . LEU B 1 429 ? 10.383 16.719 -6.18 1 98.5 429 LEU B CA 1
ATOM 9312 C C . LEU B 1 429 ? 11.648 16.922 -7.012 1 98.5 429 LEU B C 1
ATOM 9314 O O . LEU B 1 429 ? 12.609 16.172 -6.875 1 98.5 429 LEU B O 1
ATOM 9318 N N . MET B 1 430 ? 11.664 17.922 -7.848 1 97.88 430 MET B N 1
ATOM 9319 C CA . MET B 1 430 ? 12.773 18.172 -8.758 1 97.88 430 MET B CA 1
ATOM 9320 C C . MET B 1 430 ? 13.875 18.969 -8.07 1 97.88 430 MET B C 1
ATOM 9322 O O . MET B 1 430 ? 14.867 19.328 -8.695 1 97.88 430 MET B O 1
ATOM 9326 N N . HIS B 1 431 ? 13.695 19.203 -6.746 1 96.31 431 HIS B N 1
ATOM 9327 C CA . HIS B 1 431 ? 14.672 19.953 -5.957 1 96.31 431 HIS B CA 1
ATOM 9328 C C . HIS B 1 431 ? 14.977 19.234 -4.645 1 96.31 431 HIS B C 1
ATOM 9330 O O . HIS B 1 431 ? 14.156 18.469 -4.141 1 96.31 431 HIS B O 1
ATOM 9336 N N . SER B 1 432 ? 16.125 19.516 -4.125 1 96.81 432 SER B N 1
ATOM 9337 C CA . SER B 1 432 ? 16.484 18.953 -2.822 1 96.81 432 SER B CA 1
ATOM 9338 C C . SER B 1 432 ? 15.586 19.531 -1.722 1 96.81 432 SER B C 1
ATOM 9340 O O . SER B 1 432 ? 15.352 20.734 -1.667 1 96.81 432 SER B O 1
ATOM 9342 N N . TRP B 1 433 ? 15.094 18.656 -0.846 1 97.38 433 TRP B N 1
ATOM 9343 C CA . TRP B 1 433 ? 14.164 19.094 0.19 1 97.38 433 TRP B CA 1
ATOM 9344 C C . TRP B 1 433 ? 14.859 20 1.209 1 97.38 433 TRP B C 1
ATOM 9346 O O . TRP B 1 433 ? 14.211 20.828 1.853 1 97.38 433 TRP B O 1
ATOM 9356 N N . LYS B 1 434 ? 16.156 19.906 1.404 1 96.25 434 LYS B N 1
ATOM 9357 C CA . LYS B 1 434 ? 16.844 20.641 2.455 1 96.25 434 LYS B CA 1
ATOM 9358 C C . LYS B 1 434 ? 17.344 21.984 1.943 1 96.25 434 LYS B C 1
ATOM 9360 O O . LYS B 1 434 ? 17.75 22.844 2.73 1 96.25 434 LYS B O 1
ATOM 9365 N N . ASP B 1 435 ? 17.344 22.188 0.581 1 94.94 435 ASP B N 1
ATOM 9366 C CA . ASP B 1 435 ? 17.922 23.406 -0.003 1 94.94 435 ASP B CA 1
ATOM 9367 C C . ASP B 1 435 ? 16.828 24.422 -0.333 1 94.94 435 ASP B C 1
ATOM 9369 O O . ASP B 1 435 ? 15.641 24.078 -0.329 1 94.94 435 ASP B O 1
ATOM 9373 N N . THR B 1 436 ? 17.281 25.625 -0.539 1 93.44 436 THR B N 1
ATOM 9374 C CA . THR B 1 436 ? 16.359 26.703 -0.885 1 93.44 436 THR B CA 1
ATOM 9375 C C . THR B 1 436 ? 15.789 26.5 -2.287 1 93.44 436 THR B C 1
ATOM 9377 O O . THR B 1 436 ? 16.531 26.156 -3.215 1 93.44 436 THR B O 1
ATOM 9380 N N . LEU B 1 437 ? 14.523 26.594 -2.426 1 93.19 437 LEU B N 1
ATOM 9381 C CA . LEU B 1 437 ? 13.828 26.5 -3.705 1 93.19 437 LEU B CA 1
ATOM 9382 C C . LEU B 1 437 ? 13.25 27.859 -4.094 1 93.19 437 LEU B C 1
ATOM 9384 O O . LEU B 1 437 ? 12.711 28.578 -3.25 1 93.19 437 LEU B O 1
ATOM 9388 N N . ASP B 1 438 ? 13.414 28.188 -5.34 1 91.38 438 ASP B N 1
ATOM 9389 C CA . ASP B 1 438 ? 12.82 29.422 -5.852 1 91.38 438 ASP B CA 1
ATOM 9390 C C . ASP B 1 438 ? 11.531 29.141 -6.617 1 91.38 438 ASP B C 1
ATOM 9392 O O . ASP B 1 438 ? 11.547 28.406 -7.613 1 91.38 438 ASP B O 1
ATOM 9396 N N . TYR B 1 439 ? 10.461 29.641 -6.16 1 91 439 TYR B N 1
ATOM 9397 C CA . TYR B 1 439 ? 9.195 29.578 -6.879 1 91 439 TYR B CA 1
ATOM 9398 C C . TYR B 1 439 ? 9.117 30.641 -7.953 1 91 439 TYR B C 1
ATOM 9400 O O . TYR B 1 439 ? 9.039 31.844 -7.648 1 91 439 TYR B O 1
ATOM 9408 N N . SER B 1 440 ? 9.188 30.281 -9.164 1 90.38 440 SER B N 1
ATOM 9409 C CA . SER B 1 440 ? 9.203 31.172 -10.312 1 90.38 440 SER B CA 1
ATOM 9410 C C . SER B 1 440 ? 8.516 30.531 -11.516 1 90.38 440 SER B C 1
ATOM 9412 O O . SER B 1 440 ? 8.172 29.359 -11.492 1 90.38 440 SER B O 1
ATOM 9414 N N . SER B 1 441 ? 8.312 31.344 -12.508 1 88.31 441 SER B N 1
ATOM 9415 C CA . SER B 1 441 ? 7.723 30.844 -13.75 1 88.31 441 SER B CA 1
ATOM 9416 C C . SER B 1 441 ? 8.602 29.766 -14.383 1 88.31 441 SER B C 1
ATOM 9418 O O . SER B 1 441 ? 8.094 28.797 -14.938 1 88.31 441 SER B O 1
ATOM 9420 N N . ASN B 1 442 ? 9.836 29.938 -14.195 1 91.56 442 ASN B N 1
ATOM 9421 C CA . ASN B 1 442 ? 10.781 28.984 -14.773 1 91.56 442 ASN B CA 1
ATOM 9422 C C . ASN B 1 442 ? 10.703 27.625 -14.07 1 91.56 442 ASN B C 1
ATOM 9424 O O . ASN B 1 442 ? 10.688 26.578 -14.719 1 91.56 442 ASN B O 1
ATOM 9428 N N . THR B 1 443 ? 10.727 27.641 -12.773 1 94 443 THR B N 1
ATOM 9429 C CA . THR B 1 443 ? 10.633 26.406 -11.992 1 94 443 THR B CA 1
ATOM 9430 C C . THR B 1 443 ? 9.344 25.656 -12.312 1 94 443 THR B C 1
ATOM 9432 O O . THR B 1 443 ? 9.352 24.438 -12.484 1 94 443 THR B O 1
ATOM 9435 N N . MET B 1 444 ? 8.297 26.391 -12.445 1 93.44 444 MET B N 1
ATOM 9436 C CA . MET B 1 444 ? 7 25.75 -12.688 1 93.44 444 MET B CA 1
ATOM 9437 C C . MET B 1 444 ? 6.898 25.25 -14.125 1 93.44 444 MET B C 1
ATOM 9439 O O . MET B 1 444 ? 6.25 24.234 -14.383 1 93.44 444 MET B O 1
ATOM 9443 N N . GLU B 1 445 ? 7.52 25.938 -15.047 1 91.5 445 GLU B N 1
ATOM 9444 C CA . GLU B 1 445 ? 7.559 25.469 -16.422 1 91.5 445 GLU B CA 1
ATOM 9445 C C . GLU B 1 445 ? 8.273 24.125 -16.516 1 91.5 445 GLU B C 1
ATOM 9447 O O . GLU B 1 445 ? 7.836 23.234 -17.25 1 91.5 445 GLU B O 1
ATOM 9452 N N . SER B 1 446 ? 9.32 24 -15.797 1 95.06 446 SER B N 1
ATOM 9453 C CA . SER B 1 446 ? 10.047 22.734 -15.766 1 95.06 446 SER B CA 1
ATOM 9454 C C . SER B 1 446 ? 9.18 21.609 -15.234 1 95.06 446 SER B C 1
ATOM 9456 O O . SER B 1 446 ? 9.18 20.5 -15.773 1 95.06 446 SER B O 1
ATOM 9458 N N . ALA B 1 447 ? 8.477 21.906 -14.188 1 95.56 447 ALA B N 1
ATOM 9459 C CA . ALA B 1 447 ? 7.578 20.906 -13.594 1 95.56 447 ALA B CA 1
ATOM 9460 C C . ALA B 1 447 ? 6.48 20.516 -14.578 1 95.56 447 ALA B C 1
ATOM 9462 O O . ALA B 1 447 ? 6.164 19.328 -14.711 1 95.56 447 ALA B O 1
ATOM 9463 N N . THR B 1 448 ? 5.93 21.469 -15.273 1 90.94 448 THR B N 1
ATOM 9464 C CA . THR B 1 448 ? 4.871 21.219 -16.25 1 90.94 448 THR B CA 1
ATOM 9465 C C . THR B 1 448 ? 5.398 20.391 -17.422 1 90.94 448 THR B C 1
ATOM 9467 O O . THR B 1 448 ? 4.715 19.484 -17.906 1 90.94 448 THR B O 1
ATOM 9470 N N . GLN B 1 449 ? 6.543 20.734 -17.844 1 92.81 449 GLN B N 1
ATOM 9471 C CA . GLN B 1 449 ? 7.164 19.984 -18.938 1 92.81 449 GLN B CA 1
ATOM 9472 C C . GLN B 1 449 ? 7.418 18.531 -18.531 1 92.81 449 GLN B C 1
ATOM 9474 O O . GLN B 1 449 ? 7.227 17.609 -19.328 1 92.81 449 GLN B O 1
ATOM 9479 N N . TYR B 1 450 ? 7.898 18.328 -17.328 1 95.06 450 TYR B N 1
ATOM 9480 C CA . TYR B 1 450 ? 8.141 16.984 -16.844 1 95.06 450 TYR B CA 1
ATOM 9481 C C . TYR B 1 450 ? 6.84 16.188 -16.766 1 95.06 450 TYR B C 1
ATOM 9483 O O . TYR B 1 450 ? 6.809 15.008 -17.141 1 95.06 450 TYR B O 1
ATOM 9491 N N . GLU B 1 451 ? 5.797 16.797 -16.266 1 91.75 451 GLU B N 1
ATOM 9492 C CA . GLU B 1 451 ? 4.492 16.156 -16.219 1 91.75 451 GLU B CA 1
ATOM 9493 C C . GLU B 1 451 ? 4.027 15.734 -17.609 1 91.75 451 GLU B C 1
ATOM 9495 O O . GLU B 1 451 ? 3.514 14.625 -17.797 1 91.75 451 GLU B O 1
ATOM 9500 N N . ARG B 1 452 ? 4.172 16.641 -18.562 1 88.31 452 ARG B N 1
ATOM 9501 C CA . ARG B 1 452 ? 3.787 16.359 -19.938 1 88.31 452 ARG B CA 1
ATOM 9502 C C . ARG B 1 452 ? 4.586 15.18 -20.5 1 88.31 452 ARG B C 1
ATOM 9504 O O . ARG B 1 452 ? 4.039 14.328 -21.203 1 88.31 452 ARG B O 1
ATOM 9511 N N . PHE B 1 453 ? 5.82 15.195 -20.203 1 92.62 453 PHE B N 1
ATOM 9512 C CA . PHE B 1 453 ? 6.715 14.133 -20.641 1 92.62 453 PHE B CA 1
ATOM 9513 C C . PHE B 1 453 ? 6.25 12.781 -20.094 1 92.62 453 PHE B C 1
ATOM 9515 O O . PHE B 1 453 ? 6.156 11.805 -20.828 1 92.62 453 PHE B O 1
ATOM 9522 N N . LEU B 1 454 ? 5.953 12.727 -18.781 1 93.88 454 LEU B N 1
ATOM 9523 C CA . LEU B 1 454 ? 5.445 11.523 -18.141 1 93.88 454 LEU B CA 1
ATOM 9524 C C . LEU B 1 454 ? 4.125 11.086 -18.766 1 93.88 454 LEU B C 1
ATOM 9526 O O . LEU B 1 454 ? 3.936 9.906 -19.078 1 93.88 454 LEU B O 1
ATOM 9530 N N . ASN B 1 455 ? 3.293 12.062 -18.953 1 86.88 455 ASN B N 1
ATOM 9531 C CA . ASN B 1 455 ? 1.963 11.773 -19.469 1 86.88 455 ASN B CA 1
ATOM 9532 C C . ASN B 1 455 ? 2.033 11.195 -20.891 1 86.88 455 ASN B C 1
ATOM 9534 O O . ASN B 1 455 ? 1.287 10.266 -21.219 1 86.88 455 ASN B O 1
ATOM 9538 N N . GLU B 1 456 ? 2.865 11.695 -21.641 1 88.5 456 GLU B N 1
ATOM 9539 C CA . GLU B 1 456 ? 3.039 11.188 -23 1 88.5 456 GLU B CA 1
ATOM 9540 C C . GLU B 1 456 ? 3.48 9.727 -22.984 1 88.5 456 GLU B C 1
ATOM 9542 O O . GLU B 1 456 ? 2.982 8.914 -23.781 1 88.5 456 GLU B O 1
ATOM 9547 N N . PHE B 1 457 ? 4.383 9.391 -22.188 1 93.81 457 PHE B N 1
ATOM 9548 C CA . PHE B 1 457 ? 4.84 8.016 -22.062 1 93.81 457 PHE B CA 1
ATOM 9549 C C . PHE B 1 457 ? 3.689 7.094 -21.672 1 93.81 457 PHE B C 1
ATOM 9551 O O . PHE B 1 457 ? 3.492 6.039 -22.281 1 93.81 457 PHE B O 1
ATOM 9558 N N . PHE B 1 458 ? 2.926 7.504 -20.594 1 89.5 458 PHE B N 1
ATOM 9559 C CA . PHE B 1 458 ? 1.82 6.688 -20.109 1 89.5 458 PHE B CA 1
ATOM 9560 C C . PHE B 1 458 ? 0.773 6.484 -21.188 1 89.5 458 PHE B C 1
ATOM 9562 O O . PHE B 1 458 ? 0.248 5.383 -21.359 1 89.5 458 PHE B O 1
ATOM 9569 N N . LEU B 1 459 ? 0.469 7.539 -21.922 1 81.94 459 LEU B N 1
ATOM 9570 C CA . LEU B 1 459 ? -0.504 7.445 -23 1 81.94 459 LEU B CA 1
ATOM 9571 C C . LEU B 1 459 ? -0.013 6.504 -24.094 1 81.94 459 LEU B C 1
ATOM 9573 O O . LEU B 1 459 ? -0.794 5.723 -24.641 1 81.94 459 LEU B O 1
ATOM 9577 N N . ASN B 1 460 ? 1.251 6.566 -24.391 1 86.94 460 ASN B N 1
ATOM 9578 C CA . ASN B 1 460 ? 1.837 5.68 -25.391 1 86.94 460 ASN B CA 1
ATOM 9579 C C . ASN B 1 460 ? 1.744 4.215 -24.953 1 86.94 460 ASN B C 1
ATOM 9581 O O . ASN B 1 460 ? 1.408 3.35 -25.766 1 86.94 460 ASN B O 1
ATOM 9585 N N . VAL B 1 461 ? 2.086 3.949 -23.734 1 90.62 461 VAL B N 1
ATOM 9586 C CA . VAL B 1 461 ? 2.008 2.584 -23.219 1 90.62 461 VAL B CA 1
ATOM 9587 C C . VAL B 1 461 ? 0.56 2.102 -23.25 1 90.62 461 VAL B C 1
ATOM 9589 O O . VAL B 1 461 ? 0.286 0.971 -23.656 1 90.62 461 VAL B O 1
ATOM 9592 N N . LYS B 1 462 ? -0.384 2.986 -22.812 1 82.38 462 LYS B N 1
ATOM 9593 C CA . LYS B 1 462 ? -1.8 2.631 -22.844 1 82.38 462 LYS B CA 1
ATOM 9594 C C . LYS B 1 462 ? -2.25 2.301 -24.266 1 82.38 462 LYS B C 1
ATOM 9596 O O . LYS B 1 462 ? -3.039 1.379 -24.484 1 82.38 462 LYS B O 1
ATOM 9601 N N . ASP B 1 463 ? -1.772 3.029 -25.219 1 82.31 463 ASP B N 1
ATOM 9602 C CA . ASP B 1 463 ? -2.088 2.783 -26.625 1 82.31 463 ASP B CA 1
ATOM 9603 C C . ASP B 1 463 ? -1.595 1.408 -27.062 1 82.31 463 ASP B C 1
ATOM 9605 O O . ASP B 1 463 ? -2.307 0.682 -27.766 1 82.31 463 ASP B O 1
ATOM 9609 N N . ILE B 1 464 ? -0.435 1.062 -26.688 1 86.06 464 ILE B N 1
ATOM 9610 C CA . ILE B 1 464 ? 0.154 -0.228 -27.016 1 86.06 464 ILE B CA 1
ATOM 9611 C C . ILE B 1 464 ? -0.654 -1.352 -26.375 1 86.06 464 ILE B C 1
ATOM 9613 O O . ILE B 1 464 ? -0.91 -2.381 -27 1 86.06 464 ILE B O 1
ATOM 9617 N N . LEU B 1 465 ? -1.094 -1.137 -25.203 1 85.44 465 LEU B N 1
ATOM 9618 C CA . LEU B 1 465 ? -1.827 -2.15 -24.453 1 85.44 465 LEU B CA 1
ATOM 9619 C C . LEU B 1 465 ? -3.23 -2.336 -25.016 1 85.44 465 LEU B C 1
ATOM 9621 O O . LEU B 1 465 ? -3.846 -3.389 -24.828 1 85.44 465 LEU B O 1
ATOM 9625 N N . ARG B 1 466 ? -3.781 -1.396 -25.719 1 77.38 466 ARG B N 1
ATOM 9626 C CA . ARG B 1 466 ? -5.133 -1.459 -26.266 1 77.38 466 ARG B CA 1
ATOM 9627 C C . ARG B 1 466 ? -5.172 -2.326 -27.531 1 77.38 466 ARG B C 1
ATOM 9629 O O . ARG B 1 466 ? -6.238 -2.781 -27.938 1 77.38 466 ARG B O 1
ATOM 9636 N N . ALA B 1 467 ? -4.105 -2.486 -28.141 1 75.38 467 ALA B N 1
ATOM 9637 C CA . ALA B 1 467 ? -4.09 -3.326 -29.328 1 75.38 467 ALA B CA 1
ATOM 9638 C C . ALA B 1 467 ? -4.629 -4.723 -29.031 1 75.38 467 ALA B C 1
ATOM 9640 O O . ALA B 1 467 ? -4.25 -5.336 -28.031 1 75.38 467 ALA B O 1
ATOM 9641 N N . PRO B 1 468 ? -5.617 -5.145 -29.781 1 75.62 468 PRO B N 1
ATOM 9642 C CA . PRO B 1 468 ? -6.254 -6.438 -29.5 1 75.62 468 PRO B CA 1
ATOM 9643 C C . PRO B 1 468 ? -5.27 -7.602 -29.594 1 75.62 468 PRO B C 1
ATOM 9645 O O . PRO B 1 468 ? -4.383 -7.605 -30.453 1 75.62 468 PRO B O 1
ATOM 9648 N N . THR B 1 469 ? -5.32 -8.422 -28.641 1 82.31 469 THR B N 1
ATOM 9649 C CA . THR B 1 469 ? -4.531 -9.648 -28.594 1 82.31 469 THR B CA 1
ATOM 9650 C C . THR B 1 469 ? -5.293 -10.75 -27.859 1 82.31 469 THR B C 1
ATOM 9652 O O . THR B 1 469 ? -6.102 -10.469 -26.984 1 82.31 469 THR B O 1
ATOM 9655 N N . ASP B 1 470 ? -5.125 -11.945 -28.391 1 84.31 470 ASP B N 1
ATOM 9656 C CA . ASP B 1 470 ? -5.719 -13.055 -27.656 1 84.31 470 ASP B CA 1
ATOM 9657 C C . ASP B 1 470 ? -5.031 -13.25 -26.312 1 84.31 470 ASP B C 1
ATOM 9659 O O . ASP B 1 470 ? -3.957 -12.695 -26.062 1 84.31 470 ASP B O 1
ATOM 9663 N N . ILE B 1 471 ? -5.578 -14.008 -25.438 1 88.19 471 ILE B N 1
ATOM 9664 C CA . ILE B 1 471 ? -5.137 -14.164 -24.062 1 88.19 471 ILE B CA 1
ATOM 9665 C C . ILE B 1 471 ? -3.727 -14.75 -24.031 1 88.19 471 ILE B C 1
ATOM 9667 O O . ILE B 1 471 ? -2.891 -14.336 -23.219 1 88.19 471 ILE B O 1
ATOM 9671 N N . THR B 1 472 ? -3.449 -15.719 -24.875 1 92.19 472 THR B N 1
ATOM 9672 C CA . THR B 1 472 ? -2.125 -16.328 -24.906 1 92.19 472 THR B CA 1
ATOM 9673 C C . THR B 1 472 ? -1.128 -15.43 -25.625 1 92.19 472 THR B C 1
ATOM 9675 O O . THR B 1 472 ? 0.064 -15.438 -25.312 1 92.19 472 THR B O 1
ATOM 9678 N N . GLY B 1 473 ? -1.695 -14.586 -26.562 1 89.94 473 GLY B N 1
ATOM 9679 C CA . GLY B 1 473 ? -0.858 -13.734 -27.391 1 89.94 473 GLY B CA 1
ATOM 9680 C C . GLY B 1 473 ? -0.289 -12.547 -26.641 1 89.94 473 GLY B C 1
ATOM 9681 O O . GLY B 1 473 ? 0.625 -11.883 -27.141 1 89.94 473 GLY B O 1
ATOM 9682 N N . GLN B 1 474 ? -0.767 -12.344 -25.484 1 89 474 GLN B N 1
ATOM 9683 C CA . GLN B 1 474 ? -0.262 -11.234 -24.688 1 89 474 GLN B CA 1
ATOM 9684 C C . GLN B 1 474 ? 1.156 -11.516 -24.188 1 89 474 GLN B C 1
ATOM 9686 O O . GLN B 1 474 ? 1.902 -10.586 -23.875 1 89 474 GLN B O 1
ATOM 9691 N N . TYR B 1 475 ? 1.51 -12.766 -24.141 1 93.56 475 TYR B N 1
ATOM 9692 C CA . TYR B 1 475 ? 2.842 -13.172 -23.703 1 93.56 475 TYR B CA 1
ATOM 9693 C C . TYR B 1 475 ? 3.725 -13.508 -24.906 1 93.56 475 TYR B C 1
ATOM 9695 O O . TYR B 1 475 ? 3.521 -14.531 -25.562 1 93.56 475 TYR B O 1
ATOM 9703 N N . GLU B 1 476 ? 4.609 -12.617 -25.156 1 92.75 476 GLU B N 1
ATOM 9704 C CA . GLU B 1 476 ? 5.492 -12.789 -26.297 1 92.75 476 GLU B CA 1
ATOM 9705 C C . GLU B 1 476 ? 6.898 -13.188 -25.859 1 92.75 476 GLU B C 1
ATOM 9707 O O . GLU B 1 476 ? 7.387 -12.719 -24.828 1 92.75 476 GLU B O 1
ATOM 9712 N N . LYS B 1 477 ? 7.5 -14.047 -26.656 1 95.81 477 LYS B N 1
ATOM 9713 C CA . LYS B 1 477 ? 8.875 -14.461 -26.391 1 95.81 477 LYS B CA 1
ATOM 9714 C C . LYS B 1 477 ? 9.82 -13.266 -26.406 1 95.81 477 LYS B C 1
ATOM 9716 O O . LYS B 1 477 ? 9.719 -12.398 -27.281 1 95.81 477 LYS B O 1
ATOM 9721 N N . TRP B 1 478 ? 10.672 -13.203 -25.453 1 96.38 478 TRP B N 1
ATOM 9722 C CA . TRP B 1 478 ? 11.664 -12.133 -25.391 1 96.38 478 TRP B CA 1
ATOM 9723 C C . TRP B 1 478 ? 12.828 -12.406 -26.328 1 96.38 478 TRP B C 1
ATOM 9725 O O . TRP B 1 478 ? 13.352 -13.523 -26.375 1 96.38 478 TRP B O 1
ATOM 9735 N N . GLU B 1 479 ? 13.125 -11.445 -27.094 1 94.69 479 GLU B N 1
ATOM 9736 C CA . GLU B 1 479 ? 14.344 -11.445 -27.906 1 94.69 479 GLU B CA 1
ATOM 9737 C C . GLU B 1 479 ? 15.414 -10.539 -27.281 1 94.69 479 GLU B C 1
ATOM 9739 O O . GLU B 1 479 ? 15.289 -10.125 -26.141 1 94.69 479 GLU B O 1
ATOM 9744 N N . GLU B 1 480 ? 16.422 -10.297 -27.953 1 95 480 GLU B N 1
ATOM 9745 C CA . GLU B 1 480 ? 17.562 -9.523 -27.438 1 95 480 GLU B CA 1
ATOM 9746 C C . GLU B 1 480 ? 17.109 -8.133 -27 1 95 480 GLU B C 1
ATOM 9748 O O . GLU B 1 480 ? 17.594 -7.613 -26 1 95 480 GLU B O 1
ATOM 9753 N N . ALA B 1 481 ? 16.266 -7.504 -27.75 1 96.06 481 ALA B N 1
ATOM 9754 C CA . ALA B 1 481 ? 15.82 -6.145 -27.453 1 96.06 481 ALA B CA 1
ATOM 9755 C C . ALA B 1 481 ? 15.086 -6.082 -26.125 1 96.06 481 ALA B C 1
ATOM 9757 O O . ALA B 1 481 ? 15.297 -5.156 -25.328 1 96.06 481 ALA B O 1
ATOM 9758 N N . GLU B 1 482 ? 14.172 -7.047 -25.906 1 97.31 482 GLU B N 1
ATOM 9759 C CA . GLU B 1 482 ? 13.438 -7.102 -24.641 1 97.31 482 GLU B CA 1
ATOM 9760 C C . GLU B 1 482 ? 14.375 -7.391 -23.469 1 97.31 482 GLU B C 1
ATOM 9762 O O . GLU B 1 482 ? 14.234 -6.805 -22.391 1 97.31 482 GLU B O 1
ATOM 9767 N N . MET B 1 483 ? 15.328 -8.266 -23.703 1 97.31 483 MET B N 1
ATOM 9768 C CA . MET B 1 483 ? 16.312 -8.586 -22.688 1 97.31 483 MET B CA 1
ATOM 9769 C C . MET B 1 483 ? 17.109 -7.352 -22.297 1 97.31 483 MET B C 1
ATOM 9771 O O . MET B 1 483 ? 17.344 -7.102 -21.109 1 97.31 483 MET B O 1
ATOM 9775 N N . ASP B 1 484 ? 17.531 -6.605 -23.266 1 97.62 484 ASP B N 1
ATOM 9776 C CA . ASP B 1 484 ? 18.297 -5.391 -23.031 1 97.62 484 ASP B CA 1
ATOM 9777 C C . ASP B 1 484 ? 17.484 -4.359 -22.25 1 97.62 484 ASP B C 1
ATOM 9779 O O . ASP B 1 484 ? 18 -3.736 -21.312 1 97.62 484 ASP B O 1
ATOM 9783 N N . LEU B 1 485 ? 16.266 -4.148 -22.672 1 98.12 485 LEU B N 1
ATOM 9784 C CA . LEU B 1 485 ? 15.414 -3.174 -22 1 98.12 485 LEU B CA 1
ATOM 9785 C C . LEU B 1 485 ? 15.172 -3.576 -20.547 1 98.12 485 LEU B C 1
ATOM 9787 O O . LEU B 1 485 ? 15.195 -2.727 -19.656 1 98.12 485 LEU B O 1
ATOM 9791 N N . ASN B 1 486 ? 14.914 -4.855 -20.328 1 97.94 486 ASN B N 1
ATOM 9792 C CA . ASN B 1 486 ? 14.711 -5.332 -18.969 1 97.94 486 ASN B CA 1
ATOM 9793 C C . ASN B 1 486 ? 15.953 -5.121 -18.109 1 97.94 486 ASN B C 1
ATOM 9795 O O . ASN B 1 486 ? 15.844 -4.789 -16.922 1 97.94 486 ASN B O 1
ATOM 9799 N N . LYS B 1 487 ? 17.078 -5.383 -18.656 1 97.38 487 LYS B N 1
ATOM 9800 C CA . LYS B 1 487 ? 18.328 -5.129 -17.938 1 97.38 487 LYS B CA 1
ATOM 9801 C C . LYS B 1 487 ? 18.453 -3.662 -17.547 1 97.38 487 LYS B C 1
ATOM 9803 O O . LYS B 1 487 ? 18.797 -3.35 -16.406 1 97.38 487 LYS B O 1
ATOM 9808 N N . LEU B 1 488 ? 18.172 -2.812 -18.484 1 98 488 LEU B N 1
ATOM 9809 C CA . LEU B 1 488 ? 18.203 -1.378 -18.219 1 98 488 LEU B CA 1
ATOM 9810 C C . LEU B 1 488 ? 17.156 -1.001 -17.172 1 98 488 LEU B C 1
ATOM 9812 O O . LEU B 1 488 ? 17.422 -0.15 -16.312 1 98 488 LEU B O 1
ATOM 9816 N N . PHE B 1 489 ? 16 -1.581 -17.234 1 98.06 489 PHE B N 1
ATOM 9817 C CA . PHE B 1 489 ? 14.945 -1.362 -16.266 1 98.06 489 PHE B CA 1
ATOM 9818 C C . PHE B 1 489 ? 15.43 -1.696 -14.852 1 98.06 489 PHE B C 1
ATOM 9820 O O . PHE B 1 489 ? 15.281 -0.89 -13.938 1 98.06 489 PHE B O 1
ATOM 9827 N N . CYS B 1 490 ? 16.078 -2.834 -14.695 1 96.69 490 CYS B N 1
ATOM 9828 C CA . CYS B 1 490 ? 16.609 -3.266 -13.398 1 96.69 490 CYS B CA 1
ATOM 9829 C C . CYS B 1 490 ? 17.688 -2.318 -12.914 1 96.69 490 CYS B C 1
ATOM 9831 O O . CYS B 1 490 ? 17.734 -1.976 -11.734 1 96.69 490 CYS B O 1
ATOM 9833 N N . GLU B 1 491 ? 18.516 -1.894 -13.789 1 97 491 GLU B N 1
ATOM 9834 C CA . GLU B 1 491 ? 19.594 -0.966 -13.438 1 97 491 GLU B CA 1
ATOM 9835 C C . GLU B 1 491 ? 19.031 0.371 -12.961 1 97 491 GLU B C 1
ATOM 9837 O O . GLU B 1 491 ? 19.531 0.953 -12 1 97 491 GLU B O 1
ATOM 9842 N N . LYS B 1 492 ? 18.031 0.81 -13.664 1 97.88 492 LYS B N 1
ATOM 9843 C CA . LYS B 1 492 ? 17.438 2.094 -13.297 1 97.88 492 LYS B CA 1
ATOM 9844 C C . LYS B 1 492 ? 16.703 2.002 -11.969 1 97.88 492 LYS B C 1
ATOM 9846 O O . LYS B 1 492 ? 16.703 2.949 -11.18 1 97.88 492 LYS B O 1
ATOM 9851 N N . LYS B 1 493 ? 16.016 0.887 -11.703 1 97.31 493 LYS B N 1
ATOM 9852 C CA . LYS B 1 493 ? 15.414 0.676 -10.391 1 97.31 493 LYS B CA 1
ATOM 9853 C C . LYS B 1 493 ? 16.453 0.76 -9.281 1 97.31 493 LYS B C 1
ATOM 9855 O O . LYS B 1 493 ? 16.219 1.377 -8.242 1 97.31 493 LYS B O 1
ATOM 9860 N N . ALA B 1 494 ? 17.609 0.174 -9.531 1 96.19 494 ALA B N 1
ATOM 9861 C CA . ALA B 1 494 ? 18.703 0.204 -8.562 1 96.19 494 ALA B CA 1
ATOM 9862 C C . ALA B 1 494 ? 19.203 1.627 -8.352 1 96.19 494 ALA B C 1
ATOM 9864 O O . ALA B 1 494 ? 19.531 2.021 -7.23 1 96.19 494 ALA B O 1
ATOM 9865 N N . SER B 1 495 ? 19.281 2.369 -9.438 1 97.81 495 SER B N 1
ATOM 9866 C CA . SER B 1 495 ? 19.75 3.75 -9.352 1 97.81 495 SER B CA 1
ATOM 9867 C C . SER B 1 495 ? 18.75 4.617 -8.578 1 97.81 495 SER B C 1
ATOM 9869 O O . SER B 1 495 ? 19.156 5.492 -7.809 1 97.81 495 SER B O 1
ATOM 9871 N N . VAL B 1 496 ? 17.484 4.418 -8.844 1 98.25 496 VAL B N 1
ATOM 9872 C CA . VAL B 1 496 ? 16.453 5.141 -8.109 1 98.25 496 VAL B CA 1
ATOM 9873 C C . VAL B 1 496 ? 16.562 4.816 -6.621 1 98.25 496 VAL B C 1
ATOM 9875 O O . VAL B 1 496 ? 16.5 5.715 -5.777 1 98.25 496 VAL B O 1
ATOM 9878 N N . HIS B 1 497 ? 16.766 3.553 -6.281 1 97.44 497 HIS B N 1
ATOM 9879 C CA . HIS B 1 497 ? 16.906 3.131 -4.895 1 97.44 497 HIS B CA 1
ATOM 9880 C C . HIS B 1 497 ? 18.125 3.799 -4.246 1 97.44 497 HIS B C 1
ATOM 9882 O O . HIS B 1 497 ? 18.031 4.277 -3.111 1 97.44 497 HIS B O 1
ATOM 9888 N N . ALA B 1 498 ? 19.172 3.834 -4.961 1 97.44 498 ALA B N 1
ATOM 9889 C CA . ALA B 1 498 ? 20.391 4.453 -4.449 1 97.44 498 ALA B CA 1
ATOM 9890 C C . ALA B 1 498 ? 20.172 5.941 -4.176 1 97.44 498 ALA B C 1
ATOM 9892 O O . ALA B 1 498 ? 20.656 6.469 -3.176 1 97.44 498 ALA B O 1
ATOM 9893 N N . ALA B 1 499 ? 19.469 6.555 -5.066 1 98.5 499 ALA B N 1
ATOM 9894 C CA . ALA B 1 499 ? 19.172 7.977 -4.902 1 98.5 499 ALA B CA 1
ATOM 9895 C C . ALA B 1 499 ? 18.328 8.219 -3.658 1 98.5 499 ALA B C 1
ATOM 9897 O O . ALA B 1 499 ? 18.594 9.125 -2.875 1 98.5 499 ALA B O 1
ATOM 9898 N N . LEU B 1 500 ? 17.312 7.402 -3.449 1 98.44 500 LEU B N 1
ATOM 9899 C CA . LEU B 1 500 ? 16.438 7.559 -2.299 1 98.44 500 LEU B CA 1
ATOM 9900 C C . LEU B 1 500 ? 17.172 7.238 -1.001 1 98.44 500 LEU B C 1
ATOM 9902 O O . LEU B 1 500 ? 16.891 7.832 0.041 1 98.44 500 LEU B O 1
ATOM 9906 N N . CYS B 1 501 ? 18.125 6.352 -1.068 1 97.94 501 CYS B N 1
ATOM 9907 C CA . CYS B 1 501 ? 18.922 6.012 0.108 1 97.94 501 CYS B CA 1
ATOM 9908 C C . CYS B 1 501 ? 19.844 7.168 0.498 1 97.94 501 CYS B C 1
ATOM 9910 O O . CYS B 1 501 ? 20.25 7.277 1.655 1 97.94 501 CYS B O 1
ATOM 9912 N N . ASP B 1 502 ? 20.141 7.973 -0.487 1 98.25 502 ASP B N 1
ATOM 9913 C CA . ASP B 1 502 ? 21.031 9.109 -0.243 1 98.25 502 ASP B CA 1
ATOM 9914 C C . ASP B 1 502 ? 20.234 10.367 0.08 1 98.25 502 ASP B C 1
ATOM 9916 O O . ASP B 1 502 ? 20.094 11.258 -0.766 1 98.25 502 ASP B O 1
ATOM 9920 N N . ASN B 1 503 ? 19.875 10.477 1.25 1 98.5 503 ASN B N 1
ATOM 9921 C CA . ASN B 1 503 ? 19.188 11.656 1.758 1 98.5 503 ASN B CA 1
ATOM 9922 C C . ASN B 1 503 ? 17.891 11.922 1.006 1 98.5 503 ASN B C 1
ATOM 9924 O O . ASN B 1 503 ? 17.516 13.07 0.764 1 98.5 503 ASN B O 1
ATOM 9928 N N . ILE B 1 504 ? 17.266 10.812 0.529 1 98.5 504 ILE B N 1
ATOM 9929 C CA . ILE B 1 504 ? 16.016 10.883 -0.208 1 98.5 504 ILE B CA 1
ATOM 9930 C C . ILE B 1 504 ? 16.125 11.906 -1.337 1 98.5 504 ILE B C 1
ATOM 9932 O O . ILE B 1 504 ? 15.289 12.797 -1.465 1 98.5 504 ILE B O 1
ATOM 9936 N N . ASP B 1 505 ? 17.062 11.766 -2.16 1 98.56 505 ASP B N 1
ATOM 9937 C CA . ASP B 1 505 ? 17.344 12.625 -3.307 1 98.56 505 ASP B CA 1
ATOM 9938 C C . ASP B 1 505 ? 16.344 12.367 -4.434 1 98.56 505 ASP B C 1
ATOM 9940 O O . ASP B 1 505 ? 16.672 11.711 -5.422 1 98.56 505 ASP B O 1
ATOM 9944 N N . THR B 1 506 ? 15.211 12.961 -4.32 1 98.62 506 THR B N 1
ATOM 9945 C CA . THR B 1 506 ? 14.148 12.75 -5.301 1 98.62 506 THR B CA 1
ATOM 9946 C C . THR B 1 506 ? 14.531 13.367 -6.645 1 98.62 506 THR B C 1
ATOM 9948 O O . THR B 1 506 ? 14.062 12.914 -7.691 1 98.62 506 THR B O 1
ATOM 9951 N N . ARG B 1 507 ? 15.344 14.414 -6.656 1 97.94 507 ARG B N 1
ATOM 9952 C CA . ARG B 1 507 ? 15.781 15.023 -7.906 1 97.94 507 ARG B CA 1
ATOM 9953 C C . ARG B 1 507 ? 16.484 14 -8.797 1 97.94 507 ARG B C 1
ATOM 9955 O O . ARG B 1 507 ? 16.094 13.805 -9.945 1 97.94 507 ARG B O 1
ATOM 9962 N N . VAL B 1 508 ? 17.453 13.328 -8.227 1 98.62 508 VAL B N 1
ATOM 9963 C CA . VAL B 1 508 ? 18.203 12.32 -8.977 1 98.62 508 VAL B CA 1
ATOM 9964 C C . VAL B 1 508 ? 17.281 11.148 -9.32 1 98.62 508 VAL B C 1
ATOM 9966 O O . VAL B 1 508 ? 17.391 10.586 -10.414 1 98.62 508 VAL B O 1
ATOM 9969 N N . ALA B 1 509 ? 16.438 10.758 -8.391 1 98.75 509 ALA B N 1
ATOM 9970 C CA . ALA B 1 509 ? 15.484 9.695 -8.68 1 98.75 509 ALA B CA 1
ATOM 9971 C C . ALA B 1 509 ? 14.656 10.016 -9.914 1 98.75 509 ALA B C 1
ATOM 9973 O O . ALA B 1 509 ? 14.477 9.156 -10.789 1 98.75 509 ALA B O 1
ATOM 9974 N N . LEU B 1 510 ? 14.188 11.273 -10.023 1 98.62 510 LEU B N 1
ATOM 9975 C CA . LEU B 1 510 ? 13.375 11.68 -11.164 1 98.62 510 LEU B CA 1
ATOM 9976 C C . LEU B 1 510 ? 14.195 11.664 -12.445 1 98.62 510 LEU B C 1
ATOM 9978 O O . LEU B 1 510 ? 13.68 11.328 -13.516 1 98.62 510 LEU B O 1
ATOM 9982 N N . GLU B 1 511 ? 15.43 12.031 -12.352 1 98.56 511 GLU B N 1
ATOM 9983 C CA . GLU B 1 511 ? 16.312 11.984 -13.523 1 98.56 511 GLU B CA 1
ATOM 9984 C C . GLU B 1 511 ? 16.5 10.547 -14.008 1 98.56 511 GLU B C 1
ATOM 9986 O O . GLU B 1 511 ? 16.5 10.297 -15.219 1 98.56 511 GLU B O 1
ATOM 9991 N N . GLU B 1 512 ? 16.688 9.617 -13.047 1 98.75 512 GLU B N 1
ATOM 9992 C CA . GLU B 1 512 ? 16.844 8.203 -13.406 1 98.75 512 GLU B CA 1
ATOM 9993 C C . GLU B 1 512 ? 15.562 7.66 -14.031 1 98.75 512 GLU B C 1
ATOM 9995 O O . GLU B 1 512 ? 15.617 6.852 -14.953 1 98.75 512 GLU B O 1
ATOM 10000 N N . MET B 1 513 ? 14.43 8.07 -13.562 1 98.56 513 MET B N 1
ATOM 10001 C CA . MET B 1 513 ? 13.148 7.664 -14.133 1 98.56 513 MET B CA 1
ATOM 10002 C C . MET B 1 513 ? 12.969 8.227 -15.531 1 98.56 513 MET B C 1
ATOM 10004 O O . MET B 1 513 ? 12.445 7.551 -16.422 1 98.56 513 MET B O 1
ATOM 10008 N N . ARG B 1 514 ? 13.367 9.492 -15.734 1 97.81 514 ARG B N 1
ATOM 10009 C CA . ARG B 1 514 ? 13.336 10.094 -17.062 1 97.81 514 ARG B CA 1
ATOM 10010 C C . ARG B 1 514 ? 14.203 9.305 -18.047 1 97.81 514 ARG B C 1
ATOM 10012 O O . ARG B 1 514 ? 13.797 9.062 -19.188 1 97.81 514 ARG B O 1
ATOM 10019 N N . ALA B 1 515 ? 15.359 8.914 -17.594 1 98.69 515 ALA B N 1
ATOM 10020 C CA . ALA B 1 515 ? 16.25 8.109 -18.422 1 98.69 515 ALA B CA 1
ATOM 10021 C C . ALA B 1 515 ? 15.617 6.777 -18.797 1 98.69 515 ALA B C 1
ATOM 10023 O O . ALA B 1 515 ? 15.766 6.305 -19.922 1 98.69 515 ALA B O 1
ATOM 10024 N N . LEU B 1 516 ? 14.977 6.129 -17.812 1 98.69 516 LEU B N 1
ATOM 10025 C CA . LEU B 1 516 ? 14.273 4.875 -18.062 1 98.69 516 LEU B CA 1
ATOM 10026 C C . LEU B 1 516 ? 13.25 5.039 -19.172 1 98.69 516 LEU B C 1
ATOM 10028 O O . LEU B 1 516 ? 13.164 4.199 -20.078 1 98.69 516 LEU B O 1
ATOM 10032 N N . ILE B 1 517 ? 12.508 6.125 -19.109 1 97.38 517 ILE B N 1
ATOM 10033 C CA . ILE B 1 517 ? 11.508 6.406 -20.141 1 97.38 517 ILE B CA 1
ATOM 10034 C C . ILE B 1 517 ? 12.195 6.594 -21.484 1 97.38 517 ILE B C 1
ATOM 10036 O O . ILE B 1 517 ? 11.703 6.125 -22.516 1 97.38 517 ILE B O 1
ATOM 10040 N N . GLY B 1 518 ? 13.297 7.289 -21.484 1 98.12 518 GLY B N 1
ATOM 10041 C CA . GLY B 1 518 ? 14.078 7.43 -22.703 1 98.12 518 GLY B CA 1
ATOM 10042 C C . GLY B 1 518 ? 14.453 6.102 -23.328 1 98.12 518 GLY B C 1
ATOM 10043 O O . GLY B 1 518 ? 14.336 5.93 -24.547 1 98.12 518 GLY B O 1
ATOM 10044 N N . HIS B 1 519 ? 14.859 5.121 -22.547 1 98.38 519 HIS B N 1
ATOM 10045 C CA . HIS B 1 519 ? 15.203 3.787 -23.031 1 98.38 519 HIS B CA 1
ATOM 10046 C C . HIS B 1 519 ? 13.977 3.082 -23.594 1 98.38 519 HIS B C 1
ATOM 10048 O O . HIS B 1 519 ? 14.07 2.389 -24.609 1 98.38 519 HIS B O 1
ATOM 10054 N N . CYS B 1 520 ? 12.828 3.234 -22.922 1 97.88 520 CYS B N 1
ATOM 10055 C CA . CYS B 1 520 ? 11.594 2.637 -23.422 1 97.88 520 CYS B CA 1
ATOM 10056 C C . CYS B 1 520 ? 11.211 3.215 -24.766 1 97.88 520 CYS B C 1
ATOM 10058 O O . CYS B 1 520 ? 10.836 2.477 -25.688 1 97.88 520 CYS B O 1
ATOM 10060 N N . ASN B 1 521 ? 11.305 4.566 -24.875 1 95.19 521 ASN B N 1
ATOM 10061 C CA . ASN B 1 521 ? 10.977 5.223 -26.141 1 95.19 521 ASN B CA 1
ATOM 10062 C C . ASN B 1 521 ? 11.883 4.754 -27.266 1 95.19 521 ASN B C 1
ATOM 10064 O O . ASN B 1 521 ? 11.422 4.527 -28.391 1 95.19 521 ASN B O 1
ATOM 10068 N N . THR B 1 522 ? 13.109 4.617 -27 1 97.19 522 THR B N 1
ATOM 10069 C CA . THR B 1 522 ? 14.07 4.109 -27.984 1 97.19 522 THR B CA 1
ATOM 10070 C C . THR B 1 522 ? 13.719 2.684 -28.391 1 97.19 522 THR B C 1
ATOM 10072 O O . THR B 1 522 ? 13.75 2.348 -29.578 1 97.19 522 THR B O 1
ATOM 10075 N N . TYR B 1 523 ? 13.391 1.823 -27.453 1 97.81 523 TYR B N 1
ATOM 10076 C CA . TYR B 1 523 ? 12.961 0.453 -27.703 1 97.81 523 TYR B CA 1
ATOM 10077 C C . TYR B 1 523 ? 11.719 0.429 -28.594 1 97.81 523 TYR B C 1
ATOM 10079 O O . TYR B 1 523 ? 11.688 -0.288 -29.594 1 97.81 523 TYR B O 1
ATOM 10087 N N . ILE B 1 524 ? 10.742 1.236 -28.25 1 93.75 524 ILE B N 1
ATOM 10088 C CA . ILE B 1 524 ? 9.484 1.285 -29 1 93.75 524 ILE B CA 1
ATOM 10089 C C . ILE B 1 524 ? 9.766 1.713 -30.438 1 93.75 524 ILE B C 1
ATOM 10091 O O . ILE B 1 524 ? 9.266 1.093 -31.391 1 93.75 524 ILE B O 1
ATOM 10095 N N . ALA B 1 525 ? 10.594 2.754 -30.578 1 91.94 525 ALA B N 1
ATOM 10096 C CA . ALA B 1 525 ? 10.93 3.26 -31.906 1 91.94 525 ALA B CA 1
ATOM 10097 C C . ALA B 1 525 ? 11.656 2.199 -32.719 1 91.94 525 ALA B C 1
ATOM 10099 O O . ALA B 1 525 ? 11.375 2.02 -33.906 1 91.94 525 ALA B O 1
ATOM 10100 N N . SER B 1 526 ? 12.539 1.505 -32.125 1 95.44 526 SER B N 1
ATOM 10101 C CA . SER B 1 526 ? 13.328 0.482 -32.812 1 95.44 526 SER B CA 1
ATOM 10102 C C . SER B 1 526 ? 12.453 -0.688 -33.25 1 95.44 526 SER B C 1
ATOM 10104 O O . SER B 1 526 ? 12.586 -1.186 -34.375 1 95.44 526 SER B O 1
ATOM 10106 N N . VAL B 1 527 ? 11.586 -1.17 -32.406 1 93.19 527 VAL B N 1
ATOM 10107 C CA . VAL B 1 527 ? 10.727 -2.311 -32.688 1 93.19 527 VAL B CA 1
ATOM 10108 C C . VAL B 1 527 ? 9.719 -1.934 -33.781 1 93.19 527 VAL B C 1
ATOM 10110 O O . VAL B 1 527 ? 9.469 -2.709 -34.688 1 93.19 527 VAL B O 1
ATOM 10113 N N . LYS B 1 528 ? 9.141 -0.781 -33.625 1 84.69 528 LYS B N 1
ATOM 10114 C CA . LYS B 1 528 ? 8.188 -0.311 -34.656 1 84.69 528 LYS B CA 1
ATOM 10115 C C . LYS B 1 528 ? 8.875 -0.111 -36 1 84.69 528 LYS B C 1
ATOM 10117 O O . LYS B 1 528 ? 8.266 -0.339 -37.031 1 84.69 528 LYS B O 1
ATOM 10122 N N . GLY B 1 529 ? 10.078 0.361 -35.969 1 89.31 529 GLY B N 1
ATOM 10123 C CA . GLY B 1 529 ? 10.852 0.523 -37.188 1 89.31 529 GLY B CA 1
ATOM 10124 C C . GLY B 1 529 ? 11.031 -0.773 -37.938 1 89.31 529 GLY B C 1
ATOM 10125 O O . GLY B 1 529 ? 11.133 -0.764 -39.188 1 89.31 529 GLY B O 1
ATOM 10126 N N . ARG B 1 530 ? 10.984 -1.904 -37.281 1 91.06 530 ARG B N 1
ATOM 10127 C CA . ARG B 1 530 ? 11.102 -3.221 -37.906 1 91.06 530 ARG B CA 1
ATOM 10128 C C . ARG B 1 530 ? 9.727 -3.812 -38.188 1 91.06 530 ARG B C 1
ATOM 10130 O O . ARG B 1 530 ? 9.602 -5.008 -38.469 1 91.06 530 ARG B O 1
ATOM 10137 N N . LYS B 1 531 ? 8.648 -3.014 -37.969 1 86.88 531 LYS B N 1
ATOM 10138 C CA . LYS B 1 531 ? 7.258 -3.381 -38.219 1 86.88 531 LYS B CA 1
ATOM 10139 C C . LYS B 1 531 ? 6.805 -4.5 -37.281 1 86.88 531 LYS B C 1
ATOM 10141 O O . LYS B 1 531 ? 6.086 -5.41 -37.688 1 86.88 531 LYS B O 1
ATOM 10146 N N . ALA B 1 532 ? 7.379 -4.473 -36.156 1 90 532 ALA B N 1
ATOM 10147 C CA . ALA B 1 532 ? 6.969 -5.398 -35.094 1 90 532 ALA B CA 1
ATOM 10148 C C . ALA B 1 532 ? 6.219 -4.668 -34 1 90 532 ALA B C 1
ATOM 10150 O O . ALA B 1 532 ? 6.145 -3.439 -33.969 1 90 532 ALA B O 1
ATOM 10151 N N . SER B 1 533 ? 5.609 -5.402 -33.188 1 87.94 533 SER B N 1
ATOM 10152 C CA . SER B 1 533 ? 4.883 -4.816 -32.062 1 87.94 533 SER B CA 1
ATOM 10153 C C . SER B 1 533 ? 5.695 -4.879 -30.781 1 87.94 533 SER B C 1
ATOM 10155 O O . SER B 1 533 ? 6.27 -5.922 -30.453 1 87.94 533 SER B O 1
ATOM 10157 N N . PRO B 1 534 ? 5.824 -3.738 -30.094 1 93.06 534 PRO B N 1
ATOM 10158 C CA . PRO B 1 534 ? 6.539 -3.764 -28.812 1 93.06 534 PRO B CA 1
ATOM 10159 C C . PRO B 1 534 ? 5.906 -4.719 -27.797 1 93.06 534 PRO B C 1
ATOM 10161 O O . PRO B 1 534 ? 4.707 -4.992 -27.875 1 93.06 534 PRO B O 1
ATOM 10164 N N . ASN B 1 535 ? 6.73 -5.227 -26.938 1 95.94 535 ASN B N 1
ATOM 10165 C CA . ASN B 1 535 ? 6.273 -6.18 -25.938 1 95.94 535 ASN B CA 1
ATOM 10166 C C . ASN B 1 535 ? 5.344 -5.52 -24.922 1 95.94 535 ASN B C 1
ATOM 10168 O O . ASN B 1 535 ? 5.762 -4.645 -24.172 1 95.94 535 ASN B O 1
ATOM 10172 N N . LYS B 1 536 ? 4.164 -5.949 -24.859 1 92.19 536 LYS B N 1
ATOM 10173 C CA . LYS B 1 536 ? 3.123 -5.332 -24.031 1 92.19 536 LYS B CA 1
ATOM 10174 C C . LYS B 1 536 ? 3.416 -5.512 -22.547 1 92.19 536 LYS B C 1
ATOM 10176 O O . LYS B 1 536 ? 3.396 -4.547 -21.781 1 92.19 536 LYS B O 1
ATOM 10181 N N . CYS B 1 537 ? 3.764 -6.672 -22.156 1 94.88 537 CYS B N 1
ATOM 10182 C CA . CYS B 1 537 ? 3.961 -6.996 -20.75 1 94.88 537 CYS B CA 1
ATOM 10183 C C . CYS B 1 537 ? 5.137 -6.219 -20.172 1 94.88 537 CYS B C 1
ATOM 10185 O O . CYS B 1 537 ? 5.047 -5.684 -19.062 1 94.88 537 CYS B O 1
ATOM 10187 N N . LEU B 1 538 ? 6.207 -6.125 -20.891 1 97.31 538 LEU B N 1
ATOM 10188 C CA . LEU B 1 538 ? 7.406 -5.434 -20.438 1 97.31 538 LEU B CA 1
ATOM 10189 C C . LEU B 1 538 ? 7.133 -3.947 -20.234 1 97.31 538 LEU B C 1
ATOM 10191 O O . LEU B 1 538 ? 7.469 -3.387 -19.188 1 97.31 538 LEU B O 1
ATOM 10195 N N . LEU B 1 539 ? 6.477 -3.34 -21.234 1 95.38 539 LEU B N 1
ATOM 10196 C CA . LEU B 1 539 ? 6.18 -1.913 -21.156 1 95.38 539 LEU B CA 1
ATOM 10197 C C . LEU B 1 539 ? 5.152 -1.63 -20.062 1 95.38 539 LEU B C 1
ATOM 10199 O O . LEU B 1 539 ? 5.23 -0.607 -19.391 1 95.38 539 LEU B O 1
ATOM 10203 N N . LYS B 1 540 ? 4.176 -2.514 -19.906 1 95.12 540 LYS B N 1
ATOM 10204 C CA . LYS B 1 540 ? 3.205 -2.393 -18.828 1 95.12 540 LYS B CA 1
ATOM 10205 C C . LYS B 1 540 ? 3.893 -2.412 -17.469 1 95.12 540 LYS B C 1
ATOM 10207 O O . LYS B 1 540 ? 3.568 -1.609 -16.594 1 95.12 540 LYS B O 1
ATOM 10212 N N . ASN B 1 541 ? 4.828 -3.297 -17.312 1 96.25 541 ASN B N 1
ATOM 10213 C CA . ASN B 1 541 ? 5.551 -3.416 -16.047 1 96.25 541 ASN B CA 1
ATOM 10214 C C . ASN B 1 541 ? 6.324 -2.141 -15.727 1 96.25 541 ASN B C 1
ATOM 10216 O O . ASN B 1 541 ? 6.348 -1.7 -14.57 1 96.25 541 ASN B O 1
ATOM 10220 N N . VAL B 1 542 ? 6.949 -1.549 -16.719 1 97.5 542 VAL B N 1
ATOM 10221 C CA . VAL B 1 542 ? 7.688 -0.306 -16.516 1 97.5 542 VAL B CA 1
ATOM 10222 C C . VAL B 1 542 ? 6.723 0.809 -16.109 1 97.5 542 VAL B C 1
ATOM 10224 O O . VAL B 1 542 ? 6.984 1.559 -15.172 1 97.5 542 VAL B O 1
ATOM 10227 N N . ALA B 1 543 ? 5.633 0.871 -16.844 1 95.5 543 ALA B N 1
ATOM 10228 C CA . ALA B 1 543 ? 4.637 1.907 -16.578 1 95.5 543 ALA B CA 1
ATOM 10229 C C . ALA B 1 543 ? 4.043 1.753 -15.18 1 95.5 543 ALA B C 1
ATOM 10231 O O . ALA B 1 543 ? 3.824 2.744 -14.477 1 95.5 543 ALA B O 1
ATOM 10232 N N . LEU B 1 544 ? 3.799 0.527 -14.773 1 94.88 544 LEU B N 1
ATOM 10233 C CA . LEU B 1 544 ? 3.264 0.259 -13.445 1 94.88 544 LEU B CA 1
ATOM 10234 C C . LEU B 1 544 ? 4.266 0.662 -12.367 1 94.88 544 LEU B C 1
ATOM 10236 O O . LEU B 1 544 ? 3.883 1.24 -11.344 1 94.88 544 LEU B O 1
ATOM 10240 N N . TYR B 1 545 ? 5.555 0.381 -12.586 1 96.81 545 TYR B N 1
ATOM 10241 C CA . TYR B 1 545 ? 6.598 0.775 -11.648 1 96.81 545 TYR B CA 1
ATOM 10242 C C . TYR B 1 545 ? 6.633 2.289 -11.469 1 96.81 545 TYR B C 1
ATOM 10244 O O . TYR B 1 545 ? 6.648 2.789 -10.344 1 96.81 545 TYR B O 1
ATOM 10252 N N . LEU B 1 546 ? 6.602 2.977 -12.594 1 96.94 546 LEU B N 1
ATOM 10253 C CA . LEU B 1 546 ? 6.648 4.434 -12.547 1 96.94 546 LEU B CA 1
ATOM 10254 C C . LEU B 1 546 ? 5.41 4.996 -11.859 1 96.94 546 LEU B C 1
ATOM 10256 O O . LEU B 1 546 ? 5.508 5.926 -11.055 1 96.94 546 LEU B O 1
ATOM 10260 N N . THR B 1 547 ? 4.27 4.445 -12.18 1 95.19 547 THR B N 1
ATOM 10261 C CA . THR B 1 547 ? 3.023 4.875 -11.547 1 95.19 547 THR B CA 1
ATOM 10262 C C . THR B 1 547 ? 3.088 4.684 -10.039 1 95.19 547 THR B C 1
ATOM 10264 O O . THR B 1 547 ? 2.715 5.578 -9.273 1 95.19 547 THR B O 1
ATOM 10267 N N . GLN B 1 548 ? 3.586 3.555 -9.609 1 95 548 GLN B N 1
ATOM 10268 C CA . GLN B 1 548 ? 3.699 3.262 -8.188 1 95 548 GLN B CA 1
ATOM 10269 C C . GLN B 1 548 ? 4.66 4.227 -7.5 1 95 548 GLN B C 1
ATOM 10271 O O . GLN B 1 548 ? 4.414 4.66 -6.371 1 95 548 GLN B O 1
ATOM 10276 N N . MET B 1 549 ? 5.766 4.52 -8.148 1 97 549 MET B N 1
ATOM 10277 C CA . MET B 1 549 ? 6.723 5.465 -7.586 1 97 549 MET B CA 1
ATOM 10278 C C . MET B 1 549 ? 6.09 6.84 -7.395 1 97 549 MET B C 1
ATOM 10280 O O . MET B 1 549 ? 6.285 7.48 -6.363 1 97 549 MET B O 1
ATOM 10284 N N . PHE B 1 550 ? 5.297 7.258 -8.312 1 96.5 550 PHE B N 1
ATOM 10285 C CA . PHE B 1 550 ? 4.695 8.586 -8.219 1 96.5 550 PHE B CA 1
ATOM 10286 C C . PHE B 1 550 ? 3.547 8.586 -7.219 1 96.5 550 PHE B C 1
ATOM 10288 O O . PHE B 1 550 ? 3.197 9.641 -6.672 1 96.5 550 PHE B O 1
ATOM 10295 N N . LYS B 1 551 ? 2.934 7.43 -6.98 1 94.62 551 LYS B N 1
ATOM 10296 C CA . LYS B 1 551 ? 2.014 7.32 -5.852 1 94.62 551 LYS B CA 1
ATOM 10297 C C . LYS B 1 551 ? 2.744 7.512 -4.523 1 94.62 551 LYS B C 1
ATOM 10299 O O . LYS B 1 551 ? 2.277 8.242 -3.65 1 94.62 551 LYS B O 1
ATOM 10304 N N . ILE B 1 552 ? 3.881 6.922 -4.441 1 97.25 552 ILE B N 1
ATOM 10305 C CA . ILE B 1 552 ? 4.691 7.016 -3.232 1 97.25 552 ILE B CA 1
ATOM 10306 C C . ILE B 1 552 ? 5.156 8.453 -3.037 1 97.25 552 ILE B C 1
ATOM 10308 O O . ILE B 1 552 ? 5.172 8.961 -1.911 1 97.25 552 ILE B O 1
ATOM 10312 N N . PHE B 1 553 ? 5.465 9.125 -4.164 1 98.12 553 PHE B N 1
ATOM 10313 C CA . PHE B 1 553 ? 5.934 10.508 -4.094 1 98.12 553 PHE B CA 1
ATOM 10314 C C . PHE B 1 553 ? 4.773 11.453 -3.814 1 98.12 553 PHE B C 1
ATOM 10316 O O . PHE B 1 553 ? 4.984 12.633 -3.525 1 98.12 553 PHE B O 1
ATOM 10323 N N . GLY B 1 554 ? 3.559 10.984 -3.906 1 96.62 554 GLY B N 1
ATOM 10324 C CA . GLY B 1 554 ? 2.373 11.781 -3.641 1 96.62 554 GLY B CA 1
ATOM 10325 C C . GLY B 1 554 ? 1.899 12.57 -4.848 1 96.62 554 GLY B C 1
ATOM 10326 O O . GLY B 1 554 ? 1.06 13.469 -4.719 1 96.62 554 GLY B O 1
ATOM 10327 N N . ALA B 1 555 ? 2.428 12.281 -6.02 1 95.5 555 ALA B N 1
ATOM 10328 C CA . ALA B 1 555 ? 2.045 12.992 -7.234 1 95.5 555 ALA B CA 1
ATOM 10329 C C . ALA B 1 555 ? 0.813 12.359 -7.875 1 95.5 555 ALA B C 1
ATOM 10331 O O . ALA B 1 555 ? 0.161 12.977 -8.727 1 95.5 555 ALA B O 1
ATOM 10332 N N . ILE B 1 556 ? 0.569 11.133 -7.559 1 90.69 556 ILE B N 1
ATOM 10333 C CA . ILE B 1 556 ? -0.657 10.438 -7.93 1 90.69 556 ILE B CA 1
ATOM 10334 C C . ILE B 1 556 ? -1.434 10.047 -6.676 1 90.69 556 ILE B C 1
ATOM 10336 O O . ILE B 1 556 ? -0.867 9.492 -5.734 1 90.69 556 ILE B O 1
ATOM 10340 N N . GLU B 1 557 ? -2.664 10.383 -6.68 1 82.88 557 GLU B N 1
ATOM 10341 C CA . GLU B 1 557 ? -3.477 10.102 -5.5 1 82.88 557 GLU B CA 1
ATOM 10342 C C . GLU B 1 557 ? -3.719 8.602 -5.344 1 82.88 557 GLU B C 1
ATOM 10344 O O . GLU B 1 557 ? -3.967 7.902 -6.328 1 82.88 557 GLU B O 1
ATOM 10349 N N . GLY B 1 558 ? -3.52 8.141 -4.117 1 71.19 558 GLY B N 1
ATOM 10350 C CA . GLY B 1 558 ? -3.793 6.746 -3.822 1 71.19 558 GLY B CA 1
ATOM 10351 C C . GLY B 1 558 ? -5.262 6.461 -3.576 1 71.19 558 GLY B C 1
ATOM 10352 O O . GLY B 1 558 ? -6.09 7.379 -3.596 1 71.19 558 GLY B O 1
ATOM 10353 N N . ASP B 1 559 ? -5.59 5.105 -3.547 1 66.69 559 ASP B N 1
ATOM 10354 C CA . ASP B 1 559 ? -6.93 4.664 -3.172 1 66.69 559 ASP B CA 1
ATOM 10355 C C . ASP B 1 559 ? -7.09 4.625 -1.653 1 66.69 559 ASP B C 1
ATOM 10357 O O . ASP B 1 559 ? -6.355 3.918 -0.962 1 66.69 559 ASP B O 1
ATOM 10361 N N . ASP B 1 560 ? -7.82 5.52 -1.13 1 66.25 560 ASP B N 1
ATOM 10362 C CA . ASP B 1 560 ? -8.008 5.559 0.317 1 66.25 560 ASP B CA 1
ATOM 10363 C C . ASP B 1 560 ? -9.289 4.832 0.726 1 66.25 560 ASP B C 1
ATOM 10365 O O . ASP B 1 560 ? -9.852 5.105 1.787 1 66.25 560 ASP B O 1
ATOM 10369 N N . ALA B 1 561 ? -9.656 3.939 -0.114 1 74.31 561 ALA B N 1
ATOM 10370 C CA . ALA B 1 561 ? -10.852 3.18 0.241 1 74.31 561 ALA B CA 1
ATOM 10371 C C . ALA B 1 561 ? -10.555 2.197 1.374 1 74.31 561 ALA B C 1
ATOM 10373 O O . ALA B 1 561 ? -9.492 1.574 1.405 1 74.31 561 ALA B O 1
ATOM 10374 N N . ILE B 1 562 ? -11.453 2.145 2.301 1 75.38 562 ILE B N 1
ATOM 10375 C CA . ILE B 1 562 ? -11.305 1.296 3.479 1 75.38 562 ILE B CA 1
ATOM 10376 C C . ILE B 1 562 ? -12.055 -0.015 3.271 1 75.38 562 ILE B C 1
ATOM 10378 O O . ILE B 1 562 ? -13.234 -0.009 2.912 1 75.38 562 ILE B O 1
ATOM 10382 N N . GLY B 1 563 ? -11.414 -1.1 3.441 1 80.25 563 GLY B N 1
ATOM 10383 C CA . GLY B 1 563 ? -12.047 -2.412 3.465 1 80.25 563 GLY B CA 1
ATOM 10384 C C . GLY B 1 563 ? -12.211 -3.018 2.086 1 80.25 563 GLY B C 1
ATOM 10385 O O . GLY B 1 563 ? -11.414 -2.76 1.186 1 80.25 563 GLY B O 1
ATOM 10386 N N . PHE B 1 564 ? -13.18 -3.916 1.945 1 68.56 564 PHE B N 1
ATOM 10387 C CA . PHE B 1 564 ? -13.391 -4.66 0.711 1 68.56 564 PHE B CA 1
ATOM 10388 C C . PHE B 1 564 ? -14.281 -3.877 -0.249 1 68.56 564 PHE B C 1
ATOM 10390 O O . PHE B 1 564 ? -15.297 -3.309 0.159 1 68.56 564 PHE B O 1
ATOM 10397 N N . PRO B 1 565 ? -13.812 -3.729 -1.498 1 64.94 565 PRO B N 1
ATOM 10398 C CA . PRO B 1 565 ? -14.641 -3.01 -2.467 1 64.94 565 PRO B CA 1
ATOM 10399 C C . PRO B 1 565 ? -16 -3.672 -2.686 1 64.94 565 PRO B C 1
ATOM 10401 O O . PRO B 1 565 ? -16.125 -4.891 -2.555 1 64.94 565 PRO B O 1
ATOM 10404 N N . ILE B 1 566 ? -16.906 -2.914 -2.752 1 51.88 566 ILE B N 1
ATOM 10405 C CA . ILE B 1 566 ? -18.234 -3.426 -3.078 1 51.88 566 ILE B CA 1
ATOM 10406 C C . ILE B 1 566 ? -18.344 -3.65 -4.586 1 51.88 566 ILE B C 1
ATOM 10408 O O . ILE B 1 566 ? -17.906 -2.809 -5.375 1 51.88 566 ILE B O 1
ATOM 10412 N N . ALA B 1 567 ? -18.453 -4.953 -4.953 1 45.94 567 ALA B N 1
ATOM 10413 C CA . ALA B 1 567 ? -18.547 -5.352 -6.352 1 45.94 567 ALA B CA 1
ATOM 10414 C C . ALA B 1 567 ? -19.391 -4.359 -7.145 1 45.94 567 ALA B C 1
ATOM 10416 O O . ALA B 1 567 ? -20.625 -4.398 -7.09 1 45.94 567 ALA B O 1
ATOM 10417 N N . ALA B 1 568 ? -19.156 -3.084 -7.055 1 42.97 568 ALA B N 1
ATOM 10418 C CA . ALA B 1 568 ? -19.984 -2.152 -7.812 1 42.97 568 ALA B CA 1
ATOM 10419 C C . ALA B 1 568 ? -19.906 -2.441 -9.305 1 42.97 568 ALA B C 1
ATOM 10421 O O . ALA B 1 568 ? -18.938 -3.037 -9.781 1 42.97 568 ALA B O 1
ATOM 10422 N N . CYS B 1 569 ? -21.062 -2.258 -10.117 1 35.91 569 CYS B N 1
ATOM 10423 C CA . CYS B 1 569 ? -21.344 -2.158 -11.547 1 35.91 569 CYS B CA 1
ATOM 10424 C C . CYS B 1 569 ? -20.25 -1.354 -12.25 1 35.91 569 CYS B C 1
ATOM 10426 O O . CYS B 1 569 ? -20.078 -0.164 -11.977 1 35.91 569 CYS B O 1
ATOM 10428 N N . GLN B 1 570 ? -19.188 -1.62 -12.375 1 33.62 570 GLN B N 1
ATOM 10429 C CA . GLN B 1 570 ? -18.469 -1.06 -13.516 1 33.62 570 GLN B CA 1
ATOM 10430 C C . GLN B 1 570 ? -19.438 -0.454 -14.523 1 33.62 570 GLN B C 1
ATOM 10432 O O . GLN B 1 570 ? -20.328 -1.146 -15.047 1 33.62 570 GLN B O 1
ATOM 10437 N N . GLY B 1 571 ? -19.5 0.878 -14.625 1 38.75 571 GLY B N 1
ATOM 10438 C CA . GLY B 1 571 ? -20.156 1.692 -15.633 1 38.75 571 GLY B CA 1
ATOM 10439 C C . GLY B 1 571 ? -21.547 2.141 -15.227 1 38.75 571 GLY B C 1
ATOM 10440 O O . GLY B 1 571 ? -22.375 2.479 -16.078 1 38.75 571 GLY B O 1
ATOM 10441 N N . THR B 1 572 ? -22.031 1.652 -14.102 1 42.41 572 THR B N 1
ATOM 10442 C CA . THR B 1 572 ? -23.453 1.932 -13.945 1 42.41 572 THR B CA 1
ATOM 10443 C C . THR B 1 572 ? -23.688 3.412 -13.656 1 42.41 572 THR B C 1
ATOM 10445 O O . THR B 1 572 ? -22.891 4.051 -12.969 1 42.41 572 THR B O 1
ATOM 10448 N N . ASN B 1 573 ? -24.5 4 -14.391 1 49.75 573 ASN B N 1
ATOM 10449 C CA . ASN B 1 573 ? -25.219 5.27 -14.289 1 49.75 573 ASN B CA 1
ATOM 10450 C C . ASN B 1 573 ? -25.656 5.555 -12.859 1 49.75 573 ASN B C 1
ATOM 10452 O O . ASN B 1 573 ? -26.219 4.676 -12.195 1 49.75 573 ASN B O 1
ATOM 10456 N N . LEU B 1 574 ? -24.984 6.449 -12.156 1 58.25 574 LEU B N 1
ATOM 10457 C CA . LEU B 1 574 ? -25.359 6.953 -10.844 1 58.25 574 LEU B CA 1
ATOM 10458 C C . LEU B 1 574 ? -26.844 6.75 -10.57 1 58.25 574 LEU B C 1
ATOM 10460 O O . LEU B 1 574 ? -27.234 6.332 -9.477 1 58.25 574 LEU B O 1
ATOM 10464 N N . GLU B 1 575 ? -27.547 7.039 -11.594 1 58.41 575 GLU B N 1
ATOM 10465 C CA . GLU B 1 575 ? -29 6.934 -11.469 1 58.41 575 GLU B CA 1
ATOM 10466 C C . GLU B 1 575 ? -29.422 5.492 -11.211 1 58.41 575 GLU B C 1
ATOM 10468 O O . GLU B 1 575 ? -30.234 5.23 -10.328 1 58.41 575 GLU B O 1
ATOM 10473 N N . THR B 1 576 ? -28.828 4.676 -11.852 1 62.75 576 THR B N 1
ATOM 10474 C CA . THR B 1 576 ? -29.188 3.273 -11.695 1 62.75 576 THR B CA 1
ATOM 10475 C C . THR B 1 576 ? -28.719 2.74 -10.344 1 62.75 576 THR B C 1
ATOM 10477 O O . THR B 1 576 ? -29.375 1.878 -9.75 1 62.75 576 THR B O 1
ATOM 10480 N N . ALA B 1 577 ? -27.672 3.387 -9.891 1 68.81 577 ALA B N 1
ATOM 10481 C CA . ALA B 1 577 ? -27.094 2.93 -8.625 1 68.81 577 ALA B CA 1
ATOM 10482 C C . ALA B 1 577 ? -27.906 3.459 -7.441 1 68.81 577 ALA B C 1
ATOM 10484 O O . ALA B 1 577 ? -28.125 2.746 -6.457 1 68.81 577 ALA B O 1
ATOM 10485 N N . VAL B 1 578 ? -28.438 4.582 -7.566 1 75.5 578 VAL B N 1
ATOM 10486 C CA . VAL B 1 578 ? -29.016 5.27 -6.41 1 75.5 578 VAL B CA 1
ATOM 10487 C C . VAL B 1 578 ? -30.531 5.062 -6.379 1 75.5 578 VAL B C 1
ATOM 10489 O O . VAL B 1 578 ? -31.141 5.039 -5.309 1 75.5 578 VAL B O 1
ATOM 10492 N N . MET B 1 579 ? -31.188 4.734 -7.473 1 74.56 579 MET B N 1
ATOM 10493 C CA . MET B 1 579 ? -32.625 4.762 -7.602 1 74.56 579 MET B CA 1
ATOM 10494 C C . MET B 1 579 ? -33.281 3.697 -6.723 1 74.56 579 MET B C 1
ATOM 10496 O O . MET B 1 579 ? -34.312 3.941 -6.105 1 74.56 579 MET B O 1
ATOM 10500 N N . PRO B 1 580 ? -32.594 2.631 -6.586 1 79.56 580 PRO B N 1
ATOM 10501 C CA . PRO B 1 580 ? -33.25 1.647 -5.723 1 79.56 580 PRO B CA 1
ATOM 10502 C C . PRO B 1 580 ? -33.375 2.121 -4.273 1 79.56 580 PRO B C 1
ATOM 10504 O O . PRO B 1 580 ? -34.375 1.838 -3.609 1 79.56 580 PRO B O 1
ATOM 10507 N N . PHE B 1 581 ? -32.531 2.836 -3.914 1 84.81 581 PHE B N 1
ATOM 10508 C CA . PHE B 1 581 ? -32.531 3.324 -2.541 1 84.81 581 PHE B CA 1
ATOM 10509 C C . PHE B 1 581 ? -33.5 4.473 -2.373 1 84.81 581 PHE B C 1
ATOM 10511 O O . PHE B 1 581 ? -34.219 4.531 -1.377 1 84.81 581 PHE B O 1
ATOM 10518 N N . LEU B 1 582 ? -33.469 5.203 -3.359 1 81.19 582 LEU B N 1
ATOM 10519 C CA . LEU B 1 582 ? -34.406 6.324 -3.34 1 81.19 582 LEU B CA 1
ATOM 10520 C C . LEU B 1 582 ? -35.844 5.824 -3.408 1 81.19 582 LEU B C 1
ATOM 10522 O O . LEU B 1 582 ? -36.719 6.355 -2.725 1 81.19 582 LEU B O 1
ATOM 10526 N N . SER B 1 583 ? -36.031 4.82 -4.211 1 82.31 583 SER B N 1
ATOM 10527 C CA . SER B 1 583 ? -37.375 4.242 -4.312 1 82.31 583 SER B CA 1
ATOM 10528 C C . SER B 1 583 ? -37.812 3.652 -2.982 1 82.31 583 SER B C 1
ATOM 10530 O O . SER B 1 583 ? -38.969 3.811 -2.586 1 82.31 583 SER B O 1
ATOM 10532 N N . THR B 1 584 ? -36.906 3.092 -2.387 1 87.25 584 THR B N 1
ATOM 10533 C CA . THR B 1 584 ? -37.219 2.508 -1.083 1 87.25 584 THR B CA 1
ATOM 10534 C C . THR B 1 584 ? -37.562 3.596 -0.071 1 87.25 584 THR B C 1
ATOM 10536 O O . THR B 1 584 ? -38.5 3.447 0.703 1 87.25 584 THR B O 1
ATOM 10539 N N . LEU B 1 585 ? -36.812 4.57 -0.121 1 90.5 585 LEU B N 1
ATOM 10540 C CA . LEU B 1 585 ? -37.062 5.699 0.763 1 90.5 585 LEU B CA 1
ATOM 10541 C C . LEU B 1 585 ? -38.438 6.301 0.49 1 90.5 585 LEU B C 1
ATOM 10543 O O . LEU B 1 585 ? -39.188 6.562 1.422 1 90.5 585 LEU B O 1
ATOM 10547 N N . ALA B 1 586 ? -38.75 6.402 -0.748 1 83.88 586 ALA B N 1
ATOM 10548 C CA . ALA B 1 586 ? -40.031 6.988 -1.152 1 83.88 586 ALA B CA 1
ATOM 10549 C C . ALA B 1 586 ? -41.188 6.102 -0.73 1 83.88 586 ALA B C 1
ATOM 10551 O O . ALA B 1 586 ? -42.219 6.598 -0.234 1 83.88 586 ALA B O 1
ATOM 10552 N N . GLU B 1 587 ? -41.031 4.84 -0.888 1 87.31 587 GLU B N 1
ATOM 10553 C CA . GLU B 1 587 ? -42.062 3.902 -0.515 1 87.31 587 GLU B CA 1
ATOM 10554 C C . GLU B 1 587 ? -42.281 3.873 0.997 1 87.31 587 GLU B C 1
ATOM 10556 O O . GLU B 1 587 ? -43.406 3.832 1.476 1 87.31 587 GLU B O 1
ATOM 10561 N N . PHE B 1 588 ? -41.25 3.916 1.614 1 91.88 588 PHE B N 1
ATOM 10562 C CA . PHE B 1 588 ? -41.312 3.941 3.07 1 91.88 588 PHE B CA 1
ATOM 10563 C C . PHE B 1 588 ? -42.031 5.199 3.553 1 91.88 588 PHE B C 1
ATOM 10565 O O . PHE B 1 588 ? -42.938 5.129 4.391 1 91.88 588 PHE B O 1
ATOM 10572 N N . ARG B 1 589 ? -41.562 6.238 3.025 1 92.44 589 ARG B N 1
ATOM 10573 C CA . ARG B 1 589 ? -42.188 7.512 3.385 1 92.44 589 ARG B CA 1
ATOM 10574 C C . ARG B 1 589 ? -43.688 7.492 3.104 1 92.44 589 ARG B C 1
ATOM 10576 O O . ARG B 1 589 ? -44.5 7.98 3.908 1 92.44 589 ARG B O 1
ATOM 10583 N N . GLU B 1 590 ? -44.094 6.898 1.981 1 87.19 590 GLU B N 1
ATOM 10584 C CA . GLU B 1 590 ? -45.5 6.84 1.612 1 87.19 590 GLU B CA 1
ATOM 10585 C C . GLU B 1 590 ? -46.281 5.984 2.6 1 87.19 590 GLU B C 1
ATOM 10587 O O . GLU B 1 590 ? -47.406 6.348 2.992 1 87.19 590 GLU B O 1
ATOM 10592 N N . SER B 1 591 ? -45.688 4.961 2.965 1 90 591 SER B N 1
ATOM 10593 C CA . SER B 1 591 ? -46.344 4.102 3.949 1 90 591 SER B CA 1
ATOM 10594 C C . SER B 1 591 ? -46.5 4.816 5.289 1 90 591 SER B C 1
ATOM 10596 O O . SER B 1 591 ? -47.531 4.688 5.949 1 90 591 SER B O 1
ATOM 10598 N N . VAL B 1 592 ? -45.531 5.504 5.594 1 92.19 592 VAL B N 1
ATOM 10599 C CA . VAL B 1 592 ? -45.562 6.27 6.836 1 92.19 592 VAL B CA 1
ATOM 10600 C C . VAL B 1 592 ? -46.688 7.316 6.773 1 92.19 592 VAL B C 1
ATOM 10602 O O . VAL B 1 592 ? -47.438 7.477 7.723 1 92.19 592 VAL B O 1
ATOM 10605 N N . ARG B 1 593 ? -46.812 7.922 5.668 1 90.69 593 ARG B N 1
ATOM 10606 C CA . ARG B 1 593 ? -47.844 8.945 5.469 1 90.69 593 ARG B CA 1
ATOM 10607 C C . ARG B 1 593 ? -49.219 8.352 5.562 1 90.69 593 ARG B C 1
ATOM 10609 O O . ARG B 1 593 ? -50.125 8.938 6.184 1 90.69 593 ARG B O 1
ATOM 10616 N N . GLN B 1 594 ? -49.375 7.23 5.004 1 88.62 594 GLN B N 1
ATOM 10617 C CA . GLN B 1 594 ? -50.656 6.57 5.02 1 88.62 594 GLN B CA 1
ATOM 10618 C C . GLN B 1 594 ? -51.094 6.207 6.441 1 88.62 594 GLN B C 1
ATOM 10620 O O . GLN B 1 594 ? -52.219 6.469 6.848 1 88.62 594 GLN B O 1
ATOM 10625 N N . ILE B 1 595 ? -50.188 5.738 7.105 1 91.12 595 ILE B N 1
ATOM 10626 C CA . ILE B 1 595 ? -50.469 5.34 8.477 1 91.12 595 ILE B CA 1
ATOM 10627 C C . ILE B 1 595 ? -50.719 6.582 9.336 1 91.12 595 ILE B C 1
ATOM 10629 O O . ILE B 1 595 ? -51.594 6.594 10.195 1 91.12 595 ILE B O 1
ATOM 10633 N N . ALA B 1 596 ? -49.938 7.539 9.094 1 90.88 596 ALA B N 1
ATOM 10634 C CA . ALA B 1 596 ? -50.062 8.789 9.836 1 90.88 596 ALA B CA 1
ATOM 10635 C C . ALA B 1 596 ? -51.438 9.43 9.617 1 90.88 596 ALA B C 1
ATOM 10637 O O . ALA B 1 596 ? -52.031 9.969 10.547 1 90.88 596 ALA B O 1
ATOM 10638 N N . ARG B 1 597 ? -51.906 9.367 8.398 1 88.31 597 ARG B N 1
ATOM 10639 C CA . ARG B 1 597 ? -53.25 9.906 8.062 1 88.31 597 ARG B CA 1
ATOM 10640 C C . ARG B 1 597 ? -54.344 9.102 8.734 1 88.31 597 ARG B C 1
ATOM 10642 O O . ARG B 1 597 ? -55.281 9.672 9.273 1 88.31 597 ARG B O 1
ATOM 10649 N N . GLU B 1 598 ? -54.156 7.883 8.719 1 87.38 598 GLU B N 1
ATOM 10650 C CA . GLU B 1 598 ? -55.125 6.992 9.312 1 87.38 598 GLU B CA 1
ATOM 10651 C C . GLU B 1 598 ? -55.188 7.156 10.828 1 87.38 598 GLU B C 1
ATOM 10653 O O . GLU B 1 598 ? -56.281 7.168 11.422 1 87.38 598 GLU B O 1
ATOM 10658 N N . LYS B 1 599 ? -54.094 7.395 11.359 1 90.69 599 LYS B N 1
ATOM 10659 C CA . LYS B 1 599 ? -54 7.457 12.812 1 90.69 599 LYS B CA 1
ATOM 10660 C C . LYS B 1 599 ? -53.938 8.906 13.297 1 90.69 599 LYS B C 1
ATOM 10662 O O . LYS B 1 599 ? -53.781 9.156 14.5 1 90.69 599 LYS B O 1
ATOM 10667 N N . LYS B 1 600 ? -53.938 9.859 12.375 1 85.94 600 LYS B N 1
ATOM 10668 C CA . LYS B 1 600 ? -54 11.297 12.641 1 85.94 600 LYS B CA 1
ATOM 10669 C C . LYS B 1 600 ? -52.781 11.727 13.469 1 85.94 600 LYS B C 1
ATOM 10671 O O . LYS B 1 600 ? -52.938 12.414 14.484 1 85.94 600 LYS B O 1
ATOM 10676 N N . VAL B 1 601 ? -51.719 11.266 13.109 1 89.69 601 VAL B N 1
ATOM 10677 C CA . VAL B 1 601 ? -50.5 11.68 13.742 1 89.69 601 VAL B CA 1
ATOM 10678 C C . VAL B 1 601 ? -49.844 12.797 12.922 1 89.69 601 VAL B C 1
ATOM 10680 O O . VAL B 1 601 ? -49.031 12.531 12.031 1 89.69 601 VAL B O 1
ATOM 10683 N N . MET B 1 602 ? -50.031 14 13.25 1 87.19 602 MET B N 1
ATOM 10684 C CA . MET B 1 602 ? -49.656 15.172 12.469 1 87.19 602 MET B CA 1
ATOM 10685 C C . MET B 1 602 ? -48.125 15.344 12.43 1 87.19 602 MET B C 1
ATOM 10687 O O . MET B 1 602 ? -47.594 15.805 11.43 1 87.19 602 MET B O 1
ATOM 10691 N N . ASP B 1 603 ? -47.5 14.938 13.461 1 89.75 603 ASP B N 1
ATOM 10692 C CA . ASP B 1 603 ? -46.062 15.07 13.531 1 89.75 603 ASP B CA 1
ATOM 10693 C C . ASP B 1 603 ? -45.375 14.258 12.438 1 89.75 603 ASP B C 1
ATOM 10695 O O . ASP B 1 603 ? -44.375 14.68 11.883 1 89.75 603 ASP B O 1
ATOM 10699 N N . LEU B 1 604 ? -45.969 13.234 12.094 1 90.5 604 LEU B N 1
ATOM 10700 C CA . LEU B 1 604 ? -45.406 12.359 11.07 1 90.5 604 LEU B CA 1
ATOM 10701 C C . LEU B 1 604 ? -45.625 12.938 9.672 1 90.5 604 LEU B C 1
ATOM 10703 O O . LEU B 1 604 ? -44.781 12.781 8.789 1 90.5 604 LEU B O 1
ATOM 10707 N N . LEU B 1 605 ? -46.688 13.5 9.539 1 89.56 605 LEU B N 1
ATOM 10708 C CA . LEU B 1 605 ? -46.969 14.156 8.266 1 89.56 605 LEU B CA 1
ATOM 10709 C C . LEU B 1 605 ? -46 15.328 8.039 1 89.56 605 LEU B C 1
ATOM 10711 O O . LEU B 1 605 ? -45.5 15.523 6.934 1 89.56 605 LEU B O 1
ATOM 10715 N N . THR B 1 606 ? -45.781 15.977 9.078 1 90.12 606 THR B N 1
ATOM 10716 C CA . THR B 1 606 ? -44.812 17.078 9.008 1 90.12 606 THR B CA 1
ATOM 10717 C C . THR B 1 606 ? -43.406 16.562 8.68 1 90.12 606 THR B C 1
ATOM 10719 O O . THR B 1 606 ? -42.719 17.141 7.852 1 90.12 606 THR B O 1
ATOM 10722 N N . LEU B 1 607 ? -43.094 15.531 9.32 1 91.69 607 LEU B N 1
ATOM 10723 C CA . LEU B 1 607 ? -41.781 14.922 9.086 1 91.69 607 LEU B CA 1
ATOM 10724 C C . LEU B 1 607 ? -41.656 14.469 7.637 1 91.69 607 LEU B C 1
ATOM 10726 O O . LEU B 1 607 ? -40.594 14.617 7.031 1 91.69 607 LEU B O 1
ATOM 10730 N N . SER B 1 608 ? -42.625 13.93 7.125 1 91.31 608 SER B N 1
ATOM 10731 C CA . SER B 1 608 ? -42.656 13.469 5.742 1 91.31 608 SER B CA 1
ATOM 10732 C C . SER B 1 608 ? -42.531 14.633 4.766 1 91.31 608 SER B C 1
ATOM 10734 O O . SER B 1 608 ? -41.875 14.508 3.725 1 91.31 608 SER B O 1
ATOM 10736 N N . ASP B 1 609 ? -43.062 15.711 5.129 1 88.69 609 ASP B N 1
ATOM 10737 C CA . ASP B 1 609 ? -42.969 16.906 4.305 1 88.69 609 ASP B CA 1
ATOM 10738 C C . ASP B 1 609 ? -41.562 17.484 4.352 1 88.69 609 ASP B C 1
ATOM 10740 O O . ASP B 1 609 ? -41.031 17.938 3.334 1 88.69 609 ASP B O 1
ATOM 10744 N N . ILE B 1 610 ? -41.062 17.453 5.426 1 88.94 610 ILE B N 1
ATOM 10745 C CA . ILE B 1 610 ? -39.688 17.953 5.598 1 88.94 610 ILE B CA 1
ATOM 10746 C C . ILE B 1 610 ? -38.75 17.125 4.754 1 88.94 610 ILE B C 1
ATOM 10748 O O . ILE B 1 610 ? -37.844 17.672 4.102 1 88.94 610 ILE B O 1
ATOM 10752 N N . LEU B 1 611 ? -38.906 15.875 4.785 1 91.69 611 LEU B N 1
ATOM 10753 C CA . LEU B 1 611 ? -38.062 14.992 3.979 1 91.69 611 LEU B CA 1
ATOM 10754 C C . LEU B 1 611 ? -38.188 15.344 2.498 1 91.69 611 LEU B C 1
ATOM 10756 O O . LEU B 1 611 ? -37.156 15.453 1.809 1 91.69 611 LEU B O 1
ATOM 10760 N N . ARG B 1 612 ? -39.344 15.562 2.01 1 86.06 612 ARG B N 1
ATOM 10761 C CA . ARG B 1 612 ? -39.625 15.82 0.6 1 86.06 612 ARG B CA 1
ATOM 10762 C C . ARG B 1 612 ? -39.125 17.203 0.188 1 86.06 612 ARG B C 1
ATOM 10764 O O . ARG B 1 612 ? -38.438 17.344 -0.83 1 86.06 612 ARG B O 1
ATOM 10771 N N . ASP B 1 613 ? -39.344 18.141 1.057 1 82.44 613 ASP B N 1
ATOM 10772 C CA . ASP B 1 613 ? -39.156 19.516 0.632 1 82.44 613 ASP B CA 1
ATOM 10773 C C . ASP B 1 613 ? -37.812 20.062 1.064 1 82.44 613 ASP B C 1
ATOM 10775 O O . ASP B 1 613 ? -37.25 20.969 0.424 1 82.44 613 ASP B O 1
ATOM 10779 N N . ASP B 1 614 ? -37.25 19.484 2.092 1 85.5 614 ASP B N 1
ATOM 10780 C CA . ASP B 1 614 ? -36.062 20.109 2.641 1 85.5 614 ASP B CA 1
ATOM 10781 C C . ASP B 1 614 ? -34.844 19.172 2.494 1 85.5 614 ASP B C 1
ATOM 10783 O O . ASP B 1 614 ? -33.812 19.594 2.02 1 85.5 614 ASP B O 1
ATOM 10787 N N . ILE B 1 615 ? -35 18 2.777 1 87 615 ILE B N 1
ATOM 10788 C CA . ILE B 1 615 ? -33.844 17.109 2.912 1 87 615 ILE B CA 1
ATOM 10789 C C . ILE B 1 615 ? -33.469 16.547 1.546 1 87 615 ILE B C 1
ATOM 10791 O O . ILE B 1 615 ? -32.281 16.609 1.137 1 87 615 ILE B O 1
ATOM 10795 N N . LEU B 1 616 ? -34.344 16 0.795 1 86 616 LEU B N 1
ATOM 10796 C CA . LEU B 1 616 ? -34.062 15.289 -0.445 1 86 616 LEU B CA 1
ATOM 10797 C C . LEU B 1 616 ? -33.562 16.234 -1.523 1 86 616 LEU B C 1
ATOM 10799 O O . LEU B 1 616 ? -32.656 15.898 -2.285 1 86 616 LEU B O 1
ATOM 10803 N N . PRO B 1 617 ? -34.062 17.438 -1.575 1 79.06 617 PRO B N 1
ATOM 10804 C CA . PRO B 1 617 ? -33.531 18.375 -2.58 1 79.06 617 PRO B CA 1
ATOM 10805 C C . PRO B 1 617 ? -32.031 18.672 -2.379 1 79.06 617 PRO B C 1
ATOM 10807 O O . PRO B 1 617 ? -31.312 18.906 -3.35 1 79.06 617 PRO B O 1
ATOM 10810 N N . GLU B 1 618 ? -31.625 18.547 -1.182 1 81.25 618 GLU B N 1
ATOM 10811 C CA . GLU B 1 618 ? -30.203 18.766 -0.89 1 81.25 618 GLU B CA 1
ATOM 10812 C C . GLU B 1 618 ? -29.344 17.641 -1.416 1 81.25 618 GLU B C 1
ATOM 10814 O O . GLU B 1 618 ? -28.125 17.781 -1.552 1 81.25 618 GLU B O 1
ATOM 10819 N N . LEU B 1 619 ? -30 16.609 -1.734 1 81.19 619 LEU B N 1
ATOM 10820 C CA . LEU B 1 619 ? -29.297 15.453 -2.266 1 81.19 619 LEU B CA 1
ATOM 10821 C C . LEU B 1 619 ? -29.547 15.297 -3.76 1 81.19 619 LEU B C 1
ATOM 10823 O O . LEU B 1 619 ? -29.203 14.273 -4.352 1 81.19 619 LEU B O 1
ATOM 10827 N N . GLY B 1 620 ? -30.25 16.297 -4.266 1 75.88 620 GLY B N 1
ATOM 10828 C CA . GLY B 1 620 ? -30.547 16.25 -5.688 1 75.88 620 GLY B CA 1
ATOM 10829 C C . GLY B 1 620 ? -31.703 15.336 -6.035 1 75.88 620 GLY B C 1
ATOM 10830 O O . GLY B 1 620 ? -31.703 14.703 -7.09 1 75.88 620 GLY B O 1
ATOM 10831 N N . VAL B 1 621 ? -32.562 15.086 -5.113 1 83.25 621 VAL B N 1
ATOM 10832 C CA . VAL B 1 621 ? -33.688 14.195 -5.332 1 83.25 621 VAL B CA 1
ATOM 10833 C C . VAL B 1 621 ? -35 14.984 -5.242 1 83.25 621 VAL B C 1
ATOM 10835 O O . VAL B 1 621 ? -35.219 15.727 -4.281 1 83.25 621 VAL B O 1
ATOM 10838 N N . ARG B 1 622 ? -35.781 14.945 -6.277 1 79 622 ARG B N 1
ATOM 10839 C CA . ARG B 1 622 ? -37.125 15.508 -6.273 1 79 622 ARG B CA 1
ATOM 10840 C C . ARG B 1 622 ? -38.188 14.422 -6.074 1 79 622 ARG B C 1
ATOM 10842 O O . ARG B 1 622 ? -38.25 13.461 -6.844 1 79 622 ARG B O 1
ATOM 10849 N N . LEU B 1 623 ? -38.875 14.586 -5.012 1 85 623 LEU B N 1
ATOM 10850 C CA . LEU B 1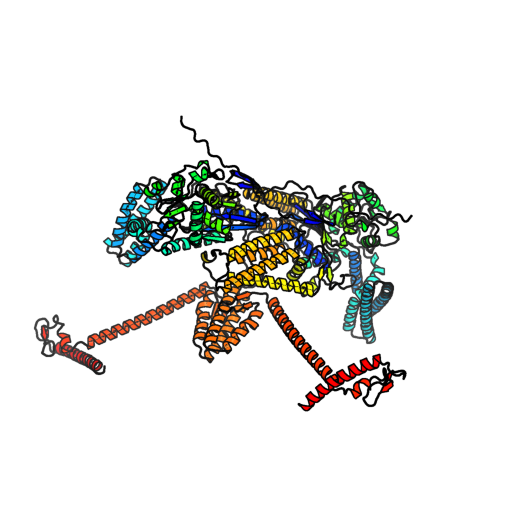 623 ? -39.938 13.656 -4.711 1 85 623 LEU B CA 1
ATOM 10851 C C . LEU B 1 623 ? -41.312 14.312 -4.914 1 85 623 LEU B C 1
ATOM 10853 O O . LEU B 1 623 ? -41.562 15.398 -4.395 1 85 623 LEU B O 1
ATOM 10857 N N . GLU B 1 624 ? -42.125 13.727 -5.781 1 77.94 624 GLU B N 1
ATOM 10858 C CA . GLU B 1 624 ? -43.469 14.258 -6.082 1 77.94 624 GLU B CA 1
ATOM 10859 C C . GLU B 1 624 ? -44.562 13.305 -5.625 1 77.94 624 GLU B C 1
ATOM 10861 O O . GLU B 1 624 ? -44.531 12.117 -5.945 1 77.94 624 GLU B O 1
ATOM 10866 N N . ASP B 1 625 ? -45.375 13.906 -4.918 1 79.69 625 ASP B N 1
ATOM 10867 C CA . ASP B 1 625 ? -46.531 13.117 -4.441 1 79.69 625 ASP B CA 1
ATOM 10868 C C . ASP B 1 625 ? -47.688 13.18 -5.418 1 79.69 625 ASP B C 1
ATOM 10870 O O . ASP B 1 625 ? -47.969 14.242 -5.977 1 79.69 625 ASP B O 1
ATOM 10874 N N . HIS B 1 626 ? -48.188 12.047 -5.773 1 66.88 626 HIS B N 1
ATOM 10875 C CA . HIS B 1 626 ? -49.406 11.992 -6.578 1 66.88 626 HIS B CA 1
ATOM 10876 C C . HIS B 1 626 ? -50.531 11.305 -5.824 1 66.88 626 HIS B C 1
ATOM 10878 O O . HIS B 1 626 ? -50.344 10.242 -5.227 1 66.88 626 HIS B O 1
ATOM 10884 N N . GLU B 1 627 ? -51.656 11.977 -5.777 1 63.06 627 GLU B N 1
ATOM 10885 C CA . GLU B 1 627 ? -52.812 11.422 -5.059 1 63.06 627 GLU B CA 1
ATOM 10886 C C . GLU B 1 627 ? -53.25 10.102 -5.68 1 63.06 627 GLU B C 1
ATOM 10888 O O . GLU B 1 627 ? -53.562 10.039 -6.871 1 63.06 627 GLU B O 1
ATOM 10893 N N . GLY B 1 628 ? -53.281 9.047 -4.922 1 63.34 628 GLY B N 1
ATOM 10894 C CA . GLY B 1 628 ? -53.75 7.742 -5.363 1 63.34 628 GLY B CA 1
ATOM 10895 C C . GLY B 1 628 ? -52.688 6.973 -6.141 1 63.34 628 GLY B C 1
ATOM 10896 O O . GLY B 1 628 ? -52.906 5.816 -6.516 1 63.34 628 GLY B O 1
ATOM 10897 N N . LEU B 1 629 ? -51.5 7.59 -6.441 1 63.84 629 LEU B N 1
ATOM 10898 C CA . LEU B 1 629 ? -50.438 6.949 -7.199 1 63.84 629 LEU B CA 1
ATOM 10899 C C . LEU B 1 629 ? -49.125 6.926 -6.395 1 63.84 629 LEU B C 1
ATOM 10901 O O . LEU B 1 629 ? -48.969 7.723 -5.473 1 63.84 629 LEU B O 1
ATOM 10905 N N . PRO B 1 630 ? -48.219 6.02 -6.734 1 75.06 630 PRO B N 1
ATOM 10906 C CA . PRO B 1 630 ? -46.938 5.977 -6.059 1 75.06 630 PRO B CA 1
ATOM 10907 C C . PRO B 1 630 ? -46.094 7.23 -6.297 1 75.06 630 PRO B C 1
ATOM 10909 O O . PRO B 1 630 ? -46.188 7.852 -7.359 1 75.06 630 PRO B O 1
ATOM 10912 N N . PRO B 1 631 ? -45.344 7.582 -5.211 1 77.44 631 PRO B N 1
ATOM 10913 C CA . PRO B 1 631 ? -44.5 8.773 -5.375 1 77.44 631 PRO B CA 1
ATOM 10914 C C . PRO B 1 631 ? -43.469 8.609 -6.477 1 77.44 631 PRO B C 1
ATOM 10916 O O . PRO B 1 631 ? -43.031 7.488 -6.762 1 77.44 631 PRO B O 1
ATOM 10919 N N . VAL B 1 632 ? -43.219 9.664 -7.18 1 74.19 632 VAL B N 1
ATOM 10920 C CA . VAL B 1 632 ? -42.25 9.672 -8.258 1 74.19 632 VAL B CA 1
ATOM 10921 C C . VAL B 1 632 ? -40.938 10.305 -7.758 1 74.19 632 VAL B C 1
ATOM 10923 O O . VAL B 1 632 ? -40.969 11.391 -7.176 1 74.19 632 VAL B O 1
ATOM 10926 N N . VAL B 1 633 ? -39.906 9.523 -7.902 1 81.94 633 VAL B N 1
ATOM 10927 C CA . VAL B 1 633 ? -38.594 9.984 -7.48 1 81.94 633 VAL B CA 1
ATOM 10928 C C . VAL B 1 633 ? -37.75 10.359 -8.703 1 81.94 633 VAL B C 1
ATOM 10930 O O . VAL B 1 633 ? -37.656 9.578 -9.656 1 81.94 633 VAL B O 1
ATOM 10933 N N . LYS B 1 634 ? -37.219 11.586 -8.766 1 73.5 634 LYS B N 1
ATOM 10934 C CA . LYS B 1 634 ? -36.375 12.047 -9.859 1 73.5 634 LYS B CA 1
ATOM 10935 C C . LYS B 1 634 ? -35.031 12.523 -9.328 1 73.5 634 LYS B C 1
ATOM 10937 O O . LYS B 1 634 ? -34.969 13.211 -8.305 1 73.5 634 LYS B O 1
ATOM 10942 N N . LEU B 1 635 ? -34.031 12.023 -9.992 1 72.31 635 LEU B N 1
ATOM 10943 C CA . LEU B 1 635 ? -32.688 12.523 -9.703 1 72.31 635 LEU B CA 1
ATOM 10944 C C . LEU B 1 635 ? -32.375 13.734 -10.57 1 72.31 635 LEU B C 1
ATOM 10946 O O . LEU B 1 635 ? -32.438 13.648 -11.805 1 72.31 635 LEU B O 1
ATOM 10950 N N . VAL B 1 636 ? -32.219 14.828 -9.898 1 65.44 636 VAL B N 1
ATOM 10951 C CA . VAL B 1 636 ? -31.984 16.078 -10.602 1 65.44 636 VAL B CA 1
ATOM 10952 C C . VAL B 1 636 ? -30.719 16.734 -10.062 1 65.44 636 VAL B C 1
ATOM 10954 O O . VAL B 1 636 ? -30.203 16.344 -9.016 1 65.44 636 VAL B O 1
ATOM 10957 N N . ASP B 1 637 ? -30.25 17.609 -10.852 1 64.62 637 ASP B N 1
ATOM 10958 C CA . ASP B 1 637 ? -29.078 18.359 -10.414 1 64.62 637 ASP B CA 1
ATOM 10959 C C . ASP B 1 637 ? -29.391 19.156 -9.148 1 64.62 637 ASP B C 1
ATOM 10961 O O . ASP B 1 637 ? -30.422 19.844 -9.07 1 64.62 637 ASP B O 1
ATOM 10965 N N . LYS B 1 638 ? -28.625 18.938 -8.156 1 67.62 638 LYS B N 1
ATOM 10966 C CA . LYS B 1 638 ? -28.797 19.547 -6.844 1 67.62 638 LYS B CA 1
ATOM 10967 C C . LYS B 1 638 ? -28.906 21.062 -6.961 1 67.62 638 LYS B C 1
ATOM 10969 O O . LYS B 1 638 ? -29.781 21.688 -6.344 1 67.62 638 LYS B O 1
ATOM 10974 N N . GLN B 1 639 ? -28.094 21.625 -7.777 1 65.31 639 GLN B N 1
ATOM 10975 C CA . GLN B 1 639 ? -28.062 23.078 -7.902 1 65.31 639 GLN B CA 1
ATOM 10976 C C . GLN B 1 639 ? -29.359 23.609 -8.5 1 65.31 639 GLN B C 1
ATOM 10978 O O . GLN B 1 639 ? -29.875 24.625 -8.047 1 65.31 639 GLN B O 1
ATOM 10983 N N . SER B 1 640 ? -29.906 22.938 -9.359 1 63.19 640 SER B N 1
ATOM 10984 C CA . SER B 1 640 ? -31.156 23.328 -9.992 1 63.19 640 SER B CA 1
ATOM 10985 C C . SER B 1 640 ? -32.312 23.281 -9.008 1 63.19 640 SER B C 1
ATOM 10987 O O . SER B 1 640 ? -33.188 24.172 -8.984 1 63.19 640 SER B O 1
ATOM 10989 N N . LEU B 1 641 ? -32.25 22.297 -8.188 1 67.75 641 LEU B N 1
ATOM 10990 C CA . LEU B 1 641 ? -33.344 22.109 -7.223 1 67.75 641 LEU B CA 1
ATOM 10991 C C . LEU B 1 641 ? -33.25 23.141 -6.109 1 67.75 641 LEU B C 1
ATOM 10993 O O . LEU B 1 641 ? -34.281 23.672 -5.66 1 67.75 641 LEU B O 1
ATOM 10997 N N . LEU B 1 642 ? -32.062 23.453 -5.77 1 71.06 642 LEU B N 1
ATOM 10998 C CA . LEU B 1 642 ? -31.875 24.453 -4.715 1 71.06 642 LEU B CA 1
ATOM 10999 C C . LEU B 1 642 ? -32.25 25.844 -5.207 1 71.06 642 LEU B C 1
ATOM 11001 O O . LEU B 1 642 ? -32.844 26.625 -4.461 1 71.06 642 LEU B O 1
ATOM 11005 N N . LYS B 1 643 ? -32.031 26.078 -6.41 1 66.25 643 LYS B N 1
ATOM 11006 C CA . LYS B 1 643 ? -32.406 27.359 -7.016 1 66.25 643 LYS B CA 1
ATOM 11007 C C . LYS B 1 643 ? -33.938 27.469 -7.086 1 66.25 643 LYS B C 1
ATOM 11009 O O . LYS B 1 643 ? -34.5 28.531 -6.797 1 66.25 643 LYS B O 1
ATOM 11014 N N . GLU B 1 644 ? -34.562 26.453 -7.418 1 64.88 644 GLU B N 1
ATOM 11015 C CA . GLU B 1 644 ? -36.031 26.438 -7.496 1 64.88 644 GLU B CA 1
ATOM 11016 C C . GLU B 1 644 ? -36.656 26.656 -6.121 1 64.88 644 GLU B C 1
ATOM 11018 O O . GLU B 1 644 ? -37.625 27.375 -5.992 1 64.88 644 GLU B O 1
ATOM 11023 N N . ARG B 1 645 ? -36 26.078 -5.203 1 69.75 645 ARG B N 1
ATOM 11024 C CA . ARG B 1 645 ? -36.469 26.219 -3.834 1 69.75 645 ARG B CA 1
ATOM 11025 C C . ARG B 1 645 ? -36.312 27.641 -3.328 1 69.75 645 ARG B C 1
ATOM 11027 O O . ARG B 1 645 ? -37.188 28.203 -2.682 1 69.75 645 ARG B O 1
ATOM 11034 N N . GLU B 1 646 ? -35.219 28.125 -3.65 1 69.5 646 GLU B N 1
ATOM 11035 C CA . GLU B 1 646 ? -34.969 29.5 -3.254 1 69.5 646 GLU B CA 1
ATOM 11036 C C . GLU B 1 646 ? -35.875 30.484 -3.971 1 69.5 646 GLU B C 1
ATOM 11038 O O . GLU B 1 646 ? -36.375 31.453 -3.371 1 69.5 646 GLU B O 1
ATOM 11043 N N . GLU B 1 647 ? -36.156 30.188 -5.145 1 65 647 GLU B N 1
ATOM 11044 C CA . GLU B 1 647 ? -37.062 31.031 -5.91 1 65 647 GLU B CA 1
ATOM 11045 C C . GLU B 1 647 ? -38.5 30.953 -5.363 1 65 647 GLU B C 1
ATOM 11047 O O . GLU B 1 647 ? -39.188 31.969 -5.242 1 65 647 GLU B O 1
ATOM 11052 N N . LYS B 1 648 ? -38.812 29.75 -4.984 1 64.75 648 LYS B N 1
ATOM 11053 C CA . LYS B 1 648 ? -40.156 29.562 -4.426 1 64.75 648 LYS B CA 1
ATOM 11054 C C . LYS B 1 648 ? -40.25 30.219 -3.055 1 64.75 648 LYS B C 1
ATOM 11056 O O . LYS B 1 648 ? -41.281 30.844 -2.746 1 64.75 648 LYS B O 1
ATOM 11061 N N . LYS B 1 649 ? -39.25 30.031 -2.369 1 69.19 649 LYS B N 1
ATOM 11062 C CA . LYS B 1 649 ? -39.219 30.688 -1.063 1 69.19 649 LYS B CA 1
ATOM 11063 C C . LYS B 1 649 ? -39.281 32.188 -1.206 1 69.19 649 LYS B C 1
ATOM 11065 O O . LYS B 1 649 ? -39.969 32.875 -0.437 1 69.19 649 LYS B O 1
ATOM 11070 N N . LYS B 1 650 ? -38.625 32.688 -2.156 1 67.38 650 LYS B N 1
ATOM 11071 C CA . LYS B 1 650 ? -38.656 34.125 -2.436 1 67.38 650 LYS B CA 1
ATOM 11072 C C . LYS B 1 650 ? -40.062 34.562 -2.871 1 67.38 650 LYS B C 1
ATOM 11074 O O . LYS B 1 650 ? -40.531 35.625 -2.436 1 67.38 650 LYS B O 1
ATOM 11079 N N . ILE B 1 651 ? -40.594 33.719 -3.637 1 62.66 651 ILE B N 1
ATOM 11080 C CA . ILE B 1 651 ? -41.938 34.062 -4.113 1 62.66 651 ILE B CA 1
ATOM 11081 C C . ILE B 1 651 ? -42.938 34.031 -2.951 1 62.66 651 ILE B C 1
ATOM 11083 O O . ILE B 1 651 ? -43.781 34.906 -2.818 1 62.66 651 ILE B O 1
ATOM 11087 N N . GLU B 1 652 ? -42.688 33.031 -2.199 1 64.5 652 GLU B N 1
ATOM 11088 C CA . GLU B 1 652 ? -43.594 32.906 -1.05 1 64.5 652 GLU B CA 1
ATOM 11089 C C . GLU B 1 652 ? -43.344 34.031 -0.037 1 64.5 652 GLU B C 1
ATOM 11091 O O . GLU B 1 652 ? -44.281 34.562 0.527 1 64.5 652 GLU B O 1
ATOM 11096 N N . GLU B 1 653 ? -42.188 34.312 0.143 1 68.81 653 GLU B N 1
ATOM 11097 C CA . GLU B 1 653 ? -41.844 35.438 1.006 1 68.81 653 GLU B CA 1
ATOM 11098 C C . GLU B 1 653 ? -42.344 36.75 0.438 1 68.81 653 GLU B C 1
ATOM 11100 O O . GLU B 1 653 ? -42.875 37.594 1.179 1 68.81 653 GLU B O 1
ATOM 11105 N N . GLU B 1 654 ? -42.25 36.875 -0.806 1 67.75 654 GLU B N 1
ATOM 11106 C CA . GLU B 1 654 ? -42.781 38.062 -1.468 1 67.75 654 GLU B CA 1
ATOM 11107 C C . GLU B 1 654 ? -44.312 38.125 -1.35 1 67.75 654 GLU B C 1
ATOM 11109 O O . GLU B 1 654 ? -44.875 39.188 -1.12 1 67.75 654 GLU B O 1
ATOM 11114 N N . LYS B 1 655 ? -44.844 36.969 -1.476 1 68.06 655 LYS B N 1
ATOM 11115 C CA . LYS B 1 655 ? -46.281 36.906 -1.319 1 68.06 655 LYS B CA 1
ATOM 11116 C C . LYS B 1 655 ? -46.688 37.219 0.117 1 68.06 655 LYS B C 1
ATOM 11118 O O . LYS B 1 655 ? -47.656 37.938 0.348 1 68.06 655 LYS B O 1
ATOM 11123 N N . GLN B 1 656 ? -45.969 36.688 0.95 1 72.81 656 GLN B N 1
ATOM 11124 C CA . GLN B 1 656 ? -46.219 36.969 2.357 1 72.81 656 GLN B CA 1
ATOM 11125 C C . GLN B 1 656 ? -46 38.438 2.695 1 72.81 656 GLN B C 1
ATOM 11127 O O . GLN B 1 656 ? -46.781 39.031 3.43 1 72.81 656 GLN B O 1
ATOM 11132 N N . LEU B 1 657 ? -44.969 38.938 2.178 1 70.94 657 LEU B N 1
ATOM 11133 C CA . LEU B 1 657 ? -44.656 40.344 2.363 1 70.94 657 LEU B CA 1
ATOM 11134 C C . LEU B 1 657 ? -45.75 41.219 1.752 1 70.94 657 LEU B C 1
ATOM 11136 O O . LEU B 1 657 ? -46.188 42.219 2.352 1 70.94 657 LEU B O 1
ATOM 11140 N N . LYS B 1 658 ? -46.25 40.844 0.609 1 74.25 658 LYS B N 1
ATOM 11141 C CA . LYS B 1 658 ? -47.344 41.562 -0.04 1 74.25 658 LYS B CA 1
ATOM 11142 C C . LYS B 1 658 ? -48.625 41.5 0.781 1 74.25 658 LYS B C 1
ATOM 11144 O O . LYS B 1 658 ? -49.344 42.5 0.912 1 74.25 658 LYS B O 1
ATOM 11149 N N . LYS B 1 659 ? -48.844 40.375 1.335 1 72.88 659 LYS B N 1
ATOM 11150 C CA . LYS B 1 659 ? -50.031 40.188 2.182 1 72.88 659 LYS B CA 1
ATOM 11151 C C . LYS B 1 659 ? -49.906 41.031 3.451 1 72.88 659 LYS B C 1
ATOM 11153 O O . LYS B 1 659 ? -50.875 41.656 3.873 1 72.88 659 LYS B O 1
ATOM 11158 N N . GLU B 1 660 ? -48.75 41.031 3.943 1 75.94 660 GLU B N 1
ATOM 11159 C CA . GLU B 1 660 ? -48.5 41.844 5.145 1 75.94 660 GLU B CA 1
ATOM 11160 C C . GLU B 1 660 ? -48.625 43.344 4.848 1 75.94 660 GLU B C 1
ATOM 11162 O O . GLU B 1 660 ? -49.188 44.094 5.633 1 75.94 660 GLU B O 1
ATOM 11167 N N . GLU B 1 661 ? -48.125 43.75 3.77 1 76.31 661 GLU B N 1
ATOM 11168 C CA . GLU B 1 661 ? -48.219 45.125 3.332 1 76.31 661 GLU B CA 1
ATOM 11169 C C . GLU B 1 661 ? -49.688 45.531 3.053 1 76.31 661 GLU B C 1
ATOM 11171 O O . GLU B 1 661 ? -50.125 46.625 3.404 1 76.31 661 GLU B O 1
ATOM 11176 N N . ALA B 1 662 ? -50.406 44.656 2.447 1 75.81 662 ALA B N 1
ATOM 11177 C CA . ALA B 1 662 ? -51.844 44.875 2.176 1 75.81 662 ALA B CA 1
ATOM 11178 C C . ALA B 1 662 ? -52.625 44.969 3.471 1 75.81 662 ALA B C 1
ATOM 11180 O O . ALA B 1 662 ? -53.531 45.812 3.615 1 75.81 662 ALA B O 1
ATOM 11181 N N . ALA B 1 663 ? -52.312 44.156 4.41 1 77.19 663 ALA B N 1
ATOM 11182 C CA . ALA B 1 663 ? -52.969 44.156 5.715 1 77.19 663 ALA B CA 1
ATOM 11183 C C . ALA B 1 663 ? -52.656 45.469 6.473 1 77.19 663 ALA B C 1
ATOM 11185 O O . ALA B 1 663 ? -53.562 46.062 7.09 1 77.19 663 ALA B O 1
ATOM 11186 N N . LYS B 1 664 ? -51.438 45.906 6.352 1 77.75 664 LYS B N 1
ATOM 11187 C CA . LYS B 1 664 ? -51.031 47.156 6.988 1 77.75 664 LYS B CA 1
ATOM 11188 C C . LYS B 1 664 ? -51.719 48.344 6.355 1 77.75 664 LYS B C 1
ATOM 11190 O O . LYS B 1 664 ? -52.188 49.25 7.059 1 77.75 664 LYS B O 1
ATOM 11195 N N . LYS B 1 665 ? -51.875 48.375 5.074 1 75.38 665 LYS B N 1
ATOM 11196 C CA . LYS B 1 665 ? -52.562 49.438 4.355 1 75.38 665 LYS B CA 1
ATOM 11197 C C . LYS B 1 665 ? -54.062 49.469 4.723 1 75.38 665 LYS B C 1
ATOM 11199 O O . LYS B 1 665 ? -54.625 50.562 4.91 1 75.38 665 LYS B O 1
ATOM 11204 N N . LYS B 1 666 ? -54.688 48.375 4.879 1 75.88 666 LYS B N 1
ATOM 11205 C CA . LYS B 1 666 ? -56.062 48.281 5.285 1 75.88 666 LYS B CA 1
ATOM 11206 C C . LYS B 1 666 ? -56.25 48.781 6.715 1 75.88 666 LYS B C 1
ATOM 11208 O O . LYS B 1 666 ? -57.219 49.5 7.008 1 75.88 666 LYS B O 1
ATOM 11213 N N . GLN B 1 667 ? -55.312 48.438 7.559 1 77.06 667 GLN B N 1
ATOM 11214 C CA . GLN B 1 667 ? -55.375 48.906 8.938 1 77.06 667 GLN B CA 1
ATOM 11215 C C . GLN B 1 667 ? -55.219 50.406 9.023 1 77.06 667 GLN B C 1
ATOM 11217 O O . GLN B 1 667 ? -55.906 51.062 9.797 1 77.06 667 GLN B O 1
ATOM 11222 N N . GLU B 1 668 ? -54.344 50.969 8.203 1 79.31 668 GLU B N 1
ATOM 11223 C CA . GLU B 1 668 ? -54.125 52.406 8.148 1 79.31 668 GLU B CA 1
ATOM 11224 C C . GLU B 1 668 ? -55.344 53.156 7.617 1 79.31 668 GLU B C 1
ATOM 11226 O O . GLU B 1 668 ? -55.719 54.188 8.133 1 79.31 668 GLU B O 1
ATOM 11231 N N . GLN B 1 669 ? -56.062 52.656 6.652 1 78.19 669 GLN B N 1
ATOM 11232 C CA . GLN B 1 669 ? -57.281 53.25 6.102 1 78.19 669 GLN B CA 1
ATOM 11233 C C . GLN B 1 669 ? -58.406 53.188 7.113 1 78.19 669 GLN B C 1
ATOM 11235 O O . GLN B 1 669 ? -59.156 54.156 7.262 1 78.19 669 GLN B O 1
ATOM 11240 N N . GLU B 1 670 ? -58.5 52.062 7.805 1 77.94 670 GLU B N 1
ATOM 11241 C CA . GLU B 1 670 ? -59.531 51.938 8.836 1 77.94 670 GLU B CA 1
ATOM 11242 C C . GLU B 1 670 ? -59.25 52.875 10.008 1 77.94 670 GLU B C 1
ATOM 11244 O O . GLU B 1 670 ? -60.188 53.5 10.531 1 77.94 670 GLU B O 1
ATOM 11249 N N . ALA B 1 671 ? -58 53.031 10.328 1 80.44 671 ALA B N 1
ATOM 11250 C CA . ALA B 1 671 ? -57.625 53.969 11.391 1 80.44 671 ALA B CA 1
ATOM 11251 C C . ALA B 1 671 ? -57.875 55.406 10.984 1 80.44 671 ALA B C 1
ATOM 11253 O O . ALA B 1 671 ? -58.375 56.219 11.781 1 80.44 671 ALA B O 1
ATOM 11254 N N . ALA B 1 672 ? -57.656 55.812 9.773 1 80.38 672 ALA B N 1
ATOM 11255 C CA . ALA B 1 672 ? -57.938 57.156 9.242 1 80.38 672 ALA B CA 1
ATOM 11256 C C . ALA B 1 672 ? -59.438 57.438 9.211 1 80.38 672 ALA B C 1
ATOM 11258 O O . ALA B 1 672 ? -59.844 58.531 9.531 1 80.38 672 ALA B O 1
ATOM 11259 N N . LYS B 1 673 ? -60.219 56.438 8.844 1 78.81 673 LYS B N 1
ATOM 11260 C CA . LYS B 1 673 ? -61.656 56.562 8.852 1 78.81 673 LYS B CA 1
ATOM 11261 C C . LYS B 1 673 ? -62.188 56.781 10.273 1 78.81 673 LYS B C 1
ATOM 11263 O O . LYS B 1 673 ? -63.062 57.625 10.508 1 78.81 673 LYS B O 1
ATOM 11268 N N . LEU B 1 674 ? -61.562 56.031 11.164 1 79.94 674 LEU B N 1
ATOM 11269 C CA . LEU B 1 674 ? -61.969 56.125 12.562 1 79.94 674 LEU B CA 1
ATOM 11270 C C . LEU B 1 674 ? -61.625 57.531 13.117 1 79.94 674 LEU B C 1
ATOM 11272 O O . LEU B 1 674 ? -62.406 58.125 13.836 1 79.94 674 LEU B O 1
ATOM 11276 N N . GLU B 1 675 ? -60.469 58.031 12.773 1 82.44 675 GLU B N 1
ATOM 11277 C CA . GLU B 1 675 ? -60.062 59.344 13.211 1 82.44 675 GLU B CA 1
ATOM 11278 C C . GLU B 1 675 ? -61 60.438 12.656 1 82.44 675 GLU B C 1
ATOM 11280 O O . GLU B 1 675 ? -61.312 61.406 13.344 1 82.44 675 GLU B O 1
ATOM 11285 N N . LYS B 1 676 ? -61.469 60.312 11.453 1 81.69 676 LYS B N 1
ATOM 11286 C CA . LYS B 1 676 ? -62.406 61.25 10.828 1 81.69 676 LYS B CA 1
ATOM 11287 C C . LYS B 1 676 ? -63.781 61.156 11.477 1 81.69 676 LYS B C 1
ATOM 11289 O O . LYS B 1 676 ? -64.438 62.156 11.633 1 81.69 676 LYS B O 1
ATOM 11294 N N . MET B 1 677 ? -64.188 59.938 11.906 1 81.56 677 MET B N 1
ATOM 11295 C CA . MET B 1 677 ? -65.5 59.719 12.555 1 81.56 677 MET B CA 1
ATOM 11296 C C . MET B 1 677 ? -65.5 60.344 13.945 1 81.56 677 MET B C 1
ATOM 11298 O O . MET B 1 677 ? -66.562 60.75 14.43 1 81.56 677 MET B O 1
ATOM 11302 N N . LYS B 1 678 ? -64.312 60.5 14.57 1 81.81 678 LYS B N 1
ATOM 11303 C CA . LYS B 1 678 ? -64.188 61.031 15.93 1 81.81 678 LYS B CA 1
ATOM 11304 C C . LYS B 1 678 ? -64.438 62.531 15.945 1 81.81 678 LYS B C 1
ATOM 11306 O O . LYS B 1 678 ? -64.875 63.094 16.969 1 81.81 678 LYS B O 1
ATOM 11311 N N . ILE B 1 679 ? -64.25 63.156 14.828 1 83.62 679 ILE B N 1
ATOM 11312 C CA . ILE B 1 679 ? -64.375 64.562 14.781 1 83.62 679 ILE B CA 1
ATOM 11313 C C . ILE B 1 679 ? -65.812 65 14.93 1 83.62 679 ILE B C 1
ATOM 11315 O O . ILE B 1 679 ? -66.688 64.5 14.172 1 83.62 679 ILE B O 1
ATOM 11319 N N . ARG B 1 680 ? -66.25 65.812 15.945 1 83.56 680 ARG B N 1
ATOM 11320 C CA . ARG B 1 680 ? -67.625 66.312 16.188 1 83.56 680 ARG B CA 1
ATOM 11321 C C . ARG B 1 680 ? -68.062 67.312 15.086 1 83.56 680 ARG B C 1
ATOM 11323 O O . ARG B 1 680 ? -67.25 68.125 14.648 1 83.56 680 ARG B O 1
ATOM 11330 N N . PRO B 1 681 ? -69.25 67.125 14.539 1 85.31 681 PRO B N 1
ATOM 11331 C CA . PRO B 1 681 ? -69.688 68.062 13.492 1 85.31 681 PRO B CA 1
ATOM 11332 C C . PRO B 1 681 ? -69.562 69.5 13.875 1 85.31 681 PRO B C 1
ATOM 11334 O O . PRO B 1 681 ? -69.188 70.375 13.031 1 85.31 681 PRO B O 1
ATOM 11337 N N . GLN B 1 682 ? -69.688 69.875 15.18 1 84.62 682 GLN B N 1
ATOM 11338 C CA . GLN B 1 682 ? -69.625 71.25 15.664 1 84.62 682 GLN B CA 1
ATOM 11339 C C . GLN B 1 682 ? -68.188 71.812 15.609 1 84.62 682 GLN B C 1
ATOM 11341 O O . GLN B 1 682 ? -68 73 15.609 1 84.62 682 GLN B O 1
ATOM 11346 N N . GLU B 1 683 ? -67.25 70.812 15.508 1 84.12 683 GLU B N 1
ATOM 11347 C CA . GLU B 1 683 ? -65.812 71.25 15.578 1 84.12 683 GLU B CA 1
ATOM 11348 C C . GLU B 1 683 ? -65.188 71.125 14.211 1 84.12 683 GLU B C 1
ATOM 11350 O O . GLU B 1 683 ? -64 71.562 14.055 1 84.12 683 GLU B O 1
ATOM 11355 N N . MET B 1 684 ? -65.938 70.688 13.195 1 82.44 684 MET B N 1
ATOM 11356 C CA . MET B 1 684 ? -65.312 70.312 11.898 1 82.44 684 MET B CA 1
ATOM 11357 C C . MET B 1 684 ? -64.812 71.562 11.188 1 82.44 684 MET B C 1
ATOM 11359 O O . MET B 1 684 ? -63.75 71.5 10.57 1 82.44 684 MET B O 1
ATOM 11363 N N . PHE B 1 685 ? -65.5 72.688 11.344 1 85.94 685 PHE B N 1
ATOM 11364 C CA . PHE B 1 685 ? -65.125 73.875 10.594 1 85.94 685 PHE B CA 1
ATOM 11365 C C . PHE B 1 685 ? -64.312 74.875 11.461 1 85.94 685 PHE B C 1
ATOM 11367 O O . PHE B 1 685 ? -63.719 75.812 10.953 1 85.94 685 PHE B O 1
ATOM 11374 N N . LEU B 1 686 ? -64.312 74.75 12.797 1 84.69 686 LEU B N 1
ATOM 11375 C CA . LEU B 1 686 ? -63.75 75.688 13.727 1 84.69 686 LEU B CA 1
ATOM 11376 C C . LEU B 1 686 ? -62.25 75.812 13.508 1 84.69 686 LEU B C 1
ATOM 11378 O O . LEU B 1 686 ? -61.656 76.875 13.781 1 84.69 686 LEU B O 1
ATOM 11382 N N . SER B 1 687 ? -61.656 74.75 12.898 1 78.31 687 SER B N 1
ATOM 11383 C CA . SER B 1 687 ? -60.219 74.75 12.711 1 78.31 687 SER B CA 1
ATOM 11384 C C . SER B 1 687 ? -59.844 75.375 11.375 1 78.31 687 SER B C 1
ATOM 11386 O O . SER B 1 687 ? -58.688 75.75 11.148 1 78.31 687 SER B O 1
ATOM 11388 N N . GLU B 1 688 ? -60.812 75.625 10.469 1 81.94 688 GLU B N 1
ATOM 11389 C CA . GLU B 1 688 ? -60.594 76.25 9.156 1 81.94 688 GLU B CA 1
ATOM 11390 C C . GLU B 1 688 ? -60.719 77.75 9.195 1 81.94 688 GLU B C 1
ATOM 11392 O O . GLU B 1 688 ? -61.531 78.312 8.484 1 81.94 688 GLU B O 1
ATOM 11397 N N . THR B 1 689 ? -59.906 78.438 9.992 1 82.19 689 THR B N 1
ATOM 11398 C CA . THR B 1 689 ? -59.969 79.875 10.219 1 82.19 689 THR B CA 1
ATOM 11399 C C . THR B 1 689 ? -59.406 80.625 9.016 1 82.19 689 THR B C 1
ATOM 11401 O O . THR B 1 689 ? -59.562 81.875 8.938 1 82.19 689 THR B O 1
ATOM 11404 N N . ASP B 1 690 ? -58.812 80.062 8.164 1 81.88 690 ASP B N 1
ATOM 11405 C CA . ASP B 1 690 ? -58.312 80.625 6.938 1 81.88 690 ASP B CA 1
ATOM 11406 C C . ASP B 1 690 ? -59.438 80.875 5.926 1 81.88 690 ASP B C 1
ATOM 11408 O O . ASP B 1 690 ? -59.344 81.75 5.055 1 81.88 690 ASP B O 1
ATOM 11412 N N . LYS B 1 691 ? -60.531 80.125 5.996 1 85.56 691 LYS B N 1
ATOM 11413 C CA . LYS B 1 691 ? -61.625 80.188 5.027 1 85.56 691 LYS B CA 1
ATOM 11414 C C . LYS B 1 691 ? -62.812 80.938 5.602 1 85.56 691 LYS B C 1
ATOM 11416 O O . LYS B 1 691 ? -63.562 81.562 4.871 1 85.56 691 LYS B O 1
ATOM 11421 N N . TYR B 1 692 ? -63 80.688 7.016 1 85 692 TYR B N 1
ATOM 11422 C CA . TYR B 1 692 ? -64.188 81.25 7.641 1 85 692 TYR B CA 1
ATOM 11423 C C . TYR B 1 692 ? -63.812 82.062 8.859 1 85 692 TYR B C 1
ATOM 11425 O O . TYR B 1 692 ? -62.844 81.75 9.578 1 85 692 TYR B O 1
ATOM 11433 N N . SER B 1 693 ? -64.5 83.25 9.078 1 85.06 693 SER B N 1
ATOM 11434 C CA . SER B 1 693 ? -64.125 84.188 10.125 1 85.06 693 SER B CA 1
ATOM 11435 C C . SER B 1 693 ? -65.062 84.125 11.312 1 85.06 693 SER B C 1
ATOM 11437 O O . SER B 1 693 ? -64.688 84.375 12.445 1 85.06 693 SER B O 1
ATOM 11439 N N . LYS B 1 694 ? -66.375 83.75 11.055 1 84.5 694 LYS B N 1
ATOM 11440 C CA . LYS B 1 694 ? -67.375 83.688 12.125 1 84.5 694 LYS B CA 1
ATOM 11441 C C . LYS B 1 694 ? -68.188 82.375 12.031 1 84.5 694 LYS B C 1
ATOM 11443 O O . LYS B 1 694 ? -68.375 81.875 10.938 1 84.5 694 LYS B O 1
ATOM 11448 N N . PHE B 1 695 ? -68.562 81.812 13.141 1 85.62 695 PHE B N 1
ATOM 11449 C CA . PHE B 1 695 ? -69.312 80.562 13.227 1 85.62 695 PHE B CA 1
ATOM 11450 C C . PHE B 1 695 ? -70.562 80.75 14.094 1 85.62 695 PHE B C 1
ATOM 11452 O O . PHE B 1 695 ? -70.625 81.625 14.961 1 85.62 695 PHE B O 1
ATOM 11459 N N . ASP B 1 696 ? -71.562 79.938 13.836 1 86.88 696 ASP B N 1
ATOM 11460 C CA . ASP B 1 696 ? -72.75 80 14.688 1 86.88 696 ASP B CA 1
ATOM 11461 C C . ASP B 1 696 ? -72.625 79.125 15.906 1 86.88 696 ASP B C 1
ATOM 11463 O O . ASP B 1 696 ? -71.562 78.5 16.109 1 86.88 696 ASP B O 1
ATOM 11467 N N . GLY B 1 697 ? -73.5 79 16.812 1 82.56 697 GLY B N 1
ATOM 11468 C CA . GLY B 1 697 ? -73.438 78.25 18.062 1 82.56 697 GLY B CA 1
ATOM 11469 C C . GLY B 1 697 ? -73.188 76.75 17.875 1 82.56 697 GLY B C 1
ATOM 11470 O O . GLY B 1 697 ? -72.75 76.062 18.797 1 82.56 697 GLY B O 1
ATOM 11471 N N . ASN B 1 698 ? -73.438 76.25 16.578 1 82.56 698 ASN B N 1
ATOM 11472 C CA . ASN B 1 698 ? -73.25 74.812 16.312 1 82.56 698 ASN B CA 1
ATOM 11473 C C . ASN B 1 698 ? -71.938 74.562 15.516 1 82.56 698 ASN B C 1
ATOM 11475 O O . ASN B 1 698 ? -71.75 73.5 14.969 1 82.56 698 ASN B O 1
ATOM 11479 N N . GLY B 1 699 ? -71 75.688 15.406 1 83.69 699 GLY B N 1
ATOM 11480 C CA . GLY B 1 699 ? -69.75 75.562 14.734 1 83.69 699 GLY B CA 1
ATOM 11481 C C . GLY B 1 699 ? -69.812 75.688 13.227 1 83.69 699 GLY B C 1
ATOM 11482 O O . GLY B 1 699 ? -68.875 75.438 12.508 1 83.69 699 GLY B O 1
ATOM 11483 N N . PHE B 1 700 ? -71 76.125 12.727 1 86.44 700 PHE B N 1
ATOM 11484 C CA . PHE B 1 700 ? -71.25 76.25 11.305 1 86.44 700 PHE B CA 1
ATOM 11485 C C . PHE B 1 700 ? -70.812 77.625 10.828 1 86.44 700 PHE B C 1
ATOM 11487 O O . PHE B 1 700 ? -71.125 78.688 11.438 1 86.44 700 PHE B O 1
ATOM 11494 N N . PRO B 1 701 ? -69.938 77.625 9.773 1 88.56 701 PRO B N 1
ATOM 11495 C CA . PRO B 1 701 ? -69.438 78.938 9.312 1 88.56 701 PRO B CA 1
ATOM 11496 C C . PRO B 1 701 ? -70.5 79.875 8.789 1 88.56 701 PRO B C 1
ATOM 11498 O O . PRO B 1 701 ? -71.375 79.438 8.023 1 88.56 701 PRO B O 1
ATOM 11501 N N . THR B 1 702 ? -70.438 81.188 9.203 1 88.31 702 THR B N 1
ATOM 11502 C CA . THR B 1 702 ? -71.438 82.188 8.789 1 88.31 702 THR B CA 1
ATOM 11503 C C . THR B 1 702 ? -70.812 83.188 7.887 1 88.31 702 THR B C 1
ATOM 11505 O O . THR B 1 702 ? -71.438 83.812 7.07 1 88.31 702 THR B O 1
ATOM 11508 N N . HIS B 1 703 ? -69.562 83.438 8.109 1 86.94 703 HIS B N 1
ATOM 11509 C CA . HIS B 1 703 ? -68.812 84.438 7.348 1 86.94 703 HIS B CA 1
ATOM 11510 C C . HIS B 1 703 ? -67.562 83.875 6.719 1 86.94 703 HIS B C 1
ATOM 11512 O O . HIS B 1 703 ? -66.938 82.938 7.258 1 86.94 703 HIS B O 1
ATOM 11518 N N . ASP B 1 704 ? -67.25 84.25 5.562 1 83.56 704 ASP B N 1
ATOM 11519 C CA . ASP B 1 704 ? -66 83.812 4.898 1 83.56 704 ASP B CA 1
ATOM 11520 C C . ASP B 1 704 ? -64.75 84.438 5.578 1 83.56 704 ASP B C 1
ATOM 11522 O O . ASP B 1 704 ? -64.875 85.125 6.59 1 83.56 704 ASP B O 1
ATOM 11526 N N . SER B 1 705 ? -63.562 84.312 5.125 1 82.19 705 SER B N 1
ATOM 11527 C CA . SER B 1 705 ? -62.312 84.75 5.703 1 82.19 705 SER B CA 1
ATOM 11528 C C . SER B 1 705 ? -62.25 86.25 5.73 1 82.19 705 SER B C 1
ATOM 11530 O O . SER B 1 705 ? -61.562 86.875 6.582 1 82.19 705 SER B O 1
ATOM 11532 N N . GLU B 1 706 ? -63 87 4.91 1 82.56 706 GLU B N 1
ATOM 11533 C CA . GLU B 1 706 ? -63 88.438 4.824 1 82.56 706 GLU B CA 1
ATOM 11534 C C . GLU B 1 706 ? -64.125 89.062 5.633 1 82.56 706 GLU B C 1
ATOM 11536 O O . GLU B 1 706 ? -64.312 90.25 5.598 1 82.56 706 GLU B O 1
ATOM 11541 N N . GLY B 1 707 ? -64.875 88.25 6.332 1 82.44 707 GLY B N 1
ATOM 11542 C CA . GLY B 1 707 ? -65.875 88.75 7.215 1 82.44 707 GLY B CA 1
ATOM 11543 C C . GLY B 1 707 ? -67.25 88.938 6.543 1 82.44 707 GLY B C 1
ATOM 11544 O O . GLY B 1 707 ? -68.188 89.5 7.117 1 82.44 707 GLY B O 1
ATOM 11545 N N . LYS B 1 708 ? -67.312 88.625 5.324 1 85.12 708 LYS B N 1
ATOM 11546 C CA . LYS B 1 708 ? -68.562 88.75 4.59 1 85.12 708 LYS B CA 1
ATOM 11547 C C . LYS B 1 708 ? -69.438 87.5 4.828 1 85.12 708 LYS B C 1
ATOM 11549 O O . LYS B 1 708 ? -68.938 86.375 4.969 1 85.12 708 LYS B O 1
ATOM 11554 N N . GLU B 1 709 ? -70.625 87.688 4.941 1 82.5 709 GLU B N 1
ATOM 11555 C CA . GLU B 1 709 ? -71.625 86.562 5.148 1 82.5 709 GLU B CA 1
ATOM 11556 C C . GLU B 1 709 ? -71.562 85.562 4.02 1 82.5 709 GLU B C 1
ATOM 11558 O O . GLU B 1 709 ? -71.438 85.938 2.846 1 82.5 709 GLU B O 1
ATOM 11563 N N . ILE B 1 710 ? -71.5 84.312 4.277 1 82.5 710 ILE B N 1
ATOM 11564 C CA . ILE B 1 710 ? -71.375 83.25 3.279 1 82.5 710 ILE B CA 1
ATOM 11565 C C . ILE B 1 710 ? -72.625 83.188 2.424 1 82.5 710 ILE B C 1
ATOM 11567 O O . ILE B 1 710 ? -73.75 83.375 2.922 1 82.5 710 ILE B O 1
ATOM 11571 N N . GLY B 1 711 ? -72.5 83.188 1.108 1 83.56 711 GLY B N 1
ATOM 11572 C CA . GLY B 1 711 ? -73.625 83.125 0.183 1 83.56 711 GLY B CA 1
ATOM 11573 C C . GLY B 1 711 ? -74.5 81.938 0.385 1 83.56 711 GLY B C 1
ATOM 11574 O O . GLY B 1 711 ? -74.062 80.938 0.986 1 83.56 711 GLY B O 1
ATOM 11575 N N . LYS B 1 712 ? -75.75 82 0.036 1 80.75 712 LYS B N 1
ATOM 11576 C CA . LYS B 1 712 ? -76.75 80.938 0.187 1 80.75 712 LYS B CA 1
ATOM 11577 C C . LYS B 1 712 ? -76.25 79.625 -0.438 1 80.75 712 LYS B C 1
ATOM 11579 O O . LYS B 1 712 ? -76.438 78.5 0.104 1 80.75 712 LYS B O 1
ATOM 11584 N N . GLY B 1 713 ? -75.5 79.688 -1.569 1 82.88 713 GLY B N 1
ATOM 11585 C CA . GLY B 1 713 ? -75 78.5 -2.236 1 82.88 713 GLY B CA 1
ATOM 11586 C C . GLY B 1 713 ? -73.938 77.75 -1.442 1 82.88 713 GLY B C 1
ATOM 11587 O O . GLY B 1 713 ? -73.938 76.562 -1.301 1 82.88 713 GLY B O 1
ATOM 11588 N N . LEU B 1 714 ? -72.938 78.5 -0.951 1 81.81 714 LEU B N 1
ATOM 11589 C CA . LEU B 1 714 ? -71.875 77.938 -0.138 1 81.81 714 LEU B CA 1
ATOM 11590 C C . LEU B 1 714 ? -72.375 77.438 1.195 1 81.81 714 LEU B C 1
ATOM 11592 O O . LEU B 1 714 ? -71.938 76.438 1.683 1 81.81 714 LEU B O 1
ATOM 11596 N N . ALA B 1 715 ? -73.375 78.125 1.759 1 82.31 715 ALA B N 1
ATOM 11597 C CA . ALA B 1 715 ? -74 77.688 3.006 1 82.31 715 ALA B CA 1
ATOM 11598 C C . ALA B 1 715 ? -74.625 76.312 2.838 1 82.31 715 ALA B C 1
ATOM 11600 O O . ALA B 1 715 ? -74.562 75.438 3.721 1 82.31 715 ALA B O 1
ATOM 11601 N N . LYS B 1 716 ? -75.25 76.125 1.721 1 82.69 716 LYS B N 1
ATOM 11602 C CA . LYS B 1 716 ? -75.938 74.812 1.434 1 82.69 716 LYS B CA 1
ATOM 11603 C C . LYS B 1 716 ? -74.875 73.688 1.3 1 82.69 716 LYS B C 1
ATOM 11605 O O . LYS B 1 716 ? -75.125 72.625 1.799 1 82.69 716 LYS B O 1
ATOM 11610 N N . LYS B 1 717 ? -73.75 74 0.598 1 82.44 717 LYS B N 1
ATOM 11611 C CA . LYS B 1 717 ? -72.688 73 0.44 1 82.44 717 LYS B CA 1
ATOM 11612 C C . LYS B 1 717 ? -72.062 72.688 1.786 1 82.44 717 LYS B C 1
ATOM 11614 O O . LYS B 1 717 ? -71.812 71.5 2.068 1 82.44 717 LYS B O 1
ATOM 11619 N N . LEU B 1 718 ? -71.812 73.688 2.65 1 85.69 718 LEU B N 1
ATOM 11620 C CA . LEU B 1 718 ? -71.25 73.5 3.977 1 85.69 718 LEU B CA 1
ATOM 11621 C C . LEU B 1 718 ? -72.25 72.688 4.887 1 85.69 718 LEU B C 1
ATOM 11623 O O . LEU B 1 718 ? -71.812 71.875 5.707 1 85.69 718 LEU B O 1
ATOM 11627 N N . ARG B 1 719 ? -73.562 72.938 4.711 1 84.94 719 ARG B N 1
ATOM 11628 C CA . ARG B 1 719 ? -74.562 72.25 5.48 1 84.94 719 ARG B CA 1
ATOM 11629 C C . ARG B 1 719 ? -74.625 70.75 5.129 1 84.94 719 ARG B C 1
ATOM 11631 O O . ARG B 1 719 ? -74.75 69.875 6.008 1 84.94 719 ARG B O 1
ATOM 11638 N N . LYS B 1 720 ? -74.375 70.438 3.809 1 84.12 720 LYS B N 1
ATOM 11639 C CA . LYS B 1 720 ? -74.312 69.062 3.377 1 84.12 720 LYS B CA 1
ATOM 11640 C C . LYS B 1 720 ? -73.125 68.312 3.975 1 84.12 720 LYS B C 1
ATOM 11642 O O . LYS B 1 720 ? -73.188 67.188 4.395 1 84.12 720 LYS B O 1
ATOM 11647 N N . LEU B 1 721 ? -71.938 69 4.07 1 84.56 721 LEU B N 1
ATOM 11648 C CA . LEU B 1 721 ? -70.75 68.438 4.684 1 84.56 721 LEU B CA 1
ATOM 11649 C C . LEU B 1 721 ? -70.938 68.25 6.18 1 84.56 721 LEU B C 1
ATOM 11651 O O . LEU B 1 721 ? -70.5 67.25 6.738 1 84.56 721 LEU B O 1
ATOM 11655 N N . TYR B 1 722 ? -71.625 69.188 6.781 1 84.69 722 TYR B N 1
ATOM 11656 C CA . TYR B 1 722 ? -71.938 69.125 8.203 1 84.69 722 TYR B CA 1
ATOM 11657 C C . TYR B 1 722 ? -72.875 67.938 8.5 1 84.69 722 TYR B C 1
ATOM 11659 O O . TYR B 1 722 ? -72.625 67.125 9.438 1 84.69 722 TYR B O 1
ATOM 11667 N N . GLU B 1 723 ? -73.812 67.688 7.59 1 85.94 723 GLU B N 1
ATOM 11668 C CA . GLU B 1 723 ? -74.812 66.625 7.766 1 85.94 723 GLU B CA 1
ATOM 11669 C C . GLU B 1 723 ? -74.125 65.25 7.543 1 85.94 723 GLU B C 1
ATOM 11671 O O . GLU B 1 723 ? -74.375 64.312 8.258 1 85.94 723 GLU B O 1
ATOM 11676 N N . THR B 1 724 ? -73.125 65.188 6.59 1 84.69 724 THR B N 1
ATOM 11677 C CA . THR B 1 724 ? -72.375 63.969 6.332 1 84.69 724 THR B CA 1
ATOM 11678 C C . THR B 1 724 ? -71.5 63.625 7.527 1 84.69 724 THR B C 1
ATOM 11680 O O . THR B 1 724 ? -71.438 62.469 7.93 1 84.69 724 THR B O 1
ATOM 11683 N N . GLN B 1 725 ? -70.875 64.625 8.102 1 86.56 725 GLN B N 1
ATOM 11684 C CA . GLN B 1 725 ? -70.062 64.375 9.273 1 86.56 725 GLN B CA 1
ATOM 11685 C C . GLN B 1 725 ? -70.875 64 10.492 1 86.56 725 GLN B C 1
ATOM 11687 O O . GLN B 1 725 ? -70.438 63.219 11.32 1 86.56 725 GLN B O 1
ATOM 11692 N N . GLU B 1 726 ? -72.062 64.562 10.586 1 84.25 726 GLU B N 1
ATOM 11693 C CA . GLU B 1 726 ? -73 64.188 11.648 1 84.25 726 GLU B CA 1
ATOM 11694 C C . GLU B 1 726 ? -73.375 62.719 11.578 1 84.25 726 GLU B C 1
ATOM 11696 O O . GLU B 1 726 ? -73.375 62.031 12.594 1 84.25 726 GLU B O 1
ATOM 11701 N N . LYS B 1 727 ? -73.562 62.25 10.391 1 85.12 727 LYS B N 1
ATOM 11702 C CA . LYS B 1 727 ? -73.938 60.844 10.203 1 85.12 727 LYS B CA 1
ATOM 11703 C C . LYS B 1 727 ? -72.75 59.938 10.539 1 85.12 727 LYS B C 1
ATOM 11705 O O . LYS B 1 727 ? -72.938 58.906 11.195 1 85.12 727 LYS B O 1
ATOM 11710 N N . LEU B 1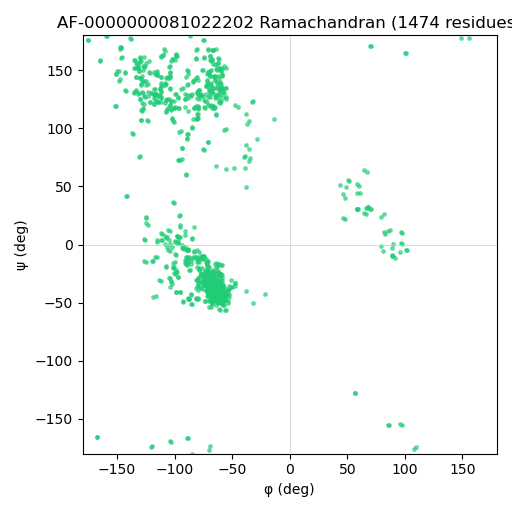 728 ? -71.5 60.375 10.164 1 83.88 728 LEU B N 1
ATOM 11711 C CA . LEU B 1 728 ? -70.312 59.594 10.43 1 83.88 728 LEU B CA 1
ATOM 11712 C C . LEU B 1 728 ? -70 59.562 11.922 1 83.88 728 LEU B C 1
ATOM 11714 O O . LEU B 1 728 ? -69.625 58.5 12.461 1 83.88 728 LEU B O 1
ATOM 11718 N N . HIS B 1 729 ? -70.188 60.656 12.562 1 85.25 729 HIS B N 1
ATOM 11719 C CA . HIS B 1 729 ? -69.938 60.75 13.992 1 85.25 729 HIS B CA 1
ATOM 11720 C C . HIS B 1 729 ? -70.938 59.969 14.797 1 85.25 729 HIS B C 1
ATOM 11722 O O . HIS B 1 729 ? -70.625 59.344 15.805 1 85.25 729 HIS B O 1
ATOM 11728 N N . ASN B 1 730 ? -72.25 60 14.352 1 83.75 730 ASN B N 1
ATOM 11729 C CA . ASN B 1 730 ? -73.25 59.219 15 1 83.75 730 ASN B CA 1
ATOM 11730 C C . ASN B 1 730 ? -73 57.75 14.922 1 83.75 730 ASN B C 1
ATOM 11732 O O . ASN B 1 730 ? -73.188 57 15.875 1 83.75 730 ASN B O 1
ATOM 11736 N N . GLN B 1 731 ? -72.438 57.375 13.836 1 81.75 731 GLN B N 1
ATOM 11737 C CA . GLN B 1 731 ? -72 56 13.688 1 81.75 731 GLN B CA 1
ATOM 11738 C C . GLN B 1 731 ? -70.875 55.656 14.625 1 81.75 731 GLN B C 1
ATOM 11740 O O . GLN B 1 731 ? -70.875 54.562 15.203 1 81.75 731 GLN B O 1
ATOM 11745 N N . PHE B 1 732 ? -69.938 56.562 14.812 1 81.56 732 PHE B N 1
ATOM 11746 C CA . PHE B 1 732 ? -68.875 56.406 15.742 1 81.56 732 PHE B CA 1
ATOM 11747 C C . PHE B 1 732 ? -69.375 56.312 17.172 1 81.56 732 PHE B C 1
ATOM 11749 O O . PHE B 1 732 ? -68.875 55.438 17.938 1 81.56 732 PHE B O 1
ATOM 11756 N N . GLU B 1 733 ? -70.25 57.094 17.562 1 79.44 733 GLU B N 1
ATOM 11757 C CA . GLU B 1 733 ? -70.812 57.062 18.906 1 79.44 733 GLU B CA 1
ATOM 11758 C C . GLU B 1 733 ? -71.625 55.75 19.156 1 79.44 733 GLU B C 1
ATOM 11760 O O . GLU B 1 733 ? -71.562 55.188 20.25 1 79.44 733 GLU B O 1
ATOM 11765 N N . ARG B 1 734 ? -72.188 55.219 18.062 1 75.12 734 ARG B N 1
ATOM 11766 C CA . ARG B 1 734 ? -72.875 53.969 18.203 1 75.12 734 ARG B CA 1
ATOM 11767 C C . ARG B 1 734 ? -71.938 52.812 18.359 1 75.12 734 ARG B C 1
ATOM 11769 O O . ARG B 1 734 ? -72.188 51.844 19.094 1 75.12 734 ARG B O 1
ATOM 11776 N N . MET B 1 735 ? -70.938 53.031 17.703 1 73.31 735 MET B N 1
ATOM 11777 C CA . MET B 1 735 ? -69.875 52 17.812 1 73.31 735 MET B CA 1
ATOM 11778 C C . MET B 1 735 ? -69.25 52 19.203 1 73.31 735 MET B C 1
ATOM 11780 O O . MET B 1 735 ? -68.938 50.938 19.734 1 73.31 735 MET B O 1
ATOM 11784 N N . ASN B 1 736 ? -69.125 53.125 19.797 1 66.81 736 ASN B N 1
ATOM 11785 C CA . ASN B 1 736 ? -68.5 53.219 21.125 1 66.81 736 ASN B CA 1
ATOM 11786 C C . ASN B 1 736 ? -69.562 52.844 22.203 1 66.81 736 ASN B C 1
ATOM 11788 O O . ASN B 1 736 ? -69.188 52.438 23.297 1 66.81 736 ASN B O 1
ATOM 11792 N N . ILE B 1 737 ? -70.812 53.062 22.047 1 65.69 737 ILE B N 1
ATOM 11793 C CA . ILE B 1 737 ? -71.812 52.594 23.016 1 65.69 737 ILE B CA 1
ATOM 11794 C C . ILE B 1 737 ? -71.938 51.094 22.938 1 65.69 737 ILE B C 1
ATOM 11796 O O . ILE B 1 737 ? -72.125 50.406 23.953 1 65.69 737 ILE B O 1
ATOM 11800 N N . SER B 1 738 ? -71.938 50.469 21.797 1 59.06 738 SER B N 1
ATOM 11801 C CA . SER B 1 738 ? -72.062 49 21.766 1 59.06 738 SER B CA 1
ATOM 11802 C C . SER B 1 738 ? -70.75 48.344 22.203 1 59.06 738 SER B C 1
ATOM 11804 O O . SER B 1 738 ? -70.75 47.125 22.406 1 59.06 738 SER B O 1
ATOM 11806 N N . GLN B 1 739 ? -69.688 49.094 22.328 1 48.88 739 GLN B N 1
ATOM 11807 C CA . GLN B 1 739 ? -68.562 48.438 22.984 1 48.88 739 GLN B CA 1
ATOM 11808 C C . GLN B 1 739 ? -68.562 48.719 24.484 1 48.88 739 GLN B C 1
ATOM 11810 O O . GLN B 1 739 ? -68.875 49.812 24.906 1 48.88 739 GLN B O 1
#

pLDDT: mean 88.69, std 11.39, range [24.41, 98.81]